Protein 8BRP (pdb70)

Secondary structure (DSSP, 8-state):
-PPPEE---TTHHHHHHHHHHHHTSS-SS-EEEEEESSS------B-SS-HHHHTT-HHHHHHHHTTT--TTSSSHHHHHTTSEEEEEEE-SS--TT--S-EEEEEEEGGG-SSBEEEESS--GGGSS-TT-EEEEEEEE-TT----HHHHHHH-SSEEEEEEGGGTSB-HHHHH-EEEEE-HHHHHHHHH-TT-HHHHHHGGGEEEE----EEEEE--TTGGGS--B---HHHHHHHHHHHHHHHHHTT---SEEEEE--TTTTSS-TTTHHHHHHHHHHHHTTT-----B-THHHHHHHH-/---EE---GGGHHHHHHHHHHHTSS-SS-EEEEEE-SS------B-SS-HHHHTT-HHHHHHHHTTT--TTSSSHHHHHTTSEEEEEEE-SS--SS--S-EEEEEEEGGG-SSBEEEESSPPGGGTT-TT-EEEEEEEE-TT----HHHHHHH-SSEEEEEEGGGTS--HHHHH-EEEEE-HHHHHHHHH-TT-HHHHH--TT-EEE----EEEEEE---SSS-------HHHHHHHHHHHHHHHHHTT---SEEEEE--TTTTSS-TTTHHHHHHHHHHHHTTT----EE-THHHHHHHH-/---EE---GGGHHHHHHHHHHHTSS-SS-EEEEEE-SS------B-SS-HHHHTT-HHHHHHHHTTT--TTSSHHHHHHTTSEEEEEEE-SS--TTS-S-EEEEEEEGGG-SSBEEEESS--GGGTT-TT-EEEEEEEE-SS----HHHHHHHSSSEEEEEEGGGTS--HHHHH--EEEE-HHHHHHHHH-TT-HHHHHHTTS-EEE----EEEES----PPP----HHHHHHHHHHHHHHHHHTT---SEEEEE--TTTTSS-TTTHHHHHHHHHHHHTTT-----B-THHHHHHHH-/-PEEEE---GGGHHHHHHHHHHHTSS-SSSEEEEEESSS------B-SS-TTTGGG-HHHHHHHHHHT--TTSSHHHHHHTTSEEEEEEE-SS--TT--S-EEEEEEEGGG-SSBEEEESS--GGGSS-TT-EEEEEEEE-SSSPPPHHHHHHH-SSEEEEEEGGGTS--HHHHS-EEEEE-HHHHHHHHH-TT-HHHHS--TT-EEE----EEEEEE---GGGS------HHHHHHHHHHHHHHHHHTT---SEEEEE--TTTTSS-TTTHHHHHHHHHHHHTTT--EEEE-HHHHHHHH--

Foldseek 3Di:
DAFAEAEAAQLCVLLVLLLCCVVVLFDQAAAEEAAQAQAPLPDAFQAPDALVVCSVDSLSVVVCSVPRDHSRHNVVSCQLSRSHQEYEYEAADDDPVQADKQWKKWAADVNRRRGIDIDSDQDPVRPVPPSIHIHIYHYDYLPDDADPVRLVVRQGQYEAHHELLRLFWDVQLLVKDKDWDDPVLQVCCVPPCVNPCCVVQPPQWDWDAVPTIMIIGHDPVSVPDDGRGDDLVSSLVRLVSNLCSCVSSVHDHSHYYYYQCVVSPGHPVVCSVVSVVSNVVSVVVSGGHDYDYSVVVVVVSVD/DFAEEEAAQLLVLLVLLVCCVVVLFDQAAAEEAAQDQAPLPDQDFAPAALVVCSPDSLSVVCCSVPRGDRRHNVVSCQQSRRHQEYEYEAADDDPVDADKQKKKWAADVRRRGGIDIDRDQDPVCVVPNRIHIHIYHYDYLPDDADPVRLVSNQDQYEAHHELLRLAWDVQLQQWDKDWDDPVLQCCLPPPPPSCCNVVQDDPWDWDAVPTIMTRSTGDPVVPDDRRGDDLVSSLVRLVSNLCSCVSSVHDHSHYYYYLCVVSPGHPVVCSVSNVVSNCVSCVVSDDYDYDYSVVVVVVSVD/DAAEAEAAQLCVLLVLLLCCVVVLFDQAAAEEAAQDQAPLPDAFQFDAALVVCSPDSLSSVVRSVPRGDSRHNVVSCQLSRRHQEYEYEAQDDDPVDAFKQKKKWAADVLRNRGIDIGRDDDPVCPVPNRIHIHIYHYDYLPDDADPVRLVSNQGQYEAHAELLSLAFDCQLLQKDKDWDDPVLQVCLVPPPPSVCCVVQPDQWHWDDVPTIMITRGHDVDDGRGDDLVSLLVRLVSNLSSCVVSVHDHSHYYYYQCVVSCGHPPVCSVVSVVSNVVSVCVSDPDDYDYSVVVVVVSVD/DAFAEAEAAQLCVLLVLLVCCVVVLFDQAAAEEAAQAQAPLDDAFAFPDALVCQSVDSLSVVCCSVPGDHRRHNVVSCQLSRRHQEYEYEAADDDPVQDFKQKKKWAADVNRRRGIDIDRDQDPVRPVPPSMHIHIYTYDYLQDDADPVRLVSNQDQYEAHHELLRLPWDCQQLQKDKDWDDPVLQCCLPPPPCPPCNVVQDQPWAWDAVPTIMTTSHGPPPPPDDGRGDDLVSLLVRLVSNLCSCVNSVHDHSHYYYYQCVVSPGHPVVCSVVNVVSNVVSCVVVGGHDYDYSVVVSVVSVD

Radius of gyration: 35.79 Å; Cα contacts (8 Å, |Δi|>4): 2429; chains: 4; bounding box: 86×80×98 Å

Nearest PDB structures (foldseek):
  8brp-assembly2_C  TM=1.003E+00  e=1.929E-64  Kamptonema
  8brp-assembly1_B  TM=9.925E-01  e=1.253E-58  Kamptonema
  4lsb-assembly1_B  TM=2.928E-01  e=2.629E-01  Burkholderia cenocepacia J2315
  8brp-assembly1_B  TM=1.003E+00  e=3.377E-64  Kamptonema
  8brp-assembly2_C  TM=9.844E-01  e=8.418E-59  Kamptonema

B-factor: mean 57.14, std 14.93, range [26.13, 117.85]

Structure (mmCIF, N/CA/C/O backbone):
data_8BRP
#
_entry.id   8BRP
#
_cell.length_a   58.290
_cell.length_b   154.420
_cell.length_c   174.920
_cell.angle_alpha   90.00
_cell.angle_beta   90.00
_cell.angle_gamma   90.00
#
_symmetry.space_group_name_H-M   'P 21 21 21'
#
loop_
_entity.id
_entity.type
_entity.pdbx_description
1 polymer 'Peptide arginase'
2 non-polymer 'MANGANESE (II) ION'
3 non-polymer 'ACETATE ION'
4 non-polymer 'MAGNESIUM ION'
5 non-polymer GLYCEROL
6 water water
#
loop_
_atom_site.group_PDB
_atom_site.id
_atom_site.type_symbol
_atom_site.label_atom_id
_atom_site.label_alt_id
_atom_site.label_comp_id
_atom_site.label_asym_id
_atom_site.label_entity_id
_atom_site.label_seq_id
_atom_site.pdbx_PDB_ins_code
_atom_site.Cartn_x
_atom_site.Cartn_y
_atom_site.Cartn_z
_atom_site.occupancy
_atom_site.B_iso_or_equiv
_atom_site.auth_seq_id
_atom_site.auth_comp_id
_atom_site.auth_asym_id
_atom_site.auth_atom_id
_atom_site.pdbx_PDB_model_num
ATOM 1 N N . ALA A 1 3 ? 73.101 -6.573 8.240 1.00 73.77 2 ALA A N 1
ATOM 2 C CA . ALA A 1 3 ? 72.792 -5.857 9.516 1.00 72.58 2 ALA A CA 1
ATOM 3 C C . ALA A 1 3 ? 71.524 -5.013 9.341 1.00 70.95 2 ALA A C 1
ATOM 4 O O . ALA A 1 3 ? 71.550 -4.066 8.528 1.00 74.06 2 ALA A O 1
ATOM 6 N N . LYS A 1 4 ? 70.460 -5.351 10.077 1.00 67.09 3 LYS A N 1
ATOM 7 C CA . LYS A 1 4 ? 69.162 -4.623 10.076 1.00 64.50 3 LYS A CA 1
ATOM 8 C C . LYS A 1 4 ? 69.344 -3.261 10.755 1.00 59.49 3 LYS A C 1
ATOM 9 O O . LYS A 1 4 ? 70.155 -3.177 11.701 1.00 58.60 3 LYS A O 1
ATOM 15 N N . ILE A 1 5 ? 68.619 -2.241 10.285 1.00 52.98 4 ILE A N 1
ATOM 16 C CA . ILE A 1 5 ? 68.552 -0.888 10.915 1.00 49.79 4 ILE A CA 1
ATOM 17 C C . ILE A 1 5 ? 67.499 -0.941 12.019 1.00 47.89 4 ILE A C 1
ATOM 18 O O . ILE A 1 5 ? 66.364 -1.341 11.764 1.00 47.48 4 ILE A O 1
ATOM 23 N N . PRO A 1 6 ? 67.832 -0.558 13.276 1.00 46.00 5 PRO A N 1
ATOM 24 C CA . PRO A 1 6 ? 66.829 -0.461 14.337 1.00 44.82 5 PRO A CA 1
ATOM 25 C C . PRO A 1 6 ? 65.684 0.468 13.904 1.00 44.43 5 PRO A C 1
ATOM 26 O O . PRO A 1 6 ? 65.952 1.611 13.586 1.00 44.79 5 PRO A O 1
ATOM 30 N N . PHE A 1 7 ? 64.458 -0.062 13.877 1.00 44.31 6 PHE A N 1
ATOM 31 C CA . PHE A 1 7 ? 63.229 0.598 13.359 1.00 45.63 6 PHE A CA 1
ATOM 32 C C . PHE A 1 7 ? 62.152 0.552 14.449 1.00 45.43 6 PHE A C 1
ATOM 33 O O . PHE A 1 7 ? 61.758 -0.565 14.839 1.00 47.61 6 PHE A O 1
ATOM 41 N N . TYR A 1 8 ? 61.685 1.715 14.919 1.00 43.45 7 TYR A N 1
ATOM 42 C CA . TYR A 1 8 ? 60.739 1.832 16.061 1.00 43.35 7 TYR A CA 1
ATOM 43 C C . TYR A 1 8 ? 59.572 2.763 15.714 1.00 41.79 7 TYR A C 1
ATOM 44 O O . TYR A 1 8 ? 59.804 3.888 15.239 1.00 40.39 7 TYR A O 1
ATOM 53 N N . ILE A 1 9 ? 58.347 2.286 15.962 1.00 41.87 8 ILE A N 1
ATOM 54 C CA . ILE A 1 9 ? 57.066 3.005 15.693 1.00 41.69 8 ILE A CA 1
ATOM 55 C C . ILE A 1 9 ? 56.469 3.450 17.026 1.00 41.42 8 ILE A C 1
ATOM 56 O O . ILE A 1 9 ? 56.385 2.655 17.958 1.00 41.79 8 ILE A O 1
ATOM 69 N N . GLU A 1 11 ? 53.305 6.227 18.938 1.00 40.46 10 GLU A N 1
ATOM 70 C CA . GLU A 1 11 ? 52.035 6.911 18.743 1.00 40.53 10 GLU A CA 1
ATOM 71 C C . GLU A 1 11 ? 52.252 8.427 18.659 1.00 38.79 10 GLU A C 1
ATOM 72 O O . GLU A 1 11 ? 51.703 9.054 17.729 1.00 39.05 10 GLU A O 1
ATOM 78 N N . GLU A 1 12 ? 53.004 8.993 19.608 1.00 38.07 11 GLU A N 1
ATOM 79 C CA . GLU A 1 12 ? 53.182 10.462 19.765 1.00 37.98 11 GLU A CA 1
ATOM 80 C C . GLU A 1 12 ? 54.672 10.803 19.851 1.00 37.03 11 GLU A C 1
ATOM 81 O O . GLU A 1 12 ? 55.452 9.979 20.369 1.00 36.45 11 GLU A O 1
ATOM 87 N N . HIS A 1 13 ? 55.037 11.998 19.382 1.00 36.25 12 HIS A N 1
ATOM 88 C CA . HIS A 1 13 ? 56.426 12.347 18.989 1.00 36.51 12 HIS A CA 1
ATOM 89 C C . HIS A 1 13 ? 57.337 12.514 20.211 1.00 36.25 12 HIS A C 1
ATOM 90 O O . HIS A 1 13 ? 58.553 12.309 20.047 1.00 36.22 12 HIS A O 1
ATOM 97 N N . ASN A 1 14 ? 56.792 12.864 21.382 1.00 35.87 13 ASN A N 1
ATOM 98 C CA . ASN A 1 14 ? 57.583 12.991 22.637 1.00 36.12 13 ASN A CA 1
ATOM 99 C C . ASN A 1 14 ? 58.362 11.693 22.891 1.00 36.18 13 ASN A C 1
ATOM 100 O O . ASN A 1 14 ? 59.400 11.769 23.567 1.00 36.43 13 ASN A O 1
ATOM 105 N N . GLU A 1 15 ? 57.887 10.558 22.362 1.00 35.41 14 GLU A N 1
ATOM 106 C CA . GLU A 1 15 ? 58.478 9.207 22.578 1.00 36.62 14 GLU A CA 1
ATOM 107 C C . GLU A 1 15 ? 59.812 9.064 21.828 1.00 36.47 14 GLU A C 1
ATOM 108 O O . GLU A 1 15 ? 60.580 8.149 22.185 1.00 37.13 14 GLU A O 1
ATOM 114 N N . ALA A 1 16 ? 60.077 9.914 20.829 1.00 36.27 15 ALA A N 1
ATOM 115 C CA . ALA A 1 16 ? 61.335 9.936 20.042 1.00 36.60 15 ALA A CA 1
ATOM 116 C C . ALA A 1 16 ? 62.534 10.124 20.979 1.00 35.95 15 ALA A C 1
ATOM 117 O O . ALA A 1 16 ? 63.538 9.407 20.801 1.00 36.13 15 ALA A O 1
ATOM 119 N N . PHE A 1 17 ? 62.422 11.054 21.934 1.00 35.42 16 PHE A N 1
ATOM 120 C CA . PHE A 1 17 ? 63.458 11.381 22.950 1.00 35.22 16 PHE A CA 1
ATOM 121 C C . PHE A 1 17 ? 63.873 10.107 23.694 1.00 35.70 16 PHE A C 1
ATOM 122 O O . PHE A 1 17 ? 65.086 9.883 23.861 1.00 37.35 16 PHE A O 1
ATOM 130 N N . PHE A 1 18 ? 62.893 9.305 24.121 1.00 35.52 17 PHE A N 1
ATOM 131 C CA . PHE A 1 18 ? 63.093 8.012 24.831 1.00 36.59 17 PHE A CA 1
ATOM 132 C C . PHE A 1 18 ? 63.844 7.032 23.921 1.00 36.48 17 PHE A C 1
ATOM 133 O O . PHE A 1 18 ? 64.794 6.386 24.400 1.00 36.57 17 PHE A O 1
ATOM 141 N N . ILE A 1 19 ? 63.428 6.933 22.654 1.00 36.65 18 ILE A N 1
ATOM 142 C CA . ILE A 1 19 ? 63.992 5.989 21.642 1.00 37.67 18 ILE A CA 1
ATOM 143 C C . ILE A 1 19 ? 65.455 6.360 21.359 1.00 38.27 18 ILE A C 1
ATOM 144 O O . ILE A 1 19 ? 66.286 5.433 21.284 1.00 39.69 18 ILE A O 1
ATOM 149 N N . TRP A 1 20 ? 65.758 7.656 21.214 1.00 37.70 19 TRP A N 1
ATOM 150 C CA . TRP A 1 20 ? 67.128 8.173 20.939 1.00 37.57 19 TRP A CA 1
ATOM 151 C C . TRP A 1 20 ? 68.077 7.751 22.067 1.00 38.84 19 TRP A C 1
ATOM 152 O O . TRP A 1 20 ? 69.162 7.223 21.756 1.00 39.97 19 TRP A O 1
ATOM 163 N N . HIS A 1 21 ? 67.681 7.980 23.322 1.00 38.75 20 HIS A N 1
ATOM 164 C CA . HIS A 1 21 ? 68.500 7.701 24.533 1.00 40.09 20 HIS A CA 1
ATOM 165 C C . HIS A 1 21 ? 68.659 6.188 24.730 1.00 41.30 20 HIS A C 1
ATOM 166 O O . HIS A 1 21 ? 69.726 5.776 25.223 1.00 41.27 20 HIS A O 1
ATOM 173 N N . TYR A 1 22 ? 67.647 5.396 24.362 1.00 41.81 21 TYR A N 1
ATOM 174 C CA . TYR A 1 22 ? 67.703 3.910 24.371 1.00 43.38 21 TYR A CA 1
ATOM 175 C C . TYR A 1 22 ? 68.740 3.441 23.344 1.00 44.39 21 TYR A C 1
ATOM 176 O O . TYR A 1 22 ? 69.516 2.517 23.652 1.00 45.02 21 TYR A O 1
ATOM 185 N N . ALA A 1 23 ? 68.746 4.068 22.162 1.00 43.97 22 ALA A N 1
ATOM 186 C CA . ALA A 1 23 ? 69.668 3.773 21.039 1.00 45.00 22 ALA A CA 1
ATOM 187 C C . ALA A 1 23 ? 71.114 4.108 21.431 1.00 45.25 22 ALA A C 1
ATOM 188 O O . ALA A 1 23 ? 72.025 3.421 20.936 1.00 46.48 22 ALA A O 1
ATOM 190 N N . VAL A 1 24 ? 71.314 5.123 22.280 1.00 45.84 23 VAL A N 1
ATOM 191 C CA . VAL A 1 24 ? 72.650 5.529 22.816 1.00 46.45 23 VAL A CA 1
ATOM 192 C C . VAL A 1 24 ? 73.131 4.459 23.805 1.00 48.02 23 VAL A C 1
ATOM 193 O O . VAL A 1 24 ? 74.309 4.057 23.705 1.00 48.82 23 VAL A O 1
ATOM 197 N N . ALA A 1 25 ? 72.254 4.027 24.718 1.00 47.53 24 ALA A N 1
ATOM 198 C CA . ALA A 1 25 ? 72.543 3.059 25.805 1.00 47.61 24 ALA A CA 1
ATOM 199 C C . ALA A 1 25 ? 72.922 1.692 25.219 1.00 49.58 24 ALA A C 1
ATOM 200 O O . ALA A 1 25 ? 73.826 1.045 25.782 1.00 49.36 24 ALA A O 1
ATOM 202 N N . GLU A 1 26 ? 72.251 1.270 24.141 1.00 51.04 25 GLU A N 1
ATOM 203 C CA . GLU A 1 26 ? 72.512 -0.015 23.433 1.00 53.42 25 GLU A CA 1
ATOM 204 C C . GLU A 1 26 ? 73.730 0.134 22.513 1.00 51.87 25 GLU A C 1
ATOM 205 O O . GLU A 1 26 ? 74.391 -0.889 22.245 1.00 52.18 25 GLU A O 1
ATOM 211 N N . GLY A 1 27 ? 73.997 1.355 22.037 1.00 51.29 26 GLY A N 1
ATOM 212 C CA . GLY A 1 27 ? 75.156 1.689 21.186 1.00 51.09 26 GLY A CA 1
ATOM 213 C C . GLY A 1 27 ? 74.835 1.585 19.704 1.00 50.76 26 GLY A C 1
ATOM 214 O O . GLY A 1 27 ? 75.787 1.452 18.909 1.00 51.82 26 GLY A O 1
ATOM 215 N N . TRP A 1 28 ? 73.550 1.647 19.338 1.00 49.78 27 TRP A N 1
ATOM 216 C CA . TRP A 1 28 ? 73.080 1.659 17.925 1.00 50.13 27 TRP A CA 1
ATOM 217 C C . TRP A 1 28 ? 73.536 2.961 17.258 1.00 48.60 27 TRP A C 1
ATOM 218 O O . TRP A 1 28 ? 73.809 2.938 16.044 1.00 47.56 27 TRP A O 1
ATOM 229 N N . ILE A 1 29 ? 73.598 4.048 18.035 1.00 49.28 28 ILE A N 1
ATOM 230 C CA . ILE A 1 29 ? 74.131 5.378 17.613 1.00 50.15 28 ILE A CA 1
ATOM 231 C C . ILE A 1 29 ? 75.178 5.832 18.635 1.00 50.57 28 ILE A C 1
ATOM 232 O O . ILE A 1 29 ? 75.230 5.248 19.739 1.00 48.87 28 ILE A O 1
ATOM 237 N N . ASN A 1 30 ? 75.962 6.851 18.281 1.00 50.89 29 ASN A N 1
ATOM 238 C CA . ASN A 1 30 ? 77.020 7.427 19.150 1.00 51.71 29 ASN A CA 1
ATOM 239 C C . ASN A 1 30 ? 76.370 8.328 20.205 1.00 49.88 29 ASN A C 1
ATOM 240 O O . ASN A 1 30 ? 75.192 8.710 20.026 1.00 49.57 29 ASN A O 1
ATOM 245 N N . LYS A 1 31 ? 77.120 8.638 21.266 1.00 50.26 30 LYS A N 1
ATOM 246 C CA . LYS A 1 31 ? 76.685 9.520 22.381 1.00 50.79 30 LYS A CA 1
ATOM 247 C C . LYS A 1 31 ? 76.331 10.905 21.832 1.00 46.83 30 LYS A C 1
ATOM 248 O O . LYS A 1 31 ? 75.338 11.487 22.304 1.00 44.73 30 LYS A O 1
ATOM 254 N N . ASN A 1 32 ? 77.123 11.403 20.878 1.00 46.74 31 ASN A N 1
ATOM 255 C CA . ASN A 1 32 ? 76.988 12.771 20.309 1.00 47.27 31 ASN A CA 1
ATOM 256 C C . ASN A 1 32 ? 77.326 12.758 18.815 1.00 48.31 31 ASN A C 1
ATOM 257 O O . ASN A 1 32 ? 77.661 11.675 18.294 1.00 48.29 31 ASN A O 1
ATOM 262 N N . GLN A 1 33 ? 77.233 13.936 18.183 1.00 49.53 32 GLN A N 1
ATOM 263 C CA . GLN A 1 33 ? 77.601 14.242 16.771 1.00 49.96 32 GLN A CA 1
ATOM 264 C C . GLN A 1 33 ? 76.767 13.385 15.811 1.00 46.81 32 GLN A C 1
ATOM 265 O O . GLN A 1 33 ? 77.314 12.910 14.800 1.00 47.11 32 GLN A O 1
ATOM 271 N N . ASN A 1 34 ? 75.475 13.232 16.099 1.00 44.64 33 ASN A N 1
ATOM 272 C CA . ASN A 1 34 ? 74.521 12.539 15.197 1.00 43.58 33 ASN A CA 1
ATOM 273 C C . ASN A 1 34 ? 73.796 13.604 14.371 1.00 41.71 33 ASN A C 1
ATOM 274 O O . ASN A 1 34 ? 73.791 14.776 14.786 1.00 40.10 33 ASN A O 1
ATOM 279 N N . THR A 1 35 ? 73.230 13.217 13.230 1.00 41.14 34 THR A N 1
ATOM 280 C CA . THR A 1 35 ? 72.367 14.093 12.400 1.00 40.22 34 THR A CA 1
ATOM 281 C C . THR A 1 35 ? 70.916 13.658 12.600 1.00 38.69 34 THR A C 1
ATOM 282 O O . THR A 1 35 ? 70.634 12.458 12.425 1.00 37.98 34 THR A O 1
ATOM 286 N N . LEU A 1 36 ? 70.045 14.597 12.974 1.00 38.37 35 LEU A N 1
ATOM 287 C CA . LEU A 1 36 ? 68.578 14.373 13.044 1.00 38.71 35 LEU A CA 1
ATOM 288 C C . LEU A 1 36 ? 67.961 14.775 11.700 1.00 38.62 35 LEU A C 1
ATOM 289 O O . LEU A 1 36 ? 67.877 15.987 11.426 1.00 39.09 35 LEU A O 1
ATOM 294 N N . LEU A 1 37 ? 67.577 13.791 10.884 1.00 38.80 36 LEU A N 1
ATOM 295 C CA . LEU A 1 37 ? 66.791 14.007 9.642 1.00 39.32 36 LEU A CA 1
ATOM 296 C C . LEU A 1 37 ? 65.307 13.962 10.017 1.00 37.66 36 LEU A C 1
ATOM 297 O O . LEU A 1 37 ? 64.728 12.859 10.036 1.00 37.87 36 LEU A O 1
ATOM 302 N N . HIS A 1 38 ? 64.741 15.128 10.333 1.00 36.38 37 HIS A N 1
ATOM 303 C CA . HIS A 1 38 ? 63.380 15.307 10.907 1.00 36.68 37 HIS A CA 1
ATOM 304 C C . HIS A 1 38 ? 62.386 15.516 9.754 1.00 37.00 37 HIS A C 1
ATOM 305 O O . HIS A 1 38 ? 62.357 16.624 9.188 1.00 35.66 37 HIS A O 1
ATOM 312 N N . VAL A 1 39 ? 61.655 14.458 9.385 1.00 37.46 38 VAL A N 1
ATOM 313 C CA . VAL A 1 39 ? 60.641 14.450 8.287 1.00 38.10 38 VAL A CA 1
ATOM 314 C C . VAL A 1 39 ? 59.269 14.655 8.925 1.00 37.66 38 VAL A C 1
ATOM 315 O O . VAL A 1 39 ? 58.732 13.699 9.515 1.00 37.63 38 VAL A O 1
ATOM 319 N N . ASP A 1 40 ? 58.721 15.860 8.822 1.00 37.19 39 ASP A N 1
ATOM 320 C CA . ASP A 1 40 ? 57.527 16.240 9.610 1.00 37.95 39 ASP A CA 1
ATOM 321 C C . ASP A 1 40 ? 56.934 17.528 9.056 1.00 38.33 39 ASP A C 1
ATOM 322 O O . ASP A 1 40 ? 57.700 18.344 8.553 1.00 37.24 39 ASP A O 1
ATOM 327 N N . GLU A 1 41 ? 55.621 17.690 9.189 1.00 38.92 40 GLU A N 1
ATOM 328 C CA . GLU A 1 41 ? 54.890 18.925 8.817 1.00 39.51 40 GLU A CA 1
ATOM 329 C C . GLU A 1 41 ? 55.248 20.034 9.812 1.00 39.20 40 GLU A C 1
ATOM 330 O O . GLU A 1 41 ? 55.219 21.198 9.413 1.00 39.15 40 GLU A O 1
ATOM 336 N N . HIS A 1 42 ? 55.560 19.694 11.061 1.00 38.84 41 HIS A N 1
ATOM 337 C CA . HIS A 1 42 ? 55.856 20.689 12.126 1.00 39.13 41 HIS A CA 1
ATOM 338 C C . HIS A 1 42 ? 57.323 20.629 12.535 1.00 38.29 41 HIS A C 1
ATOM 339 O O . HIS A 1 42 ? 57.861 19.520 12.620 1.00 38.24 41 HIS A O 1
ATOM 346 N N . SER A 1 43 ? 57.910 21.786 12.845 1.00 37.22 42 SER A N 1
ATOM 347 C CA . SER A 1 43 ? 59.338 21.939 13.221 1.00 35.93 42 SER A CA 1
ATOM 348 C C . SER A 1 43 ? 59.622 21.180 14.522 1.00 35.76 42 SER A C 1
ATOM 349 O O . SER A 1 43 ? 60.716 20.601 14.632 1.00 34.83 42 SER A O 1
ATOM 352 N N . ASP A 1 44 ? 58.675 21.206 15.466 1.00 36.70 43 ASP A N 1
ATOM 353 C CA . ASP A 1 44 ? 58.813 20.634 16.834 1.00 36.49 43 ASP A CA 1
ATOM 354 C C . ASP A 1 44 ? 60.024 21.282 17.518 1.00 35.24 43 ASP A C 1
ATOM 355 O O . ASP A 1 44 ? 60.801 20.561 18.176 1.00 34.27 43 ASP A O 1
ATOM 360 N N . LEU A 1 45 ? 60.147 22.607 17.385 1.00 34.91 44 LEU A N 1
ATOM 361 C CA . LEU A 1 45 ? 61.275 23.416 17.918 1.00 34.76 44 LEU A CA 1
ATOM 362 C C . LEU A 1 45 ? 60.757 24.403 18.972 1.00 34.26 44 LEU A C 1
ATOM 363 O O . LEU A 1 45 ? 61.152 25.581 18.928 1.00 35.18 44 LEU A O 1
ATOM 368 N N . VAL A 1 46 ? 59.908 23.935 19.891 1.00 34.14 45 VAL A N 1
ATOM 369 C CA . VAL A 1 46 ? 59.529 24.680 21.127 1.00 34.98 45 VAL A CA 1
ATOM 370 C C . VAL A 1 46 ? 60.660 24.482 22.143 1.00 35.67 45 VAL A C 1
ATOM 371 O O . VAL A 1 46 ? 61.099 23.330 22.311 1.00 35.03 45 VAL A O 1
ATOM 375 N N . VAL A 1 47 ? 61.124 25.568 22.769 1.00 37.59 46 VAL A N 1
ATOM 376 C CA . VAL A 1 47 ? 62.194 25.558 23.811 1.00 38.75 46 VAL A CA 1
ATOM 377 C C . VAL A 1 47 ? 61.523 25.326 25.163 1.00 41.06 46 VAL A C 1
ATOM 378 O O . VAL A 1 47 ? 60.860 26.221 25.684 1.00 43.13 46 VAL A O 1
ATOM 382 N N . PRO A 1 48 ? 61.660 24.124 25.771 1.00 42.23 47 PRO A N 1
ATOM 383 C CA . PRO A 1 48 ? 60.940 23.798 27.001 1.00 44.05 47 PRO A CA 1
ATOM 384 C C . PRO A 1 48 ? 61.655 24.286 28.269 1.00 46.61 47 PRO A C 1
ATOM 385 O O . PRO A 1 48 ? 62.858 24.128 28.357 1.00 49.29 47 PRO A O 1
ATOM 389 N N . ILE A 1 49 ? 60.901 24.870 29.203 1.00 50.38 48 ILE A N 1
ATOM 390 C CA . ILE A 1 49 ? 61.347 25.122 30.606 1.00 52.65 48 ILE A CA 1
ATOM 391 C C . ILE A 1 49 ? 60.861 23.936 31.446 1.00 53.00 48 ILE A C 1
ATOM 392 O O . ILE A 1 49 ? 59.642 23.663 31.435 1.00 52.84 48 ILE A O 1
ATOM 397 N N . LEU A 1 50 ? 61.789 23.248 32.115 1.00 52.44 49 LEU A N 1
ATOM 398 C CA . LEU A 1 50 ? 61.570 21.916 32.740 1.00 51.51 49 LEU A CA 1
ATOM 399 C C . LEU A 1 50 ? 61.688 22.028 34.265 1.00 52.61 49 LEU A C 1
ATOM 400 O O . LEU A 1 50 ? 62.269 23.022 34.746 1.00 53.01 49 LEU A O 1
ATOM 405 N N . ASN A 1 51 ? 61.148 21.037 34.982 1.00 52.10 50 ASN A N 1
ATOM 406 C CA . ASN A 1 51 ? 61.241 20.898 36.462 1.00 50.67 50 ASN A CA 1
ATOM 407 C C . ASN A 1 51 ? 62.465 20.042 36.809 1.00 50.41 50 ASN A C 1
ATOM 408 O O . ASN A 1 51 ? 63.080 20.296 37.863 1.00 51.73 50 ASN A O 1
ATOM 413 N N . SER A 1 52 ? 62.789 19.062 35.957 1.00 48.17 51 SER A N 1
ATOM 414 C CA . SER A 1 52 ? 63.956 18.150 36.083 1.00 49.17 51 SER A CA 1
ATOM 415 C C . SER A 1 52 ? 65.129 18.686 35.256 1.00 46.85 51 SER A C 1
ATOM 416 O O . SER A 1 52 ? 64.894 19.152 34.124 1.00 48.50 51 SER A O 1
ATOM 419 N N . SER A 1 53 ? 66.344 18.608 35.805 1.00 46.36 52 SER A N 1
ATOM 420 C CA . SER A 1 53 ? 67.613 18.901 35.091 1.00 44.43 52 SER A CA 1
ATOM 421 C C . SER A 1 53 ? 67.852 17.828 34.023 1.00 45.44 52 SER A C 1
ATOM 422 O O . SER A 1 53 ? 67.764 16.632 34.360 1.00 47.32 52 SER A O 1
ATOM 425 N N . LEU A 1 54 ? 68.156 18.241 32.789 1.00 45.12 53 LEU A N 1
ATOM 426 C CA . LEU A 1 54 ? 68.463 17.326 31.654 1.00 46.93 53 LEU A CA 1
ATOM 427 C C . LEU A 1 54 ? 69.791 16.598 31.907 1.00 50.85 53 LEU A C 1
ATOM 428 O O . LEU A 1 54 ? 70.012 15.548 31.271 1.00 52.71 53 LEU A O 1
ATOM 433 N N . LYS A 1 55 ? 70.639 17.133 32.794 1.00 53.92 54 LYS A N 1
ATOM 434 C CA . LYS A 1 55 ? 71.879 16.467 33.278 1.00 56.55 54 LYS A CA 1
ATOM 435 C C . LYS A 1 55 ? 71.501 15.216 34.083 1.00 57.36 54 LYS A C 1
ATOM 436 O O . LYS A 1 55 ? 72.123 14.160 33.855 1.00 59.42 54 LYS A O 1
ATOM 442 N N . SER A 1 56 ? 70.517 15.339 34.981 1.00 57.17 55 SER A N 1
ATOM 443 C CA . SER A 1 56 ? 70.041 14.265 35.896 1.00 59.34 55 SER A CA 1
ATOM 444 C C . SER A 1 56 ? 69.206 13.227 35.133 1.00 58.31 55 SER A C 1
ATOM 445 O O . SER A 1 56 ? 69.295 12.033 35.483 1.00 58.70 55 SER A O 1
ATOM 448 N N . VAL A 1 57 ? 68.414 13.668 34.149 1.00 57.33 56 VAL A N 1
ATOM 449 C CA . VAL A 1 57 ? 67.490 12.807 33.347 1.00 55.47 56 VAL A CA 1
ATOM 450 C C . VAL A 1 57 ? 68.307 11.748 32.591 1.00 56.44 56 VAL A C 1
ATOM 451 O O . VAL A 1 57 ? 67.809 10.615 32.449 1.00 52.61 56 VAL A O 1
ATOM 455 N N . ASN A 1 58 ? 69.519 12.101 32.148 1.00 59.53 57 ASN A N 1
ATOM 456 C CA . ASN A 1 58 ? 70.386 11.265 31.272 1.00 62.50 57 ASN A CA 1
ATOM 457 C C . ASN A 1 58 ? 71.036 10.126 32.075 1.00 62.62 57 ASN A C 1
ATOM 458 O O . ASN A 1 58 ? 71.568 9.194 31.435 1.00 62.41 57 ASN A O 1
ATOM 463 N N . GLU A 1 59 ? 70.993 10.192 33.412 1.00 63.61 58 GLU A N 1
ATOM 464 C CA . GLU A 1 59 ? 71.696 9.268 34.349 1.00 63.88 58 GLU A CA 1
ATOM 465 C C . GLU A 1 59 ? 71.410 7.804 33.981 1.00 60.94 58 GLU A C 1
ATOM 466 O O . GLU A 1 59 ? 72.385 7.040 33.835 1.00 61.18 58 GLU A O 1
ATOM 472 N N . ASN A 1 60 ? 70.132 7.426 33.851 1.00 56.78 59 ASN A N 1
ATOM 473 C CA . ASN A 1 60 ? 69.695 6.044 33.503 1.00 54.68 59 ASN A CA 1
ATOM 474 C C . ASN A 1 60 ? 68.425 6.095 32.642 1.00 51.29 59 ASN A C 1
ATOM 475 O O . ASN A 1 60 ? 67.760 7.147 32.624 1.00 48.73 59 ASN A O 1
ATOM 480 N N . ILE A 1 61 ? 68.105 4.985 31.969 1.00 49.44 60 ILE A N 1
ATOM 481 C CA . ILE A 1 61 ? 67.045 4.889 30.918 1.00 48.18 60 ILE A CA 1
ATOM 482 C C . ILE A 1 61 ? 65.653 4.964 31.562 1.00 46.70 60 ILE A C 1
ATOM 483 O O . ILE A 1 61 ? 64.736 5.487 30.902 1.00 44.51 60 ILE A O 1
ATOM 488 N N . LYS A 1 62 ? 65.497 4.446 32.785 1.00 47.43 61 LYS A N 1
ATOM 489 C CA . LYS A 1 62 ? 64.243 4.532 33.586 1.00 48.77 61 LYS A CA 1
ATOM 490 C C . LYS A 1 62 ? 63.911 6.009 33.833 1.00 47.56 61 LYS A C 1
ATOM 491 O O . LYS A 1 62 ? 62.733 6.389 33.678 1.00 45.77 61 LYS A O 1
ATOM 497 N N . ARG A 1 63 ? 64.926 6.797 34.199 1.00 48.08 62 ARG A N 1
ATOM 498 C CA . ARG A 1 63 ? 64.826 8.257 34.466 1.00 48.92 62 ARG A CA 1
ATOM 499 C C . ARG A 1 63 ? 64.370 8.980 33.191 1.00 46.21 62 ARG A C 1
ATOM 500 O O . ARG A 1 63 ? 63.483 9.850 33.297 1.00 44.30 62 ARG A O 1
ATOM 508 N N . VAL A 1 64 ? 64.959 8.632 32.040 1.00 42.97 63 VAL A N 1
ATOM 509 C CA . VAL A 1 64 ? 64.625 9.191 30.693 1.00 42.26 63 VAL A CA 1
ATOM 510 C C . VAL A 1 64 ? 63.165 8.860 30.369 1.00 41.07 63 VAL A C 1
ATOM 511 O O . VAL A 1 64 ? 62.443 9.759 29.894 1.00 39.76 63 VAL A O 1
ATOM 515 N N . HIS A 1 65 ? 62.774 7.603 30.587 1.00 41.01 64 HIS A N 1
ATOM 516 C CA . HIS A 1 65 ? 61.409 7.073 30.336 1.00 40.97 64 HIS A CA 1
ATOM 517 C C . HIS A 1 65 ? 60.383 7.863 31.155 1.00 40.01 64 HIS A C 1
ATOM 518 O O . HIS A 1 65 ? 59.344 8.236 30.587 1.00 39.14 64 HIS A O 1
ATOM 525 N N . ASP A 1 66 ? 60.664 8.090 32.441 1.00 40.51 65 ASP A N 1
ATOM 526 C CA . ASP A 1 66 ? 59.754 8.812 33.370 1.00 40.88 65 ASP A CA 1
ATOM 527 C C . ASP A 1 66 ? 59.563 10.249 32.880 1.00 39.10 65 ASP A C 1
ATOM 528 O O . ASP A 1 66 ? 58.423 10.735 32.918 1.00 36.02 65 ASP A O 1
ATOM 533 N N . PHE A 1 67 ? 60.646 10.878 32.420 1.00 37.68 66 PHE A N 1
ATOM 534 C CA . PHE A 1 67 ? 60.701 12.282 31.936 1.00 36.83 66 PHE A CA 1
ATOM 535 C C . PHE A 1 67 ? 59.909 12.426 30.628 1.00 36.05 66 PHE A C 1
ATOM 536 O O . PHE A 1 67 ? 59.222 13.454 30.448 1.00 35.25 66 PHE A O 1
ATOM 544 N N . THR A 1 68 ? 60.012 11.435 29.738 1.00 35.86 67 THR A N 1
ATOM 545 C CA . THR A 1 68 ? 59.354 11.425 28.404 1.00 36.01 67 THR A CA 1
ATOM 546 C C . THR A 1 68 ? 57.832 11.488 28.574 1.00 35.64 67 THR A C 1
ATOM 547 O O . THR A 1 68 ? 57.184 12.215 27.805 1.00 34.45 67 THR A O 1
ATOM 551 N N . TYR A 1 69 ? 57.287 10.757 29.546 1.00 36.42 68 TYR A N 1
ATOM 552 C CA . TYR A 1 69 ? 55.822 10.618 29.747 1.00 37.03 68 TYR A CA 1
ATOM 553 C C . TYR A 1 69 ? 55.377 11.523 30.897 1.00 36.52 68 TYR A C 1
ATOM 554 O O . TYR A 1 69 ? 54.350 11.224 31.531 1.00 36.50 68 TYR A O 1
ATOM 563 N N . SER A 1 70 ? 56.113 12.612 31.136 1.00 37.43 69 SER A N 1
ATOM 564 C CA . SER A 1 70 ? 55.827 13.589 32.215 1.00 37.27 69 SER A CA 1
ATOM 565 C C . SER A 1 70 ? 55.895 15.016 31.663 1.00 37.27 69 SER A C 1
ATOM 566 O O . SER A 1 70 ? 54.827 15.637 31.522 1.00 36.84 69 SER A O 1
ATOM 569 N N . GLU A 1 71 ? 57.097 15.504 31.346 1.00 37.20 70 GLU A N 1
ATOM 570 C CA . GLU A 1 71 ? 57.353 16.945 31.087 1.00 36.81 70 GLU A CA 1
ATOM 571 C C . GLU A 1 71 ? 57.412 17.231 29.586 1.00 35.08 70 GLU A C 1
ATOM 572 O O . GLU A 1 71 ? 57.340 18.418 29.222 1.00 34.96 70 GLU A O 1
ATOM 578 N N . LEU A 1 72 ? 57.540 16.205 28.747 1.00 34.51 71 LEU A N 1
ATOM 579 C CA . LEU A 1 72 ? 57.709 16.422 27.289 1.00 34.19 71 LEU A CA 1
ATOM 580 C C . LEU A 1 72 ? 56.342 16.583 26.626 1.00 33.97 71 LEU A C 1
ATOM 581 O O . LEU A 1 72 ? 55.363 15.966 27.084 1.00 33.31 71 LEU A O 1
ATOM 586 N N . THR A 1 73 ? 56.301 17.417 25.589 1.00 33.92 72 THR A N 1
ATOM 587 C CA . THR A 1 73 ? 55.161 17.552 24.652 1.00 34.22 72 THR A CA 1
ATOM 588 C C . THR A 1 73 ? 55.616 17.016 23.294 1.00 34.23 72 THR A C 1
ATOM 589 O O . THR A 1 73 ? 56.797 16.626 23.159 1.00 33.35 72 THR A O 1
ATOM 593 N N . ILE A 1 74 ? 54.707 16.993 22.324 1.00 34.21 73 ILE A N 1
ATOM 594 C CA . ILE A 1 74 ? 54.973 16.414 20.978 1.00 33.37 73 ILE A CA 1
ATOM 595 C C . ILE A 1 74 ? 55.705 17.452 20.114 1.00 33.69 73 ILE A C 1
ATOM 596 O O . ILE A 1 74 ? 55.889 17.166 18.922 1.00 35.23 73 ILE A O 1
ATOM 601 N N . ALA A 1 75 ? 56.129 18.590 20.681 1.00 33.12 74 ALA A N 1
ATOM 602 C CA . ALA A 1 75 ? 56.756 19.708 19.933 1.00 33.73 74 ALA A CA 1
ATOM 603 C C . ALA A 1 75 ? 57.950 20.326 20.679 1.00 33.65 74 ALA A C 1
ATOM 604 O O . ALA A 1 75 ? 58.416 21.388 20.223 1.00 33.10 74 ALA A O 1
ATOM 606 N N . ASN A 1 76 ? 58.452 19.707 21.755 1.00 33.07 75 ASN A N 1
ATOM 607 C CA . ASN A 1 76 ? 59.531 20.299 22.597 1.00 32.89 75 ASN A CA 1
ATOM 608 C C . ASN A 1 76 ? 60.590 19.248 22.958 1.00 33.38 75 ASN A C 1
ATOM 609 O O . ASN A 1 76 ? 61.308 19.470 23.952 1.00 34.76 75 ASN A O 1
ATOM 614 N N . PHE A 1 77 ? 60.714 18.180 22.164 1.00 32.94 76 PHE A N 1
ATOM 615 C CA . PHE A 1 77 ? 61.533 16.978 22.479 1.00 32.30 76 PHE A CA 1
ATOM 616 C C . PHE A 1 77 ? 62.896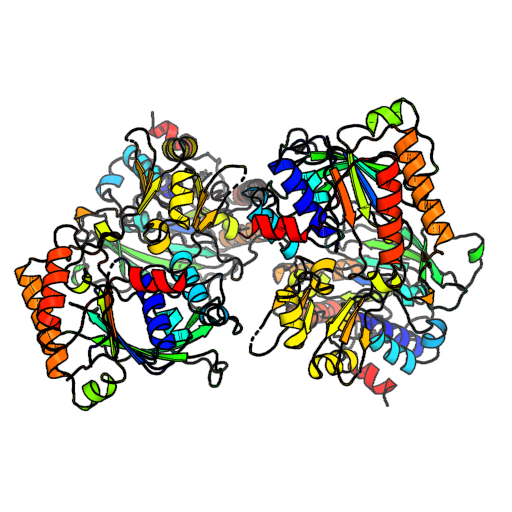 17.038 21.772 1.00 32.48 76 PHE A C 1
ATOM 617 O O . PHE A 1 77 ? 63.757 16.201 22.103 1.00 33.18 76 PHE A O 1
ATOM 625 N N . ILE A 1 78 ? 63.098 17.986 20.848 1.00 32.30 77 ILE A N 1
ATOM 626 C CA . ILE A 1 78 ? 64.321 18.067 19.991 1.00 33.12 77 ILE A CA 1
ATOM 627 C C . ILE A 1 78 ? 65.402 18.896 20.702 1.00 32.81 77 ILE A C 1
ATOM 628 O O . ILE A 1 78 ? 66.548 18.416 20.775 1.00 33.62 77 ILE A O 1
ATOM 633 N N . TYR A 1 79 ? 65.061 20.090 21.197 1.00 32.38 78 TYR A N 1
ATOM 634 C CA . TYR A 1 79 ? 66.021 21.038 21.827 1.00 32.93 78 TYR A CA 1
ATOM 635 C C . TYR A 1 79 ? 66.644 20.427 23.082 1.00 33.53 78 TYR A C 1
ATOM 636 O O . TYR A 1 79 ? 67.821 20.658 23.345 1.00 34.46 78 TYR A O 1
ATOM 645 N N . PRO A 1 80 ? 65.895 19.664 23.915 1.00 32.75 79 PRO A N 1
ATOM 646 C CA . PRO A 1 80 ? 66.501 18.902 25.008 1.00 33.55 79 PRO A CA 1
ATOM 647 C C . PRO A 1 80 ? 67.609 17.941 24.546 1.00 34.00 79 PRO A C 1
ATOM 648 O O . PRO A 1 80 ? 68.605 17.833 25.237 1.00 34.47 79 PRO A O 1
ATOM 652 N N . ALA A 1 81 ? 67.408 17.276 23.403 1.00 33.97 80 ALA A N 1
ATOM 653 C CA . ALA A 1 81 ? 68.368 16.328 22.786 1.00 34.13 80 ALA A CA 1
ATOM 654 C C . ALA A 1 81 ? 69.575 17.093 22.226 1.00 34.27 80 ALA A C 1
ATOM 655 O O . ALA A 1 81 ? 70.691 16.548 22.293 1.00 36.86 80 ALA A O 1
ATOM 657 N N . LEU A 1 82 ? 69.358 18.303 21.698 1.00 33.01 81 LEU A N 1
ATOM 658 C CA . LEU A 1 82 ? 70.433 19.195 21.178 1.00 33.78 81 LEU A CA 1
ATOM 659 C C . LEU A 1 82 ? 71.279 19.726 22.343 1.00 35.04 81 LEU A C 1
ATOM 660 O O . LEU A 1 82 ? 72.517 19.774 22.192 1.00 36.20 81 LEU A O 1
ATOM 665 N N . TYR A 1 83 ? 70.645 20.105 23.457 1.00 34.75 82 TYR A N 1
ATOM 666 C CA . TYR A 1 83 ? 71.329 20.596 24.684 1.00 36.07 82 TYR A CA 1
ATOM 667 C C . TYR A 1 83 ? 72.194 19.479 25.288 1.00 37.73 82 TYR A C 1
ATOM 668 O O . TYR A 1 83 ? 73.264 19.790 25.848 1.00 37.98 82 TYR A O 1
ATOM 677 N N . GLN A 1 84 ? 71.742 18.224 25.184 1.00 37.49 83 GLN A N 1
ATOM 678 C CA . GLN A 1 84 ? 72.452 17.025 25.712 1.00 38.63 83 GLN A CA 1
ATOM 679 C C . GLN A 1 84 ? 73.546 16.580 24.732 1.00 39.01 83 GLN A C 1
ATOM 680 O O . GLN A 1 84 ? 74.333 15.686 25.101 1.00 39.65 83 GLN A O 1
ATOM 686 N N . GLY A 1 85 ? 73.584 17.168 23.531 1.00 39.18 84 GLY A N 1
ATOM 687 C CA . GLY A 1 85 ? 74.658 16.972 22.539 1.00 39.13 84 GLY A CA 1
ATOM 688 C C . GLY A 1 85 ? 74.447 15.726 21.696 1.00 38.79 84 GLY A C 1
ATOM 689 O O . GLY A 1 85 ? 75.392 15.342 20.991 1.00 41.20 84 GLY A O 1
ATOM 690 N N . VAL A 1 86 ? 73.252 15.127 21.742 1.00 37.79 85 VAL A N 1
ATOM 691 C CA . VAL A 1 86 ? 72.906 13.876 21.000 1.00 38.26 85 VAL A CA 1
ATOM 692 C C . VAL A 1 86 ? 73.073 14.131 19.496 1.00 38.35 85 VAL A C 1
ATOM 693 O O . VAL A 1 86 ? 73.622 13.248 18.808 1.00 39.15 85 VAL A O 1
ATOM 697 N N . PHE A 1 87 ? 72.615 15.292 19.015 1.00 38.23 86 PHE A N 1
ATOM 698 C CA . PHE A 1 87 ? 72.733 15.736 17.601 1.00 37.92 86 PHE A CA 1
ATOM 699 C C . PHE A 1 87 ? 73.562 17.024 17.533 1.00 37.70 86 PHE A C 1
ATOM 700 O O . PHE A 1 87 ? 73.460 17.857 18.456 1.00 38.69 86 PHE A O 1
ATOM 708 N N . SER A 1 88 ? 74.362 17.168 16.471 1.00 37.69 87 SER A N 1
ATOM 709 C CA . SER A 1 88 ? 75.164 18.380 16.153 1.00 39.20 87 SER A CA 1
ATOM 710 C C . SER A 1 88 ? 74.496 19.190 15.032 1.00 38.84 87 SER A C 1
ATOM 711 O O . SER A 1 88 ? 74.861 20.368 14.868 1.00 39.25 87 SER A O 1
ATOM 714 N N . GLN A 1 89 ? 73.566 18.587 14.283 1.00 38.34 88 GLN A N 1
ATOM 715 C CA . GLN A 1 89 ? 72.821 19.265 13.189 1.00 38.35 88 GLN A CA 1
ATOM 716 C C . GLN A 1 89 ? 71.451 18.603 12.998 1.00 37.25 88 GLN A C 1
ATOM 717 O O . GLN A 1 89 ? 71.375 17.360 13.070 1.00 36.98 88 GLN A O 1
ATOM 723 N N . VAL A 1 90 ? 70.417 19.419 12.769 1.00 36.54 89 VAL A N 1
ATOM 724 C CA . VAL A 1 90 ? 69.029 18.979 12.439 1.00 36.36 89 VAL A CA 1
ATOM 725 C C . VAL A 1 90 ? 68.710 19.432 11.010 1.00 36.88 89 VAL A C 1
ATOM 726 O O . VAL A 1 90 ? 68.991 20.601 10.685 1.00 35.90 89 VAL A O 1
ATOM 730 N N . TYR A 1 91 ? 68.149 18.535 10.196 1.00 37.46 90 TYR A N 1
ATOM 731 C CA . TYR A 1 91 ? 67.620 18.829 8.840 1.00 38.87 90 TYR A CA 1
ATOM 732 C C . TYR A 1 91 ? 66.112 18.565 8.839 1.00 38.89 90 TYR A C 1
ATOM 733 O O . TYR A 1 91 ? 65.710 17.395 8.985 1.00 39.09 90 TYR A O 1
ATOM 742 N N . TRP A 1 92 ? 65.318 19.632 8.695 1.00 39.46 91 TRP A N 1
ATOM 743 C CA . TRP A 1 92 ? 63.830 19.606 8.715 1.00 39.94 91 TRP A CA 1
ATOM 744 C C . TRP A 1 92 ? 63.301 19.415 7.288 1.00 41.27 91 TRP A C 1
ATOM 745 O O . TRP A 1 92 ? 63.410 20.363 6.482 1.00 40.83 91 TRP A O 1
ATOM 756 N N . LEU A 1 93 ? 62.753 18.230 6.999 1.00 43.44 92 LEU A N 1
ATOM 757 C CA . LEU A 1 93 ? 62.152 17.869 5.688 1.00 44.79 92 LEU A CA 1
ATOM 758 C C . LEU A 1 93 ? 60.640 18.132 5.750 1.00 44.57 92 LEU A C 1
ATOM 759 O O . LEU A 1 93 ? 59.956 17.478 6.567 1.00 43.72 92 LEU A O 1
ATOM 764 N N . ARG A 1 94 ? 60.157 19.075 4.934 1.00 45.25 93 ARG A N 1
ATOM 765 C CA . ARG A 1 94 ? 58.745 19.549 4.901 1.00 45.16 93 ARG A CA 1
ATOM 766 C C . ARG A 1 94 ? 58.272 19.619 3.444 1.00 46.20 93 ARG A C 1
ATOM 767 O O . ARG A 1 94 ? 59.131 19.797 2.556 1.00 45.17 93 ARG A O 1
ATOM 775 N N . GLN A 1 95 ? 56.961 19.486 3.214 1.00 46.68 94 GLN A N 1
ATOM 776 C CA . GLN A 1 95 ? 56.336 19.498 1.862 1.00 48.12 94 GLN A CA 1
ATOM 777 C C . GLN A 1 95 ? 56.530 20.876 1.217 1.00 48.87 94 GLN A C 1
ATOM 778 O O . GLN A 1 95 ? 56.955 20.917 0.048 1.00 50.35 94 GLN A O 1
ATOM 784 N N . LYS A 1 96 ? 56.232 21.952 1.953 1.00 50.44 95 LYS A N 1
ATOM 785 C CA . LYS A 1 96 ? 56.424 23.357 1.499 1.00 52.62 95 LYS A CA 1
ATOM 786 C C . LYS A 1 96 ? 56.837 24.225 2.693 1.00 51.58 95 LYS A C 1
ATOM 787 O O . LYS A 1 96 ? 56.018 24.384 3.618 1.00 50.94 95 LYS A O 1
ATOM 793 N N . HIS A 1 97 ? 58.060 24.764 2.660 1.00 51.33 96 HIS A N 1
ATOM 794 C CA . HIS A 1 97 ? 58.658 25.613 3.726 1.00 51.16 96 HIS A CA 1
ATOM 795 C C . HIS A 1 97 ? 58.228 27.073 3.549 1.00 54.15 96 HIS A C 1
ATOM 796 O O . HIS A 1 97 ? 57.695 27.412 2.475 1.00 54.74 96 HIS A O 1
ATOM 803 N N . ASP A 1 98 ? 58.458 27.892 4.581 1.00 55.58 97 ASP A N 1
ATOM 804 C CA . ASP A 1 98 ? 58.365 29.376 4.534 1.00 58.75 97 ASP A CA 1
ATOM 805 C C . ASP A 1 98 ? 59.448 29.879 3.583 1.00 60.43 97 ASP A C 1
ATOM 806 O O . ASP A 1 98 ? 60.621 29.570 3.781 1.00 59.83 97 ASP A O 1
ATOM 811 N N . PRO A 1 99 ? 59.103 30.635 2.512 1.00 62.12 98 PRO A N 1
ATOM 812 C CA . PRO A 1 99 ? 60.103 31.147 1.571 1.00 63.86 98 PRO A CA 1
ATOM 813 C C . PRO A 1 99 ? 61.269 31.906 2.228 1.00 64.83 98 PRO A C 1
ATOM 814 O O . PRO A 1 99 ? 62.371 31.812 1.721 1.00 67.20 98 PRO A O 1
ATOM 818 N N . LYS A 1 100 ? 60.999 32.633 3.320 1.00 68.42 99 LYS A N 1
ATOM 819 C CA . LYS A 1 100 ? 62.004 33.403 4.107 1.00 71.39 99 LYS A CA 1
ATOM 820 C C . LYS A 1 100 ? 63.080 32.460 4.664 1.00 69.77 99 LYS A C 1
ATOM 821 O O . LYS A 1 100 ? 64.249 32.885 4.746 1.00 68.61 99 LYS A O 1
ATOM 827 N N . LEU A 1 101 ? 62.692 31.237 5.039 1.00 68.28 100 LEU A N 1
ATOM 828 C CA . LEU A 1 101 ? 63.571 30.230 5.697 1.00 66.36 100 LEU A CA 1
ATOM 829 C C . LEU A 1 101 ? 64.490 29.591 4.645 1.00 65.96 100 LEU A C 1
ATOM 830 O O . LEU A 1 101 ? 64.032 28.671 3.936 1.00 68.78 100 LEU A O 1
ATOM 835 N N . ASN A 1 102 ? 65.735 30.073 4.546 1.00 64.34 101 ASN A N 1
ATOM 836 C CA . ASN A 1 102 ? 66.748 29.608 3.557 1.00 65.86 101 ASN A CA 1
ATOM 837 C C . ASN A 1 102 ? 68.103 29.418 4.252 1.00 62.98 101 ASN A C 1
ATOM 838 O O . ASN A 1 102 ? 68.416 30.203 5.168 1.00 67.10 101 ASN A O 1
ATOM 843 N N . GLY A 1 103 ? 68.867 28.406 3.828 1.00 58.54 102 GLY A N 1
ATOM 844 C CA . GLY A 1 103 ? 70.247 28.149 4.285 1.00 54.96 102 GLY A CA 1
ATOM 845 C C . GLY A 1 103 ? 70.294 27.570 5.689 1.00 51.49 102 GLY A C 1
ATOM 846 O O . GLY A 1 103 ? 69.223 27.421 6.311 1.00 48.06 102 GLY A O 1
ATOM 847 N N . GLN A 1 104 ? 71.500 27.254 6.170 1.00 49.61 103 GLN A N 1
ATOM 848 C CA . GLN A 1 104 ? 71.749 26.689 7.522 1.00 49.42 103 GLN A CA 1
ATOM 849 C C . GLN A 1 104 ? 71.668 27.812 8.560 1.00 49.40 103 GLN A C 1
ATOM 850 O O . GLN A 1 104 ? 72.245 28.889 8.314 1.00 49.55 103 GLN A O 1
ATOM 856 N N . LYS A 1 105 ? 70.981 27.555 9.677 1.00 50.48 104 LYS A N 1
ATOM 857 C CA . LYS A 1 105 ? 70.788 28.515 10.795 1.00 50.80 104 LYS A CA 1
ATOM 858 C C . LYS A 1 105 ? 71.773 28.154 11.913 1.00 50.85 104 LYS A C 1
ATOM 859 O O . LYS A 1 105 ? 71.545 27.136 12.595 1.00 51.21 104 LYS A O 1
ATOM 865 N N . GLN A 1 106 ? 72.844 28.939 12.066 1.00 49.48 105 GLN A N 1
ATOM 866 C CA . GLN A 1 106 ? 73.873 28.750 13.124 1.00 49.22 105 GLN A CA 1
ATOM 867 C C . GLN A 1 106 ? 73.254 29.144 14.470 1.00 46.72 105 GLN A C 1
ATOM 868 O O . GLN A 1 106 ? 73.115 30.356 14.723 1.00 48.78 105 GLN A O 1
ATOM 874 N N . LEU A 1 107 ? 72.880 28.150 15.283 1.00 43.28 106 LEU A N 1
ATOM 875 C CA . LEU A 1 107 ? 72.201 28.337 16.594 1.00 43.08 106 LEU A CA 1
ATOM 876 C C . LEU A 1 107 ? 73.056 27.728 17.709 1.00 40.68 106 LEU A C 1
ATOM 877 O O . LEU A 1 107 ? 73.916 26.878 17.405 1.00 39.97 106 LEU A O 1
ATOM 882 N N . ASN A 1 108 ? 72.817 28.155 18.951 1.00 40.30 107 ASN A N 1
ATOM 883 C CA . ASN A 1 108 ? 73.434 27.571 20.170 1.00 40.47 107 ASN A CA 1
ATOM 884 C C . ASN A 1 108 ? 72.396 27.563 21.298 1.00 40.14 107 ASN A C 1
ATOM 885 O O . ASN A 1 108 ? 71.602 28.526 21.389 1.00 40.12 107 ASN A O 1
ATOM 890 N N . ILE A 1 109 ? 72.404 26.503 22.112 1.00 37.41 108 ILE A N 1
ATOM 891 C CA . ILE A 1 109 ? 71.501 26.325 23.286 1.00 36.47 108 ILE A CA 1
ATOM 892 C C . ILE A 1 109 ? 72.364 26.107 24.533 1.00 36.67 108 ILE A C 1
ATOM 893 O O . ILE A 1 109 ? 73.382 25.389 24.439 1.00 36.35 108 ILE A O 1
ATOM 898 N N . TYR A 1 110 ? 71.978 26.736 25.645 1.00 37.13 109 TYR A N 1
ATOM 899 C CA . TYR A 1 110 ? 72.591 26.565 26.988 1.00 38.76 109 TYR A CA 1
ATOM 900 C C . TYR A 1 110 ? 71.486 26.679 28.041 1.00 39.41 109 TYR A C 1
ATOM 901 O O . TYR A 1 110 ? 70.386 27.167 27.706 1.00 40.96 109 TYR A O 1
ATOM 910 N N . SER A 1 111 ? 71.766 26.232 29.268 1.00 38.82 110 SER A N 1
ATOM 911 C CA . SER A 1 111 ? 70.818 26.271 30.411 1.00 39.24 110 SER A CA 1
ATOM 912 C C . SER A 1 111 ? 71.173 27.441 31.332 1.00 39.61 110 SER A C 1
ATOM 913 O O . SER A 1 111 ? 72.370 27.773 31.435 1.00 40.01 110 SER A O 1
ATOM 916 N N . HIS A 1 112 ? 70.162 28.044 31.963 1.00 40.85 111 HIS A N 1
ATOM 917 C CA . HIS A 1 112 ? 70.320 29.134 32.961 1.00 42.92 111 HIS A CA 1
ATOM 918 C C . HIS A 1 112 ? 71.150 28.617 34.142 1.00 43.11 111 HIS A C 1
ATOM 919 O O . HIS A 1 112 ? 70.689 27.670 34.805 1.00 42.75 111 HIS A O 1
ATOM 926 N N . GLN A 1 113 ? 72.342 29.192 34.345 1.00 45.00 112 GLN A N 1
ATOM 927 C CA . GLN A 1 113 ? 73.277 28.926 35.478 1.00 45.42 112 GLN A CA 1
ATOM 928 C C . GLN A 1 113 ? 73.836 27.494 35.410 1.00 44.54 112 GLN A C 1
ATOM 929 O O . GLN A 1 113 ? 74.346 27.016 36.442 1.00 45.50 112 GLN A O 1
ATOM 935 N N . GLY A 1 114 ? 73.783 26.848 34.240 1.00 43.55 113 GLY A N 1
ATOM 936 C CA . GLY A 1 114 ? 74.329 25.495 34.009 1.00 43.73 113 GLY A CA 1
ATOM 937 C C . GLY A 1 114 ? 73.589 24.412 34.781 1.00 43.58 113 GLY A C 1
ATOM 938 O O . GLY A 1 114 ? 74.184 23.335 34.984 1.00 44.05 113 GLY A O 1
ATOM 939 N N . GLU A 1 115 ? 72.334 24.664 35.173 1.00 44.76 114 GLU A N 1
ATOM 940 C CA . GLU A 1 115 ? 71.509 23.742 36.003 1.00 46.03 114 GLU A CA 1
ATOM 941 C C . GLU A 1 115 ? 70.817 22.703 35.111 1.00 43.92 114 GLU A C 1
ATOM 942 O O . GLU A 1 115 ? 70.481 21.623 35.629 1.00 46.02 114 GLU A O 1
ATOM 948 N N . GLY A 1 116 ? 70.599 23.027 33.833 1.00 42.43 115 GLY A N 1
ATOM 949 C CA . GLY A 1 116 ? 70.015 22.117 32.827 1.00 41.44 115 GLY A CA 1
ATOM 950 C C . GLY A 1 116 ? 68.501 22.023 32.935 1.00 41.41 115 GLY A C 1
ATOM 951 O O . GLY A 1 116 ? 67.952 21.000 32.482 1.00 41.07 115 GLY A O 1
ATOM 952 N N . LYS A 1 117 ? 67.851 23.053 33.489 1.00 42.22 116 LYS A N 1
ATOM 953 C CA . LYS A 1 117 ? 66.383 23.097 33.739 1.00 43.49 116 LYS A CA 1
ATOM 954 C C . LYS A 1 117 ? 65.720 24.103 32.790 1.00 43.42 116 LYS A C 1
ATOM 955 O O . LYS A 1 117 ? 64.713 23.732 32.153 1.00 42.89 116 LYS A O 1
ATOM 961 N N . ARG A 1 118 ? 66.257 25.325 32.711 1.00 43.46 117 ARG A N 1
ATOM 962 C CA . ARG A 1 118 ? 65.727 26.432 31.869 1.00 42.80 117 ARG A CA 1
ATOM 963 C C . ARG A 1 118 ? 66.640 26.617 30.651 1.00 41.33 117 ARG A C 1
ATOM 964 O O . ARG A 1 118 ? 67.739 27.178 30.822 1.00 39.07 117 ARG A O 1
ATOM 972 N N . LEU A 1 119 ? 66.198 26.163 29.473 1.00 40.18 118 LEU A N 1
ATOM 973 C CA . LEU A 1 119 ? 66.976 26.230 28.206 1.00 40.16 118 LEU A CA 1
ATOM 974 C C . LEU A 1 119 ? 66.794 27.612 27.566 1.00 40.86 118 LEU A C 1
ATOM 975 O O . LEU A 1 119 ? 65.650 28.113 27.543 1.00 40.53 118 LEU A O 1
ATOM 980 N N . ILE A 1 120 ? 67.896 28.193 27.077 1.00 40.76 119 ILE A N 1
ATOM 981 C CA . ILE A 1 120 ? 67.956 29.534 26.424 1.00 40.36 119 ILE A CA 1
ATOM 982 C C . ILE A 1 120 ? 68.547 29.351 25.021 1.00 41.02 119 ILE A C 1
ATOM 983 O O . ILE A 1 120 ? 69.721 28.939 24.928 1.00 41.24 119 ILE A O 1
ATOM 988 N N . LEU A 1 121 ? 67.754 29.634 23.982 1.00 41.30 120 LEU A N 1
ATOM 989 C CA . LEU A 1 121 ? 68.144 29.510 22.550 1.00 41.32 120 LEU A CA 1
ATOM 990 C C . LEU A 1 121 ? 68.671 30.862 22.055 1.00 41.83 120 LEU A C 1
ATOM 991 O O . LEU A 1 121 ? 68.017 31.886 22.338 1.00 40.67 120 LEU A O 1
ATOM 996 N N . LYS A 1 122 ? 69.803 30.857 21.341 1.00 43.18 121 LYS A N 1
ATOM 997 C CA . LYS A 1 122 ? 70.486 32.078 20.832 1.00 44.48 121 LYS A CA 1
ATOM 998 C C . LYS A 1 122 ? 70.946 31.859 19.386 1.00 45.16 121 LYS A C 1
ATOM 999 O O . LYS A 1 122 ? 71.255 30.704 19.026 1.00 42.66 121 LYS A O 1
ATOM 1005 N N . SER A 1 123 ? 70.993 32.942 18.602 1.00 46.81 122 SER A N 1
ATOM 1006 C CA . SER A 1 123 ? 71.411 32.969 17.175 1.00 48.08 122 SER A CA 1
ATOM 1007 C C . SER A 1 123 ? 72.922 33.204 17.063 1.00 51.18 122 SER A C 1
ATOM 1008 O O . SER A 1 123 ? 73.497 32.820 16.028 1.00 54.27 122 SER A O 1
ATOM 1011 N N . LYS A 1 124 ? 73.528 33.831 18.076 1.00 51.63 123 LYS A N 1
ATOM 1012 C CA . LYS A 1 124 ? 74.996 34.054 18.173 1.00 54.70 123 LYS A CA 1
ATOM 1013 C C . LYS A 1 124 ? 75.476 33.642 19.568 1.00 52.81 123 LYS A C 1
ATOM 1014 O O . LYS A 1 124 ? 74.754 33.913 20.548 1.00 50.23 123 LYS A O 1
ATOM 1020 N N . VAL A 1 125 ? 76.656 33.019 19.638 1.00 52.50 124 VAL A N 1
ATOM 1021 C CA . VAL A 1 125 ? 77.286 32.520 20.897 1.00 52.64 124 VAL A CA 1
ATOM 1022 C C . VAL A 1 125 ? 77.690 33.733 21.744 1.00 53.14 124 VAL A C 1
ATOM 1023 O O . VAL A 1 125 ? 78.578 34.490 21.305 1.00 51.76 124 VAL A O 1
ATOM 1027 N N . ASP A 1 126 ? 77.047 33.904 22.904 1.00 55.80 125 ASP A N 1
ATOM 1028 C CA . ASP A 1 126 ? 77.356 34.967 23.899 1.00 57.99 125 ASP A CA 1
ATOM 1029 C C . ASP A 1 126 ? 78.808 34.797 24.362 1.00 58.23 125 ASP A C 1
ATOM 1030 O O . ASP A 1 126 ? 79.262 33.638 24.462 1.00 58.70 125 ASP A O 1
ATOM 1035 N N . PHE A 1 127 ? 79.499 35.907 24.642 1.00 59.87 126 PHE A N 1
ATOM 1036 C CA . PHE A 1 127 ? 80.938 35.948 25.017 1.00 61.29 126 PHE A CA 1
ATOM 1037 C C . PHE A 1 127 ? 81.209 35.021 26.211 1.00 60.70 126 PHE A C 1
ATOM 1038 O O . PHE A 1 127 ? 82.282 34.386 26.238 1.00 58.83 126 PHE A O 1
ATOM 1046 N N . ASN A 1 128 ? 80.271 34.950 27.163 1.00 61.11 127 ASN A N 1
ATOM 1047 C CA . ASN A 1 128 ? 80.372 34.111 28.389 1.00 60.90 127 ASN A CA 1
ATOM 1048 C C . ASN A 1 128 ? 80.331 32.622 28.020 1.00 58.23 127 ASN A C 1
ATOM 1049 O O . ASN A 1 128 ? 80.953 31.824 28.748 1.00 59.12 127 ASN A O 1
ATOM 1054 N N . ASN A 1 129 ? 79.631 32.267 26.935 1.00 56.38 128 ASN A N 1
ATOM 1055 C CA . ASN A 1 129 ? 79.334 30.863 26.537 1.00 54.57 128 ASN A CA 1
ATOM 1056 C C . ASN A 1 129 ? 80.306 30.381 25.450 1.00 54.49 128 ASN A C 1
ATOM 1057 O O . ASN A 1 129 ? 80.000 29.356 24.811 1.00 55.31 128 ASN A O 1
ATOM 1062 N N . LEU A 1 130 ? 81.439 31.063 25.261 1.00 56.25 129 LEU A N 1
ATOM 1063 C CA . LEU A 1 130 ? 82.376 30.801 24.134 1.00 58.57 129 LEU A CA 1
ATOM 1064 C C . LEU A 1 130 ? 83.081 29.453 24.350 1.00 58.36 129 LEU A C 1
ATOM 1065 O O . LEU A 1 130 ? 83.178 28.681 23.375 1.00 59.12 129 LEU A O 1
ATOM 1070 N N . PHE A 1 131 ? 83.539 29.183 25.577 1.00 56.57 130 PHE A N 1
ATOM 1071 C CA . PHE A 1 131 ? 84.218 27.922 25.983 1.00 55.53 130 PHE A CA 1
ATOM 1072 C C . PHE A 1 131 ? 83.415 27.215 27.086 1.00 50.79 130 PHE A C 1
ATOM 1073 O O . PHE A 1 131 ? 83.967 26.310 27.745 1.00 47.58 130 PHE A O 1
ATOM 1081 N N . ASN A 1 132 ? 82.149 27.601 27.277 1.00 48.26 131 ASN A N 1
ATOM 1082 C CA . ASN A 1 132 ? 81.230 27.007 28.287 1.00 45.99 131 ASN A CA 1
ATOM 1083 C C . ASN A 1 132 ? 80.770 25.640 27.783 1.00 43.93 131 ASN A C 1
ATOM 1084 O O . ASN A 1 132 ? 80.123 25.557 26.743 1.00 42.24 131 ASN A O 1
ATOM 1089 N N . PRO A 1 133 ? 81.081 24.530 28.495 1.00 45.16 132 PRO A N 1
ATOM 1090 C CA . PRO A 1 133 ? 80.662 23.194 28.063 1.00 44.75 132 PRO A CA 1
ATOM 1091 C C . PRO A 1 133 ? 79.153 22.929 28.210 1.00 43.46 132 PRO A C 1
ATOM 1092 O O . PRO A 1 133 ? 78.690 21.926 27.695 1.00 41.69 132 PRO A O 1
ATOM 1096 N N . ASP A 1 134 ? 78.430 23.814 28.905 1.00 42.37 133 ASP A N 1
ATOM 1097 C CA . ASP A 1 134 ? 76.948 23.775 29.032 1.00 42.25 133 ASP A CA 1
ATOM 1098 C C . ASP A 1 134 ? 76.305 24.282 27.734 1.00 42.56 133 ASP A C 1
ATOM 1099 O O . ASP A 1 134 ? 75.134 23.928 27.479 1.00 42.91 133 ASP A O 1
ATOM 1104 N N . CYS A 1 135 ? 77.036 25.084 26.951 1.00 42.47 134 CYS A N 1
ATOM 1105 C CA . CYS A 1 135 ? 76.567 25.679 25.671 1.00 42.50 134 CYS A CA 1
ATOM 1106 C C . CYS A 1 135 ? 76.915 24.746 24.506 1.00 41.69 134 CYS A C 1
ATOM 1107 O O . CYS A 1 135 ? 78.104 24.409 24.359 1.00 41.91 134 CYS A O 1
ATOM 1110 N N . LYS A 1 136 ? 75.909 24.353 23.717 1.00 42.05 135 LYS A N 1
ATOM 1111 C CA . LYS A 1 136 ? 76.054 23.474 22.524 1.00 41.99 135 LYS A CA 1
ATOM 1112 C C . LYS A 1 136 ? 75.761 24.293 21.263 1.00 41.83 135 LYS A C 1
ATOM 1113 O O . LYS A 1 136 ? 74.711 24.959 21.232 1.00 39.55 135 LYS A O 1
ATOM 1119 N N . SER A 1 137 ? 76.659 24.238 20.274 1.00 43.35 136 SER A N 1
ATOM 1120 C CA . SER A 1 137 ? 76.494 24.848 18.928 1.00 42.66 136 SER A CA 1
ATOM 1121 C C . SER A 1 137 ? 76.015 23.774 17.944 1.00 42.26 136 SER A C 1
ATOM 1122 O O . SER A 1 137 ? 76.580 22.661 17.958 1.00 44.39 136 SER A O 1
ATOM 1125 N N . PHE A 1 138 ? 75.009 24.104 17.130 1.00 39.72 137 PHE A N 1
ATOM 1126 C CA . PHE A 1 138 ? 74.369 23.190 16.148 1.00 39.33 137 PHE A CA 1
ATOM 1127 C C . PHE A 1 138 ? 73.804 24.006 14.982 1.00 38.91 137 PHE A C 1
ATOM 1128 O O . PHE A 1 138 ? 73.817 25.249 15.052 1.00 39.10 137 PHE A O 1
ATOM 1136 N N . THR A 1 139 ? 73.319 23.320 13.944 1.00 39.79 138 THR A N 1
ATOM 1137 C CA . THR A 1 139 ? 72.639 23.929 12.769 1.00 40.41 138 THR A CA 1
ATOM 1138 C C . THR A 1 139 ? 71.245 23.312 12.618 1.00 40.23 138 THR A C 1
ATOM 1139 O O . THR A 1 139 ? 71.091 22.116 12.935 1.00 40.25 138 THR A O 1
ATOM 1143 N N . ILE A 1 140 ? 70.273 24.117 12.177 1.00 39.72 139 ILE A N 1
ATOM 1144 C CA . ILE A 1 140 ? 68.907 23.669 11.775 1.00 39.80 139 ILE A CA 1
ATOM 1145 C C . ILE A 1 140 ? 68.664 24.157 10.342 1.00 40.81 139 ILE A C 1
ATOM 1146 O O . ILE A 1 140 ? 68.648 25.386 10.134 1.00 40.37 139 ILE A O 1
ATOM 1151 N N . THR A 1 141 ? 68.494 23.225 9.400 1.00 41.61 140 THR A N 1
ATOM 1152 C CA . THR A 1 141 ? 68.431 23.491 7.938 1.00 43.83 140 THR A CA 1
ATOM 1153 C C . THR A 1 141 ? 67.097 23.005 7.376 1.00 44.84 140 THR A C 1
ATOM 1154 O O . THR A 1 141 ? 66.711 21.862 7.607 1.00 45.74 140 THR A O 1
ATOM 1158 N N . PRO A 1 142 ? 66.351 23.848 6.623 1.00 46.04 141 PRO A N 1
ATOM 1159 C CA . PRO A 1 142 ? 65.185 23.384 5.872 1.00 46.60 141 PRO A CA 1
ATOM 1160 C C . PRO A 1 142 ? 65.602 22.520 4.672 1.00 47.34 141 PRO A C 1
ATOM 1161 O O . PRO A 1 142 ? 66.642 22.790 4.101 1.00 48.26 141 PRO A O 1
ATOM 1165 N N . LEU A 1 143 ? 64.791 21.515 4.326 1.00 47.86 142 LEU A N 1
ATOM 1166 C CA . LEU A 1 143 ? 65.000 20.639 3.141 1.00 49.94 142 LEU A CA 1
ATOM 1167 C C . LEU A 1 143 ? 63.659 20.351 2.458 1.00 51.14 142 LEU A C 1
ATOM 1168 O O . LEU A 1 143 ? 62.618 20.409 3.139 1.00 48.53 142 LEU A O 1
ATOM 1173 N N . ASN A 1 144 ? 63.711 20.045 1.159 1.00 54.29 143 ASN A N 1
ATOM 1174 C CA . ASN A 1 144 ? 62.575 19.531 0.350 1.00 56.34 143 ASN A CA 1
ATOM 1175 C C . ASN A 1 144 ? 62.998 18.187 -0.254 1.00 57.40 143 ASN A C 1
ATOM 1176 O O . ASN A 1 144 ? 64.207 18.008 -0.497 1.00 57.39 143 ASN A O 1
ATOM 1181 N N . ALA A 1 145 ? 62.041 17.284 -0.487 1.00 59.13 144 ALA A N 1
ATOM 1182 C CA . ALA A 1 145 ? 62.265 15.952 -1.100 1.00 61.18 144 ALA A CA 1
ATOM 1183 C C . ALA A 1 145 ? 62.669 16.109 -2.573 1.00 63.52 144 ALA A C 1
ATOM 1184 O O . ALA A 1 145 ? 63.293 15.170 -3.112 1.00 63.14 144 ALA A O 1
ATOM 1186 N N . GLN A 1 146 ? 62.329 17.249 -3.190 1.00 65.33 145 GLN A N 1
ATOM 1187 C CA . GLN A 1 146 ? 62.613 17.576 -4.616 1.00 67.35 145 GLN A CA 1
ATOM 1188 C C . GLN A 1 146 ? 63.952 18.318 -4.749 1.00 67.19 145 GLN A C 1
ATOM 1189 O O . GLN A 1 146 ? 64.340 18.610 -5.896 1.00 67.94 145 GLN A O 1
ATOM 1195 N N . ASP A 1 147 ? 64.632 18.614 -3.634 1.00 68.10 146 ASP A N 1
ATOM 1196 C CA . ASP A 1 147 ? 65.950 19.308 -3.623 1.00 68.88 146 ASP A CA 1
ATOM 1197 C C . ASP A 1 147 ? 67.040 18.341 -4.103 1.00 68.93 146 ASP A C 1
ATOM 1198 O O . ASP A 1 147 ? 67.150 17.239 -3.527 1.00 68.71 146 ASP A O 1
ATOM 1203 N N . ASP A 1 148 ? 67.808 18.752 -5.118 1.00 69.82 147 ASP A N 1
ATOM 1204 C CA . ASP A 1 148 ? 69.025 18.048 -5.605 1.00 71.80 147 ASP A CA 1
ATOM 1205 C C . ASP A 1 148 ? 70.240 18.640 -4.879 1.00 68.24 147 ASP A C 1
ATOM 1206 O O . ASP A 1 148 ? 70.674 19.745 -5.257 1.00 68.00 147 ASP A O 1
ATOM 1211 N N . LEU A 1 149 ? 70.752 17.932 -3.869 1.00 68.59 148 LEU A N 1
ATOM 1212 C CA . LEU A 1 149 ? 71.863 18.399 -2.994 1.00 67.10 148 LEU A CA 1
ATOM 1213 C C . LEU A 1 149 ? 73.197 18.294 -3.742 1.00 66.50 148 LEU A C 1
ATOM 1214 O O . LEU A 1 149 ? 73.382 17.319 -4.497 1.00 65.36 148 LEU A O 1
ATOM 1219 N N . SER A 1 150 ? 74.086 19.269 -3.526 1.00 64.88 149 SER A N 1
ATOM 1220 C CA . SER A 1 150 ? 75.507 19.255 -3.964 1.00 66.19 149 SER A CA 1
ATOM 1221 C C . SER A 1 150 ? 76.236 18.090 -3.287 1.00 66.81 149 SER A C 1
ATOM 1222 O O . SER A 1 150 ? 75.721 17.583 -2.271 1.00 68.93 149 SER A O 1
ATOM 1225 N N . SER A 1 151 ? 77.388 17.684 -3.830 1.00 67.83 150 SER A N 1
ATOM 1226 C CA . SER A 1 151 ? 78.286 16.662 -3.230 1.00 68.82 150 SER A CA 1
ATOM 1227 C C . SER A 1 151 ? 78.825 17.186 -1.893 1.00 68.71 150 SER A C 1
ATOM 1228 O O . SER A 1 151 ? 79.006 16.369 -0.976 1.00 70.24 150 SER A O 1
ATOM 1231 N N . GLU A 1 152 ? 79.064 18.499 -1.799 1.00 69.38 151 GLU A N 1
ATOM 1232 C CA . GLU A 1 152 ? 79.483 19.205 -0.556 1.00 69.08 151 GLU A CA 1
ATOM 1233 C C . GLU A 1 152 ? 78.328 19.175 0.453 1.00 66.59 151 GLU A C 1
ATOM 1234 O O . GLU A 1 152 ? 78.593 18.904 1.641 1.00 64.56 151 GLU A O 1
ATOM 1240 N N . GLU A 1 153 ? 77.104 19.455 -0.009 1.00 63.65 152 GLU A N 1
ATOM 1241 C CA . GLU A 1 153 ? 75.859 19.453 0.810 1.00 61.69 152 GLU A CA 1
ATOM 1242 C C . GLU A 1 153 ? 75.564 18.025 1.287 1.00 59.20 152 GLU A C 1
ATOM 1243 O O . GLU A 1 153 ? 75.424 17.823 2.510 1.00 58.20 152 GLU A O 1
ATOM 1249 N N . SER A 1 154 ? 75.462 17.080 0.351 1.00 59.23 153 SER A N 1
ATOM 1250 C CA . SER A 1 154 ? 75.174 15.649 0.629 1.00 58.58 153 SER A CA 1
ATOM 1251 C C . SER A 1 154 ? 76.220 15.096 1.602 1.00 58.69 153 SER A C 1
ATOM 1252 O O . SER A 1 154 ? 75.833 14.350 2.513 1.00 56.37 153 SER A O 1
ATOM 1255 N N . LYS A 1 155 ? 77.488 15.458 1.415 1.00 61.01 154 LYS A N 1
ATOM 1256 C CA . LYS A 1 155 ? 78.599 15.026 2.300 1.00 63.42 154 LYS A CA 1
ATOM 1257 C C . LYS A 1 155 ? 78.343 15.555 3.716 1.00 61.43 154 LYS A C 1
ATOM 1258 O O . LYS A 1 155 ? 78.499 14.778 4.671 1.00 60.28 154 LYS A O 1
ATOM 1264 N N . LYS A 1 156 ? 77.950 16.826 3.835 1.00 60.80 155 LYS A N 1
ATOM 1265 C CA . LYS A 1 156 ? 77.760 17.513 5.140 1.00 60.79 155 LYS A CA 1
ATOM 1266 C C . LYS A 1 156 ? 76.628 16.834 5.916 1.00 58.91 155 LYS A C 1
ATOM 1267 O O . LYS A 1 156 ? 76.804 16.583 7.122 1.00 57.39 155 LYS A O 1
ATOM 1273 N N . LEU A 1 157 ? 75.519 16.553 5.228 1.00 57.46 156 LEU A N 1
ATOM 1274 C CA . LEU A 1 157 ? 74.259 16.025 5.815 1.00 56.42 156 LEU A CA 1
ATOM 1275 C C . LEU A 1 157 ? 74.431 14.557 6.221 1.00 55.89 156 LEU A C 1
ATOM 1276 O O . LEU A 1 157 ? 73.956 14.193 7.307 1.00 54.47 156 LEU A O 1
ATOM 1281 N N . ASN A 1 158 ? 75.053 13.743 5.366 1.00 56.90 157 ASN A N 1
ATOM 1282 C CA . ASN A 1 158 ? 75.059 12.259 5.482 1.00 56.78 157 ASN A CA 1
ATOM 1283 C C . ASN A 1 158 ? 76.104 11.812 6.517 1.00 56.47 157 ASN A C 1
ATOM 1284 O O . ASN A 1 158 ? 77.090 11.162 6.120 1.00 55.95 157 ASN A O 1
ATOM 1289 N N . LYS A 1 159 ? 75.878 12.118 7.799 1.00 56.96 158 LYS A N 1
ATOM 1290 C CA . LYS A 1 159 ? 76.778 11.744 8.926 1.00 57.72 158 LYS A CA 1
ATOM 1291 C C . LYS A 1 159 ? 75.940 11.238 10.105 1.00 52.57 158 LYS A C 1
ATOM 1292 O O . LYS A 1 159 ? 75.237 12.060 10.718 1.00 50.22 158 LYS A O 1
ATOM 1298 N N . SER A 1 160 ? 76.028 9.944 10.429 1.00 49.75 159 SER A N 1
ATOM 1299 C CA . SER A 1 160 ? 75.372 9.330 11.615 1.00 47.84 159 SER A CA 1
ATOM 1300 C C . SER A 1 160 ? 73.893 9.731 11.661 1.00 45.09 159 SER A C 1
ATOM 1301 O O . SER A 1 160 ? 73.454 10.276 12.689 1.00 43.98 159 SER A O 1
ATOM 1304 N N . VAL A 1 161 ? 73.153 9.464 10.586 1.00 43.33 160 VAL A N 1
ATOM 1305 C CA . VAL A 1 161 ? 71.771 9.988 10.380 1.00 42.71 160 VAL A CA 1
ATOM 1306 C C . VAL A 1 161 ? 70.774 9.185 11.222 1.00 41.91 160 VAL A C 1
ATOM 1307 O O . VAL A 1 161 ? 70.818 7.943 11.188 1.00 42.78 160 VAL A O 1
ATOM 1311 N N . ILE A 1 162 ? 69.903 9.881 11.951 1.00 40.89 161 ILE A N 1
ATOM 1312 C CA . ILE A 1 162 ? 68.678 9.293 12.562 1.00 39.96 161 ILE A CA 1
ATOM 1313 C C . ILE A 1 162 ? 67.517 9.742 11.678 1.00 39.05 161 ILE A C 1
ATOM 1314 O O . ILE A 1 162 ? 67.317 10.962 11.575 1.00 37.16 161 ILE A O 1
ATOM 1319 N N . LEU A 1 163 ? 66.830 8.802 11.026 1.00 39.06 162 LEU A N 1
ATOM 1320 C CA . LEU A 1 163 ? 65.643 9.102 10.183 1.00 40.21 162 LEU A CA 1
ATOM 1321 C C . LEU A 1 163 ? 64.418 9.209 11.097 1.00 39.84 162 LEU A C 1
ATOM 1322 O O . LEU A 1 163 ? 63.966 8.169 11.616 1.00 40.03 162 LEU A O 1
ATOM 1327 N N . ASP A 1 164 ? 63.928 10.437 11.291 1.00 39.00 163 ASP A N 1
ATOM 1328 C CA . ASP A 1 164 ? 62.838 10.801 12.232 1.00 38.85 163 ASP A CA 1
ATOM 1329 C C . ASP A 1 164 ? 61.624 11.236 11.405 1.00 38.73 163 ASP A C 1
ATOM 1330 O O . ASP A 1 164 ? 61.623 12.391 10.938 1.00 39.20 163 ASP A O 1
ATOM 1335 N N . ILE A 1 165 ? 60.647 10.342 11.209 1.00 39.05 164 ILE A N 1
ATOM 1336 C CA . ILE A 1 165 ? 59.465 10.593 10.329 1.00 38.83 164 ILE A CA 1
ATOM 1337 C C . ILE A 1 165 ? 58.189 10.682 11.168 1.00 39.57 164 ILE A C 1
ATOM 1338 O O . ILE A 1 165 ? 57.860 9.722 11.885 1.00 39.44 164 ILE A O 1
ATOM 1343 N N . ASP A 1 166 ? 57.476 11.792 11.019 1.00 39.99 165 ASP A N 1
ATOM 1344 C CA . ASP A 1 166 ? 56.087 11.955 11.495 1.00 40.28 165 ASP A CA 1
ATOM 1345 C C . ASP A 1 166 ? 55.194 11.850 10.267 1.00 40.35 165 ASP A C 1
ATOM 1346 O O . ASP A 1 166 ? 55.407 12.636 9.336 1.00 38.91 165 ASP A O 1
ATOM 1351 N N . ILE A 1 167 ? 54.234 10.931 10.266 1.00 40.59 166 ILE A N 1
ATOM 1352 C CA . ILE A 1 167 ? 53.437 10.628 9.042 1.00 41.16 166 ILE A CA 1
ATOM 1353 C C . ILE A 1 167 ? 52.496 11.800 8.724 1.00 41.46 166 ILE A C 1
ATOM 1354 O O . ILE A 1 167 ? 51.879 11.764 7.656 1.00 41.09 166 ILE A O 1
ATOM 1359 N N . ASP A 1 168 ? 52.453 12.851 9.552 1.00 41.44 167 ASP A N 1
ATOM 1360 C CA . ASP A 1 168 ? 51.632 14.057 9.259 1.00 42.26 167 ASP A CA 1
ATOM 1361 C C . ASP A 1 168 ? 52.317 14.894 8.156 1.00 42.85 167 ASP A C 1
ATOM 1362 O O . ASP A 1 168 ? 51.641 15.768 7.597 1.00 46.15 167 ASP A O 1
ATOM 1367 N N . TYR A 1 169 ? 53.587 14.617 7.832 1.00 42.02 168 TYR A N 1
ATOM 1368 C CA . TYR A 1 169 ? 54.364 15.185 6.697 1.00 42.17 168 TYR A CA 1
ATOM 1369 C C . TYR A 1 169 ? 53.675 14.851 5.370 1.00 43.02 168 TYR A C 1
ATOM 1370 O O . TYR A 1 169 ? 53.694 15.696 4.462 1.00 42.11 168 TYR A O 1
ATOM 1379 N N . PHE A 1 170 ? 53.064 13.667 5.270 1.00 43.34 169 PHE A N 1
ATOM 1380 C CA . PHE A 1 170 ? 52.450 13.148 4.019 1.00 43.87 169 PHE A CA 1
ATOM 1381 C C . PHE A 1 170 ? 51.032 13.713 3.846 1.00 43.61 169 PHE A C 1
ATOM 1382 O O . PHE A 1 170 ? 50.651 13.993 2.693 1.00 43.25 169 PHE A O 1
ATOM 1390 N N . SER A 1 171 ? 50.283 13.873 4.944 1.00 44.89 170 SER A N 1
ATOM 1391 C CA . SER A 1 171 ? 48.891 14.401 4.964 1.00 45.39 170 SER A CA 1
ATOM 1392 C C . SER A 1 171 ? 4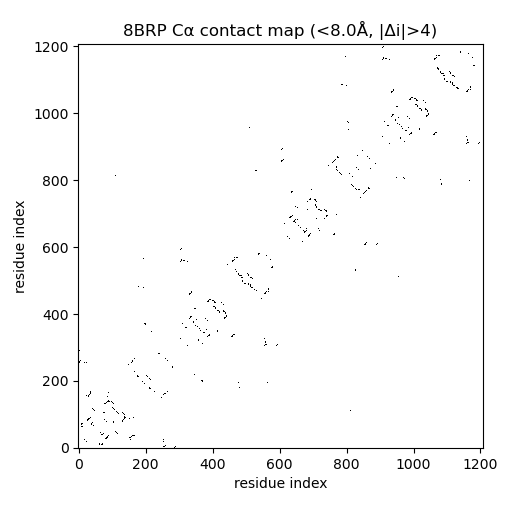8.507 14.796 6.395 1.00 45.81 170 SER A C 1
ATOM 1393 O O . SER A 1 171 ? 48.532 13.911 7.272 1.00 45.51 170 SER A O 1
ATOM 1396 N N . CYS A 1 172 ? 48.147 16.066 6.615 1.00 45.71 171 CYS A N 1
ATOM 1397 C CA . CYS A 1 172 ? 48.001 16.684 7.963 1.00 45.56 171 CYS A CA 1
ATOM 1398 C C . CYS A 1 172 ? 46.617 17.319 8.146 1.00 46.26 171 CYS A C 1
ATOM 1399 O O . CYS A 1 172 ? 46.031 17.777 7.146 1.00 46.96 171 CYS A O 1
ATOM 1402 N N . ASP A 1 173 ? 46.140 17.354 9.396 1.00 45.71 172 ASP A N 1
ATOM 1403 C CA . ASP A 1 173 ? 44.879 18.015 9.830 1.00 46.51 172 ASP A CA 1
ATOM 1404 C C . ASP A 1 173 ? 45.172 18.821 11.103 1.00 44.97 172 ASP A C 1
ATOM 1405 O O . ASP A 1 173 ? 45.039 18.255 12.207 1.00 44.99 172 ASP A O 1
ATOM 1410 N N . ASN A 1 174 ? 45.557 20.092 10.944 1.00 43.86 173 ASN A N 1
ATOM 1411 C CA . ASN A 1 174 ? 45.998 20.994 12.044 1.00 43.06 173 ASN A CA 1
ATOM 1412 C C . ASN A 1 174 ? 44.812 21.361 12.945 1.00 43.85 173 ASN A C 1
ATOM 1413 O O . ASN A 1 174 ? 45.052 21.637 14.136 1.00 44.19 173 ASN A O 1
ATOM 1418 N N . VAL A 1 175 ? 43.593 21.374 12.399 1.00 44.44 174 VAL A N 1
ATOM 1419 C CA . VAL A 1 175 ? 42.342 21.747 13.127 1.00 44.59 174 VAL A CA 1
ATOM 1420 C C . VAL A 1 175 ? 42.015 20.652 14.151 1.00 43.56 174 VAL A C 1
ATOM 1421 O O . VAL A 1 175 ? 41.715 21.001 15.311 1.00 42.86 174 VAL A O 1
ATOM 1425 N N . SER A 1 176 ? 42.056 19.383 13.730 1.00 43.06 175 SER A N 1
ATOM 1426 C CA . SER A 1 176 ? 41.852 18.191 14.597 1.00 42.64 175 SER A CA 1
ATOM 1427 C C . SER A 1 176 ? 42.995 18.080 15.614 1.00 41.09 175 SER A C 1
ATOM 1428 O O . SER A 1 176 ? 42.708 17.793 16.792 1.00 39.75 175 SER A O 1
ATOM 1431 N N . GLY A 1 177 ? 44.236 18.303 15.166 1.00 40.77 176 GLY A N 1
ATOM 1432 C CA . GLY A 1 177 ? 45.460 18.210 15.985 1.00 40.06 176 GLY A CA 1
ATOM 1433 C C . GLY A 1 177 ? 45.477 19.215 17.126 1.00 40.38 176 GLY A C 1
ATOM 1434 O O . GLY A 1 177 ? 45.947 18.849 18.224 1.00 39.06 176 GLY A O 1
ATOM 1435 N N . GLU A 1 178 ? 44.985 20.434 16.883 1.00 40.83 177 GLU A N 1
ATOM 1436 C CA . GLU A 1 178 ? 45.065 21.577 17.833 1.00 41.91 177 GLU A CA 1
ATOM 1437 C C . GLU A 1 178 ? 43.879 21.554 18.806 1.00 41.22 177 GLU A C 1
ATOM 1438 O O . GLU A 1 178 ? 43.953 22.277 19.821 1.00 42.30 177 GLU A O 1
ATOM 1444 N N . TYR A 1 179 ? 42.837 20.764 18.523 1.00 40.54 178 TYR A N 1
ATOM 1445 C CA . TYR A 1 179 ? 41.605 20.699 19.354 1.00 40.21 178 TYR A CA 1
ATOM 1446 C C . TYR A 1 179 ? 41.888 19.969 20.673 1.00 39.04 178 TYR A C 1
ATOM 1447 O O . TYR A 1 179 ? 42.220 18.769 20.643 1.00 37.05 178 TYR A O 1
ATOM 1456 N N . LEU A 1 180 ? 41.703 20.669 21.795 1.00 39.06 179 LEU A N 1
ATOM 1457 C CA . LEU A 1 180 ? 41.890 20.128 23.168 1.00 38.93 179 LEU A CA 1
ATOM 1458 C C . LEU A 1 180 ? 40.594 20.312 23.964 1.00 38.98 179 LEU A C 1
ATOM 1459 O O . LEU A 1 180 ? 39.938 21.363 23.805 1.00 39.14 179 LEU A O 1
ATOM 1464 N N . GLU A 1 181 ? 40.240 19.313 24.776 1.00 38.96 180 GLU A N 1
ATOM 1465 C CA . GLU A 1 181 ? 39.081 19.359 25.705 1.00 40.09 180 GLU A CA 1
ATOM 1466 C C . GLU A 1 181 ? 39.440 18.593 26.983 1.00 38.78 180 GLU A C 1
ATOM 1467 O O . GLU A 1 181 ? 40.137 17.565 26.883 1.00 37.90 180 GLU A O 1
ATOM 1473 N N . VAL A 1 182 ? 38.981 19.095 28.132 1.00 38.24 181 VAL A N 1
ATOM 1474 C CA . VAL A 1 182 ? 39.203 18.497 29.481 1.00 37.63 181 VAL A CA 1
ATOM 1475 C C . VAL A 1 182 ? 37.854 18.447 30.206 1.00 37.90 181 VAL A C 1
ATOM 1476 O O . VAL A 1 182 ? 37.094 19.430 30.105 1.00 37.11 181 VAL A O 1
ATOM 1480 N N . GLU A 1 183 ? 37.570 17.337 30.894 1.00 39.88 182 GLU A N 1
ATOM 1481 C CA . GLU A 1 183 ? 36.332 17.141 31.694 1.00 41.18 182 GLU A CA 1
ATOM 1482 C C . GLU A 1 183 ? 36.414 18.032 32.938 1.00 40.48 182 GLU A C 1
ATOM 1483 O O . GLU A 1 183 ? 37.407 17.912 33.681 1.00 40.73 182 GLU A O 1
ATOM 1489 N N . ILE A 1 184 ? 35.415 18.894 33.150 1.00 39.49 183 ILE A N 1
ATOM 1490 C CA . ILE A 1 184 ? 35.370 19.852 34.296 1.00 38.71 183 ILE A CA 1
ATOM 1491 C C . ILE A 1 184 ? 34.166 19.520 35.181 1.00 39.25 183 ILE A C 1
ATOM 1492 O O . ILE A 1 184 ? 33.343 18.676 34.779 1.00 39.38 183 ILE A O 1
ATOM 1497 N N . THR A 1 185 ? 34.080 20.165 36.345 1.00 38.85 184 THR A N 1
ATOM 1498 C CA . THR A 1 185 ? 32.991 19.978 37.339 1.00 40.62 184 THR A CA 1
ATOM 1499 C C . THR A 1 185 ? 31.800 20.852 36.938 1.00 41.76 184 THR A C 1
ATOM 1500 O O . THR A 1 185 ? 31.995 21.765 36.109 1.00 40.17 184 THR A O 1
ATOM 1504 N N . GLU A 1 186 ? 30.617 20.549 37.485 1.00 44.93 185 GLU A N 1
ATOM 1505 C CA . GLU A 1 186 ? 29.362 21.328 37.304 1.00 47.47 185 GLU A CA 1
ATOM 1506 C C . GLU A 1 186 ? 29.604 22.791 37.681 1.00 46.07 185 GLU A C 1
ATOM 1507 O O . GLU A 1 186 ? 29.189 23.677 36.914 1.00 44.80 185 GLU A O 1
ATOM 1513 N N . GLU A 1 187 ? 30.210 23.011 38.852 1.00 46.36 186 GLU A N 1
ATOM 1514 C CA . GLU A 1 187 ? 30.485 24.354 39.429 1.00 47.17 186 GLU A CA 1
ATOM 1515 C C . GLU A 1 187 ? 31.283 25.174 38.413 1.00 45.54 186 GLU A C 1
ATOM 1516 O O . GLU A 1 187 ? 30.891 26.324 38.142 1.00 46.56 186 GLU A O 1
ATOM 1522 N N . ALA A 1 188 ? 32.358 24.588 37.883 1.00 43.89 187 ALA A N 1
ATOM 1523 C CA . ALA A 1 188 ? 33.278 25.227 36.916 1.00 43.70 187 ALA A CA 1
ATOM 1524 C C . ALA A 1 188 ? 32.498 25.594 35.651 1.00 43.83 187 ALA A C 1
ATOM 1525 O O . ALA A 1 188 ? 32.693 26.708 35.141 1.00 43.61 187 ALA A O 1
ATOM 1527 N N . TYR A 1 189 ? 31.642 24.684 35.182 1.00 43.80 188 TYR A N 1
ATOM 1528 C CA . TYR A 1 189 ? 30.842 24.845 33.943 1.00 44.11 188 TYR A CA 1
ATOM 1529 C C . TYR A 1 189 ? 29.865 26.013 34.117 1.00 43.72 188 TYR A C 1
ATOM 1530 O O . TYR A 1 189 ? 29.823 26.898 33.250 1.00 43.10 188 TYR A O 1
ATOM 1539 N N . TYR A 1 190 ? 29.098 26.019 35.207 1.00 44.47 189 TYR A N 1
ATOM 1540 C CA . TYR A 1 190 ? 28.019 27.015 35.420 1.00 45.00 189 TYR A CA 1
ATOM 1541 C C . TYR A 1 190 ? 28.623 28.386 35.735 1.00 43.88 189 TYR A C 1
ATOM 1542 O O . TYR A 1 190 ? 27.985 29.377 35.364 1.00 45.29 189 TYR A O 1
ATOM 1551 N N . ASP A 1 191 ? 29.814 28.459 36.336 1.00 42.79 190 ASP A N 1
ATOM 1552 C CA . ASP A 1 191 ? 30.480 29.768 36.576 1.00 44.24 190 ASP A CA 1
ATOM 1553 C C . ASP A 1 191 ? 30.867 30.386 35.226 1.00 44.50 190 ASP A C 1
ATOM 1554 O O . ASP A 1 191 ? 30.691 31.601 35.073 1.00 46.12 190 ASP A O 1
ATOM 1559 N N . TYR A 1 192 ? 31.357 29.583 34.278 1.00 43.31 191 TYR A N 1
ATOM 1560 C CA . TYR A 1 192 ? 31.750 30.047 32.920 1.00 44.05 191 TYR A CA 1
ATOM 1561 C C . TYR A 1 192 ? 30.515 30.622 32.213 1.00 45.80 191 TYR A C 1
ATOM 1562 O O . TYR A 1 192 ? 30.616 31.700 31.606 1.00 45.93 191 TYR A O 1
ATOM 1571 N N . ILE A 1 193 ? 29.381 29.924 32.338 1.00 47.17 192 ILE A N 1
ATOM 1572 C CA . ILE A 1 193 ? 28.077 30.210 31.662 1.00 48.36 192 ILE A CA 1
ATOM 1573 C C . ILE A 1 193 ? 27.445 31.500 32.206 1.00 47.33 192 ILE A C 1
ATOM 1574 O O . ILE A 1 193 ? 26.959 32.298 31.382 1.00 47.70 192 ILE A O 1
ATOM 1579 N N . ASN A 1 194 ? 27.417 31.684 33.530 1.00 47.82 193 ASN A N 1
ATOM 1580 C CA . ASN A 1 194 ? 26.596 32.722 34.215 1.00 48.51 193 ASN A CA 1
ATOM 1581 C C . ASN A 1 194 ? 27.440 33.956 34.563 1.00 47.34 193 ASN A C 1
ATOM 1582 O O . ASN A 1 194 ? 26.906 35.075 34.447 1.00 46.83 193 ASN A O 1
ATOM 1587 N N . ASN A 1 195 ? 28.692 33.765 34.993 1.00 45.78 194 ASN A N 1
ATOM 1588 C CA . ASN A 1 195 ? 29.608 34.858 35.420 1.00 46.79 194 ASN A CA 1
ATOM 1589 C C . ASN A 1 195 ? 30.283 35.463 34.181 1.00 48.29 194 ASN A C 1
ATOM 1590 O O . ASN A 1 195 ? 30.983 34.719 33.460 1.00 48.44 194 ASN A O 1
ATOM 1595 N N . LEU A 1 196 ? 30.081 36.766 33.958 1.00 49.66 195 LEU A N 1
ATOM 1596 C CA . LEU A 1 196 ? 30.669 37.542 32.831 1.00 49.33 195 LEU A CA 1
ATOM 1597 C C . LEU A 1 196 ? 32.164 37.770 33.085 1.00 48.51 195 LEU A C 1
ATOM 1598 O O . LEU A 1 196 ? 32.912 37.905 32.096 1.00 46.16 195 LEU A O 1
ATOM 1603 N N . TYR A 1 197 ? 32.573 37.820 34.359 1.00 48.22 196 TYR A N 1
ATOM 1604 C CA . TYR A 1 197 ? 33.954 38.153 34.803 1.00 46.44 196 TYR A CA 1
ATOM 1605 C C . TYR A 1 197 ? 34.718 36.877 35.181 1.00 44.36 196 TYR A C 1
ATOM 1606 O O . TYR A 1 197 ? 35.832 36.999 35.733 1.00 44.78 196 TYR A O 1
ATOM 1615 N N . ASN A 1 198 ? 34.147 35.701 34.888 1.00 42.40 197 ASN A N 1
ATOM 1616 C CA . ASN A 1 198 ? 34.845 34.388 34.956 1.00 41.06 197 ASN A CA 1
ATOM 1617 C C . ASN A 1 198 ? 36.144 34.502 34.150 1.00 39.96 197 ASN A C 1
ATOM 1618 O O . ASN A 1 198 ? 36.070 34.908 32.979 1.00 39.64 197 ASN A O 1
ATOM 1623 N N . LYS A 1 199 ? 37.281 34.156 34.759 1.00 40.21 198 LYS A N 1
ATOM 1624 C CA . LYS A 1 199 ? 38.639 34.483 34.244 1.00 41.59 198 LYS A CA 1
ATOM 1625 C C . LYS A 1 199 ? 38.930 33.727 32.937 1.00 41.67 198 LYS A C 1
ATOM 1626 O O . LYS A 1 199 ? 39.692 34.274 32.118 1.00 43.07 198 LYS A O 1
ATOM 1632 N N . LEU A 1 200 ? 38.360 32.533 32.736 1.00 42.29 199 LEU A N 1
ATOM 1633 C CA . LEU A 1 200 ? 38.512 31.753 31.472 1.00 43.24 199 LEU A CA 1
ATOM 1634 C C . LEU A 1 200 ? 37.913 32.546 30.306 1.00 45.07 199 LEU A C 1
ATOM 1635 O O . LEU A 1 200 ? 38.549 32.596 29.233 1.00 45.56 199 LEU A O 1
ATOM 1640 N N . ARG A 1 201 ? 36.732 33.122 30.537 1.00 45.43 200 ARG A N 1
ATOM 1641 C CA . ARG A 1 201 ? 35.920 33.925 29.587 1.00 45.45 200 ARG A CA 1
ATOM 1642 C C . ARG A 1 201 ? 36.654 35.176 29.102 1.00 45.50 200 ARG A C 1
ATOM 1643 O O . ARG A 1 201 ? 36.718 35.373 27.885 1.00 45.01 200 ARG A O 1
ATOM 1651 N N . ILE A 1 202 ? 37.123 36.008 30.037 1.00 45.39 201 ILE A N 1
ATOM 1652 C CA . ILE A 1 202 ? 37.674 37.376 29.787 1.00 45.21 201 ILE A CA 1
ATOM 1653 C C . ILE A 1 202 ? 39.109 37.284 29.252 1.00 45.66 201 ILE A C 1
ATOM 1654 O O . ILE A 1 202 ? 39.541 38.242 28.588 1.00 45.26 201 ILE A O 1
ATOM 1659 N N . CYS A 1 203 ? 39.829 36.199 29.551 1.00 45.62 202 CYS A N 1
ATOM 1660 C CA . CYS A 1 203 ? 41.242 35.999 29.132 1.00 46.79 202 CYS A CA 1
ATOM 1661 C C . CYS A 1 203 ? 41.305 35.402 27.722 1.00 48.20 202 CYS A C 1
ATOM 1662 O O . CYS A 1 203 ? 42.223 35.787 26.978 1.00 49.00 202 CYS A O 1
ATOM 1665 N N . TRP A 1 204 ? 40.372 34.511 27.366 1.00 49.43 203 TRP A N 1
ATOM 1666 C CA . TRP A 1 204 ? 40.467 33.679 26.135 1.00 51.32 203 TRP A CA 1
ATOM 1667 C C . TRP A 1 204 ? 39.307 33.912 25.156 1.00 48.59 203 TRP A C 1
ATOM 1668 O O . TRP A 1 204 ? 39.499 33.585 23.975 1.00 47.18 203 TRP A O 1
ATOM 1679 N N . GLY A 1 205 ? 38.174 34.467 25.599 1.00 47.33 204 GLY A N 1
ATOM 1680 C CA . GLY A 1 205 ? 37.060 34.878 24.718 1.00 47.43 204 GLY A CA 1
ATOM 1681 C C . GLY A 1 205 ? 36.606 33.752 23.803 1.00 48.44 204 GLY A C 1
ATOM 1682 O O . GLY A 1 205 ? 36.219 32.697 24.330 1.00 49.24 204 GLY A O 1
ATOM 1683 N N . GLY A 1 206 ? 36.675 33.962 22.483 1.00 48.69 205 GLY A N 1
ATOM 1684 C CA . GLY A 1 206 ? 36.169 33.032 21.453 1.00 49.33 205 GLY A CA 1
ATOM 1685 C C . GLY A 1 206 ? 37.147 31.915 21.114 1.00 49.71 205 GLY A C 1
ATOM 1686 O O . GLY A 1 206 ? 36.798 31.085 20.253 1.00 49.94 205 GLY A O 1
ATOM 1687 N N . ASN A 1 207 ? 38.321 31.882 21.758 1.00 50.81 206 ASN A N 1
ATOM 1688 C CA . ASN A 1 207 ? 39.366 30.837 21.567 1.00 52.31 206 ASN A CA 1
ATOM 1689 C C . ASN A 1 207 ? 39.057 29.610 22.436 1.00 52.29 206 ASN A C 1
ATOM 1690 O O . ASN A 1 207 ? 39.734 28.582 22.252 1.00 56.31 206 ASN A O 1
ATOM 1695 N N . ALA A 1 208 ? 38.094 29.714 23.356 1.00 51.09 207 ALA A N 1
ATOM 1696 C CA . ALA A 1 208 ? 37.645 28.604 24.228 1.00 50.46 207 ALA A CA 1
ATOM 1697 C C . ALA A 1 208 ? 36.117 28.582 24.303 1.00 49.31 207 ALA A C 1
ATOM 1698 O O . ALA A 1 208 ? 35.479 29.561 23.877 1.00 49.06 207 ALA A O 1
ATOM 1700 N N . SER A 1 209 ? 35.561 27.500 24.848 1.00 48.44 208 SER A N 1
ATOM 1701 C CA . SER A 1 209 ? 34.105 27.311 25.067 1.00 48.30 208 SER A CA 1
ATOM 1702 C C . SER A 1 209 ? 33.882 26.158 26.049 1.00 46.62 208 SER A C 1
ATOM 1703 O O . SER A 1 209 ? 34.866 25.516 26.441 1.00 45.42 208 SER A O 1
ATOM 1706 N N . VAL A 1 210 ? 32.630 25.901 26.412 1.00 47.54 209 VAL A N 1
ATOM 1707 C CA . VAL A 1 210 ? 32.241 24.764 27.294 1.00 48.35 209 VAL A CA 1
ATOM 1708 C C . VAL A 1 210 ? 31.150 23.971 26.574 1.00 51.04 209 VAL A C 1
ATOM 1709 O O . VAL A 1 210 ? 30.498 24.549 25.683 1.00 50.99 209 VAL A O 1
ATOM 1713 N N . LYS A 1 211 ? 30.980 22.692 26.913 1.00 51.86 210 LYS A N 1
ATOM 1714 C CA . LYS A 1 211 ? 29.953 21.831 26.272 1.00 53.86 210 LYS A CA 1
ATOM 1715 C C . LYS A 1 211 ? 29.473 20.765 27.259 1.00 53.01 210 LYS A C 1
ATOM 1716 O O . LYS A 1 211 ? 30.282 20.277 28.064 1.00 48.91 210 LYS A O 1
ATOM 1722 N N . TYR A 1 212 ? 28.193 20.413 27.156 1.00 55.96 211 TYR A N 1
ATOM 1723 C CA . TYR A 1 212 ? 27.518 19.371 27.965 1.00 57.35 211 TYR A CA 1
ATOM 1724 C C . TYR A 1 212 ? 27.290 18.156 27.072 1.00 59.02 211 TYR A C 1
ATOM 1725 O O . TYR A 1 212 ? 26.612 18.266 26.054 1.00 60.19 211 TYR A O 1
ATOM 1742 N N . ASP A 1 214 ? 26.412 13.906 27.349 1.00 69.48 213 ASP A N 1
ATOM 1743 C CA . ASP A 1 214 ? 26.093 12.674 28.056 1.00 71.04 213 ASP A CA 1
ATOM 1744 C C . ASP A 1 214 ? 26.227 12.884 29.570 1.00 66.38 213 ASP A C 1
ATOM 1745 O O . ASP A 1 214 ? 26.830 12.017 30.239 1.00 64.94 213 ASP A O 1
ATOM 1750 N N . GLY A 1 215 ? 25.673 13.985 30.090 1.00 63.40 214 GLY A N 1
ATOM 1751 C CA . GLY A 1 215 ? 25.660 14.292 31.533 1.00 61.84 214 GLY A CA 1
ATOM 1752 C C . GLY A 1 215 ? 27.019 14.733 32.053 1.00 59.30 214 GLY A C 1
ATOM 1753 O O . GLY A 1 215 ? 27.196 14.719 33.286 1.00 60.01 214 GLY A O 1
ATOM 1754 N N . LYS A 1 216 ? 27.944 15.123 31.171 1.00 56.50 215 LYS A N 1
ATOM 1755 C CA . LYS A 1 216 ? 29.313 15.552 31.566 1.00 54.84 215 LYS A CA 1
ATOM 1756 C C . LYS A 1 216 ? 29.616 16.928 30.966 1.00 51.47 215 LYS A C 1
ATOM 1757 O O . LYS A 1 216 ? 29.003 17.295 29.943 1.00 51.71 215 LYS A O 1
ATOM 1763 N N . TYR A 1 217 ? 30.526 17.661 31.611 1.00 48.65 216 TYR A N 1
ATOM 1764 C CA . TYR A 1 217 ? 30.911 19.054 31.270 1.00 47.18 216 TYR A CA 1
ATOM 1765 C C . TYR A 1 217 ? 32.377 19.063 30.833 1.00 44.68 216 TYR A C 1
ATOM 1766 O O . TYR A 1 217 ? 33.203 18.404 31.493 1.00 43.60 216 TYR A O 1
ATOM 1775 N N . TYR A 1 218 ? 32.685 19.783 29.752 1.00 43.28 217 TYR A N 1
ATOM 1776 C CA . TYR A 1 218 ? 34.045 19.872 29.164 1.00 42.67 217 TYR A CA 1
ATOM 1777 C C . TYR A 1 218 ? 34.395 21.335 28.892 1.00 42.09 217 TYR A C 1
ATOM 1778 O O . TYR A 1 218 ? 33.495 22.129 28.571 1.00 40.87 217 TYR A O 1
ATOM 1787 N N . PHE A 1 219 ? 35.675 21.668 29.048 1.00 41.54 218 PHE A N 1
ATOM 1788 C CA . PHE A 1 219 ? 36.272 22.959 28.633 1.00 42.02 218 PHE A CA 1
ATOM 1789 C C . PHE A 1 219 ? 37.061 22.693 27.352 1.00 42.46 218 PHE A C 1
ATOM 1790 O O . PHE A 1 219 ? 37.920 21.802 27.375 1.00 42.15 218 PHE A O 1
ATOM 1798 N N . CYS A 1 220 ? 36.754 23.403 26.267 1.00 44.30 219 CYS A N 1
ATOM 1799 C CA . CYS A 1 220 ? 37.305 23.108 24.919 1.00 45.73 219 CYS A CA 1
ATOM 1800 C C . CYS A 1 220 ? 38.123 24.298 24.414 1.00 46.65 219 CYS A C 1
ATOM 1801 O O . CYS A 1 220 ? 37.624 25.434 24.486 1.00 45.22 219 CYS A O 1
ATOM 1804 N N . ILE A 1 221 ? 39.339 24.029 23.938 1.00 48.33 220 ILE A N 1
ATOM 1805 C CA . ILE A 1 221 ? 40.222 25.018 23.256 1.00 49.90 220 ILE A CA 1
ATOM 1806 C C . ILE A 1 221 ? 40.000 24.854 21.750 1.00 52.86 220 ILE A C 1
ATOM 1807 O O . ILE A 1 221 ? 40.297 23.767 21.230 1.00 52.43 220 ILE A O 1
ATOM 1812 N N . ILE A 1 222 ? 39.486 25.896 21.094 1.00 55.95 221 ILE A N 1
ATOM 1813 C CA . ILE A 1 222 ? 38.867 25.826 19.736 1.00 60.00 221 ILE A CA 1
ATOM 1814 C C . ILE A 1 222 ? 39.496 26.896 18.838 1.00 63.15 221 ILE A C 1
ATOM 1815 O O . ILE A 1 222 ? 40.047 27.872 19.379 1.00 63.98 221 ILE A O 1
ATOM 1820 N N . GLN A 1 223 ? 39.399 26.708 17.519 1.00 65.93 222 GLN A N 1
ATOM 1821 C CA . GLN A 1 223 ? 39.883 27.655 16.479 1.00 70.13 222 GLN A CA 1
ATOM 1822 C C . GLN A 1 223 ? 38.695 28.470 15.969 1.00 70.52 222 GLN A C 1
ATOM 1823 O O . GLN A 1 223 ? 37.810 27.913 15.324 1.00 69.88 222 GLN A O 1
ATOM 1829 N N . PRO A 1 224 ? 38.626 29.800 16.226 1.00 71.96 223 PRO A N 1
ATOM 1830 C CA . PRO A 1 224 ? 37.573 30.635 15.649 1.00 72.18 223 PRO A CA 1
ATOM 1831 C C . PRO A 1 224 ? 37.759 30.754 14.129 1.00 73.66 223 PRO A C 1
ATOM 1832 O O . PRO A 1 224 ? 38.883 30.639 13.671 1.00 73.59 223 PRO A O 1
ATOM 1836 N N . ASP A 1 225 ? 36.665 30.977 13.394 1.00 75.85 224 ASP A N 1
ATOM 1837 C CA . ASP A 1 225 ? 36.650 30.989 11.906 1.00 76.96 224 ASP A CA 1
ATOM 1838 C C . ASP A 1 225 ? 37.358 29.714 11.425 1.00 75.27 224 ASP A C 1
ATOM 1839 O O . ASP A 1 225 ? 38.296 29.819 10.614 1.00 71.90 224 ASP A O 1
ATOM 1844 N N . LYS A 1 226 ? 36.928 28.565 11.957 1.00 77.01 225 LYS A N 1
ATOM 1845 C CA . LYS A 1 226 ? 37.520 27.216 11.735 1.00 78.62 225 LYS A CA 1
ATOM 1846 C C . LYS A 1 226 ? 37.447 26.842 10.248 1.00 78.53 225 LYS A C 1
ATOM 1847 O O . LYS A 1 226 ? 38.423 26.256 9.737 1.00 76.47 225 LYS A O 1
ATOM 1853 N N . LEU A 1 227 ? 36.325 27.166 9.596 1.00 79.79 226 LEU A N 1
ATOM 1854 C CA . LEU A 1 227 ? 36.023 26.829 8.175 1.00 81.35 226 LEU A CA 1
ATOM 1855 C C . LEU A 1 227 ? 37.102 27.397 7.241 1.00 80.58 226 LEU A C 1
ATOM 1856 O O . LEU A 1 227 ? 37.413 26.726 6.237 1.00 77.49 226 LEU A O 1
ATOM 1861 N N . VAL A 1 228 ? 37.646 28.578 7.554 1.00 80.48 227 VAL A N 1
ATOM 1862 C CA . VAL A 1 228 ? 38.606 29.327 6.684 1.00 79.98 227 VAL A CA 1
ATOM 1863 C C . VAL A 1 228 ? 40.038 28.810 6.908 1.00 79.48 227 VAL A C 1
ATOM 1864 O O . VAL A 1 228 ? 40.897 29.105 6.053 1.00 76.30 227 VAL A O 1
ATOM 1868 N N . ALA A 1 229 ? 40.290 28.055 7.986 1.00 79.90 228 ALA A N 1
ATOM 1869 C CA . ALA A 1 229 ? 41.627 27.511 8.338 1.00 81.15 228 ALA A CA 1
ATOM 1870 C C . ALA A 1 229 ? 42.109 26.553 7.239 1.00 82.33 228 ALA A C 1
ATOM 1871 O O . ALA A 1 229 ? 41.258 25.865 6.638 1.00 85.20 228 ALA A O 1
ATOM 1873 N N . GLU A 1 230 ? 43.427 26.510 7.001 1.00 80.97 229 GLU A N 1
ATOM 1874 C CA . GLU A 1 230 ? 44.079 25.706 5.927 1.00 80.52 229 GLU A CA 1
ATOM 1875 C C . GLU A 1 230 ? 43.764 24.216 6.111 1.00 77.32 229 GLU A C 1
ATOM 1876 O O . GLU A 1 230 ? 43.617 23.776 7.268 1.00 76.50 229 GLU A O 1
ATOM 1882 N N . ASN A 1 231 ? 43.680 23.476 5.000 1.00 75.49 230 ASN A N 1
ATOM 1883 C CA . ASN A 1 231 ? 43.490 22.002 4.976 1.00 71.87 230 ASN A CA 1
ATOM 1884 C C . ASN A 1 231 ? 44.673 21.375 4.231 1.00 67.11 230 ASN A C 1
ATOM 1885 O O . ASN A 1 231 ? 44.813 21.628 3.018 1.00 65.81 230 ASN A O 1
ATOM 1890 N N . LEU A 1 232 ? 45.495 20.597 4.941 1.00 63.19 231 LEU A N 1
ATOM 1891 C CA . LEU A 1 232 ? 46.711 19.938 4.396 1.00 59.45 231 LEU A CA 1
ATOM 1892 C C . LEU A 1 232 ? 46.432 18.449 4.166 1.00 56.88 231 LEU A C 1
ATOM 1893 O O . LEU A 1 232 ? 47.383 17.718 3.823 1.00 54.07 231 LEU A O 1
ATOM 1898 N N . LYS A 1 233 ? 45.182 18.014 4.353 1.00 57.31 232 LYS A N 1
ATOM 1899 C CA . LYS A 1 233 ? 44.751 16.628 4.041 1.00 58.05 232 LYS A CA 1
ATOM 1900 C C . LYS A 1 233 ? 44.770 16.461 2.521 1.00 57.90 232 LYS A C 1
ATOM 1901 O O . LYS A 1 233 ? 44.085 17.243 1.840 1.00 60.47 232 LYS A O 1
ATOM 1907 N N . VAL A 1 234 ? 45.541 15.496 2.017 1.00 57.72 233 VAL A N 1
ATOM 1908 C CA . VAL A 1 234 ? 45.671 15.219 0.555 1.00 58.07 233 VAL A CA 1
ATOM 1909 C C . VAL A 1 234 ? 45.114 13.821 0.271 1.00 59.02 233 VAL A C 1
ATOM 1910 O O . VAL A 1 234 ? 44.743 13.117 1.234 1.00 58.22 233 VAL A O 1
ATOM 1914 N N . SER A 1 235 ? 45.055 13.450 -1.011 1.00 61.38 234 SER A N 1
ATOM 1915 C CA . SER A 1 235 ? 44.537 12.150 -1.510 1.00 62.26 234 SER A CA 1
ATOM 1916 C C . SER A 1 235 ? 45.564 11.043 -1.258 1.00 62.90 234 SER A C 1
ATOM 1917 O O . SER A 1 235 ? 46.731 11.365 -0.965 1.00 61.65 234 SER A O 1
ATOM 1920 N N . GLU A 1 236 ? 45.146 9.787 -1.408 1.00 64.70 235 GLU A N 1
ATOM 1921 C CA . GLU A 1 236 ? 46.035 8.603 -1.280 1.00 65.99 235 GLU A CA 1
ATOM 1922 C C . GLU A 1 236 ? 47.105 8.668 -2.371 1.00 66.00 235 GLU A C 1
ATOM 1923 O O . GLU A 1 236 ? 48.269 8.359 -2.072 1.00 65.97 235 GLU A O 1
ATOM 1929 N N . ASP A 1 237 ? 46.713 9.063 -3.586 1.00 67.09 236 ASP A N 1
ATOM 1930 C CA . ASP A 1 237 ? 47.624 9.180 -4.755 1.00 68.89 236 ASP A CA 1
ATOM 1931 C C . ASP A 1 237 ? 48.704 10.213 -4.426 1.00 66.57 236 ASP A C 1
ATOM 1932 O O . ASP A 1 237 ? 49.889 9.931 -4.688 1.00 67.22 236 ASP A O 1
ATOM 1937 N N . ALA A 1 238 ? 48.303 11.356 -3.865 1.00 62.59 237 ALA A N 1
ATOM 1938 C CA . ALA A 1 238 ? 49.223 12.427 -3.423 1.00 60.38 237 ALA A CA 1
ATOM 1939 C C . ALA A 1 238 ? 50.177 11.851 -2.370 1.00 58.79 237 ALA A C 1
ATOM 1940 O O . ALA A 1 238 ? 51.387 12.102 -2.481 1.00 59.64 237 ALA A O 1
ATOM 1942 N N . ILE A 1 239 ? 49.646 11.081 -1.412 1.00 57.42 238 ILE A N 1
ATOM 1943 C CA . ILE A 1 239 ? 50.432 10.433 -0.318 1.00 56.39 238 ILE A CA 1
ATOM 1944 C C . ILE A 1 239 ? 51.497 9.528 -0.948 1.00 57.10 238 ILE A C 1
ATOM 1945 O O . ILE A 1 239 ? 52.671 9.635 -0.549 1.00 56.95 238 ILE A O 1
ATOM 1950 N N . VAL A 1 240 ? 51.092 8.676 -1.892 1.00 58.55 239 VAL A N 1
ATOM 1951 C CA . VAL A 1 240 ? 51.984 7.693 -2.576 1.00 60.66 239 VAL A CA 1
ATOM 1952 C C . VAL A 1 240 ? 53.096 8.461 -3.297 1.00 61.77 239 VAL A C 1
ATOM 1953 O O . VAL A 1 240 ? 54.270 8.066 -3.165 1.00 60.85 239 VAL A O 1
ATOM 1957 N N . GLU A 1 241 ? 52.725 9.505 -4.041 1.00 63.65 240 GLU A N 1
ATOM 1958 C CA . GLU A 1 241 ? 53.675 10.369 -4.789 1.00 64.92 240 GLU A CA 1
ATOM 1959 C C . GLU A 1 241 ? 54.691 10.960 -3.803 1.00 62.24 240 GLU A C 1
ATOM 1960 O O . GLU A 1 241 ? 55.878 11.028 -4.162 1.00 63.39 240 GLU A O 1
ATOM 1966 N N . ARG A 1 242 ? 54.240 11.333 -2.598 1.00 58.35 241 ARG A N 1
ATOM 1967 C CA . ARG A 1 242 ? 55.068 12.009 -1.560 1.00 56.34 241 ARG A CA 1
ATOM 1968 C C . ARG A 1 242 ? 56.001 10.998 -0.877 1.00 54.72 241 ARG A C 1
ATOM 1969 O O . ARG A 1 242 ? 57.125 11.402 -0.517 1.00 54.66 241 ARG A O 1
ATOM 1977 N N . ILE A 1 243 ? 55.560 9.747 -0.689 1.00 53.92 242 ILE A N 1
ATOM 1978 C CA . ILE A 1 243 ? 56.397 8.649 -0.114 1.00 53.26 242 ILE A CA 1
ATOM 1979 C C . ILE A 1 243 ? 57.497 8.301 -1.126 1.00 55.90 242 ILE A C 1
ATOM 1980 O O . ILE A 1 243 ? 58.658 8.146 -0.698 1.00 56.36 242 ILE A O 1
ATOM 1985 N N . ASP A 1 244 ? 57.141 8.192 -2.412 1.00 57.40 243 ASP A N 1
ATOM 1986 C CA . ASP A 1 244 ? 58.087 7.930 -3.532 1.00 59.09 243 ASP A CA 1
ATOM 1987 C C . ASP A 1 244 ? 59.157 9.028 -3.562 1.00 56.68 243 ASP A C 1
ATOM 1988 O O . ASP A 1 244 ? 60.344 8.686 -3.716 1.00 57.22 243 ASP A O 1
ATOM 1993 N N . ALA A 1 245 ? 58.739 10.291 -3.420 1.00 56.81 244 ALA A N 1
ATOM 1994 C CA . ALA A 1 245 ? 59.606 11.495 -3.434 1.00 56.59 244 ALA A CA 1
ATOM 1995 C C . ALA A 1 245 ? 60.662 11.397 -2.324 1.00 55.76 244 ALA A C 1
ATOM 1996 O O . ALA A 1 245 ? 61.833 11.731 -2.597 1.00 55.74 244 ALA A O 1
ATOM 1998 N N . LEU A 1 246 ? 60.260 10.958 -1.125 1.00 54.58 245 LEU A N 1
ATOM 1999 C CA . LEU A 1 246 ? 61.162 10.761 0.044 1.00 53.90 245 LEU A CA 1
ATOM 2000 C C . LEU A 1 246 ? 62.144 9.622 -0.258 1.00 54.34 245 LEU A C 1
ATOM 2001 O O . LEU A 1 246 ? 63.358 9.828 -0.066 1.00 56.11 245 LEU A O 1
ATOM 2006 N N . ILE A 1 247 ? 61.632 8.475 -0.718 1.00 54.39 246 ILE A N 1
ATOM 2007 C CA . ILE A 1 247 ? 62.433 7.255 -1.048 1.00 55.81 246 ILE A CA 1
ATOM 2008 C C . ILE A 1 247 ? 63.486 7.616 -2.106 1.00 58.35 246 ILE A C 1
ATOM 2009 O O . ILE A 1 247 ? 64.624 7.122 -1.987 1.00 58.98 246 ILE A O 1
ATOM 2014 N N . ASP A 1 248 ? 63.119 8.443 -3.093 1.00 60.87 247 ASP A N 1
ATOM 2015 C CA . ASP A 1 248 ? 64.029 8.935 -4.165 1.00 63.58 247 ASP A CA 1
ATOM 2016 C C . ASP A 1 248 ? 65.135 9.791 -3.535 1.00 62.34 247 ASP A C 1
ATOM 2017 O O . ASP A 1 248 ? 66.316 9.554 -3.856 1.00 63.36 247 ASP A O 1
ATOM 2022 N N . PHE A 1 249 ? 64.761 10.740 -2.670 1.00 59.28 248 PHE A N 1
ATOM 2023 C CA . PHE A 1 249 ? 65.688 11.655 -1.949 1.00 58.57 248 PHE A CA 1
ATOM 2024 C C . PHE A 1 249 ? 66.674 10.840 -1.101 1.00 57.97 248 PHE A C 1
ATOM 2025 O O . PHE A 1 249 ? 67.865 11.204 -1.061 1.00 58.75 248 PHE A O 1
ATOM 2033 N N . LEU A 1 250 ? 66.189 9.782 -0.441 1.00 57.58 249 LEU A N 1
ATOM 2034 C CA . LEU A 1 250 ? 67.001 8.895 0.438 1.00 57.14 249 LEU A CA 1
ATOM 2035 C C . LEU A 1 250 ? 67.989 8.082 -0.409 1.00 57.74 249 LEU A C 1
ATOM 2036 O O . LEU A 1 250 ? 69.143 7.930 0.033 1.00 56.55 249 LEU A O 1
ATOM 2041 N N . LYS A 1 251 ? 67.556 7.585 -1.574 1.00 59.70 250 LYS A N 1
ATOM 2042 C CA . LYS A 1 251 ? 68.402 6.813 -2.529 1.00 61.54 250 LYS A CA 1
ATOM 2043 C C . LYS A 1 251 ? 69.473 7.729 -3.135 1.00 60.91 250 LYS A C 1
ATOM 2044 O O . LYS A 1 251 ? 70.661 7.358 -3.079 1.00 59.79 250 LYS A O 1
ATOM 2050 N N . VAL A 1 252 ? 69.057 8.874 -3.690 1.00 62.02 251 VAL A N 1
ATOM 2051 C CA . VAL A 1 252 ? 69.924 9.845 -4.427 1.00 63.98 251 VAL A CA 1
ATOM 2052 C C . VAL A 1 252 ? 71.114 10.250 -3.545 1.00 62.36 251 VAL A C 1
ATOM 2053 O O . VAL A 1 252 ? 72.254 10.225 -4.051 1.00 61.10 251 VAL A O 1
ATOM 2057 N N . ASN A 1 253 ? 70.854 10.607 -2.282 1.00 62.45 252 ASN A N 1
ATOM 2058 C CA . ASN A 1 253 ? 71.867 11.134 -1.325 1.00 61.62 252 ASN A CA 1
ATOM 2059 C C . ASN A 1 253 ? 72.555 9.979 -0.583 1.00 60.75 252 ASN A C 1
ATOM 2060 O O . ASN A 1 253 ? 73.427 10.267 0.262 1.00 60.07 252 ASN A O 1
ATOM 2065 N N . GLU A 1 254 ? 72.181 8.731 -0.890 1.00 63.16 253 GLU A N 1
ATOM 2066 C CA . GLU A 1 254 ? 72.785 7.489 -0.334 1.00 62.59 253 GLU A CA 1
ATOM 2067 C C . GLU A 1 254 ? 72.736 7.545 1.198 1.00 59.57 253 GLU A C 1
ATOM 2068 O O . GLU A 1 254 ? 73.773 7.280 1.836 1.00 58.32 253 GLU A O 1
ATOM 2074 N N . ILE A 1 255 ? 71.565 7.873 1.753 1.00 57.25 254 ILE A N 1
ATOM 2075 C CA . ILE A 1 255 ? 71.311 7.948 3.223 1.00 57.00 254 ILE A CA 1
ATOM 2076 C C . ILE A 1 255 ? 71.226 6.516 3.759 1.00 56.03 254 ILE A C 1
ATOM 2077 O O . ILE A 1 255 ? 70.379 5.753 3.257 1.00 55.65 254 ILE A O 1
ATOM 2082 N N . GLN A 1 256 ? 72.083 6.172 4.726 1.00 56.40 255 GLN A N 1
ATOM 2083 C CA . GLN A 1 256 ? 72.077 4.874 5.452 1.00 55.97 255 GLN A CA 1
ATOM 2084 C C . GLN A 1 256 ? 71.877 5.157 6.938 1.00 53.81 255 GLN A C 1
ATOM 2085 O O . GLN A 1 256 ? 72.848 5.270 7.684 1.00 51.75 255 GLN A O 1
ATOM 2091 N N . PRO A 1 257 ? 70.616 5.299 7.410 1.00 52.24 256 PRO A N 1
ATOM 2092 C CA . PRO A 1 257 ? 70.349 5.660 8.802 1.00 50.39 256 PRO A CA 1
ATOM 2093 C C . PRO A 1 257 ? 70.870 4.619 9.805 1.00 49.80 256 PRO A C 1
ATOM 2094 O O . PRO A 1 257 ? 70.765 3.439 9.535 1.00 50.05 256 PRO A O 1
ATOM 2098 N N . LYS A 1 258 ? 71.423 5.094 10.924 1.00 50.63 257 LYS A N 1
ATOM 2099 C CA . LYS A 1 258 ? 71.860 4.264 12.079 1.00 50.82 257 LYS A CA 1
ATOM 2100 C C . LYS A 1 258 ? 70.635 3.893 12.926 1.00 48.01 257 LYS A C 1
ATOM 2101 O O . LYS A 1 258 ? 70.720 2.910 13.687 1.00 47.98 257 LYS A O 1
ATOM 2107 N N . LEU A 1 259 ? 69.549 4.662 12.799 1.00 45.35 258 LEU A N 1
ATOM 2108 C CA . LEU A 1 259 ? 68.266 4.462 13.528 1.00 44.96 258 LEU A CA 1
ATOM 2109 C C . LEU A 1 259 ? 67.130 5.104 12.723 1.00 44.22 258 LEU A C 1
ATOM 2110 O O . LEU A 1 259 ? 67.284 6.274 12.319 1.00 45.45 258 LEU A O 1
ATOM 2115 N N . ILE A 1 260 ? 66.046 4.358 12.490 1.00 42.58 259 ILE A N 1
ATOM 2116 C CA . ILE A 1 260 ? 64.769 4.878 11.914 1.00 43.09 259 ILE A CA 1
ATOM 2117 C C . ILE A 1 260 ? 63.710 4.863 13.023 1.00 42.53 259 ILE A C 1
ATOM 2118 O O . ILE A 1 260 ? 63.617 3.845 13.739 1.00 41.46 259 ILE A O 1
ATOM 2123 N N . ASP A 1 261 ? 62.954 5.955 13.163 1.00 40.64 260 ASP A N 1
ATOM 2124 C CA . ASP A 1 261 ? 61.788 6.045 14.082 1.00 40.71 260 ASP A CA 1
ATOM 2125 C C . ASP A 1 261 ? 60.614 6.671 13.318 1.00 40.43 260 ASP A C 1
ATOM 2126 O O . ASP A 1 261 ? 60.847 7.641 12.568 1.00 41.87 260 ASP A O 1
ATOM 2131 N N . VAL A 1 262 ? 59.412 6.108 13.485 1.00 39.95 261 VAL A N 1
ATOM 2132 C CA . VAL A 1 262 ? 58.153 6.553 12.814 1.00 40.69 261 VAL A CA 1
ATOM 2133 C C . VAL A 1 262 ? 57.140 6.954 13.893 1.00 41.24 261 VAL A C 1
ATOM 2134 O O . VAL A 1 262 ? 56.974 6.185 14.861 1.00 41.84 261 VAL A O 1
ATOM 2138 N N . CYS A 1 263 ? 56.484 8.107 13.718 1.00 41.11 262 CYS A N 1
ATOM 2139 C CA . CYS A 1 263 ? 55.445 8.654 14.633 1.00 41.75 262 CYS A CA 1
ATOM 2140 C C . CYS A 1 263 ? 54.101 8.728 13.898 1.00 41.74 262 CYS A C 1
ATOM 2141 O O . CYS A 1 263 ? 54.070 9.287 12.781 1.00 42.73 262 CYS A O 1
ATOM 2144 N N . ARG A 1 264 ? 53.040 8.194 14.514 1.00 41.34 263 ARG A N 1
ATOM 2145 C CA . ARG A 1 264 ? 51.688 8.053 13.904 1.00 41.05 263 ARG A CA 1
ATOM 2146 C C . ARG A 1 264 ? 50.936 9.387 13.983 1.00 40.45 263 ARG A C 1
ATOM 2147 O O . ARG A 1 264 ? 50.346 9.784 12.961 1.00 40.65 263 ARG A O 1
ATOM 2155 N N . SER A 1 265 ? 50.944 10.034 15.153 1.00 39.90 264 SER A N 1
ATOM 2156 C CA . SER A 1 265 ? 50.262 11.328 15.430 1.00 40.54 264 SER A CA 1
ATOM 2157 C C . SER A 1 265 ? 48.768 11.233 15.090 1.00 40.64 264 SER A C 1
ATOM 2158 O O . SER A 1 265 ? 48.201 12.242 14.620 1.00 41.98 264 SER A O 1
ATOM 2161 N N . ARG A 1 266 ? 48.156 10.068 15.330 1.00 40.77 265 ARG A N 1
ATOM 2162 C CA . ARG A 1 266 ? 46.724 9.792 15.022 1.00 41.08 265 ARG A CA 1
ATOM 2163 C C . ARG A 1 266 ? 45.873 9.968 16.286 1.00 41.01 265 ARG A C 1
ATOM 2164 O O . ARG A 1 266 ? 44.695 10.345 16.140 1.00 40.66 265 ARG A O 1
ATOM 2172 N N . LEU A 1 267 ? 46.440 9.723 17.474 1.00 41.08 266 LEU A N 1
ATOM 2173 C CA . LEU A 1 267 ? 45.754 9.936 18.780 1.00 41.13 266 LEU A CA 1
ATOM 2174 C C . LEU A 1 267 ? 45.653 11.440 19.065 1.00 41.21 266 LEU A C 1
ATOM 2175 O O . LEU A 1 267 ? 44.606 11.866 19.592 1.00 42.02 266 LEU A O 1
ATOM 2180 N N . SER A 1 268 ? 46.694 12.210 18.730 1.00 41.49 267 SER A N 1
ATOM 2181 C CA . SER A 1 268 ? 46.696 13.698 18.773 1.00 41.73 267 SER A CA 1
ATOM 2182 C C . SER A 1 268 ? 45.802 14.247 17.653 1.00 41.90 267 SER A C 1
ATOM 2183 O O . SER A 1 268 ? 45.259 15.354 17.823 1.00 41.84 267 SER A O 1
ATOM 2186 N N . GLY A 1 269 ? 45.664 13.501 16.551 1.00 41.34 268 GLY A N 1
ATOM 2187 C CA . GLY A 1 269 ? 44.706 13.783 15.463 1.00 41.50 268 GLY A CA 1
ATOM 2188 C C . GLY A 1 269 ? 45.289 14.689 14.391 1.00 40.92 268 GLY A C 1
ATOM 2189 O O . GLY A 1 269 ? 44.499 15.245 13.602 1.00 42.19 268 GLY A O 1
ATOM 2190 N N . TYR A 1 270 ? 46.617 14.837 14.357 1.00 40.18 269 TYR A N 1
ATOM 2191 C CA . TYR A 1 270 ? 47.353 15.626 13.335 1.00 39.58 269 TYR A CA 1
ATOM 2192 C C . TYR A 1 270 ? 47.372 14.838 12.022 1.00 39.80 269 TYR A C 1
ATOM 2193 O O . TYR A 1 270 ? 47.218 15.451 10.950 1.00 38.65 269 TYR A O 1
ATOM 2202 N N . THR A 1 271 ? 47.550 13.518 12.115 1.00 40.61 270 THR A N 1
ATOM 2203 C CA . THR A 1 271 ? 47.354 12.560 10.996 1.00 41.99 270 THR A CA 1
ATOM 2204 C C . THR A 1 271 ? 45.873 12.194 10.940 1.00 43.62 270 THR A C 1
ATOM 2205 O O . THR A 1 271 ? 45.319 11.743 11.941 1.00 42.03 270 THR A O 1
ATOM 2209 N N . PRO A 1 272 ? 45.178 12.400 9.795 1.00 46.10 271 PRO A N 1
ATOM 2210 C CA . PRO A 1 272 ? 43.776 11.995 9.662 1.00 47.25 271 PRO A CA 1
ATOM 2211 C C . PRO A 1 272 ? 43.567 10.515 10.017 1.00 48.85 271 PRO A C 1
ATOM 2212 O O . PRO A 1 272 ? 44.380 9.699 9.624 1.00 49.23 271 PRO A O 1
ATOM 2216 N N . ASN A 1 273 ? 42.485 10.216 10.743 1.00 50.88 272 ASN A N 1
ATOM 2217 C CA . ASN A 1 273 ? 42.228 8.893 11.373 1.00 52.75 272 ASN A CA 1
ATOM 2218 C C . ASN A 1 273 ? 41.909 7.842 10.300 1.00 54.57 272 ASN A C 1
ATOM 2219 O O . ASN A 1 273 ? 42.147 6.648 10.567 1.00 56.08 272 ASN A O 1
ATOM 2224 N N . ASP A 1 274 ? 41.389 8.260 9.142 1.00 54.24 273 ASP A N 1
ATOM 2225 C CA . ASP A 1 274 ? 40.984 7.348 8.036 1.00 56.46 273 ASP A CA 1
ATOM 2226 C C . ASP A 1 274 ? 42.174 7.064 7.107 1.00 54.86 273 ASP A C 1
ATOM 2227 O O . ASP A 1 274 ? 42.015 6.207 6.216 1.00 55.99 273 ASP A O 1
ATOM 2232 N N . GLN A 1 275 ? 43.316 7.736 7.304 1.00 53.17 274 GLN A N 1
ATOM 2233 C CA . GLN A 1 275 ? 44.496 7.669 6.395 1.00 53.45 274 GLN A CA 1
ATOM 2234 C C . GLN A 1 275 ? 45.723 7.055 7.089 1.00 52.43 274 GLN A C 1
ATOM 2235 O O . GLN A 1 275 ? 46.589 6.533 6.359 1.00 54.16 274 GLN A O 1
ATOM 2241 N N . TRP A 1 276 ? 45.810 7.114 8.424 1.00 51.47 275 TRP A N 1
ATOM 2242 C CA . TRP A 1 276 ? 47.064 6.851 9.186 1.00 51.80 275 TRP A CA 1
ATOM 2243 C C . TRP A 1 276 ? 47.559 5.418 8.943 1.00 52.16 275 TRP A C 1
ATOM 2244 O O . TRP A 1 276 ? 48.789 5.235 8.859 1.00 52.96 275 TRP A O 1
ATOM 2255 N N . GLU A 1 277 ? 46.650 4.446 8.827 1.00 53.25 276 GLU A N 1
ATOM 2256 C CA . GLU A 1 277 ? 46.995 3.018 8.591 1.00 54.87 276 GLU A CA 1
ATOM 2257 C C . GLU A 1 277 ? 47.578 2.880 7.181 1.00 54.37 276 GLU A C 1
ATOM 2258 O O . GLU A 1 277 ? 48.600 2.185 7.025 1.00 53.78 276 GLU A O 1
ATOM 2264 N N . PHE A 1 278 ? 46.961 3.541 6.200 1.00 53.92 277 PHE A N 1
ATOM 2265 C CA . PHE A 1 278 ? 47.379 3.507 4.776 1.00 54.83 277 PHE A CA 1
ATOM 2266 C C . PHE A 1 278 ? 48.753 4.169 4.616 1.00 54.02 277 PHE A C 1
ATOM 2267 O O . PHE A 1 278 ? 49.584 3.630 3.859 1.00 54.83 277 PHE A O 1
ATOM 2275 N N . ILE A 1 279 ? 48.983 5.302 5.289 1.00 51.45 278 ILE A N 1
ATOM 2276 C CA . ILE A 1 279 ? 50.262 6.069 5.190 1.00 50.84 278 ILE A CA 1
ATOM 2277 C C . ILE A 1 279 ? 51.389 5.211 5.782 1.00 51.29 278 ILE A C 1
ATOM 2278 O O . ILE A 1 279 ? 52.422 5.059 5.104 1.00 50.89 278 ILE A O 1
ATOM 2283 N N . GLU A 1 280 ? 51.180 4.656 6.982 1.00 50.12 279 GLU A N 1
ATOM 2284 C CA . GLU A 1 280 ? 52.190 3.858 7.733 1.00 51.06 279 GLU A CA 1
ATOM 2285 C C . GLU A 1 280 ? 52.592 2.621 6.919 1.00 51.79 279 GLU A C 1
ATOM 2286 O O . GLU A 1 280 ? 53.806 2.414 6.730 1.00 51.15 279 GLU A O 1
ATOM 2292 N N . ASN A 1 281 ? 51.609 1.837 6.463 1.00 52.55 280 ASN A N 1
ATOM 2293 C CA . ASN A 1 281 ? 51.815 0.549 5.744 1.00 52.74 280 ASN A CA 1
ATOM 2294 C C . ASN A 1 281 ? 52.587 0.796 4.441 1.00 54.04 280 ASN A C 1
ATOM 2295 O O . ASN A 1 281 ? 53.538 0.035 4.174 1.00 55.25 280 ASN A O 1
ATOM 2300 N N . THR A 1 282 ? 52.190 1.815 3.670 1.00 54.30 281 THR A N 1
ATOM 2301 C CA . THR A 1 282 ? 52.820 2.209 2.379 1.00 53.70 281 THR A CA 1
ATOM 2302 C C . THR A 1 282 ? 54.260 2.680 2.633 1.00 53.50 281 THR A C 1
ATOM 2303 O O . THR A 1 282 ? 55.151 2.260 1.874 1.00 53.49 281 THR A O 1
ATOM 2307 N N . LEU A 1 283 ? 54.472 3.508 3.663 1.00 52.56 282 LEU A N 1
ATOM 2308 C CA . LEU A 1 283 ? 55.804 4.056 4.048 1.00 52.65 282 LEU A CA 1
ATOM 2309 C C . LEU A 1 283 ? 56.760 2.906 4.393 1.00 53.61 282 LEU A C 1
ATOM 2310 O O . LEU A 1 283 ? 57.885 2.899 3.857 1.00 53.74 282 LEU A O 1
ATOM 2315 N N . VAL A 1 284 ? 56.329 1.986 5.265 1.00 55.01 283 VAL A N 1
ATOM 2316 C CA . VAL A 1 284 ? 57.128 0.813 5.738 1.00 56.24 283 VAL A CA 1
ATOM 2317 C C . VAL A 1 284 ? 57.441 -0.094 4.540 1.00 58.15 283 VAL A C 1
ATOM 2318 O O . VAL A 1 284 ? 58.575 -0.609 4.474 1.00 57.83 283 VAL A O 1
ATOM 2322 N N . GLU A 1 285 ? 56.471 -0.280 3.639 1.00 59.50 284 GLU A N 1
ATOM 2323 C CA . GLU A 1 285 ? 56.592 -1.139 2.429 1.00 62.29 284 GLU A CA 1
ATOM 2324 C C . GLU A 1 285 ? 57.663 -0.564 1.492 1.00 61.27 284 GLU A C 1
ATOM 2325 O O . GLU A 1 285 ? 58.463 -1.357 0.961 1.00 63.79 284 GLU A O 1
ATOM 2331 N N . LYS A 1 286 ? 57.677 0.759 1.298 1.00 59.25 285 LYS A N 1
ATOM 2332 C CA . LYS A 1 286 ? 58.562 1.450 0.319 1.00 60.60 285 LYS A CA 1
ATOM 2333 C C . LYS A 1 286 ? 59.927 1.757 0.951 1.00 59.40 285 LYS A C 1
ATOM 2334 O O . LYS A 1 286 ? 60.887 1.960 0.180 1.00 60.54 285 LYS A O 1
ATOM 2340 N N . LEU A 1 287 ? 60.017 1.788 2.286 1.00 55.92 286 LEU A N 1
ATOM 2341 C CA . LEU A 1 287 ? 61.305 1.926 3.023 1.00 55.46 286 LEU A CA 1
ATOM 2342 C C . LEU A 1 287 ? 62.076 0.601 2.958 1.00 57.28 286 LEU A C 1
ATOM 2343 O O . LEU A 1 287 ? 63.323 0.649 2.946 1.00 57.18 286 LEU A O 1
ATOM 2348 N N . SER A 1 288 ? 61.366 -0.533 2.916 1.00 59.36 287 SER A N 1
ATOM 2349 C CA . SER A 1 288 ? 61.949 -1.901 2.868 1.00 60.37 287 SER A CA 1
ATOM 2350 C C . SER A 1 288 ? 62.549 -2.189 1.484 1.00 61.02 287 SER A C 1
ATOM 2351 O O . SER A 1 288 ? 63.324 -3.160 1.373 1.00 61.40 287 SER A O 1
ATOM 2354 N N . SER A 1 289 ? 62.206 -1.386 0.470 1.00 61.33 288 SER A N 1
ATOM 2355 C CA . SER A 1 289 ? 62.735 -1.499 -0.916 1.00 62.24 288 SER A CA 1
ATOM 2356 C C . SER A 1 289 ? 64.162 -0.938 -0.998 1.00 61.52 288 SER A C 1
ATOM 2357 O O . SER A 1 289 ? 64.853 -1.257 -1.985 1.00 62.34 288 SER A O 1
ATOM 2360 N N . ILE A 1 290 ? 64.583 -0.131 -0.013 1.00 60.75 289 ILE A N 1
ATOM 2361 C CA . ILE A 1 290 ? 65.927 0.526 0.025 1.00 59.49 289 ILE A CA 1
ATOM 2362 C C . ILE A 1 290 ? 66.688 0.163 1.311 1.00 58.34 289 ILE A C 1
ATOM 2363 O O . ILE A 1 290 ? 67.922 0.341 1.313 1.00 57.38 289 ILE A O 1
ATOM 2368 N N . TYR A 1 291 ? 66.002 -0.311 2.360 1.00 58.68 290 TYR A N 1
ATOM 2369 C CA . TYR A 1 291 ? 66.608 -0.684 3.669 1.00 58.68 290 TYR A CA 1
ATOM 2370 C C . TYR A 1 291 ? 66.163 -2.089 4.088 1.00 60.24 290 TYR A C 1
ATOM 2371 O O . TYR A 1 291 ? 65.139 -2.582 3.579 1.00 62.99 290 TYR A O 1
ATOM 2380 N N . GLU A 1 292 ? 66.927 -2.704 4.997 1.00 60.47 291 GLU A N 1
ATOM 2381 C CA . GLU A 1 292 ? 66.577 -3.961 5.711 1.00 62.15 291 GLU A CA 1
ATOM 2382 C C . GLU A 1 292 ? 66.312 -3.622 7.181 1.00 58.59 291 GLU A C 1
ATOM 2383 O O . GLU A 1 292 ? 67.178 -2.972 7.799 1.00 58.11 291 GLU A O 1
ATOM 2389 N N . PHE A 1 293 ? 65.158 -4.036 7.711 1.00 56.31 292 PHE A N 1
ATOM 2390 C CA . PHE A 1 293 ? 64.722 -3.751 9.103 1.00 55.04 292 PHE A CA 1
ATOM 2391 C C . PHE A 1 293 ? 63.520 -4.625 9.475 1.00 54.79 292 PHE A C 1
ATOM 2392 O O . PHE A 1 293 ? 62.889 -5.212 8.575 1.00 54.28 292 PHE A O 1
ATOM 2400 N N . GLU A 1 294 ? 63.225 -4.693 10.776 1.00 54.52 293 GLU A N 1
ATOM 2401 C CA . GLU A 1 294 ? 62.009 -5.326 11.353 1.00 55.68 293 GLU A CA 1
ATOM 2402 C C . GLU A 1 294 ? 61.370 -4.326 12.315 1.00 53.29 293 GLU A C 1
ATOM 2403 O O . GLU A 1 294 ? 61.858 -4.145 13.429 1.00 51.88 293 GLU A O 1
ATOM 2409 N N . PRO A 1 295 ? 60.288 -3.616 11.912 1.00 52.00 294 PRO A N 1
ATOM 2410 C CA . PRO A 1 295 ? 59.677 -2.597 12.767 1.00 50.51 294 PRO A CA 1
ATOM 2411 C C . PRO A 1 295 ? 59.193 -3.169 14.108 1.00 50.39 294 PRO A C 1
ATOM 2412 O O . PRO A 1 295 ? 58.529 -4.193 14.099 1.00 52.67 294 PRO A O 1
ATOM 2416 N N . ILE A 1 296 ? 59.554 -2.506 15.212 1.00 48.46 295 ILE A N 1
ATOM 2417 C CA . ILE A 1 296 ? 59.138 -2.859 16.604 1.00 48.46 295 ILE A CA 1
ATOM 2418 C C . ILE A 1 296 ? 58.434 -1.642 17.216 1.00 47.60 295 ILE A C 1
ATOM 2419 O O . ILE A 1 296 ? 58.971 -0.527 17.097 1.00 46.10 295 ILE A O 1
ATOM 2424 N N . PHE A 1 297 ? 57.280 -1.855 17.852 1.00 47.95 296 PHE A N 1
ATOM 2425 C CA . PHE A 1 297 ? 56.480 -0.799 18.527 1.00 47.87 296 PHE A CA 1
ATOM 2426 C C . PHE A 1 297 ? 57.196 -0.386 19.820 1.00 45.86 296 PHE A C 1
ATOM 2427 O O . PHE A 1 297 ? 57.806 -1.256 20.473 1.00 44.54 296 PHE A O 1
ATOM 2435 N N . VAL A 1 298 ? 57.115 0.904 20.172 1.00 45.79 297 VAL A N 1
ATOM 2436 C CA . VAL A 1 298 ? 57.859 1.547 21.301 1.00 46.50 297 VAL A CA 1
ATOM 2437 C C . VAL A 1 298 ? 57.552 0.822 22.620 1.00 47.64 297 VAL A C 1
ATOM 2438 O O . VAL A 1 298 ? 58.415 0.862 23.520 1.00 47.01 297 VAL A O 1
ATOM 2442 N N . SER A 1 299 ? 56.374 0.197 22.733 1.00 48.33 298 SER A N 1
ATOM 2443 C CA . SER A 1 299 ? 55.921 -0.578 23.921 1.00 50.26 298 SER A CA 1
ATOM 2444 C C . SER A 1 299 ? 56.984 -1.604 24.344 1.00 50.54 298 SER A C 1
ATOM 2445 O O . SER A 1 299 ? 57.174 -1.777 25.563 1.00 49.44 298 SER A O 1
ATOM 2448 N N . GLU A 1 300 ? 57.644 -2.255 23.378 1.00 50.97 299 GLU A N 1
ATOM 2449 C CA . GLU A 1 300 ? 58.653 -3.325 23.618 1.00 52.26 299 GLU A CA 1
ATOM 2450 C C . GLU A 1 300 ? 59.896 -2.750 24.311 1.00 52.24 299 GLU A C 1
ATOM 2451 O O . GLU A 1 300 ? 60.542 -3.508 25.062 1.00 54.02 299 GLU A O 1
ATOM 2457 N N . LEU A 1 301 ? 60.231 -1.478 24.060 1.00 51.39 300 LEU A N 1
ATOM 2458 C CA . LEU A 1 301 ? 61.360 -0.770 24.726 1.00 51.35 300 LEU A CA 1
ATOM 2459 C C . LEU A 1 301 ? 60.956 -0.415 26.161 1.00 51.27 300 LEU A C 1
ATOM 2460 O O . LEU A 1 301 ? 61.767 -0.661 27.079 1.00 49.96 300 LEU A O 1
ATOM 2465 N N . SER A 1 302 ? 59.751 0.141 26.339 1.00 51.24 301 SER A N 1
ATOM 2466 C CA . SER A 1 302 ? 59.152 0.491 27.656 1.00 51.40 301 SER A CA 1
ATOM 2467 C C . SER A 1 302 ? 59.112 -0.753 28.551 1.00 52.55 301 SER A C 1
ATOM 2468 O O . SER A 1 302 ? 59.388 -0.628 29.761 1.00 52.09 301 SER A O 1
ATOM 2471 N N . LYS A 1 303 ? 58.776 -1.901 27.956 1.00 54.02 302 LYS A N 1
ATOM 2472 C CA . LYS A 1 303 ? 58.698 -3.233 28.613 1.00 55.88 302 LYS A CA 1
ATOM 2473 C C . LYS A 1 303 ? 60.006 -3.526 29.359 1.00 57.50 302 LYS A C 1
ATOM 2474 O O . LYS A 1 303 ? 59.939 -3.871 30.555 1.00 56.25 302 LYS A O 1
ATOM 2480 N N . LYS A 1 304 ? 61.144 -3.396 28.671 1.00 59.07 303 LYS A N 1
ATOM 2481 C CA . LYS A 1 304 ? 62.486 -3.746 29.209 1.00 61.70 303 LYS A CA 1
ATOM 2482 C C . LYS A 1 304 ? 62.846 -2.794 30.355 1.00 61.13 303 LYS A C 1
ATOM 2483 O O . LYS A 1 304 ? 63.370 -3.277 31.373 1.00 63.43 303 LYS A O 1
ATOM 2489 N N . VAL A 1 305 ? 62.563 -1.499 30.196 1.00 61.14 304 VAL A N 1
ATOM 2490 C CA . VAL A 1 305 ? 62.948 -0.433 31.168 1.00 61.05 304 VAL A CA 1
ATOM 2491 C C . VAL A 1 305 ? 62.211 -0.661 32.494 1.00 63.27 304 VAL A C 1
ATOM 2492 O O . VAL A 1 305 ? 62.870 -0.576 33.548 1.00 62.94 304 VAL A O 1
ATOM 2496 N N . LEU A 1 306 ? 60.906 -0.947 32.442 1.00 65.43 305 LEU A N 1
ATOM 2497 C CA . LEU A 1 306 ? 60.033 -1.062 33.643 1.00 67.63 305 LEU A CA 1
ATOM 2498 C C . LEU A 1 306 ? 60.330 -2.364 34.400 1.00 70.96 305 LEU A C 1
ATOM 2499 O O . LEU A 1 306 ? 59.989 -2.427 35.597 1.00 71.79 305 LEU A O 1
ATOM 2504 N N . VAL A 1 307 ? 60.942 -3.351 33.737 1.00 75.54 306 VAL A N 1
ATOM 2505 C CA . VAL A 1 307 ? 61.442 -4.612 34.367 1.00 78.87 306 VAL A CA 1
ATOM 2506 C C . VAL A 1 307 ? 62.583 -4.254 35.327 1.00 81.12 306 VAL A C 1
ATOM 2507 O O . VAL A 1 307 ? 62.492 -4.497 36.528 1.00 83.14 306 VAL A O 1
ATOM 2511 N N . LYS B 1 4 ? 29.943 68.520 31.792 1.00 75.94 3 LYS B N 1
ATOM 2512 C CA . LYS B 1 4 ? 30.307 67.188 32.365 1.00 75.29 3 LYS B CA 1
ATOM 2513 C C . LYS B 1 4 ? 30.899 66.298 31.265 1.00 72.06 3 LYS B C 1
ATOM 2514 O O . LYS B 1 4 ? 30.298 66.233 30.176 1.00 70.35 3 LYS B O 1
ATOM 2520 N N . ILE B 1 5 ? 32.030 65.644 31.547 1.00 70.05 4 ILE B N 1
ATOM 2521 C CA . ILE B 1 5 ? 32.652 64.611 30.664 1.00 66.94 4 ILE B CA 1
ATOM 2522 C C . ILE B 1 5 ? 32.007 63.267 30.994 1.00 64.33 4 ILE B C 1
ATOM 2523 O O . ILE B 1 5 ? 31.833 62.942 32.167 1.00 62.56 4 ILE B O 1
ATOM 2528 N N . PRO B 1 6 ? 31.620 62.452 29.984 1.00 62.15 5 PRO B N 1
ATOM 2529 C CA . PRO B 1 6 ? 31.128 61.097 30.236 1.00 60.38 5 PRO B CA 1
ATOM 2530 C C . PRO B 1 6 ? 32.217 60.247 30.909 1.00 58.66 5 PRO B C 1
ATOM 2531 O O . PRO B 1 6 ? 33.290 60.130 30.345 1.00 59.14 5 PRO B O 1
ATOM 2535 N N . PHE B 1 7 ? 31.919 59.704 32.094 1.00 58.40 6 PHE B N 1
ATOM 2536 C CA . PHE B 1 7 ? 32.856 58.934 32.955 1.00 57.45 6 PHE B CA 1
ATOM 2537 C C . PHE B 1 7 ? 32.224 57.581 33.299 1.00 56.43 6 PHE B C 1
ATOM 2538 O O . PHE B 1 7 ? 31.085 57.571 33.808 1.00 57.30 6 PHE B O 1
ATOM 2546 N N . TYR B 1 8 ? 32.940 56.481 33.040 1.00 53.42 7 TYR B N 1
ATOM 2547 C CA . TYR B 1 8 ? 32.430 55.093 33.198 1.00 52.48 7 TYR B CA 1
ATOM 2548 C C . TYR B 1 8 ? 33.504 54.188 33.815 1.00 50.16 7 TYR B C 1
ATOM 2549 O O . TYR B 1 8 ? 34.692 54.333 33.478 1.00 47.35 7 TYR B O 1
ATOM 2558 N N . ILE B 1 9 ? 33.079 53.282 34.702 1.00 50.61 8 ILE B N 1
ATOM 2559 C CA . ILE B 1 9 ? 33.960 52.338 35.453 1.00 51.20 8 ILE B CA 1
ATOM 2560 C C . ILE B 1 9 ? 33.516 50.911 35.140 1.00 50.52 8 ILE B C 1
ATOM 2561 O O . ILE B 1 9 ? 32.331 50.606 35.233 1.00 52.26 8 ILE B O 1
ATOM 2574 N N . GLU B 1 11 ? 34.728 46.465 35.355 1.00 43.24 10 GLU B N 1
ATOM 2575 C CA . GLU B 1 11 ? 35.500 45.461 36.070 1.00 42.95 10 GLU B CA 1
ATOM 2576 C C . GLU B 1 11 ? 36.683 44.983 35.219 1.00 41.61 10 GLU B C 1
ATOM 2577 O O . GLU B 1 11 ? 37.806 44.895 35.759 1.00 41.70 10 GLU B O 1
ATOM 2583 N N . GLU B 1 12 ? 36.430 44.658 33.948 1.00 41.17 11 GLU B N 1
ATOM 2584 C CA . GLU B 1 12 ? 37.435 44.062 33.029 1.00 41.22 11 GLU B CA 1
ATOM 2585 C C . GLU B 1 12 ? 37.446 44.824 31.702 1.00 40.59 11 GLU B C 1
ATOM 2586 O O . GLU B 1 12 ? 36.395 45.362 31.301 1.00 39.87 11 GLU B O 1
ATOM 2592 N N . HIS B 1 13 ? 38.607 44.835 31.044 1.00 40.92 12 HIS B N 1
ATOM 2593 C CA . HIS B 1 13 ? 38.981 45.833 30.010 1.00 40.95 12 HIS B CA 1
ATOM 2594 C C . HIS B 1 13 ? 38.210 45.610 28.703 1.00 40.79 12 HIS B C 1
ATOM 2595 O O . HIS B 1 13 ? 38.002 46.605 27.987 1.00 41.61 12 HIS B O 1
ATOM 2602 N N . ASN B 1 14 ? 37.795 44.375 28.394 1.00 40.84 13 ASN B N 1
ATOM 2603 C CA . ASN B 1 14 ? 37.011 44.074 27.162 1.00 40.30 13 ASN B CA 1
ATOM 2604 C C . ASN B 1 14 ? 35.769 44.976 27.118 1.00 40.58 13 ASN B C 1
ATOM 2605 O O . ASN B 1 14 ? 35.296 45.259 26.003 1.00 40.85 13 ASN B O 1
ATOM 2610 N N . GLU B 1 15 ? 35.286 45.432 28.281 1.00 40.46 14 GLU B N 1
ATOM 2611 C CA . GLU B 1 15 ? 34.049 46.250 28.425 1.00 40.73 14 GLU B CA 1
ATOM 2612 C C . GLU B 1 15 ? 34.249 47.646 27.819 1.00 41.15 14 GLU B C 1
ATOM 2613 O O . GLU B 1 15 ? 33.231 48.291 27.503 1.00 41.28 14 GLU B O 1
ATOM 2619 N N . ALA B 1 16 ? 35.500 48.101 27.672 1.00 40.61 15 ALA B N 1
ATOM 2620 C CA . ALA B 1 16 ? 35.865 49.414 27.085 1.00 41.78 15 ALA B CA 1
ATOM 2621 C C . ALA B 1 16 ? 35.317 49.520 25.656 1.00 42.38 15 ALA B C 1
ATOM 2622 O O . ALA B 1 16 ? 34.870 50.619 25.278 1.00 43.79 15 ALA B O 1
ATOM 2624 N N . PHE B 1 17 ? 35.357 48.418 24.900 1.00 41.98 16 PHE B N 1
ATOM 2625 C CA . PHE B 1 17 ? 34.859 48.304 23.503 1.00 42.34 16 PHE B CA 1
ATOM 2626 C C . PHE B 1 17 ? 33.375 48.685 23.445 1.00 43.80 16 PHE B C 1
ATOM 2627 O O . PHE B 1 17 ? 32.984 49.433 22.529 1.00 44.62 16 PHE B O 1
ATOM 2635 N N . PHE B 1 18 ? 32.583 48.176 24.394 1.00 44.36 17 PHE B N 1
ATOM 2636 C CA . PHE B 1 18 ? 31.121 48.425 24.525 1.00 46.31 17 PHE B CA 1
ATOM 2637 C C . PHE B 1 18 ? 30.873 49.910 24.826 1.00 46.59 17 PHE B C 1
ATOM 2638 O O . PHE B 1 18 ? 29.959 50.500 24.216 1.00 48.44 17 PHE B O 1
ATOM 2646 N N . ILE B 1 19 ? 31.670 50.491 25.728 1.00 45.94 18 ILE B N 1
ATOM 2647 C CA . ILE B 1 19 ? 31.545 51.907 26.191 1.00 45.93 18 ILE B CA 1
ATOM 2648 C C . ILE B 1 19 ? 31.846 52.851 25.019 1.00 45.62 18 ILE B C 1
ATOM 2649 O O . ILE B 1 19 ? 31.102 53.839 24.860 1.00 46.50 18 ILE B O 1
ATOM 2654 N N . TRP B 1 20 ? 32.890 52.559 24.235 1.00 44.01 19 TRP B N 1
ATOM 2655 C CA . TRP B 1 20 ? 33.313 53.377 23.065 1.00 45.39 19 TRP B CA 1
ATOM 2656 C C . TRP B 1 20 ? 32.161 53.460 22.056 1.00 48.25 19 TRP B C 1
ATOM 2657 O O . TRP B 1 20 ? 31.800 54.586 21.667 1.00 50.60 19 TRP B O 1
ATOM 2668 N N . HIS B 1 21 ? 31.607 52.310 21.662 1.00 48.26 20 HIS B N 1
ATOM 2669 C CA . HIS B 1 21 ? 30.514 52.187 20.659 1.00 49.25 20 HIS B CA 1
ATOM 2670 C C . HIS B 1 21 ? 29.237 52.860 21.177 1.00 51.35 20 HIS B C 1
ATOM 2671 O O . HIS B 1 21 ? 28.521 53.460 20.353 1.00 52.61 20 HIS B O 1
ATOM 2678 N N . TYR B 1 22 ? 28.963 52.765 22.483 1.00 52.54 21 TYR B N 1
ATOM 2679 C CA . TYR B 1 22 ? 27.810 53.429 23.150 1.00 53.88 21 TYR B CA 1
ATOM 2680 C C . TYR B 1 22 ? 27.965 54.949 23.030 1.00 52.51 21 TYR B C 1
ATOM 2681 O O . TYR B 1 22 ? 26.967 55.634 22.735 1.00 52.76 21 TYR B O 1
ATOM 2690 N N . ALA B 1 23 ? 29.183 55.452 23.260 1.00 51.65 22 ALA B N 1
ATOM 2691 C CA . ALA B 1 23 ? 29.544 56.888 23.193 1.00 52.97 22 ALA B CA 1
ATOM 2692 C C . ALA B 1 23 ? 29.290 57.425 21.778 1.00 54.06 22 ALA B C 1
ATOM 2693 O O . ALA B 1 23 ? 28.759 58.548 21.665 1.00 54.63 22 ALA B O 1
ATOM 2695 N N . VAL B 1 24 ? 29.649 56.648 20.749 1.00 53.61 23 VAL B N 1
ATOM 2696 C CA . VAL B 1 24 ? 29.432 56.989 19.309 1.00 54.49 23 VAL B CA 1
ATOM 2697 C C . VAL B 1 24 ? 27.922 57.053 19.042 1.00 56.11 23 VAL B C 1
ATOM 2698 O O . VAL B 1 24 ? 27.488 57.997 18.352 1.00 57.92 23 VAL B O 1
ATOM 2702 N N . ALA B 1 25 ? 27.161 56.090 19.573 1.00 56.68 24 ALA B N 1
ATOM 2703 C CA . ALA B 1 25 ? 25.693 55.964 19.403 1.00 58.99 24 ALA B CA 1
ATOM 2704 C C . ALA B 1 25 ? 24.987 57.190 19.996 1.00 61.96 24 ALA B C 1
ATOM 2705 O O . ALA B 1 25 ? 24.090 57.733 19.322 1.00 63.65 24 ALA B O 1
ATOM 2707 N N . GLU B 1 26 ? 25.375 57.604 21.206 1.00 63.46 25 GLU B N 1
ATOM 2708 C CA . GLU B 1 26 ? 24.816 58.794 21.908 1.00 65.25 25 GLU B CA 1
ATOM 2709 C C . GLU B 1 26 ? 25.382 60.077 21.285 1.00 65.60 25 GLU B C 1
ATOM 2710 O O . GLU B 1 26 ? 24.700 61.118 21.362 1.00 67.62 25 GLU B O 1
ATOM 2716 N N . GLY B 1 27 ? 26.583 60.002 20.703 1.00 63.33 26 GLY B N 1
ATOM 2717 C CA . GLY B 1 27 ? 27.260 61.131 20.036 1.00 63.23 26 GLY B CA 1
ATOM 2718 C C . GLY B 1 27 ? 28.114 61.937 21.000 1.00 62.91 26 GLY B C 1
ATOM 2719 O O . GLY B 1 27 ? 28.303 63.143 20.744 1.00 62.97 26 GLY B O 1
ATOM 2720 N N . TRP B 1 28 ? 28.617 61.300 22.065 1.00 62.18 27 TRP B N 1
ATOM 2721 C CA . TRP B 1 28 ? 29.565 61.905 23.042 1.00 62.30 27 TRP B CA 1
ATOM 2722 C C . TRP B 1 28 ? 30.932 62.078 22.372 1.00 61.05 27 TRP B C 1
ATOM 2723 O O . TRP B 1 28 ? 31.610 63.084 22.655 1.00 61.09 27 TRP B O 1
ATOM 2734 N N . ILE B 1 29 ? 31.311 61.123 21.519 1.00 59.09 28 ILE B N 1
ATOM 2735 C CA . ILE B 1 29 ? 32.555 61.152 20.696 1.00 58.94 28 ILE B CA 1
ATOM 2736 C C . ILE B 1 29 ? 32.163 60.944 19.230 1.00 59.29 28 ILE B C 1
ATOM 2737 O O . ILE B 1 29 ? 31.043 60.461 18.984 1.00 61.02 28 ILE B O 1
ATOM 2742 N N . ASN B 1 30 ? 33.062 61.264 18.298 1.00 59.25 29 ASN B N 1
ATOM 2743 C CA . ASN B 1 30 ? 32.801 61.143 16.840 1.00 61.54 29 ASN B CA 1
ATOM 2744 C C . ASN B 1 30 ? 32.828 59.669 16.426 1.00 59.62 29 ASN B C 1
ATOM 2745 O O . ASN B 1 30 ? 33.393 58.838 17.171 1.00 59.44 29 ASN B O 1
ATOM 2750 N N . LYS B 1 31 ? 32.226 59.382 15.271 1.00 61.46 30 LYS B N 1
ATOM 2751 C CA . LYS B 1 31 ? 32.173 58.046 14.620 1.00 62.63 30 LYS B CA 1
ATOM 2752 C C . LYS B 1 31 ? 33.597 57.508 14.438 1.00 61.39 30 LYS B C 1
ATOM 2753 O O . LYS B 1 31 ? 33.820 56.313 14.710 1.00 59.67 30 LYS B O 1
ATOM 2759 N N . ASN B 1 32 ? 34.522 58.365 14.003 1.00 61.34 31 ASN B N 1
ATOM 2760 C CA . ASN B 1 32 ? 35.921 57.975 13.692 1.00 61.69 31 ASN B CA 1
ATOM 2761 C C . ASN B 1 32 ? 36.863 59.148 13.988 1.00 63.04 31 ASN B C 1
ATOM 2762 O O . ASN B 1 32 ? 36.367 60.216 14.402 1.00 63.54 31 ASN B O 1
ATOM 2767 N N . GLN B 1 33 ? 38.168 58.926 13.783 1.00 63.14 32 GLN B N 1
ATOM 2768 C CA . GLN B 1 33 ? 39.274 59.915 13.934 1.00 65.47 32 GLN B CA 1
ATOM 2769 C C . GLN B 1 33 ? 39.421 60.336 15.402 1.00 63.27 32 GLN B C 1
ATOM 2770 O O . GLN B 1 33 ? 39.838 61.487 15.649 1.00 65.88 32 GLN B O 1
ATOM 2776 N N . ASN B 1 34 ? 39.120 59.434 16.340 1.00 60.02 33 ASN B N 1
ATOM 2777 C CA . ASN B 1 34 ? 39.313 59.665 17.795 1.00 56.75 33 ASN B CA 1
ATOM 2778 C C . ASN B 1 34 ? 40.750 59.294 18.166 1.00 53.83 33 ASN B C 1
ATOM 2779 O O . ASN B 1 34 ? 41.413 58.611 17.366 1.00 51.72 33 ASN B O 1
ATOM 2784 N N . THR B 1 35 ? 41.206 59.750 19.332 1.00 51.63 34 THR B N 1
ATOM 2785 C CA . THR B 1 35 ? 42.531 59.414 19.911 1.00 49.42 34 THR B CA 1
ATOM 2786 C C . THR B 1 35 ? 42.315 58.568 21.167 1.00 47.33 34 THR B C 1
ATOM 2787 O O . THR B 1 35 ? 41.587 59.034 22.067 1.00 46.11 34 THR B O 1
ATOM 2791 N N . LEU B 1 36 ? 42.919 57.377 21.210 1.00 45.18 35 LEU B N 1
ATOM 2792 C CA . LEU B 1 36 ? 42.946 56.501 22.410 1.00 43.57 35 LEU B CA 1
ATOM 2793 C C . LEU B 1 36 ? 44.202 56.824 23.228 1.00 42.63 35 LEU B C 1
ATOM 2794 O O . LEU B 1 36 ? 45.316 56.538 22.746 1.00 42.44 35 LEU B O 1
ATOM 2799 N N . LEU B 1 37 ? 44.016 57.426 24.406 1.00 41.89 36 LEU B N 1
ATOM 2800 C CA . LEU B 1 37 ? 45.077 57.628 25.428 1.00 41.93 36 LEU B CA 1
ATOM 2801 C C . LEU B 1 37 ? 44.998 56.455 26.409 1.00 40.34 36 LEU B C 1
ATOM 2802 O O . LEU B 1 37 ? 44.313 56.588 27.438 1.00 39.64 36 LEU B O 1
ATOM 2807 N N . HIS B 1 38 ? 45.655 55.343 26.063 1.00 40.26 37 HIS B N 1
ATOM 2808 C CA . HIS B 1 38 ? 45.558 54.020 26.737 1.00 39.99 37 HIS B CA 1
ATOM 2809 C C . HIS B 1 38 ? 46.567 53.966 27.892 1.00 39.91 37 HIS B C 1
ATOM 2810 O O . HIS B 1 38 ? 47.756 53.740 27.622 1.00 39.99 37 HIS B O 1
ATOM 2817 N N . VAL B 1 39 ? 46.101 54.194 29.124 1.00 40.12 38 VAL B N 1
ATOM 2818 C CA . VAL B 1 39 ? 46.935 54.240 30.363 1.00 40.75 38 VAL B CA 1
ATOM 2819 C C . VAL B 1 39 ? 46.839 52.873 31.046 1.00 40.45 38 VAL B C 1
ATOM 2820 O O . VAL B 1 39 ? 45.847 52.627 31.755 1.00 40.83 38 VAL B O 1
ATOM 2824 N N . ASP B 1 40 ? 47.828 52.009 30.822 1.00 39.98 39 ASP B N 1
ATOM 2825 C CA . ASP B 1 40 ? 47.785 50.591 31.259 1.00 40.15 39 ASP B CA 1
ATOM 2826 C C . ASP B 1 40 ? 49.204 50.038 31.346 1.00 39.97 39 ASP B C 1
ATOM 2827 O O . ASP B 1 40 ? 50.061 50.513 30.598 1.00 39.64 39 ASP B O 1
ATOM 2832 N N . GLU B 1 41 ? 49.409 49.052 32.215 1.00 39.49 40 GLU B N 1
ATOM 2833 C CA . GLU B 1 41 ? 50.689 48.316 32.359 1.00 39.31 40 GLU B CA 1
ATOM 2834 C C . GLU B 1 41 ? 50.909 47.487 31.093 1.00 39.27 40 GLU B C 1
ATOM 2835 O O . GLU B 1 41 ? 52.060 47.284 30.721 1.00 38.85 40 GLU B O 1
ATOM 2841 N N . HIS B 1 42 ? 49.833 47.029 30.458 1.00 39.37 41 HIS B N 1
ATOM 2842 C CA . HIS B 1 42 ? 49.903 46.123 29.285 1.00 39.35 41 HIS B CA 1
ATOM 2843 C C . HIS B 1 42 ? 49.345 46.838 28.058 1.00 39.65 41 HIS B C 1
ATOM 2844 O O . HIS B 1 42 ? 48.441 47.661 28.223 1.00 41.14 41 HIS B O 1
ATOM 2851 N N . SER B 1 43 ? 49.864 46.520 26.873 1.00 39.81 42 SER B N 1
ATOM 2852 C CA . SER B 1 43 ? 49.523 47.216 25.606 1.00 40.06 42 SER B CA 1
ATOM 2853 C C . SER B 1 43 ? 48.113 46.823 25.143 1.00 39.70 42 SER B C 1
ATOM 2854 O O . SER B 1 43 ? 47.459 47.663 24.497 1.00 39.76 42 SER B O 1
ATOM 2857 N N . ASP B 1 44 ? 47.675 45.597 25.448 1.00 38.94 43 ASP B N 1
ATOM 2858 C CA . ASP B 1 44 ? 46.379 45.022 24.991 1.00 38.24 43 ASP B CA 1
ATOM 2859 C C . ASP B 1 44 ? 46.319 45.090 23.460 1.00 38.04 43 ASP B C 1
ATOM 2860 O O . ASP B 1 44 ? 45.281 45.507 22.917 1.00 36.70 43 ASP B O 1
ATOM 2865 N N . LEU B 1 45 ? 47.402 44.669 22.800 1.00 38.28 44 LEU B N 1
ATOM 2866 C CA . LEU B 1 45 ? 47.543 44.659 21.320 1.00 39.57 44 LEU B CA 1
ATOM 2867 C C . LEU B 1 45 ? 47.723 43.217 20.832 1.00 40.18 44 LEU B C 1
ATOM 2868 O O . LEU B 1 45 ? 48.635 42.973 20.020 1.00 40.84 44 LEU B O 1
ATOM 2873 N N . VAL B 1 46 ? 46.879 42.300 21.315 1.00 40.12 45 VAL B N 1
ATOM 2874 C CA . VAL B 1 46 ? 46.716 40.936 20.734 1.00 41.82 45 VAL B CA 1
ATOM 2875 C C . VAL B 1 46 ? 45.814 41.086 19.505 1.00 43.77 45 VAL B C 1
ATOM 2876 O O . VAL B 1 46 ? 44.735 41.692 19.642 1.00 44.39 45 VAL B O 1
ATOM 2880 N N . VAL B 1 47 ? 46.266 40.594 18.350 1.00 45.99 46 VAL B N 1
ATOM 2881 C CA . VAL B 1 47 ? 45.512 40.642 17.063 1.00 47.13 46 VAL B CA 1
ATOM 2882 C C . VAL B 1 47 ? 44.499 39.499 17.081 1.00 48.65 46 VAL B C 1
ATOM 2883 O O . VAL B 1 47 ? 44.883 38.336 16.970 1.00 50.50 46 VAL B O 1
ATOM 2887 N N . PRO B 1 48 ? 43.187 39.787 17.264 1.00 48.46 47 PRO B N 1
ATOM 2888 C CA . PRO B 1 48 ? 42.172 38.736 17.375 1.00 49.18 47 PRO B CA 1
ATOM 2889 C C . PRO B 1 48 ? 41.773 38.045 16.061 1.00 50.93 47 PRO B C 1
ATOM 2890 O O . PRO B 1 48 ? 41.813 38.671 15.019 1.00 52.46 47 PRO B O 1
ATOM 2894 N N . ILE B 1 49 ? 41.408 36.764 16.158 1.00 52.95 48 ILE B N 1
ATOM 2895 C CA . ILE B 1 49 ? 40.591 36.023 15.153 1.00 54.03 48 ILE B CA 1
ATOM 2896 C C . ILE B 1 49 ? 39.187 35.920 15.755 1.00 53.42 48 ILE B C 1
ATOM 2897 O O . ILE B 1 49 ? 39.089 35.500 16.919 1.00 51.03 48 ILE B O 1
ATOM 2902 N N . LEU B 1 50 ? 38.150 36.326 15.024 1.00 54.16 49 LEU B N 1
ATOM 2903 C CA . LEU B 1 50 ? 36.773 36.419 15.577 1.00 55.44 49 LEU B CA 1
ATOM 2904 C C . LEU B 1 50 ? 35.831 35.532 14.758 1.00 55.94 49 LEU B C 1
ATOM 2905 O O . LEU B 1 50 ? 36.093 35.334 13.557 1.00 56.69 49 LEU B O 1
ATOM 2910 N N . ASN B 1 51 ? 34.797 34.988 15.404 1.00 57.44 50 ASN B N 1
ATOM 2911 C CA . ASN B 1 51 ? 33.715 34.211 14.743 1.00 59.44 50 ASN B CA 1
ATOM 2912 C C . ASN B 1 51 ? 32.804 35.188 13.992 1.00 59.80 50 ASN B C 1
ATOM 2913 O O . ASN B 1 51 ? 32.449 34.889 12.838 1.00 62.56 50 ASN B O 1
ATOM 2918 N N . SER B 1 52 ? 32.462 36.315 14.624 1.00 56.90 51 SER B N 1
ATOM 2919 C CA . SER B 1 52 ? 31.591 37.381 14.061 1.00 57.26 51 SER B CA 1
ATOM 2920 C C . SER B 1 52 ? 32.433 38.369 13.246 1.00 55.74 51 SER B C 1
ATOM 2921 O O . SER B 1 52 ? 33.567 38.671 13.666 1.00 54.92 51 SER B O 1
ATOM 2924 N N . SER B 1 53 ? 31.887 38.853 12.128 1.00 55.73 52 SER B N 1
ATOM 2925 C CA . SER B 1 53 ? 32.470 39.939 11.298 1.00 53.57 52 SER B CA 1
ATOM 2926 C C . SER B 1 53 ? 32.300 41.274 12.030 1.00 53.86 52 SER B C 1
ATOM 2927 O O . SER B 1 53 ? 31.165 41.569 12.445 1.00 53.52 52 SER B O 1
ATOM 2930 N N . LEU B 1 54 ? 33.381 42.051 12.161 1.00 53.61 53 LEU B N 1
ATOM 2931 C CA . LEU B 1 54 ? 33.386 43.383 12.832 1.00 54.84 53 LEU B CA 1
ATOM 2932 C C . LEU B 1 54 ? 32.582 44.400 12.010 1.00 57.64 53 LEU B C 1
ATOM 2933 O O . LEU B 1 54 ? 32.246 45.461 12.571 1.00 58.20 53 LEU B O 1
ATOM 2938 N N . LYS B 1 55 ? 32.304 44.102 10.735 1.00 60.05 54 LYS B N 1
ATOM 2939 C CA . LYS B 1 55 ? 31.380 44.885 9.868 1.00 63.33 54 LYS B CA 1
ATOM 2940 C C . LYS B 1 55 ? 29.954 44.787 10.425 1.00 64.99 54 LYS B C 1
ATOM 2941 O O . LYS B 1 55 ? 29.282 45.834 10.518 1.00 66.03 54 LYS B O 1
ATOM 2947 N N . SER B 1 56 ? 29.524 43.573 10.786 1.00 65.15 55 SER B N 1
ATOM 2948 C CA . SER B 1 56 ? 28.144 43.241 11.235 1.00 66.65 55 SER B CA 1
ATOM 2949 C C . SER B 1 56 ? 27.919 43.682 12.688 1.00 67.29 55 SER B C 1
ATOM 2950 O O . SER B 1 56 ? 26.788 44.100 13.003 1.00 67.87 55 SER B O 1
ATOM 2953 N N . VAL B 1 57 ? 28.952 43.588 13.533 1.00 66.58 56 VAL B N 1
ATOM 2954 C CA . VAL B 1 57 ? 28.898 43.889 14.998 1.00 66.25 56 VAL B CA 1
ATOM 2955 C C . VAL B 1 57 ? 28.491 45.355 15.210 1.00 67.94 56 VAL B C 1
ATOM 2956 O O . VAL B 1 57 ? 27.775 45.626 16.192 1.00 65.11 56 VAL B O 1
ATOM 2960 N N . ASN B 1 58 ? 28.915 46.249 14.312 1.00 71.92 57 ASN B N 1
ATOM 2961 C CA . ASN B 1 58 ? 28.809 47.729 14.448 1.00 75.54 57 ASN B CA 1
ATOM 2962 C C . ASN B 1 58 ? 27.347 48.189 14.327 1.00 77.71 57 ASN B C 1
ATOM 2963 O O . ASN B 1 58 ? 27.039 49.281 14.847 1.00 75.97 57 ASN B O 1
ATOM 2968 N N . GLU B 1 59 ? 26.486 47.393 13.679 1.00 80.68 58 GLU B N 1
ATOM 2969 C CA . GLU B 1 59 ? 25.132 47.802 13.204 1.00 83.47 58 GLU B CA 1
ATOM 2970 C C . GLU B 1 59 ? 24.269 48.330 14.361 1.00 81.66 58 GLU B C 1
ATOM 2971 O O . GLU B 1 59 ? 23.656 49.402 14.177 1.00 86.27 58 GLU B O 1
ATOM 2977 N N . ASN B 1 60 ? 24.204 47.617 15.492 1.00 76.96 59 ASN B N 1
ATOM 2978 C CA . ASN B 1 60 ? 23.390 48.021 16.675 1.00 73.04 59 ASN B CA 1
ATOM 2979 C C . ASN B 1 60 ? 24.137 47.692 17.975 1.00 67.96 59 ASN B C 1
ATOM 2980 O O . ASN B 1 60 ? 25.009 46.800 17.958 1.00 64.10 59 ASN B O 1
ATOM 2985 N N . ILE B 1 61 ? 23.781 48.390 19.058 1.00 62.92 60 ILE B N 1
ATOM 2986 C CA . ILE B 1 61 ? 24.504 48.385 20.368 1.00 61.69 60 ILE B CA 1
ATOM 2987 C C . ILE B 1 61 ? 24.286 47.044 21.086 1.00 60.97 60 ILE B C 1
ATOM 2988 O O . ILE B 1 61 ? 25.208 46.618 21.811 1.00 57.27 60 ILE B O 1
ATOM 2993 N N . LYS B 1 62 ? 23.117 46.416 20.909 1.00 62.32 61 LYS B N 1
ATOM 2994 C CA . LYS B 1 62 ? 22.785 45.087 21.496 1.00 64.74 61 LYS B CA 1
ATOM 2995 C C . LYS B 1 62 ? 23.754 44.035 20.940 1.00 61.86 61 LYS B C 1
ATOM 2996 O O . LYS B 1 62 ? 24.177 43.153 21.713 1.00 61.88 61 LYS B O 1
ATOM 3002 N N . ARG B 1 63 ? 24.089 44.139 19.651 1.00 60.46 62 ARG B N 1
ATOM 3003 C CA . ARG B 1 63 ? 25.029 43.231 18.939 1.00 59.98 62 ARG B CA 1
ATOM 3004 C C . ARG B 1 63 ? 26.454 43.475 19.450 1.00 56.50 62 ARG B C 1
ATOM 3005 O O . ARG B 1 63 ? 27.197 42.488 19.615 1.00 55.40 62 ARG B O 1
ATOM 3013 N N . VAL B 1 64 ? 26.811 44.744 19.685 1.00 54.69 63 VAL B N 1
ATOM 3014 C CA . VAL B 1 64 ? 28.127 45.177 20.245 1.00 52.80 63 VAL B CA 1
ATOM 3015 C C . VAL B 1 64 ? 28.279 44.603 21.658 1.00 50.10 63 VAL B C 1
ATOM 3016 O O . VAL B 1 64 ? 29.366 44.076 21.963 1.00 47.90 63 VAL B O 1
ATOM 3020 N N . HIS B 1 65 ? 27.233 44.722 22.484 1.00 50.23 64 HIS B N 1
ATOM 3021 C CA . HIS B 1 65 ? 27.196 44.248 23.895 1.00 50.43 64 HIS B CA 1
ATOM 3022 C C . HIS B 1 65 ? 27.472 42.740 23.950 1.00 49.33 64 HIS B C 1
ATOM 3023 O O . HIS B 1 65 ? 28.340 42.331 24.742 1.00 46.64 64 HIS B O 1
ATOM 3030 N N . ASP B 1 66 ? 26.750 41.953 23.147 1.00 49.90 65 ASP B N 1
ATOM 3031 C CA . ASP B 1 66 ? 26.853 40.468 23.109 1.00 50.81 65 ASP B CA 1
ATOM 3032 C C . ASP B 1 66 ? 28.275 40.069 22.694 1.00 48.65 65 ASP B C 1
ATOM 3033 O O . ASP B 1 66 ? 28.856 39.189 23.358 1.00 49.55 65 ASP B O 1
ATOM 3038 N N . PHE B 1 67 ? 28.808 40.706 21.646 1.00 45.90 66 PHE B N 1
ATOM 3039 C CA . PHE B 1 67 ? 30.179 40.495 21.106 1.00 44.05 66 PHE B CA 1
ATOM 3040 C C . PHE B 1 67 ? 31.221 40.761 22.201 1.00 43.39 66 PHE B C 1
ATOM 3041 O O . PHE B 1 67 ? 32.177 39.968 22.320 1.00 42.66 66 PHE B O 1
ATOM 3049 N N . THR B 1 68 ? 31.029 41.836 22.975 1.00 42.84 67 THR B N 1
ATOM 3050 C CA . THR B 1 68 ? 31.970 42.334 24.018 1.00 41.97 67 THR B CA 1
ATOM 3051 C C . THR B 1 68 ? 32.215 41.255 25.081 1.00 41.40 67 THR B C 1
ATOM 3052 O O . THR B 1 68 ? 33.384 41.094 25.492 1.00 40.84 67 THR B O 1
ATOM 3056 N N . TYR B 1 69 ? 31.157 40.566 25.519 1.00 41.42 68 TYR B N 1
ATOM 3057 C CA . TYR B 1 69 ? 31.188 39.572 26.626 1.00 41.86 68 TYR B CA 1
ATOM 3058 C C . TYR B 1 69 ? 31.215 38.144 26.066 1.00 43.65 68 TYR B C 1
ATOM 3059 O O . TYR B 1 69 ? 31.015 37.204 26.850 1.00 44.07 68 TYR B O 1
ATOM 3068 N N . SER B 1 70 ? 31.474 37.984 24.764 1.00 47.80 69 SER B N 1
ATOM 3069 C CA . SER B 1 70 ? 31.497 36.674 24.060 1.00 50.85 69 SER B CA 1
ATOM 3070 C C . SER B 1 70 ? 32.896 36.403 23.490 1.00 51.68 69 SER B C 1
ATOM 3071 O O . SER B 1 70 ? 33.556 35.462 23.977 1.00 54.74 69 SER B O 1
ATOM 3074 N N . GLU B 1 71 ? 33.327 37.204 22.509 1.00 50.79 70 GLU B N 1
ATOM 3075 C CA . GLU B 1 71 ? 34.524 36.939 21.662 1.00 49.56 70 GLU B CA 1
ATOM 3076 C C . GLU B 1 71 ? 35.711 37.808 22.098 1.00 46.10 70 GLU B C 1
ATOM 3077 O O . GLU B 1 71 ? 36.858 37.422 21.787 1.00 45.51 70 GLU B O 1
ATOM 3083 N N . LEU B 1 72 ? 35.457 38.931 22.780 1.00 43.36 71 LEU B N 1
ATOM 3084 C CA . LEU B 1 72 ? 36.507 39.904 23.189 1.00 42.91 71 LEU B CA 1
ATOM 3085 C C . LEU B 1 72 ? 37.142 39.466 24.511 1.00 42.26 71 LEU B C 1
ATOM 3086 O O . LEU B 1 72 ? 36.398 39.192 25.476 1.00 43.21 71 LEU B O 1
ATOM 3091 N N . THR B 1 73 ? 38.476 39.432 24.540 1.00 40.61 72 THR B N 1
ATOM 3092 C CA . THR B 1 73 ? 39.299 39.162 25.746 1.00 40.30 72 THR B CA 1
ATOM 3093 C C . THR B 1 73 ? 39.753 40.511 26.314 1.00 39.88 72 THR B C 1
ATOM 3094 O O . THR B 1 73 ? 39.404 41.551 25.718 1.00 40.75 72 THR B O 1
ATOM 3098 N N . ILE B 1 74 ? 40.495 40.494 27.422 1.00 38.69 73 ILE B N 1
ATOM 3099 C CA . ILE B 1 74 ? 40.960 41.721 28.136 1.00 38.76 73 ILE B CA 1
ATOM 3100 C C . ILE B 1 74 ? 42.260 42.239 27.503 1.00 39.61 73 ILE B C 1
ATOM 3101 O O . ILE B 1 74 ? 42.810 43.209 28.050 1.00 41.20 73 ILE B O 1
ATOM 3106 N N . ALA B 1 75 ? 42.734 41.640 26.403 1.00 39.44 74 ALA B N 1
ATOM 3107 C CA . ALA B 1 75 ? 44.005 42.017 25.736 1.00 38.85 74 ALA B CA 1
ATOM 3108 C C . ALA B 1 75 ? 43.860 42.099 24.208 1.00 38.13 74 ALA B C 1
ATOM 3109 O O . ALA B 1 75 ? 44.905 42.239 23.550 1.00 39.01 74 ALA B O 1
ATOM 3111 N N . ASN B 1 76 ? 42.645 42.046 23.648 1.00 37.47 75 ASN B N 1
ATOM 3112 C CA . ASN B 1 76 ? 42.450 41.987 22.171 1.00 37.45 75 ASN B CA 1
ATOM 3113 C C . ASN B 1 76 ? 41.315 42.919 21.721 1.00 37.60 75 ASN B C 1
ATOM 3114 O O . ASN B 1 76 ? 40.775 42.684 20.622 1.00 37.28 75 ASN B O 1
ATOM 3119 N N . PHE B 1 77 ? 40.992 43.951 22.504 1.00 36.49 76 PHE B N 1
ATOM 3120 C CA . PHE B 1 77 ? 39.774 44.787 22.324 1.00 36.36 76 PHE B CA 1
ATOM 3121 C C . PHE B 1 77 ? 40.099 46.104 21.604 1.00 36.39 76 PHE B C 1
ATOM 3122 O O . PHE B 1 77 ? 39.148 46.859 21.335 1.00 36.88 76 PHE B O 1
ATOM 3130 N N . ILE B 1 78 ? 41.372 46.382 21.298 1.00 36.31 77 ILE B N 1
ATOM 3131 C CA . ILE B 1 78 ? 41.798 47.691 20.711 1.00 38.21 77 ILE B CA 1
ATOM 3132 C C . ILE B 1 78 ? 41.854 47.579 19.183 1.00 39.72 77 ILE B C 1
ATOM 3133 O O . ILE B 1 78 ? 41.273 48.456 18.519 1.00 42.41 77 ILE B O 1
ATOM 3138 N N . TYR B 1 79 ? 42.528 46.557 18.647 1.00 39.52 78 TYR B N 1
ATOM 3139 C CA . TYR B 1 79 ? 42.710 46.357 17.182 1.00 41.18 78 TYR B CA 1
ATOM 3140 C C . TYR B 1 79 ? 41.351 46.252 16.488 1.00 42.06 78 TYR B C 1
ATOM 3141 O O . TYR B 1 79 ? 41.195 46.763 15.381 1.00 43.53 78 TYR B O 1
ATOM 3150 N N . PRO B 1 80 ? 40.330 45.586 17.082 1.00 42.43 79 PRO B N 1
ATOM 3151 C CA . PRO B 1 80 ? 38.963 45.652 16.558 1.00 42.52 79 PRO B CA 1
ATOM 3152 C C . PRO B 1 80 ? 38.438 47.084 16.375 1.00 42.45 79 PRO B C 1
ATOM 3153 O O . PRO B 1 80 ? 37.875 47.365 15.332 1.00 43.56 79 PRO B O 1
ATOM 3157 N N . ALA B 1 81 ? 38.636 47.942 17.381 1.00 42.39 80 ALA B N 1
ATOM 3158 C CA . ALA B 1 81 ? 38.211 49.363 17.385 1.00 43.03 80 ALA B CA 1
ATOM 3159 C C . ALA B 1 81 ? 39.000 50.148 16.329 1.00 43.43 80 ALA B C 1
ATOM 3160 O O . ALA B 1 81 ? 38.439 51.114 15.776 1.00 45.29 80 ALA B O 1
ATOM 3162 N N . LEU B 1 82 ? 40.251 49.754 16.069 1.00 42.34 81 LEU B N 1
ATOM 3163 C CA . LEU B 1 82 ? 41.133 50.382 15.047 1.00 42.77 81 LEU B CA 1
ATOM 3164 C C . LEU B 1 82 ? 40.681 49.954 13.646 1.00 44.00 81 LEU B C 1
ATOM 3165 O O . LEU B 1 82 ? 40.675 50.818 12.747 1.00 44.80 81 LEU B O 1
ATOM 3170 N N . TYR B 1 83 ? 40.308 48.680 13.475 1.00 44.37 82 TYR B N 1
ATOM 3171 C CA . TYR B 1 83 ? 39.813 48.102 12.196 1.00 45.44 82 TYR B CA 1
ATOM 3172 C C . TYR B 1 83 ? 38.479 48.750 11.800 1.00 46.31 82 TYR B C 1
ATOM 3173 O O . TYR B 1 83 ? 38.227 48.893 10.587 1.00 47.15 82 TYR B O 1
ATOM 3182 N N . GLN B 1 84 ? 37.648 49.108 12.786 1.00 46.28 83 GLN B N 1
ATOM 3183 C CA . GLN B 1 84 ? 36.329 49.770 12.580 1.00 46.34 83 GLN B CA 1
ATOM 3184 C C . GLN B 1 84 ? 36.529 51.273 12.341 1.00 46.95 83 GLN B C 1
ATOM 3185 O O . GLN B 1 84 ? 35.552 51.935 11.941 1.00 47.63 83 GLN B O 1
ATOM 3191 N N . GLY B 1 85 ? 37.739 51.785 12.593 1.00 46.78 84 GLY B N 1
ATOM 3192 C CA . GLY B 1 85 ? 38.142 53.174 12.301 1.00 47.69 84 GLY B CA 1
ATOM 3193 C C . GLY B 1 85 ? 37.759 54.136 13.414 1.00 48.00 84 GLY B C 1
ATOM 3194 O O . GLY B 1 85 ? 37.834 55.352 13.175 1.00 48.98 84 GLY B O 1
ATOM 3195 N N . VAL B 1 86 ? 37.394 53.616 14.593 1.00 47.22 85 VAL B N 1
ATOM 3196 C CA . VAL B 1 86 ? 36.944 54.416 15.774 1.00 46.87 85 VAL B CA 1
ATOM 3197 C C . VAL B 1 86 ? 38.093 55.338 16.203 1.00 47.09 85 VAL B C 1
ATOM 3198 O O . VAL B 1 86 ? 37.824 56.520 16.478 1.00 46.95 85 VAL B O 1
ATOM 3202 N N . PHE B 1 87 ? 39.319 54.805 16.260 1.00 48.05 86 PHE B N 1
ATOM 3203 C CA . PHE B 1 87 ? 40.565 55.551 16.580 1.00 47.40 86 PHE B CA 1
ATOM 3204 C C . PHE B 1 87 ? 41.493 55.544 15.360 1.00 47.48 86 PHE B C 1
ATOM 3205 O O . PHE B 1 87 ? 41.589 54.498 14.684 1.00 47.82 86 PHE B O 1
ATOM 3213 N N . SER B 1 88 ? 42.150 56.678 15.095 1.00 48.35 87 SER B N 1
ATOM 3214 C CA . SER B 1 88 ? 43.150 56.867 14.009 1.00 48.99 87 SER B CA 1
ATOM 3215 C C . SER B 1 88 ? 44.572 56.870 14.586 1.00 49.74 87 SER B C 1
ATOM 3216 O O . SER B 1 88 ? 45.526 56.711 13.797 1.00 50.50 87 SER B O 1
ATOM 3219 N N . GLN B 1 89 ? 44.711 57.056 15.903 1.00 48.66 88 GLN B N 1
ATOM 3220 C CA . GLN B 1 89 ? 46.020 57.057 16.612 1.00 48.57 88 GLN B CA 1
ATOM 3221 C C . GLN B 1 89 ? 45.821 56.571 18.053 1.00 47.70 88 GLN B C 1
ATOM 3222 O O . GLN B 1 89 ? 44.772 56.890 18.649 1.00 47.09 88 GLN B O 1
ATOM 3228 N N . VAL B 1 90 ? 46.795 55.817 18.573 1.00 47.24 89 VAL B N 1
ATOM 3229 C CA . VAL B 1 90 ? 46.818 55.271 19.963 1.00 47.04 89 VAL B CA 1
ATOM 3230 C C . VAL B 1 90 ? 48.091 55.773 20.656 1.00 46.89 89 VAL B C 1
ATOM 3231 O O . VAL B 1 90 ? 49.173 55.706 20.041 1.00 45.91 89 VAL B O 1
ATOM 3235 N N . TYR B 1 91 ? 47.957 56.268 21.887 1.00 46.63 90 TYR B N 1
ATOM 3236 C CA . TYR B 1 91 ? 49.086 56.665 22.765 1.00 48.38 90 TYR B CA 1
ATOM 3237 C C . TYR B 1 91 ? 49.053 55.765 24.002 1.00 47.19 90 TYR B C 1
ATOM 3238 O O . TYR B 1 91 ? 48.055 55.815 24.745 1.00 48.13 90 TYR B O 1
ATOM 3247 N N . TRP B 1 92 ? 50.082 54.931 24.179 1.00 46.51 91 TRP B N 1
ATOM 3248 C CA . TRP B 1 92 ? 50.183 53.959 25.300 1.00 45.31 91 TRP B CA 1
ATOM 3249 C C . TRP B 1 92 ? 51.090 54.541 26.390 1.00 46.69 91 TRP B C 1
ATOM 3250 O O . TRP B 1 92 ? 52.291 54.726 26.125 1.00 47.14 91 TRP B O 1
ATOM 3261 N N . LEU B 1 93 ? 50.516 54.835 27.559 1.00 48.32 92 LEU B N 1
ATOM 3262 C CA . LEU B 1 93 ? 51.228 55.422 28.724 1.00 49.40 92 LEU B CA 1
ATOM 3263 C C . LEU B 1 93 ? 51.555 54.297 29.710 1.00 47.38 92 LEU B C 1
ATOM 3264 O O . LEU B 1 93 ? 50.631 53.553 30.081 1.00 44.64 92 LEU B O 1
ATOM 3269 N N . ARG B 1 94 ? 52.825 54.176 30.098 1.00 47.50 93 ARG B N 1
ATOM 3270 C CA . ARG B 1 94 ? 53.340 53.089 30.972 1.00 47.40 93 ARG B CA 1
ATOM 3271 C C . ARG B 1 94 ? 54.356 53.691 31.949 1.00 48.99 93 ARG B C 1
ATOM 3272 O O . ARG B 1 94 ? 54.926 54.749 31.618 1.00 51.39 93 ARG B O 1
ATOM 3280 N N . GLN B 1 95 ? 54.556 53.055 33.108 1.00 49.68 94 GLN B N 1
ATOM 3281 C CA . GLN B 1 95 ? 55.531 53.493 34.145 1.00 51.26 94 GLN B CA 1
ATOM 3282 C C . GLN B 1 95 ? 56.940 53.479 33.544 1.00 52.82 94 GLN B C 1
ATOM 3283 O O . GLN B 1 95 ? 57.640 54.505 33.655 1.00 53.46 94 GLN B O 1
ATOM 3289 N N . LYS B 1 96 ? 57.327 52.357 32.931 1.00 55.05 95 LYS B N 1
ATOM 3290 C CA . LYS B 1 96 ? 58.640 52.167 32.259 1.00 57.01 95 LYS B CA 1
ATOM 3291 C C . LYS B 1 96 ? 58.448 51.259 31.039 1.00 57.00 95 LYS B C 1
ATOM 3292 O O . LYS B 1 96 ? 58.030 50.099 31.225 1.00 58.06 95 LYS B O 1
ATOM 3298 N N . HIS B 1 97 ? 58.749 51.775 29.845 1.00 56.78 96 HIS B N 1
ATOM 3299 C CA . HIS B 1 97 ? 58.639 51.047 28.553 1.00 57.86 96 HIS B CA 1
ATOM 3300 C C . HIS B 1 97 ? 59.904 50.236 28.288 1.00 61.48 96 HIS B C 1
ATOM 3301 O O . HIS B 1 97 ? 60.957 50.573 28.861 1.00 61.60 96 HIS B O 1
ATOM 3308 N N . ASP B 1 98 ? 59.796 49.225 27.423 1.00 66.11 97 ASP B N 1
ATOM 3309 C CA . ASP B 1 98 ? 60.965 48.497 26.873 1.00 70.35 97 ASP B CA 1
ATOM 3310 C C . ASP B 1 98 ? 61.820 49.509 26.121 1.00 72.03 97 ASP B C 1
ATOM 3311 O O . ASP B 1 98 ? 61.290 50.325 25.375 1.00 72.37 97 ASP B O 1
ATOM 3316 N N . PRO B 1 99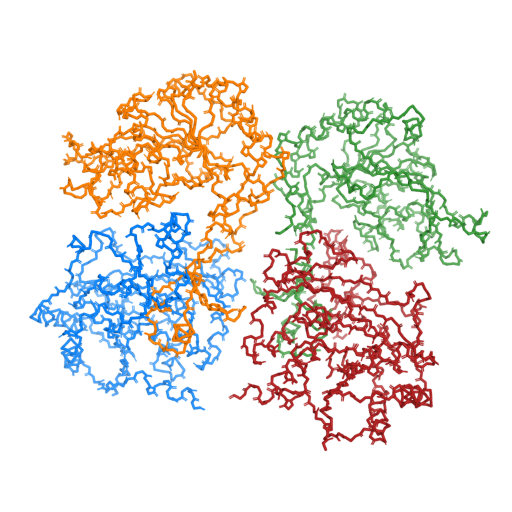 ? 63.154 49.485 26.308 1.00 76.89 98 PRO B N 1
ATOM 3317 C CA . PRO B 1 99 ? 64.052 50.428 25.643 1.00 78.97 98 PRO B CA 1
ATOM 3318 C C . PRO B 1 99 ? 64.027 50.327 24.112 1.00 79.13 98 PRO B C 1
ATOM 3319 O O . PRO B 1 99 ? 64.082 51.356 23.468 1.00 75.86 98 PRO B O 1
ATOM 3323 N N . LYS B 1 100 ? 63.970 49.101 23.584 1.00 81.90 99 LYS B N 1
ATOM 3324 C CA . LYS B 1 100 ? 63.955 48.816 22.122 1.00 84.03 99 LYS B CA 1
ATOM 3325 C C . LYS B 1 100 ? 62.791 49.550 21.458 1.00 85.72 99 LYS B C 1
ATOM 3326 O O . LYS B 1 100 ? 62.995 50.136 20.380 1.00 85.88 99 LYS B O 1
ATOM 3332 N N . LEU B 1 101 ? 61.614 49.504 22.077 1.00 86.07 100 LEU B N 1
ATOM 3333 C CA . LEU B 1 101 ? 60.383 50.100 21.505 1.00 86.77 100 LEU B CA 1
ATOM 3334 C C . LEU B 1 101 ? 60.362 51.591 21.848 1.00 87.07 100 LEU B C 1
ATOM 3335 O O . LEU B 1 101 ? 60.137 51.941 23.015 1.00 87.56 100 LEU B O 1
ATOM 3340 N N . ASN B 1 102 ? 60.618 52.461 20.879 1.00 85.11 101 ASN B N 1
ATOM 3341 C CA . ASN B 1 102 ? 60.517 53.918 21.141 1.00 81.59 101 ASN B CA 1
ATOM 3342 C C . ASN B 1 102 ? 60.166 54.645 19.846 1.00 77.92 101 ASN B C 1
ATOM 3343 O O . ASN B 1 102 ? 60.577 54.178 18.763 1.00 78.11 101 ASN B O 1
ATOM 3348 N N . GLY B 1 103 ? 59.409 55.737 19.977 1.00 72.80 102 GLY B N 1
ATOM 3349 C CA . GLY B 1 103 ? 58.956 56.581 18.858 1.00 70.90 102 GLY B CA 1
ATOM 3350 C C . GLY B 1 103 ? 57.695 56.035 18.214 1.00 67.32 102 GLY B C 1
ATOM 3351 O O . GLY B 1 103 ? 57.231 54.948 18.616 1.00 64.27 102 GLY B O 1
ATOM 3352 N N . GLN B 1 104 ? 57.161 56.764 17.235 1.00 67.28 103 GLN B N 1
ATOM 3353 C CA . GLN B 1 104 ? 55.918 56.397 16.515 1.00 66.24 103 GLN B CA 1
ATOM 3354 C C . GLN B 1 104 ? 56.106 55.087 15.760 1.00 65.04 103 GLN B C 1
ATOM 3355 O O . GLN B 1 104 ? 57.240 54.771 15.371 1.00 64.42 103 GLN B O 1
ATOM 3361 N N . LYS B 1 105 ? 55.000 54.389 15.532 1.00 63.85 104 LYS B N 1
ATOM 3362 C CA . LYS B 1 105 ? 54.946 53.130 14.757 1.00 63.59 104 LYS B CA 1
ATOM 3363 C C . LYS B 1 105 ? 53.818 53.285 13.735 1.00 62.20 104 LYS B C 1
ATOM 3364 O O . LYS B 1 105 ? 52.654 53.353 14.163 1.00 57.62 104 LYS B O 1
ATOM 3370 N N . GLN B 1 106 ? 54.159 53.416 12.449 1.00 62.93 105 GLN B N 1
ATOM 3371 C CA . GLN B 1 106 ? 53.173 53.498 11.337 1.00 63.53 105 GLN B CA 1
ATOM 3372 C C . GLN B 1 106 ? 52.715 52.077 10.999 1.00 60.80 105 GLN B C 1
ATOM 3373 O O . GLN B 1 106 ? 53.542 51.300 10.485 1.00 59.88 105 GLN B O 1
ATOM 3379 N N . LEU B 1 107 ? 51.452 51.759 11.300 1.00 58.32 106 LEU B N 1
ATOM 3380 C CA . LEU B 1 107 ? 50.845 50.414 11.110 1.00 56.71 106 LEU B CA 1
ATOM 3381 C C . LEU B 1 107 ? 49.575 50.542 10.264 1.00 54.09 106 LEU B C 1
ATOM 3382 O O . LEU B 1 107 ? 49.043 51.664 10.150 1.00 53.45 106 LEU B O 1
ATOM 3387 N N . ASN B 1 108 ? 49.120 49.426 9.692 1.00 53.42 107 ASN B N 1
ATOM 3388 C CA . ASN B 1 108 ? 47.808 49.308 9.003 1.00 54.53 107 ASN B CA 1
ATOM 3389 C C . ASN B 1 108 ? 47.194 47.950 9.357 1.00 54.20 107 ASN B C 1
ATOM 3390 O O . ASN B 1 108 ? 47.962 46.979 9.534 1.00 53.36 107 ASN B O 1
ATOM 3395 N N . ILE B 1 109 ? 45.863 47.894 9.461 1.00 52.65 108 ILE B N 1
ATOM 3396 C CA . ILE B 1 109 ? 45.102 46.655 9.800 1.00 52.58 108 ILE B CA 1
ATOM 3397 C C . ILE B 1 109 ? 43.977 46.455 8.778 1.00 52.76 108 ILE B C 1
ATOM 3398 O O . ILE B 1 109 ? 43.251 47.425 8.484 1.00 54.19 108 ILE B O 1
ATOM 3403 N N . TYR B 1 110 ? 43.860 45.231 8.257 1.00 52.84 109 TYR B N 1
ATOM 3404 C CA . TYR B 1 110 ? 42.803 44.785 7.312 1.00 54.05 109 TYR B CA 1
ATOM 3405 C C . TYR B 1 110 ? 42.367 43.373 7.717 1.00 53.29 109 TYR B C 1
ATOM 3406 O O . TYR B 1 110 ? 43.020 42.772 8.583 1.00 50.98 109 TYR B O 1
ATOM 3415 N N . SER B 1 111 ? 41.291 42.850 7.137 1.00 53.75 110 SER B N 1
ATOM 3416 C CA . SER B 1 111 ? 40.839 41.467 7.424 1.00 54.02 110 SER B CA 1
ATOM 3417 C C . SER B 1 111 ? 41.076 40.595 6.192 1.00 55.71 110 SER B C 1
ATOM 3418 O O . SER B 1 111 ? 41.167 41.148 5.085 1.00 56.39 110 SER B O 1
ATOM 3421 N N . HIS B 1 112 ? 41.198 39.284 6.392 1.00 58.27 111 HIS B N 1
ATOM 3422 C CA . HIS B 1 112 ? 41.419 38.292 5.309 1.00 61.05 111 HIS B CA 1
ATOM 3423 C C . HIS B 1 112 ? 40.163 38.259 4.432 1.00 61.70 111 HIS B C 1
ATOM 3424 O O . HIS B 1 112 ? 39.094 37.926 4.971 1.00 62.77 111 HIS B O 1
ATOM 3431 N N . GLN B 1 113 ? 40.292 38.687 3.169 1.00 62.26 112 GLN B N 1
ATOM 3432 C CA . GLN B 1 113 ? 39.247 38.645 2.104 1.00 62.08 112 GLN B CA 1
ATOM 3433 C C . GLN B 1 113 ? 38.070 39.583 2.428 1.00 60.51 112 GLN B C 1
ATOM 3434 O O . GLN B 1 113 ? 36.982 39.380 1.843 1.00 58.54 112 GLN B O 1
ATOM 3440 N N . GLY B 1 114 ? 38.278 40.591 3.286 1.00 58.05 113 GLY B N 1
ATOM 3441 C CA . GLY B 1 114 ? 37.286 41.642 3.596 1.00 58.00 113 GLY B CA 1
ATOM 3442 C C . GLY B 1 114 ? 36.116 41.136 4.427 1.00 59.13 113 GLY B C 1
ATOM 3443 O O . GLY B 1 114 ? 35.089 41.843 4.479 1.00 57.46 113 GLY B O 1
ATOM 3444 N N . GLU B 1 115 ? 36.261 39.985 5.091 1.00 60.15 114 GLU B N 1
ATOM 3445 C CA . GLU B 1 115 ? 35.179 39.361 5.900 1.00 61.45 114 GLU B CA 1
ATOM 3446 C C . GLU B 1 115 ? 35.133 39.980 7.303 1.00 59.08 114 GLU B C 1
ATOM 3447 O O . GLU B 1 115 ? 34.120 39.773 7.988 1.00 61.30 114 GLU B O 1
ATOM 3453 N N . GLY B 1 116 ? 36.176 40.713 7.708 1.00 57.89 115 GLY B N 1
ATOM 3454 C CA . GLY B 1 116 ? 36.255 41.380 9.023 1.00 56.24 115 GLY B CA 1
ATOM 3455 C C . GLY B 1 116 ? 36.314 40.388 10.172 1.00 55.94 115 GLY B C 1
ATOM 3456 O O . GLY B 1 116 ? 35.800 40.714 11.252 1.00 55.36 115 GLY B O 1
ATOM 3457 N N . LYS B 1 117 ? 36.928 39.221 9.965 1.00 57.01 116 LYS B N 1
ATOM 3458 C CA . LYS B 1 117 ? 37.016 38.153 10.996 1.00 56.99 116 LYS B CA 1
ATOM 3459 C C . LYS B 1 117 ? 38.473 37.977 11.429 1.00 56.41 116 LYS B C 1
ATOM 3460 O O . LYS B 1 117 ? 38.758 38.157 12.623 1.00 55.61 116 LYS B O 1
ATOM 3466 N N . ARG B 1 118 ? 39.360 37.630 10.501 1.00 56.00 117 ARG B N 1
ATOM 3467 C CA . ARG B 1 118 ? 40.796 37.423 10.815 1.00 56.03 117 ARG B CA 1
ATOM 3468 C C . ARG B 1 118 ? 41.546 38.722 10.522 1.00 54.38 117 ARG B C 1
ATOM 3469 O O . ARG B 1 118 ? 41.840 38.982 9.346 1.00 55.14 117 ARG B O 1
ATOM 3477 N N . LEU B 1 119 ? 41.847 39.501 11.557 1.00 52.35 118 LEU B N 1
ATOM 3478 C CA . LEU B 1 119 ? 42.588 40.776 11.404 1.00 52.22 118 LEU B CA 1
ATOM 3479 C C . LEU B 1 119 ? 44.049 40.461 11.080 1.00 53.26 118 LEU B C 1
ATOM 3480 O O . LEU B 1 119 ? 44.570 39.455 11.591 1.00 52.54 118 LEU B O 1
ATOM 3485 N N . ILE B 1 120 ? 44.656 41.269 10.213 1.00 52.62 119 ILE B N 1
ATOM 3486 C CA . ILE B 1 120 ? 46.083 41.139 9.804 1.00 54.09 119 ILE B CA 1
ATOM 3487 C C . ILE B 1 120 ? 46.753 42.495 10.031 1.00 54.78 119 ILE B C 1
ATOM 3488 O O . ILE B 1 120 ? 46.231 43.504 9.517 1.00 54.15 119 ILE B O 1
ATOM 3493 N N . LEU B 1 121 ? 47.848 42.510 10.793 1.00 56.38 120 LEU B N 1
ATOM 3494 C CA . LEU B 1 121 ? 48.630 43.733 11.113 1.00 58.49 120 LEU B CA 1
ATOM 3495 C C . LEU B 1 121 ? 49.856 43.788 10.196 1.00 60.62 120 LEU B C 1
ATOM 3496 O O . LEU B 1 121 ? 50.496 42.733 10.003 1.00 61.30 120 LEU B O 1
ATOM 3501 N N . LYS B 1 122 ? 50.149 44.969 9.642 1.00 61.91 121 LYS B N 1
ATOM 3502 C CA . LYS B 1 122 ? 51.315 45.223 8.752 1.00 62.87 121 LYS B CA 1
ATOM 3503 C C . LYS B 1 122 ? 51.919 46.592 9.085 1.00 63.49 121 LYS B C 1
ATOM 3504 O O . LYS B 1 122 ? 51.168 47.475 9.550 1.00 60.56 121 LYS B O 1
ATOM 3510 N N . SER B 1 123 ? 53.229 46.743 8.861 1.00 64.92 122 SER B N 1
ATOM 3511 C CA . SER B 1 123 ? 54.000 48.001 9.054 1.00 65.33 122 SER B CA 1
ATOM 3512 C C . SER B 1 123 ? 53.884 48.871 7.798 1.00 69.09 122 SER B C 1
ATOM 3513 O O . SER B 1 123 ? 53.595 50.076 7.936 1.00 70.39 122 SER B O 1
ATOM 3516 N N . LYS B 1 124 ? 54.105 48.273 6.623 1.00 73.28 123 LYS B N 1
ATOM 3517 C CA . LYS B 1 124 ? 53.995 48.934 5.295 1.00 75.64 123 LYS B CA 1
ATOM 3518 C C . LYS B 1 124 ? 52.659 48.534 4.656 1.00 76.07 123 LYS B C 1
ATOM 3519 O O . LYS B 1 124 ? 52.344 47.327 4.657 1.00 72.50 123 LYS B O 1
ATOM 3525 N N . VAL B 1 125 ? 51.907 49.512 4.138 1.00 77.50 124 VAL B N 1
ATOM 3526 C CA . VAL B 1 125 ? 50.595 49.298 3.455 1.00 79.79 124 VAL B CA 1
ATOM 3527 C C . VAL B 1 125 ? 50.858 48.544 2.146 1.00 81.10 124 VAL B C 1
ATOM 3528 O O . VAL B 1 125 ? 51.638 49.058 1.318 1.00 81.89 124 VAL B O 1
ATOM 3532 N N . ASP B 1 126 ? 50.233 47.374 1.976 1.00 84.35 125 ASP B N 1
ATOM 3533 C CA . ASP B 1 126 ? 50.356 46.521 0.762 1.00 85.17 125 ASP B CA 1
ATOM 3534 C C . ASP B 1 126 ? 49.774 47.280 -0.436 1.00 87.26 125 ASP B C 1
ATOM 3535 O O . ASP B 1 126 ? 48.839 48.081 -0.231 1.00 89.50 125 ASP B O 1
ATOM 3540 N N . PHE B 1 127 ? 50.314 47.034 -1.634 1.00 89.05 126 PHE B N 1
ATOM 3541 C CA . PHE B 1 127 ? 49.912 47.688 -2.909 1.00 89.81 126 PHE B CA 1
ATOM 3542 C C . PHE B 1 127 ? 48.439 47.382 -3.216 1.00 86.31 126 PHE B C 1
ATOM 3543 O O . PHE B 1 127 ? 47.747 48.265 -3.758 1.00 84.08 126 PHE B O 1
ATOM 3551 N N . ASN B 1 128 ? 47.984 46.169 -2.882 1.00 87.45 127 ASN B N 1
ATOM 3552 C CA . ASN B 1 128 ? 46.586 45.699 -3.089 1.00 87.21 127 ASN B CA 1
ATOM 3553 C C . ASN B 1 128 ? 45.638 46.439 -2.135 1.00 84.09 127 ASN B C 1
ATOM 3554 O O . ASN B 1 128 ? 44.457 46.610 -2.502 1.00 81.07 127 ASN B O 1
ATOM 3559 N N . ASN B 1 129 ? 46.138 46.855 -0.965 1.00 81.24 128 ASN B N 1
ATOM 3560 C CA . ASN B 1 129 ? 45.351 47.523 0.109 1.00 75.28 128 ASN B CA 1
ATOM 3561 C C . ASN B 1 129 ? 45.371 49.047 -0.081 1.00 71.31 128 ASN B C 1
ATOM 3562 O O . ASN B 1 129 ? 44.815 49.751 0.786 1.00 70.14 128 ASN B O 1
ATOM 3567 N N . LEU B 1 130 ? 45.975 49.539 -1.168 1.00 66.84 129 LEU B N 1
ATOM 3568 C CA . LEU B 1 130 ? 45.979 50.983 -1.526 1.00 64.37 129 LEU B CA 1
ATOM 3569 C C . LEU B 1 130 ? 44.576 51.356 -2.026 1.00 61.18 129 LEU B C 1
ATOM 3570 O O . LEU B 1 130 ? 44.149 50.799 -3.060 1.00 60.37 129 LEU B O 1
ATOM 3575 N N . PHE B 1 131 ? 43.886 52.235 -1.289 1.00 57.38 130 PHE B N 1
ATOM 3576 C CA . PHE B 1 131 ? 42.478 52.668 -1.511 1.00 56.50 130 PHE B CA 1
ATOM 3577 C C . PHE B 1 131 ? 41.518 51.497 -1.259 1.00 57.05 130 PHE B C 1
ATOM 3578 O O . PHE B 1 131 ? 40.452 51.441 -1.904 1.00 58.63 130 PHE B O 1
ATOM 3586 N N . ASN B 1 132 ? 41.876 50.603 -0.333 1.00 57.12 131 ASN B N 1
ATOM 3587 C CA . ASN B 1 132 ? 41.016 49.487 0.143 1.00 59.20 131 ASN B CA 1
ATOM 3588 C C . ASN B 1 132 ? 40.230 49.979 1.357 1.00 58.52 131 ASN B C 1
ATOM 3589 O O . ASN B 1 132 ? 40.831 50.386 2.349 1.00 55.87 131 ASN B O 1
ATOM 3594 N N . PRO B 1 133 ? 38.875 49.986 1.319 1.00 58.99 132 PRO B N 1
ATOM 3595 C CA . PRO B 1 133 ? 38.074 50.428 2.463 1.00 60.20 132 PRO B CA 1
ATOM 3596 C C . PRO B 1 133 ? 38.282 49.556 3.712 1.00 60.03 132 PRO B C 1
ATOM 3597 O O . PRO B 1 133 ? 38.143 50.067 4.808 1.00 62.89 132 PRO B O 1
ATOM 3601 N N . ASP B 1 134 ? 38.597 48.272 3.507 1.00 59.47 133 ASP B N 1
ATOM 3602 C CA . ASP B 1 134 ? 38.836 47.264 4.575 1.00 57.33 133 ASP B CA 1
ATOM 3603 C C . ASP B 1 134 ? 40.090 47.641 5.374 1.00 56.24 133 ASP B C 1
ATOM 3604 O O . ASP B 1 134 ? 40.099 47.404 6.601 1.00 57.56 133 ASP B O 1
ATOM 3609 N N . CYS B 1 135 ? 41.104 48.197 4.703 1.00 54.30 134 CYS B N 1
ATOM 3610 C CA . CYS B 1 135 ? 42.426 48.551 5.290 1.00 54.20 134 CYS B CA 1
ATOM 3611 C C . CYS B 1 135 ? 42.364 49.938 5.944 1.00 53.78 134 CYS B C 1
ATOM 3612 O O . CYS B 1 135 ? 41.942 50.896 5.264 1.00 53.78 134 CYS B O 1
ATOM 3615 N N . LYS B 1 136 ? 42.777 50.027 7.215 1.00 53.22 135 LYS B N 1
ATOM 3616 C CA . LYS B 1 136 ? 42.842 51.279 8.017 1.00 51.79 135 LYS B CA 1
ATOM 3617 C C . LYS B 1 136 ? 44.300 51.553 8.399 1.00 50.45 135 LYS B C 1
ATOM 3618 O O . LYS B 1 136 ? 44.973 50.610 8.853 1.00 48.32 135 LYS B O 1
ATOM 3624 N N . SER B 1 137 ? 44.759 52.797 8.226 1.00 50.33 136 SER B N 1
ATOM 3625 C CA . SER B 1 137 ? 46.104 53.283 8.637 1.00 50.11 136 SER B CA 1
ATOM 3626 C C . SER B 1 137 ? 45.994 54.002 9.986 1.00 48.51 136 SER B C 1
ATOM 3627 O O . SER B 1 137 ? 45.008 54.741 10.180 1.00 46.12 136 SER B O 1
ATOM 3630 N N . PHE B 1 138 ? 46.968 53.789 10.876 1.00 46.77 137 PHE B N 1
ATOM 3631 C CA . PHE B 1 138 ? 47.018 54.385 12.238 1.00 47.13 137 PHE B CA 1
ATOM 3632 C C . PHE B 1 138 ? 48.455 54.360 12.772 1.00 47.64 137 PHE B C 1
ATOM 3633 O O . PHE B 1 138 ? 49.335 53.759 12.122 1.00 46.61 137 PHE B O 1
ATOM 3641 N N . THR B 1 139 ? 48.673 54.993 13.930 1.00 49.41 138 THR B N 1
ATOM 3642 C CA . THR B 1 139 ? 49.985 55.081 14.629 1.00 51.32 138 THR B CA 1
ATOM 3643 C C . THR B 1 139 ? 49.811 54.756 16.118 1.00 50.90 138 THR B C 1
ATOM 3644 O O . THR B 1 139 ? 48.899 55.333 16.740 1.00 50.16 138 THR B O 1
ATOM 3648 N N . ILE B 1 140 ? 50.659 53.868 16.654 1.00 51.24 139 ILE B N 1
ATOM 3649 C CA . ILE B 1 140 ? 50.767 53.546 18.110 1.00 50.08 139 ILE B CA 1
ATOM 3650 C C . ILE B 1 140 ? 52.083 54.136 18.634 1.00 52.05 139 ILE B C 1
ATOM 3651 O O . ILE B 1 140 ? 53.145 53.763 18.098 1.00 51.07 139 ILE B O 1
ATOM 3656 N N . THR B 1 141 ? 52.012 55.011 19.646 1.00 52.78 140 THR B N 1
ATOM 3657 C CA . THR B 1 141 ? 53.174 55.737 20.237 1.00 54.29 140 THR B CA 1
ATOM 3658 C C . THR B 1 141 ? 53.351 55.336 21.706 1.00 53.41 140 THR B C 1
ATOM 3659 O O . THR B 1 141 ? 52.373 55.346 22.455 1.00 51.92 140 THR B O 1
ATOM 3663 N N . PRO B 1 142 ? 54.581 54.941 22.145 1.00 56.26 141 PRO B N 1
ATOM 3664 C CA . PRO B 1 142 ? 54.910 54.725 23.559 1.00 56.77 141 PRO B CA 1
ATOM 3665 C C . PRO B 1 142 ? 55.257 56.028 24.302 1.00 56.93 141 PRO B C 1
ATOM 3666 O O . PRO B 1 142 ? 56.209 56.683 23.914 1.00 58.28 141 PRO B O 1
ATOM 3670 N N . LEU B 1 143 ? 54.481 56.395 25.326 1.00 55.99 142 LEU B N 1
ATOM 3671 C CA . LEU B 1 143 ? 54.686 57.651 26.100 1.00 59.27 142 LEU B CA 1
ATOM 3672 C C . LEU B 1 143 ? 54.958 57.324 27.570 1.00 60.80 142 LEU B C 1
ATOM 3673 O O . LEU B 1 143 ? 54.710 56.178 27.982 1.00 61.02 142 LEU B O 1
ATOM 3678 N N . ASN B 1 144 ? 55.450 58.318 28.315 1.00 65.27 143 ASN B N 1
ATOM 3679 C CA . ASN B 1 144 ? 55.665 58.283 29.787 1.00 67.67 143 ASN B CA 1
ATOM 3680 C C . ASN B 1 144 ? 55.009 59.536 30.381 1.00 66.76 143 ASN B C 1
ATOM 3681 O O . ASN B 1 144 ? 54.949 60.559 29.671 1.00 67.28 143 ASN B O 1
ATOM 3686 N N . ALA B 1 145 ? 54.538 59.455 31.629 1.00 65.74 144 ALA B N 1
ATOM 3687 C CA . ALA B 1 145 ? 53.841 60.547 32.353 1.00 66.76 144 ALA B CA 1
ATOM 3688 C C . ALA B 1 145 ? 54.808 61.701 32.660 1.00 68.89 144 ALA B C 1
ATOM 3689 O O . ALA B 1 145 ? 54.319 62.788 33.030 1.00 68.66 144 ALA B O 1
ATOM 3691 N N . GLN B 1 146 ? 56.120 61.471 32.518 1.00 71.30 145 GLN B N 1
ATOM 3692 C CA . GLN B 1 146 ? 57.198 62.452 32.818 1.00 73.50 145 GLN B CA 1
ATOM 3693 C C . GLN B 1 146 ? 57.857 62.938 31.518 1.00 75.40 145 GLN B C 1
ATOM 3694 O O . GLN B 1 146 ? 58.917 63.586 31.610 1.00 75.69 145 GLN B O 1
ATOM 3700 N N . ASP B 1 147 ? 57.253 62.650 30.358 1.00 79.87 146 ASP B N 1
ATOM 3701 C CA . ASP B 1 147 ? 57.772 63.052 29.021 1.00 84.78 146 ASP B CA 1
ATOM 3702 C C . ASP B 1 147 ? 57.381 64.506 28.736 1.00 88.46 146 ASP B C 1
ATOM 3703 O O . ASP B 1 147 ? 56.170 64.809 28.772 1.00 86.97 146 ASP B O 1
ATOM 3708 N N . ASP B 1 148 ? 58.372 65.361 28.459 1.00 92.81 147 ASP B N 1
ATOM 3709 C CA . ASP B 1 148 ? 58.173 66.736 27.926 1.00 95.38 147 ASP B CA 1
ATOM 3710 C C . ASP B 1 148 ? 57.743 66.613 26.460 1.00 94.99 147 ASP B C 1
ATOM 3711 O O . ASP B 1 148 ? 58.588 66.220 25.631 1.00 101.35 147 ASP B O 1
ATOM 3716 N N . LEU B 1 149 ? 56.478 66.929 26.165 1.00 91.99 148 LEU B N 1
ATOM 3717 C CA . LEU B 1 149 ? 55.849 66.747 24.829 1.00 90.80 148 LEU B CA 1
ATOM 3718 C C . LEU B 1 149 ? 55.974 68.053 24.034 1.00 90.99 148 LEU B C 1
ATOM 3719 O O . LEU B 1 149 ? 55.582 69.109 24.570 1.00 91.12 148 LEU B O 1
ATOM 3724 N N . SER B 1 150 ? 56.502 67.976 22.806 1.00 90.06 149 SER B N 1
ATOM 3725 C CA . SER B 1 150 ? 56.738 69.134 21.902 1.00 91.04 149 SER B CA 1
ATOM 3726 C C . SER B 1 150 ? 55.397 69.753 21.494 1.00 93.43 149 SER B C 1
ATOM 3727 O O . SER B 1 150 ? 54.375 69.039 21.543 1.00 94.05 149 SER B O 1
ATOM 3730 N N . SER B 1 151 ? 55.413 71.030 21.097 1.00 94.57 150 SER B N 1
ATOM 3731 C CA . SER B 1 151 ? 54.216 71.823 20.706 1.00 97.17 150 SER B CA 1
ATOM 3732 C C . SER B 1 151 ? 53.521 71.168 19.505 1.00 96.83 150 SER B C 1
ATOM 3733 O O . SER B 1 151 ? 52.278 71.236 19.439 1.00 99.69 150 SER B O 1
ATOM 3736 N N . GLU B 1 152 ? 54.292 70.556 18.599 1.00 95.80 151 GLU B N 1
ATOM 3737 C CA . GLU B 1 152 ? 53.775 69.840 17.400 1.00 94.48 151 GLU B CA 1
ATOM 3738 C C . GLU B 1 152 ? 53.165 68.502 17.836 1.00 90.01 151 GLU B C 1
ATOM 3739 O O . GLU B 1 152 ? 52.033 68.202 17.401 1.00 87.20 151 GLU B O 1
ATOM 3745 N N . GLU B 1 153 ? 53.890 67.737 18.662 1.00 86.59 152 GLU B N 1
ATOM 3746 C CA . GLU B 1 153 ? 53.474 66.400 19.170 1.00 83.28 152 GLU B CA 1
ATOM 3747 C C . GLU B 1 153 ? 52.237 66.544 20.066 1.00 77.17 152 GLU B C 1
ATOM 3748 O O . GLU B 1 153 ? 51.358 65.664 19.994 1.00 71.82 152 GLU B O 1
ATOM 3754 N N . SER B 1 154 ? 52.187 67.601 20.885 1.00 75.83 153 SER B N 1
ATOM 3755 C CA . SER B 1 154 ? 51.066 67.910 21.813 1.00 75.34 153 SER B CA 1
ATOM 3756 C C . SER B 1 154 ? 49.781 68.161 21.013 1.00 72.81 153 SER B C 1
ATOM 3757 O O . SER B 1 154 ? 48.729 67.613 21.402 1.00 71.17 153 SER B O 1
ATOM 3760 N N . LYS B 1 155 ? 49.877 68.955 19.939 1.00 73.59 154 LYS B N 1
ATOM 3761 C CA . LYS B 1 155 ? 48.768 69.257 18.992 1.00 72.56 154 LYS B CA 1
ATOM 3762 C C . LYS B 1 155 ? 48.220 67.961 18.388 1.00 70.22 154 LYS B C 1
ATOM 3763 O O . LYS B 1 155 ? 46.988 67.835 18.283 1.00 68.78 154 LYS B O 1
ATOM 3769 N N . LYS B 1 156 ? 49.113 67.067 17.960 1.00 68.58 155 LYS B N 1
ATOM 3770 C CA . LYS B 1 156 ? 48.759 65.803 17.265 1.00 66.73 155 LYS B CA 1
ATOM 3771 C C . LYS B 1 156 ? 47.985 64.895 18.231 1.00 63.90 155 LYS B C 1
ATOM 3772 O O . LYS B 1 156 ? 46.965 64.322 17.802 1.00 60.96 155 LYS B O 1
ATOM 3778 N N . LEU B 1 157 ? 48.424 64.799 19.489 1.00 62.73 156 LEU B N 1
ATOM 3779 C CA . LEU B 1 157 ? 47.767 63.942 20.510 1.00 61.86 156 LEU B CA 1
ATOM 3780 C C . LEU B 1 157 ? 46.379 64.500 20.846 1.00 62.44 156 LEU B C 1
ATOM 3781 O O . LEU B 1 157 ? 45.453 63.695 20.983 1.00 61.96 156 LEU B O 1
ATOM 3786 N N . ASN B 1 158 ? 46.232 65.819 20.977 1.00 63.85 157 ASN B N 1
ATOM 3787 C CA . ASN B 1 158 ? 45.017 66.436 21.578 1.00 64.89 157 ASN B CA 1
ATOM 3788 C C . ASN B 1 158 ? 43.897 66.554 20.532 1.00 65.19 157 ASN B C 1
ATOM 3789 O O . ASN B 1 158 ? 43.447 67.686 20.267 1.00 64.02 157 ASN B O 1
ATOM 3794 N N . LYS B 1 159 ? 43.425 65.431 19.984 1.00 65.32 158 LYS B N 1
ATOM 3795 C CA . LYS B 1 159 ? 42.307 65.414 19.004 1.00 65.34 158 LYS B CA 1
ATOM 3796 C C . LYS B 1 159 ? 41.295 64.342 19.414 1.00 63.40 158 LYS B C 1
ATOM 3797 O O . LYS B 1 159 ? 41.610 63.150 19.260 1.00 62.78 158 LYS B O 1
ATOM 3803 N N . SER B 1 160 ? 40.120 64.757 19.895 1.00 61.62 159 SER B N 1
ATOM 3804 C CA . SER B 1 160 ? 39.014 63.858 20.316 1.00 59.43 159 SER B CA 1
ATOM 3805 C C . SER B 1 160 ? 39.584 62.750 21.211 1.00 56.99 159 SER B C 1
ATOM 3806 O O . SER B 1 160 ? 39.529 61.567 20.820 1.00 55.56 159 SER B O 1
ATOM 3809 N N . VAL B 1 161 ? 40.130 63.129 22.366 1.00 55.82 160 VAL B N 1
ATOM 3810 C CA . VAL B 1 161 ? 40.881 62.212 23.273 1.00 54.35 160 VAL B CA 1
ATOM 3811 C C . VAL B 1 161 ? 39.896 61.365 24.086 1.00 52.37 160 VAL B C 1
ATOM 3812 O O . VAL B 1 161 ? 38.993 61.940 24.718 1.00 53.86 160 VAL B O 1
ATOM 3816 N N . ILE B 1 162 ? 40.105 60.047 24.099 1.00 51.45 161 ILE B N 1
ATOM 3817 C CA . ILE B 1 162 ? 39.446 59.102 25.047 1.00 49.99 161 ILE B CA 1
ATOM 3818 C C . ILE B 1 162 ? 40.500 58.682 26.075 1.00 47.88 161 ILE B C 1
ATOM 3819 O O . ILE B 1 162 ? 41.495 58.051 25.668 1.00 47.27 161 ILE B O 1
ATOM 3824 N N . LEU B 1 163 ? 40.299 59.041 27.347 1.00 46.76 162 LEU B N 1
ATOM 3825 C CA . LEU B 1 163 ? 41.208 58.678 28.468 1.00 45.51 162 LEU B CA 1
ATOM 3826 C C . LEU B 1 163 ? 40.821 57.288 28.988 1.00 45.18 162 LEU B C 1
ATOM 3827 O O . LEU B 1 163 ? 39.883 57.190 29.805 1.00 46.16 162 LEU B O 1
ATOM 3832 N N . ASP B 1 164 ? 41.528 56.261 28.508 1.00 44.58 163 ASP B N 1
ATOM 3833 C CA . ASP B 1 164 ? 41.304 54.823 28.816 1.00 43.85 163 ASP B CA 1
ATOM 3834 C C . ASP B 1 164 ? 42.327 54.391 29.873 1.00 44.44 163 ASP B C 1
ATOM 3835 O O . ASP B 1 164 ? 43.505 54.231 29.509 1.00 44.63 163 ASP B O 1
ATOM 3840 N N . ILE B 1 165 ? 41.900 54.221 31.129 1.00 43.94 164 ILE B N 1
ATOM 3841 C CA . ILE B 1 165 ? 42.817 53.975 32.284 1.00 44.80 164 ILE B CA 1
ATOM 3842 C C . ILE B 1 165 ? 42.540 52.599 32.893 1.00 44.56 164 ILE B C 1
ATOM 3843 O O . ILE B 1 165 ? 41.413 52.351 33.355 1.00 44.29 164 ILE B O 1
ATOM 3848 N N . ASP B 1 166 ? 43.562 51.754 32.929 1.00 43.46 165 ASP B N 1
ATOM 3849 C CA . ASP B 1 166 ? 43.545 50.503 33.717 1.00 42.39 165 ASP B CA 1
ATOM 3850 C C . ASP B 1 166 ? 44.291 50.790 35.012 1.00 42.23 165 ASP B C 1
ATOM 3851 O O . ASP B 1 166 ? 45.434 51.219 34.911 1.00 41.33 165 ASP B O 1
ATOM 3856 N N . ILE B 1 167 ? 43.673 50.516 36.160 1.00 43.11 166 ILE B N 1
ATOM 3857 C CA . ILE B 1 167 ? 44.225 50.756 37.529 1.00 45.27 166 ILE B CA 1
ATOM 3858 C C . ILE B 1 167 ? 45.568 50.023 37.731 1.00 44.01 166 ILE B C 1
ATOM 3859 O O . ILE B 1 167 ? 46.366 50.505 38.559 1.00 43.88 166 ILE B O 1
ATOM 3864 N N . ASP B 1 168 ? 45.840 48.924 37.016 1.00 42.75 167 ASP B N 1
ATOM 3865 C CA . ASP B 1 168 ? 47.105 48.149 37.175 1.00 42.39 167 ASP B CA 1
ATOM 3866 C C . ASP B 1 168 ? 48.306 48.986 36.698 1.00 41.74 167 ASP B C 1
ATOM 3867 O O . ASP B 1 168 ? 49.442 48.585 36.979 1.00 41.00 167 ASP B O 1
ATOM 3872 N N . TYR B 1 169 ? 48.068 50.095 35.991 1.00 42.25 168 TYR B N 1
ATOM 3873 C CA . TYR B 1 169 ? 49.101 51.081 35.570 1.00 42.75 168 TYR B CA 1
ATOM 3874 C C . TYR B 1 169 ? 49.862 51.610 36.794 1.00 42.80 168 TYR B C 1
ATOM 3875 O O . TYR B 1 169 ? 51.091 51.785 36.700 1.00 42.88 168 TYR B O 1
ATOM 3884 N N . PHE B 1 170 ? 49.151 51.853 37.901 1.00 43.59 169 PHE B N 1
ATOM 3885 C CA . PHE B 1 170 ? 49.686 52.478 39.141 1.00 43.62 169 PHE B CA 1
ATOM 3886 C C . PHE B 1 170 ? 50.362 51.414 40.014 1.00 43.48 169 PHE B C 1
ATOM 3887 O O . PHE B 1 170 ? 51.470 51.679 40.519 1.00 41.97 169 PHE B O 1
ATOM 3895 N N . SER B 1 171 ? 49.712 50.260 40.192 1.00 42.29 170 SER B N 1
ATOM 3896 C CA . SER B 1 171 ? 50.230 49.095 40.961 1.00 41.12 170 SER B CA 1
ATOM 3897 C C . SER B 1 171 ? 49.721 47.800 40.322 1.00 39.92 170 SER B C 1
ATOM 3898 O O . SER B 1 171 ? 48.493 47.681 40.152 1.00 39.73 170 SER B O 1
ATOM 3901 N N . CYS B 1 172 ? 50.626 46.871 39.990 1.00 38.57 171 CYS B N 1
ATOM 3902 C CA . CYS B 1 172 ? 50.327 45.657 39.181 1.00 38.93 171 CYS B CA 1
ATOM 3903 C C . CYS B 1 172 ? 50.800 44.382 39.890 1.00 39.96 171 CYS B C 1
ATOM 3904 O O . CYS B 1 172 ? 51.765 44.456 40.673 1.00 41.68 171 CYS B O 1
ATOM 3907 N N . ASP B 1 173 ? 50.134 43.260 39.593 1.00 40.94 172 ASP B N 1
ATOM 3908 C CA . ASP B 1 173 ? 50.486 41.887 40.047 1.00 41.82 172 ASP B CA 1
ATOM 3909 C C . ASP B 1 173 ? 50.303 40.929 38.861 1.00 41.00 172 ASP B C 1
ATOM 3910 O O . ASP B 1 173 ? 49.214 40.330 38.740 1.00 40.56 172 ASP B O 1
ATOM 3915 N N . ASN B 1 174 ? 51.336 40.798 38.022 1.00 39.88 173 ASN B N 1
ATOM 3916 C CA . ASN B 1 174 ? 51.326 39.967 36.786 1.00 39.11 173 ASN B CA 1
ATOM 3917 C C . ASN B 1 174 ? 51.214 38.480 37.142 1.00 40.89 173 ASN B C 1
ATOM 3918 O O . ASN B 1 174 ? 50.645 37.730 36.325 1.00 41.64 173 ASN B O 1
ATOM 3923 N N . VAL B 1 175 ? 51.741 38.074 38.302 1.00 40.76 174 VAL B N 1
ATOM 3924 C CA . VAL B 1 175 ? 51.739 36.656 38.777 1.00 41.76 174 VAL B CA 1
ATOM 3925 C C . VAL B 1 175 ? 50.287 36.223 39.015 1.00 41.06 174 VAL B C 1
ATOM 3926 O O . VAL B 1 175 ? 49.890 35.173 38.480 1.00 43.65 174 VAL B O 1
ATOM 3930 N N . SER B 1 176 ? 49.525 37.009 39.781 1.00 40.66 175 SER B N 1
ATOM 3931 C CA . SER B 1 176 ? 48.084 36.777 40.067 1.00 40.96 175 SER B CA 1
ATOM 3932 C C . SER B 1 176 ? 47.259 36.925 38.782 1.00 40.29 175 SER B C 1
ATOM 3933 O O . SER B 1 176 ? 46.257 36.195 38.639 1.00 39.48 175 SER B O 1
ATOM 3936 N N . GLY B 1 177 ? 47.666 37.835 37.891 1.00 39.30 176 GLY B N 1
ATOM 3937 C CA . GLY B 1 177 ? 46.950 38.164 36.643 1.00 39.06 176 GLY B CA 1
ATOM 3938 C C . GLY B 1 177 ? 47.104 37.084 35.585 1.00 38.91 176 GLY B C 1
ATOM 3939 O O . GLY B 1 177 ? 46.079 36.686 35.000 1.00 39.47 176 GLY B O 1
ATOM 3940 N N . GLU B 1 178 ? 48.335 36.631 35.336 1.00 39.77 177 GLU B N 1
ATOM 3941 C CA . GLU B 1 178 ? 48.651 35.669 34.245 1.00 40.37 177 GLU B CA 1
ATOM 3942 C C . GLU B 1 178 ? 48.079 34.289 34.590 1.00 39.51 177 GLU B C 1
ATOM 3943 O O . GLU B 1 178 ? 47.637 33.598 33.653 1.00 39.40 177 GLU B O 1
ATOM 3949 N N . TYR B 1 179 ? 48.079 33.909 35.875 1.00 38.91 178 TYR B N 1
ATOM 3950 C CA . TYR B 1 179 ? 47.686 32.556 36.354 1.00 38.11 178 TYR B CA 1
ATOM 3951 C C . TYR B 1 179 ? 46.238 32.256 35.951 1.00 37.54 178 TYR B C 1
ATOM 3952 O O . TYR B 1 179 ? 45.335 33.033 36.305 1.00 36.57 178 TYR B O 1
ATOM 3961 N N . LEU B 1 180 ? 46.036 31.138 35.249 1.00 37.83 179 LEU B N 1
ATOM 3962 C CA . LEU B 1 180 ? 44.713 30.658 34.769 1.00 38.73 179 LEU B CA 1
ATOM 3963 C C . LEU B 1 180 ? 44.527 29.206 35.210 1.00 39.26 179 LEU B C 1
ATOM 3964 O O . LEU B 1 180 ? 45.426 28.397 34.938 1.00 40.05 179 LEU B O 1
ATOM 3969 N N . GLU B 1 181 ? 43.410 28.886 35.861 1.00 38.75 180 GLU B N 1
ATOM 3970 C CA . GLU B 1 181 ? 43.088 27.493 36.266 1.00 39.41 180 GLU B CA 1
ATOM 3971 C C . GLU B 1 181 ? 41.604 27.223 36.010 1.00 37.82 180 GLU B C 1
ATOM 3972 O O . GLU B 1 181 ? 40.827 28.192 35.912 1.00 36.75 180 GLU B O 1
ATOM 3978 N N . VAL B 1 182 ? 41.247 25.943 35.901 1.00 37.74 181 VAL B N 1
ATOM 3979 C CA . VAL B 1 182 ? 39.840 25.457 35.823 1.00 36.24 181 VAL B CA 1
ATOM 3980 C C . VAL B 1 182 ? 39.738 24.186 36.675 1.00 35.93 181 VAL B C 1
ATOM 3981 O O . VAL B 1 182 ? 40.676 23.358 36.627 1.00 34.61 181 VAL B O 1
ATOM 3985 N N . GLU B 1 183 ? 38.667 24.069 37.464 1.00 36.15 182 GLU B N 1
ATOM 3986 C CA . GLU B 1 183 ? 38.384 22.883 38.315 1.00 36.90 182 GLU B CA 1
ATOM 3987 C C . GLU B 1 183 ? 37.998 21.719 37.399 1.00 36.15 182 GLU B C 1
ATOM 3988 O O . GLU B 1 183 ? 37.122 21.917 36.538 1.00 35.40 182 GLU B O 1
ATOM 3994 N N . ILE B 1 184 ? 38.630 20.558 37.577 1.00 35.19 183 ILE B N 1
ATOM 3995 C CA . ILE B 1 184 ? 38.412 19.355 36.720 1.00 35.21 183 ILE B CA 1
ATOM 3996 C C . ILE B 1 184 ? 37.950 18.190 37.601 1.00 37.00 183 ILE B C 1
ATOM 3997 O O . ILE B 1 184 ? 38.010 18.312 38.842 1.00 37.30 183 ILE B O 1
ATOM 4002 N N . THR B 1 185 ? 37.495 17.107 36.970 1.00 37.39 184 THR B N 1
ATOM 4003 C CA . THR B 1 185 ? 37.073 15.855 37.648 1.00 38.44 184 THR B CA 1
ATOM 4004 C C . THR B 1 185 ? 38.325 15.046 37.999 1.00 38.59 184 THR B C 1
ATOM 4005 O O . THR B 1 185 ? 39.379 15.289 37.378 1.00 36.68 184 THR B O 1
ATOM 4009 N N . GLU B 1 186 ? 38.204 14.127 38.959 1.00 39.24 185 GLU B N 1
ATOM 4010 C CA . GLU B 1 186 ? 39.295 13.213 39.390 1.00 40.88 185 GLU B CA 1
ATOM 4011 C C . GLU B 1 186 ? 39.726 12.354 38.197 1.00 40.81 185 GLU B C 1
ATOM 4012 O O . GLU B 1 186 ? 40.940 12.130 38.038 1.00 40.42 185 GLU B O 1
ATOM 4018 N N . GLU B 1 187 ? 38.760 11.904 37.392 1.00 41.96 186 GLU B N 1
ATOM 4019 C CA . GLU B 1 187 ? 38.986 11.046 36.198 1.00 43.14 186 GLU B CA 1
ATOM 4020 C C . GLU B 1 187 ? 39.897 11.793 35.214 1.00 40.40 186 GLU B C 1
ATOM 4021 O O . GLU B 1 187 ? 40.859 11.177 34.726 1.00 40.55 186 GLU B O 1
ATOM 4027 N N . ALA B 1 188 ? 39.613 13.074 34.956 1.00 37.84 187 ALA B N 1
ATOM 4028 C CA . ALA B 1 188 ? 40.394 13.953 34.052 1.00 36.56 187 ALA B CA 1
ATOM 4029 C C . ALA B 1 188 ? 41.809 14.139 34.610 1.00 36.29 187 ALA B C 1
ATOM 4030 O O . ALA B 1 188 ? 42.772 14.040 33.829 1.00 37.21 187 ALA B O 1
ATOM 4032 N N . TYR B 1 189 ? 41.913 14.408 35.915 1.00 36.06 188 TYR B N 1
ATOM 4033 C CA . TYR B 1 189 ? 43.184 14.629 36.653 1.00 36.21 188 TYR B CA 1
ATOM 4034 C C . TYR B 1 189 ? 44.075 13.386 36.540 1.00 37.10 188 TYR B C 1
ATOM 4035 O O . TYR B 1 189 ? 45.273 13.530 36.225 1.00 38.26 188 TYR B O 1
ATOM 4044 N N . TYR B 1 190 ? 43.498 12.211 36.805 1.00 37.16 189 TYR B N 1
ATOM 4045 C CA . TYR B 1 190 ? 44.186 10.894 36.804 1.00 38.22 189 TYR B CA 1
ATOM 4046 C C . TYR B 1 190 ? 44.721 10.583 35.401 1.00 37.36 189 TYR B C 1
ATOM 4047 O O . TYR B 1 190 ? 45.878 10.134 35.291 1.00 38.44 189 TYR B O 1
ATOM 4056 N N . ASP B 1 191 ? 43.899 10.801 34.369 1.00 36.55 190 ASP B N 1
ATOM 4057 C CA . ASP B 1 191 ? 44.229 10.479 32.954 1.00 37.05 190 ASP B CA 1
ATOM 4058 C C . ASP B 1 191 ? 45.435 11.315 32.509 1.00 36.08 190 ASP B C 1
ATOM 4059 O O . ASP B 1 191 ? 46.319 10.758 31.838 1.00 35.44 190 ASP B O 1
ATOM 4064 N N . TYR B 1 192 ? 45.468 12.596 32.887 1.00 35.26 191 TYR B N 1
ATOM 4065 C CA . TYR B 1 192 ? 46.555 13.562 32.571 1.00 35.20 191 TYR B CA 1
ATOM 4066 C C . TYR B 1 192 ? 47.912 12.980 32.988 1.00 35.71 191 TYR B C 1
ATOM 4067 O O . TYR B 1 192 ? 48.847 12.989 32.164 1.00 35.50 191 TYR B O 1
ATOM 4076 N N . ILE B 1 193 ? 48.010 12.481 34.224 1.00 35.90 192 ILE B N 1
ATOM 4077 C CA . ILE B 1 193 ? 49.283 11.987 34.830 1.00 37.21 192 ILE B CA 1
ATOM 4078 C C . ILE B 1 193 ? 49.615 10.599 34.264 1.00 37.67 192 ILE B C 1
ATOM 4079 O O . ILE B 1 193 ? 50.771 10.402 33.848 1.00 39.88 192 ILE B O 1
ATOM 4084 N N . ASN B 1 194 ? 48.642 9.682 34.248 1.00 37.88 193 ASN B N 1
ATOM 4085 C CA . ASN B 1 194 ? 48.874 8.214 34.140 1.00 37.87 193 ASN B CA 1
ATOM 4086 C C . ASN B 1 194 ? 48.735 7.730 32.692 1.00 38.14 193 ASN B C 1
ATOM 4087 O O . ASN B 1 194 ? 49.467 6.789 32.329 1.00 38.78 193 ASN B O 1
ATOM 4092 N N . ASN B 1 195 ? 47.827 8.315 31.903 1.00 37.47 194 ASN B N 1
ATOM 4093 C CA . ASN B 1 195 ? 47.642 7.964 30.468 1.00 38.23 194 ASN B CA 1
ATOM 4094 C C . ASN B 1 195 ? 48.839 8.509 29.682 1.00 38.29 194 ASN B C 1
ATOM 4095 O O . ASN B 1 195 ? 49.067 9.733 29.726 1.00 37.32 194 ASN B O 1
ATOM 4100 N N . LEU B 1 196 ? 49.564 7.623 28.990 1.00 39.85 195 LEU B N 1
ATOM 4101 C CA . LEU B 1 196 ? 50.772 7.958 28.188 1.00 40.10 195 LEU B CA 1
ATOM 4102 C C . LEU B 1 196 ? 50.403 8.989 27.116 1.00 38.86 195 LEU B C 1
ATOM 4103 O O . LEU B 1 196 ? 51.206 9.915 26.900 1.00 38.89 195 LEU B O 1
ATOM 4108 N N . TYR B 1 197 ? 49.233 8.833 26.487 1.00 38.59 196 TYR B N 1
ATOM 4109 C CA . TYR B 1 197 ? 48.798 9.601 25.289 1.00 39.57 196 TYR B CA 1
ATOM 4110 C C . TYR B 1 197 ? 47.626 10.527 25.638 1.00 39.48 196 TYR B C 1
ATOM 4111 O O . TYR B 1 197 ? 46.789 10.785 24.752 1.00 40.38 196 TYR B O 1
ATOM 4120 N N . ASN B 1 198 ? 47.581 11.031 26.876 1.00 38.44 197 ASN B N 1
ATOM 4121 C CA . ASN B 1 198 ? 46.648 12.113 27.287 1.00 37.13 197 ASN B CA 1
ATOM 4122 C C . ASN B 1 198 ? 47.000 13.363 26.475 1.00 37.14 197 ASN B C 1
ATOM 4123 O O . ASN B 1 198 ? 48.083 13.932 26.710 1.00 36.23 197 ASN B O 1
ATOM 4128 N N . LYS B 1 199 ? 46.119 13.761 25.553 1.00 37.67 198 LYS B N 1
ATOM 4129 C CA . LYS B 1 199 ? 46.385 14.836 24.561 1.00 37.75 198 LYS B CA 1
ATOM 4130 C C . LYS B 1 199 ? 46.752 16.134 25.291 1.00 37.97 198 LYS B C 1
ATOM 4131 O O . LYS B 1 199 ? 47.676 16.825 24.826 1.00 38.24 198 LYS B O 1
ATOM 4137 N N . LEU B 1 200 ? 46.072 16.431 26.402 1.00 38.13 199 LEU B N 1
ATOM 4138 C CA . LEU B 1 200 ? 46.205 17.715 27.143 1.00 37.61 199 LEU B CA 1
ATOM 4139 C C . LEU B 1 200 ? 47.639 17.891 27.660 1.00 36.62 199 LEU B C 1
ATOM 4140 O O . LEU B 1 200 ? 48.153 19.019 27.569 1.00 35.89 199 LEU B O 1
ATOM 4145 N N . ARG B 1 201 ? 48.244 16.832 28.206 1.00 35.59 200 ARG B N 1
ATOM 4146 C CA . ARG B 1 201 ? 49.616 16.884 28.778 1.00 35.05 200 ARG B CA 1
ATOM 4147 C C . ARG B 1 201 ? 50.635 17.075 27.646 1.00 35.44 200 ARG B C 1
ATOM 4148 O O . ARG B 1 201 ? 51.530 17.926 27.805 1.00 33.68 200 ARG B O 1
ATOM 4156 N N . ILE B 1 202 ? 50.500 16.328 26.547 1.00 35.69 201 ILE B N 1
ATOM 4157 C CA . ILE B 1 202 ? 51.543 16.251 25.480 1.00 36.46 201 ILE B CA 1
ATOM 4158 C C . ILE B 1 202 ? 51.264 17.277 24.376 1.00 37.45 201 ILE B C 1
ATOM 4159 O O . ILE B 1 202 ? 52.106 17.372 23.468 1.00 38.38 201 ILE B O 1
ATOM 4164 N N . CYS B 1 203 ? 50.137 17.991 24.409 1.00 38.11 202 CYS B N 1
ATOM 4165 C CA . CYS B 1 203 ? 49.798 18.987 23.353 1.00 39.25 202 CYS B CA 1
ATOM 4166 C C . CYS B 1 203 ? 49.760 20.407 23.917 1.00 39.39 202 CYS B C 1
ATOM 4167 O O . CYS B 1 203 ? 49.746 21.348 23.106 1.00 41.32 202 CYS B O 1
ATOM 4170 N N . TRP B 1 204 ? 49.736 20.573 25.238 1.00 38.95 203 TRP B N 1
ATOM 4171 C CA . TRP B 1 204 ? 49.693 21.918 25.865 1.00 38.41 203 TRP B CA 1
ATOM 4172 C C . TRP B 1 204 ? 50.933 22.100 26.742 1.00 38.24 203 TRP B C 1
ATOM 4173 O O . TRP B 1 204 ? 51.054 21.379 27.747 1.00 35.79 203 TRP B O 1
ATOM 4184 N N . GLY B 1 205 ? 51.822 23.017 26.341 1.00 39.04 204 GLY B N 1
ATOM 4185 C CA . GLY B 1 205 ? 53.161 23.213 26.930 1.00 39.71 204 GLY B CA 1
ATOM 4186 C C . GLY B 1 205 ? 53.196 24.382 27.897 1.00 40.26 204 GLY B C 1
ATOM 4187 O O . GLY B 1 205 ? 52.201 24.584 28.618 1.00 41.53 204 GLY B O 1
ATOM 4188 N N . GLY B 1 206 ? 54.302 25.133 27.905 1.00 40.26 205 GLY B N 1
ATOM 4189 C CA . GLY B 1 206 ? 54.577 26.192 28.893 1.00 40.50 205 GLY B CA 1
ATOM 4190 C C . GLY B 1 206 ? 54.655 25.613 30.295 1.00 41.72 205 GLY B C 1
ATOM 4191 O O . GLY B 1 206 ? 55.195 24.501 30.439 1.00 39.67 205 GLY B O 1
ATOM 4192 N N . ASN B 1 207 ? 54.097 26.320 31.281 1.00 43.66 206 ASN B N 1
ATOM 4193 C CA . ASN B 1 207 ? 54.132 25.945 32.722 1.00 45.80 206 ASN B CA 1
ATOM 4194 C C . ASN B 1 207 ? 52.896 25.113 33.085 1.00 43.90 206 ASN B C 1
ATOM 4195 O O . ASN B 1 207 ? 52.723 24.813 34.284 1.00 45.90 206 ASN B O 1
ATOM 4200 N N . ALA B 1 208 ? 52.073 24.753 32.094 1.00 41.04 207 ALA B N 1
ATOM 4201 C CA . ALA B 1 208 ? 50.778 24.057 32.276 1.00 40.15 207 ALA B CA 1
ATOM 4202 C C . ALA B 1 208 ? 50.965 22.800 33.127 1.00 38.70 207 ALA B C 1
ATOM 4203 O O . ALA B 1 208 ? 51.953 22.074 32.915 1.00 37.06 207 ALA B O 1
ATOM 4205 N N . SER B 1 209 ? 50.027 22.544 34.038 1.00 38.26 208 SER B N 1
ATOM 4206 C CA . SER B 1 209 ? 50.089 21.414 34.997 1.00 37.71 208 SER B CA 1
ATOM 4207 C C . SER B 1 209 ? 48.687 21.089 35.516 1.00 36.86 208 SER B C 1
ATOM 4208 O O . SER B 1 209 ? 47.773 21.886 35.265 1.00 36.36 208 SER B O 1
ATOM 4211 N N . VAL B 1 210 ? 48.530 19.955 36.201 1.00 36.77 209 VAL B N 1
ATOM 4212 C CA . VAL B 1 210 ? 47.326 19.646 37.029 1.00 37.78 209 VAL B CA 1
ATOM 4213 C C . VAL B 1 210 ? 47.781 19.589 38.490 1.00 39.15 209 VAL B C 1
ATOM 4214 O O . VAL B 1 210 ? 48.934 19.182 38.731 1.00 40.01 209 VAL B O 1
ATOM 4218 N N . LYS B 1 211 ? 46.925 20.006 39.423 1.00 39.69 210 LYS B N 1
ATOM 4219 C CA . LYS B 1 211 ? 47.263 20.048 40.870 1.00 41.79 210 LYS B CA 1
ATOM 4220 C C . LYS B 1 211 ? 46.065 19.560 41.687 1.00 40.63 210 LYS B C 1
ATOM 4221 O O . LYS B 1 211 ? 44.940 19.592 41.174 1.00 38.79 210 LYS B O 1
ATOM 4227 N N . TYR B 1 212 ? 46.315 19.127 42.921 1.00 42.17 211 TYR B N 1
ATOM 4228 C CA . TYR B 1 212 ? 45.278 18.693 43.888 1.00 42.91 211 TYR B CA 1
ATOM 4229 C C . TYR B 1 212 ? 45.284 19.646 45.079 1.00 43.85 211 TYR B C 1
ATOM 4230 O O . TYR B 1 212 ? 46.336 19.891 45.657 1.00 44.01 211 TYR B O 1
ATOM 4247 N N . ASP B 1 214 ? 42.483 20.715 48.527 1.00 52.51 213 ASP B N 1
ATOM 4248 C CA . ASP B 1 214 ? 41.221 20.702 49.255 1.00 55.44 213 ASP B CA 1
ATOM 4249 C C . ASP B 1 214 ? 40.269 19.638 48.687 1.00 53.27 213 ASP B C 1
ATOM 4250 O O . ASP B 1 214 ? 39.058 19.921 48.600 1.00 53.62 213 ASP B O 1
ATOM 4255 N N . GLY B 1 215 ? 40.781 18.457 48.325 1.00 51.75 214 GLY B N 1
ATOM 4256 C CA . GLY B 1 215 ? 39.965 17.355 47.777 1.00 51.65 214 GLY B CA 1
ATOM 4257 C C . GLY B 1 215 ? 39.402 17.680 46.401 1.00 50.22 214 GLY B C 1
ATOM 4258 O O . GLY B 1 215 ? 38.454 16.991 45.978 1.00 50.38 214 GLY B O 1
ATOM 4259 N N . LYS B 1 216 ? 39.965 18.681 45.719 1.00 48.86 215 LYS B N 1
ATOM 4260 C CA . LYS B 1 216 ? 39.514 19.142 44.381 1.00 47.35 215 LYS B CA 1
ATOM 4261 C C . LYS B 1 216 ? 40.697 19.077 43.413 1.00 44.59 215 LYS B C 1
ATOM 4262 O O . LYS B 1 216 ? 41.848 19.118 43.878 1.00 45.27 215 LYS B O 1
ATOM 4268 N N . TYR B 1 217 ? 40.414 18.974 42.116 1.00 40.84 216 TYR B N 1
ATOM 4269 C CA . TYR B 1 217 ? 41.428 18.843 41.041 1.00 38.60 216 TYR B CA 1
ATOM 4270 C C . TYR B 1 217 ? 41.312 20.060 40.120 1.00 37.24 216 TYR B C 1
ATOM 4271 O O . TYR B 1 217 ? 40.183 20.516 39.861 1.00 35.69 216 TYR B O 1
ATOM 4280 N N . TYR B 1 218 ? 42.450 20.590 39.671 1.00 36.54 217 TYR B N 1
ATOM 4281 C CA . TYR B 1 218 ? 42.527 21.791 38.802 1.00 36.82 217 TYR B CA 1
ATOM 4282 C C . TYR B 1 218 ? 43.536 21.553 37.685 1.00 36.09 217 TYR B C 1
ATOM 4283 O O . TYR B 1 218 ? 44.606 20.995 37.951 1.00 35.67 217 TYR B O 1
ATOM 4292 N N . PHE B 1 219 ? 43.195 21.983 36.473 1.00 35.98 218 PHE B N 1
ATOM 4293 C CA . PHE B 1 219 ? 44.152 22.100 35.349 1.00 36.05 218 PHE B CA 1
ATOM 4294 C C . PHE B 1 219 ? 44.686 23.534 35.360 1.00 36.24 218 PHE B C 1
ATOM 4295 O O . PHE B 1 219 ? 43.901 24.460 35.101 1.00 35.58 218 PHE B O 1
ATOM 4303 N N . CYS B 1 220 ? 45.957 23.709 35.723 1.00 37.47 219 CYS B N 1
ATOM 4304 C CA . CYS B 1 220 ? 46.667 25.013 35.668 1.00 39.78 219 CYS B CA 1
ATOM 4305 C C . CYS B 1 220 ? 47.063 25.263 34.208 1.00 40.78 219 CYS B C 1
ATOM 4306 O O . CYS B 1 220 ? 48.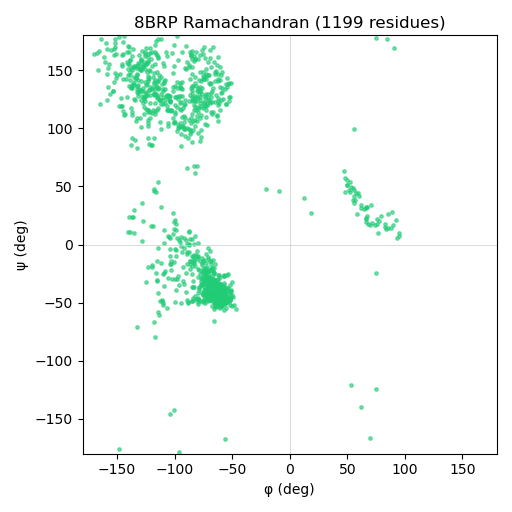144 24.801 33.790 1.00 40.73 219 CYS B O 1
ATOM 4309 N N . ILE B 1 221 ? 46.156 25.903 33.463 1.00 41.71 220 ILE B N 1
ATOM 4310 C CA . ILE B 1 221 ? 46.268 26.250 32.014 1.00 42.91 220 ILE B CA 1
ATOM 4311 C C . ILE B 1 221 ? 47.501 27.128 31.793 1.00 42.34 220 ILE B C 1
ATOM 4312 O O . ILE B 1 221 ? 48.251 26.870 30.844 1.00 40.76 220 ILE B O 1
ATOM 4317 N N . ILE B 1 222 ? 47.657 28.175 32.601 1.00 43.92 221 ILE B N 1
ATOM 4318 C CA . ILE B 1 222 ? 48.818 29.105 32.516 1.00 45.13 221 ILE B CA 1
ATOM 4319 C C . ILE B 1 222 ? 49.338 29.359 33.931 1.00 46.21 221 ILE B C 1
ATOM 4320 O O . ILE B 1 222 ? 48.539 29.761 34.794 1.00 45.30 221 ILE B O 1
ATOM 4325 N N . GLN B 1 223 ? 50.627 29.104 34.149 1.00 47.87 222 GLN B N 1
ATOM 4326 C CA . GLN B 1 223 ? 51.352 29.506 35.377 1.00 50.18 222 GLN B CA 1
ATOM 4327 C C . GLN B 1 223 ? 52.412 30.517 34.965 1.00 51.52 222 GLN B C 1
ATOM 4328 O O . GLN B 1 223 ? 53.193 30.251 34.054 1.00 54.09 222 GLN B O 1
ATOM 4334 N N . PRO B 1 224 ? 52.448 31.716 35.587 1.00 52.14 223 PRO B N 1
ATOM 4335 C CA . PRO B 1 224 ? 53.494 32.694 35.292 1.00 54.09 223 PRO B CA 1
ATOM 4336 C C . PRO B 1 224 ? 54.875 32.180 35.722 1.00 55.97 223 PRO B C 1
ATOM 4337 O O . PRO B 1 224 ? 54.954 31.459 36.702 1.00 53.30 223 PRO B O 1
ATOM 4341 N N . ASP B 1 225 ? 55.916 32.548 34.972 1.00 60.15 224 ASP B N 1
ATOM 4342 C CA . ASP B 1 225 ? 57.330 32.241 35.307 1.00 64.72 224 ASP B CA 1
ATOM 4343 C C . ASP B 1 225 ? 57.738 33.162 36.463 1.00 67.02 224 ASP B C 1
ATOM 4344 O O . ASP B 1 225 ? 57.951 34.360 36.208 1.00 70.88 224 ASP B O 1
ATOM 4349 N N . LYS B 1 226 ? 57.809 32.622 37.684 1.00 66.95 225 LYS B N 1
ATOM 4350 C CA . LYS B 1 226 ? 57.984 33.405 38.939 1.00 68.21 225 LYS B CA 1
ATOM 4351 C C . LYS B 1 226 ? 59.433 33.895 39.069 1.00 68.29 225 LYS B C 1
ATOM 4352 O O . LYS B 1 226 ? 59.651 34.869 39.817 1.00 67.09 225 LYS B O 1
ATOM 4358 N N . LEU B 1 227 ? 60.378 33.256 38.369 1.00 69.21 226 LEU B N 1
ATOM 4359 C CA . LEU B 1 227 ? 61.825 33.607 38.395 1.00 69.30 226 LEU B CA 1
ATOM 4360 C C . LEU B 1 227 ? 62.058 34.936 37.663 1.00 69.12 226 LEU B C 1
ATOM 4361 O O . LEU B 1 227 ? 62.868 35.743 38.164 1.00 67.48 226 LEU B O 1
ATOM 4366 N N . VAL B 1 228 ? 61.384 35.148 36.527 1.00 68.33 227 VAL B N 1
ATOM 4367 C CA . VAL B 1 228 ? 61.524 36.367 35.669 1.00 69.32 227 VAL B CA 1
ATOM 4368 C C . VAL B 1 228 ? 60.431 37.386 36.027 1.00 68.89 227 VAL B C 1
ATOM 4369 O O . VAL B 1 228 ? 60.383 38.443 35.367 1.00 70.03 227 VAL B O 1
ATOM 4373 N N . ALA B 1 229 ? 59.587 37.085 37.022 1.00 68.07 228 ALA B N 1
ATOM 4374 C CA . ALA B 1 229 ? 58.482 37.957 37.486 1.00 67.91 228 ALA B CA 1
ATOM 4375 C C . ALA B 1 229 ? 59.060 39.167 38.227 1.00 68.51 228 ALA B C 1
ATOM 4376 O O . ALA B 1 229 ? 59.854 38.963 39.168 1.00 67.97 228 ALA B O 1
ATOM 4378 N N . GLU B 1 230 ? 58.673 40.376 37.808 1.00 69.92 229 GLU B N 1
ATOM 4379 C CA . GLU B 1 230 ? 59.057 41.662 38.452 1.00 69.84 229 GLU B CA 1
ATOM 4380 C C . GLU B 1 230 ? 58.082 41.942 39.601 1.00 63.79 229 GLU B C 1
ATOM 4381 O O . GLU B 1 230 ? 56.935 41.459 39.530 1.00 64.37 229 GLU B O 1
ATOM 4387 N N . ASN B 1 231 ? 58.526 42.684 40.620 1.00 61.80 230 ASN B N 1
ATOM 4388 C CA . ASN B 1 231 ? 57.666 43.181 41.727 1.00 60.36 230 ASN B CA 1
ATOM 4389 C C . ASN B 1 231 ? 57.132 44.562 41.329 1.00 57.18 230 ASN B C 1
ATOM 4390 O O . ASN B 1 231 ? 57.842 45.562 41.561 1.00 58.02 230 ASN B O 1
ATOM 4395 N N . LEU B 1 232 ? 55.935 44.602 40.734 1.00 53.43 231 LEU B N 1
ATOM 4396 C CA . LEU B 1 232 ? 55.292 45.838 40.209 1.00 51.42 231 LEU B CA 1
ATOM 4397 C C . LEU B 1 232 ? 54.269 46.377 41.218 1.00 50.50 231 LEU B C 1
ATOM 4398 O O . LEU B 1 232 ? 53.712 47.461 40.955 1.00 50.23 231 LEU B O 1
ATOM 4403 N N . LYS B 1 233 ? 54.032 45.659 42.323 1.00 50.02 232 LYS B N 1
ATOM 4404 C CA . LYS B 1 233 ? 53.187 46.137 43.450 1.00 50.57 232 LYS B CA 1
ATOM 4405 C C . LYS B 1 233 ? 53.979 47.184 44.240 1.00 51.52 232 LYS B C 1
ATOM 4406 O O . LYS B 1 233 ? 55.084 46.850 44.717 1.00 54.43 232 LYS B O 1
ATOM 4412 N N . VAL B 1 234 ? 53.428 48.395 44.370 1.00 50.11 233 VAL B N 1
ATOM 4413 C CA . VAL B 1 234 ? 54.081 49.562 45.036 1.00 49.22 233 VAL B CA 1
ATOM 4414 C C . VAL B 1 234 ? 53.175 50.054 46.172 1.00 50.71 233 VAL B C 1
ATOM 4415 O O . VAL B 1 234 ? 51.985 49.677 46.193 1.00 49.56 233 VAL B O 1
ATOM 4419 N N . SER B 1 235 ? 53.730 50.865 47.078 1.00 52.40 234 SER B N 1
ATOM 4420 C CA . SER B 1 235 ? 53.052 51.400 48.290 1.00 53.77 234 SER B CA 1
ATOM 4421 C C . SER B 1 235 ? 51.968 52.411 47.895 1.00 54.72 234 SER B C 1
ATOM 4422 O O . SER B 1 235 ? 51.949 52.842 46.725 1.00 54.42 234 SER B O 1
ATOM 4425 N N . GLU B 1 236 ? 51.109 52.776 48.852 1.00 56.94 235 GLU B N 1
ATOM 4426 C CA . GLU B 1 236 ? 49.997 53.749 48.674 1.00 59.16 235 GLU B CA 1
ATOM 4427 C C . GLU B 1 236 ? 50.571 55.133 48.338 1.00 59.85 235 GLU B C 1
ATOM 4428 O O . GLU B 1 236 ? 49.935 55.852 47.542 1.00 59.51 235 GLU B O 1
ATOM 4434 N N . ASP B 1 237 ? 51.731 55.481 48.909 1.00 60.81 236 ASP B N 1
ATOM 4435 C CA . ASP B 1 237 ? 52.453 56.758 48.650 1.00 61.32 236 ASP B CA 1
ATOM 4436 C C . ASP B 1 237 ? 52.936 56.789 47.193 1.00 59.72 236 ASP B C 1
ATOM 4437 O O . ASP B 1 237 ? 52.759 57.834 46.537 1.00 61.07 236 ASP B O 1
ATOM 4442 N N . ALA B 1 238 ? 53.527 55.687 46.717 1.00 57.05 237 ALA B N 1
ATOM 4443 C CA . ALA B 1 238 ? 54.035 55.519 45.334 1.00 56.18 237 ALA B CA 1
ATOM 4444 C C . ALA B 1 238 ? 52.873 55.619 44.336 1.00 56.18 237 ALA B C 1
ATOM 4445 O O . ALA B 1 238 ? 53.066 56.232 43.269 1.00 58.54 237 ALA B O 1
ATOM 4447 N N . ILE B 1 239 ? 51.718 55.037 44.676 1.00 55.19 238 ILE B N 1
ATOM 4448 C CA . ILE B 1 239 ? 50.459 55.112 43.873 1.00 54.55 238 ILE B CA 1
ATOM 4449 C C . ILE B 1 239 ? 50.043 56.584 43.749 1.00 57.14 238 ILE B C 1
ATOM 4450 O O . ILE B 1 239 ? 49.837 57.043 42.608 1.00 55.81 238 ILE B O 1
ATOM 4455 N N . VAL B 1 240 ? 49.940 57.289 44.883 1.00 58.08 239 VAL B N 1
ATOM 4456 C CA . VAL B 1 240 ? 49.531 58.726 44.967 1.00 58.81 239 VAL B CA 1
ATOM 4457 C C . VAL B 1 240 ? 50.476 59.562 44.094 1.00 57.61 239 VAL B C 1
ATOM 4458 O O . VAL B 1 240 ? 49.970 60.369 43.286 1.00 57.84 239 VAL B O 1
ATOM 4462 N N . GLU B 1 241 ? 51.791 59.373 44.255 1.00 57.10 240 GLU B N 1
ATOM 4463 C CA . GLU B 1 241 ? 52.847 60.021 43.427 1.00 57.28 240 GLU B CA 1
ATOM 4464 C C . GLU B 1 241 ? 52.540 59.787 41.943 1.00 54.37 240 GLU B C 1
ATOM 4465 O O . GLU B 1 241 ? 52.601 60.759 41.167 1.00 51.73 240 GLU B O 1
ATOM 4471 N N . ARG B 1 242 ? 52.228 58.540 41.580 1.00 53.20 241 ARG B N 1
ATOM 4472 C CA . ARG B 1 242 ? 52.008 58.094 40.177 1.00 51.85 241 ARG B CA 1
ATOM 4473 C C . ARG B 1 242 ? 50.699 58.679 39.632 1.00 52.35 241 ARG B C 1
ATOM 4474 O O . ARG B 1 242 ? 50.664 58.995 38.426 1.00 53.00 241 ARG B O 1
ATOM 4482 N N . ILE B 1 243 ? 49.665 58.809 40.471 1.00 52.26 242 ILE B N 1
ATOM 4483 C CA . ILE B 1 243 ? 48.359 59.422 40.080 1.00 53.70 242 ILE B CA 1
ATOM 4484 C C . ILE B 1 243 ? 48.585 60.921 39.835 1.00 56.52 242 ILE B C 1
ATOM 4485 O O . ILE B 1 243 ? 48.103 61.420 38.803 1.00 57.95 242 ILE B O 1
ATOM 4490 N N . ASP B 1 244 ? 49.305 61.598 40.737 1.00 58.57 243 ASP B N 1
ATOM 4491 C CA . ASP B 1 244 ? 49.654 63.043 40.630 1.00 60.67 243 ASP B CA 1
ATOM 4492 C C . ASP B 1 244 ? 50.426 63.293 39.328 1.00 58.54 243 ASP B C 1
ATOM 4493 O O . ASP B 1 244 ? 50.176 64.333 38.691 1.00 59.18 243 ASP B O 1
ATOM 4498 N N . ALA B 1 245 ? 51.329 62.378 38.956 1.00 58.06 244 ALA B N 1
ATOM 4499 C CA . ALA B 1 245 ? 52.162 62.448 37.731 1.00 58.19 244 ALA B CA 1
ATOM 4500 C C . ALA B 1 245 ? 51.271 62.394 36.482 1.00 57.76 244 ALA B C 1
ATOM 4501 O O . ALA B 1 245 ? 51.608 63.075 35.492 1.00 59.54 244 ALA B O 1
ATOM 4503 N N . LEU B 1 246 ? 50.185 61.614 36.526 1.00 57.05 245 LEU B N 1
ATOM 4504 C CA . LEU B 1 246 ? 49.198 61.494 35.417 1.00 57.08 245 LEU B CA 1
ATOM 4505 C C . LEU B 1 246 ? 48.425 62.813 35.282 1.00 58.39 245 LEU B C 1
ATOM 4506 O O . LEU B 1 246 ? 48.233 63.263 34.138 1.00 59.64 245 LEU B O 1
ATOM 4511 N N . ILE B 1 247 ? 48.010 63.403 36.409 1.00 59.00 246 ILE B N 1
ATOM 4512 C CA . ILE B 1 247 ? 47.283 64.709 36.468 1.00 59.86 246 ILE B CA 1
ATOM 4513 C C . ILE B 1 247 ? 48.171 65.795 35.845 1.00 61.91 246 ILE B C 1
ATOM 4514 O O . ILE B 1 247 ? 47.630 66.639 35.104 1.00 62.56 246 ILE B O 1
ATOM 4519 N N . ASP B 1 248 ? 49.477 65.768 36.139 1.00 63.36 247 ASP B N 1
ATOM 4520 C CA . ASP B 1 248 ? 50.481 66.749 35.642 1.00 65.66 247 ASP B CA 1
ATOM 4521 C C . ASP B 1 248 ? 50.651 66.588 34.126 1.00 64.34 247 ASP B C 1
ATOM 4522 O O . ASP B 1 248 ? 50.730 67.622 33.436 1.00 64.52 247 ASP B O 1
ATOM 4527 N N . PHE B 1 249 ? 50.712 65.346 33.634 1.00 62.65 248 PHE B N 1
ATOM 4528 C CA . PHE B 1 249 ? 50.803 65.007 32.187 1.00 62.46 248 PHE B CA 1
ATOM 4529 C C . PHE B 1 249 ? 49.578 65.565 31.452 1.00 62.81 248 PHE B C 1
ATOM 4530 O O . PHE B 1 249 ? 49.740 66.110 30.343 1.00 65.07 248 PHE B O 1
ATOM 4538 N N . LEU B 1 250 ? 48.393 65.431 32.057 1.00 62.24 249 LEU B N 1
ATOM 4539 C CA . LEU B 1 250 ? 47.100 65.911 31.495 1.00 63.02 249 LEU B CA 1
ATOM 4540 C C . LEU B 1 250 ? 47.050 67.444 31.553 1.00 64.56 249 LEU B C 1
ATOM 4541 O O . LEU B 1 250 ? 46.623 68.052 30.553 1.00 64.53 249 LEU B O 1
ATOM 4546 N N . LYS B 1 251 ? 47.469 68.039 32.676 1.00 66.46 250 LYS B N 1
ATOM 4547 C CA . LYS B 1 251 ? 47.516 69.514 32.884 1.00 68.09 250 LYS B CA 1
ATOM 4548 C C . LYS B 1 251 ? 48.486 70.149 31.878 1.00 69.28 250 LYS B C 1
ATOM 4549 O O . LYS B 1 251 ? 48.063 71.079 31.165 1.00 67.18 250 LYS B O 1
ATOM 4555 N N . VAL B 1 252 ? 49.730 69.657 31.826 1.00 70.74 251 VAL B N 1
ATOM 4556 C CA . VAL B 1 252 ? 50.837 70.205 30.982 1.00 71.16 251 VAL B CA 1
ATOM 4557 C C . VAL B 1 252 ? 50.428 70.155 29.503 1.00 71.44 251 VAL B C 1
ATOM 4558 O O . VAL B 1 252 ? 50.677 71.149 28.793 1.00 72.02 251 VAL B O 1
ATOM 4562 N N . ASN B 1 253 ? 49.828 69.045 29.062 1.00 70.00 252 ASN B N 1
ATOM 4563 C CA . ASN B 1 253 ? 49.422 68.812 27.649 1.00 69.68 252 ASN B CA 1
ATOM 4564 C C . ASN B 1 253 ? 47.999 69.341 27.412 1.00 70.63 252 ASN B C 1
ATOM 4565 O O . ASN B 1 253 ? 47.520 69.225 26.267 1.00 69.83 252 ASN B O 1
ATOM 4570 N N . GLU B 1 254 ? 47.361 69.908 28.446 1.00 72.94 253 GLU B N 1
ATOM 4571 C CA . GLU B 1 254 ? 46.012 70.541 28.395 1.00 72.69 253 GLU B CA 1
ATOM 4572 C C . GLU B 1 254 ? 45.030 69.584 27.704 1.00 69.81 253 GLU B C 1
ATOM 4573 O O . GLU B 1 254 ? 44.342 70.016 26.756 1.00 68.49 253 GLU B O 1
ATOM 4579 N N . ILE B 1 255 ? 44.980 68.331 28.168 1.00 66.55 254 ILE B N 1
ATOM 4580 C CA . ILE B 1 255 ? 44.121 67.243 27.609 1.00 64.18 254 ILE B CA 1
ATOM 4581 C C . ILE B 1 255 ? 42.693 67.462 28.121 1.00 62.48 254 ILE B C 1
ATOM 4582 O O . ILE B 1 255 ? 42.522 67.542 29.352 1.00 60.18 254 ILE B O 1
ATOM 4587 N N . GLN B 1 256 ? 41.718 67.565 27.213 1.00 62.23 255 GLN B N 1
ATOM 4588 C CA . GLN B 1 256 ? 40.267 67.648 27.538 1.00 62.12 255 GLN B CA 1
ATOM 4589 C C . GLN B 1 256 ? 39.560 66.443 26.922 1.00 58.36 255 GLN B C 1
ATOM 4590 O O . GLN B 1 256 ? 39.155 66.486 25.763 1.00 56.97 255 GLN B O 1
ATOM 4596 N N . PRO B 1 257 ? 39.411 65.324 27.670 1.00 57.40 256 PRO B N 1
ATOM 4597 C CA . PRO B 1 257 ? 38.784 64.117 27.134 1.00 56.49 256 PRO B CA 1
ATOM 4598 C C . PRO B 1 257 ? 37.300 64.319 26.792 1.00 57.46 256 PRO B C 1
ATOM 4599 O O . PRO B 1 257 ? 36.617 65.001 27.534 1.00 59.06 256 PRO B O 1
ATOM 4603 N N . LYS B 1 258 ? 36.855 63.726 25.681 1.00 56.72 257 LYS B N 1
ATOM 4604 C CA . LYS B 1 258 ? 35.427 63.655 25.268 1.00 58.68 257 LYS B CA 1
ATOM 4605 C C . LYS B 1 258 ? 34.775 62.433 25.929 1.00 56.45 257 LYS B C 1
ATOM 4606 O O . LYS B 1 258 ? 33.531 62.352 25.926 1.00 56.27 257 LYS B O 1
ATOM 4612 N N . LEU B 1 259 ? 35.593 61.523 26.468 1.00 53.82 258 LEU B N 1
ATOM 4613 C CA . LEU B 1 259 ? 35.156 60.311 27.211 1.00 51.63 258 LEU B CA 1
ATOM 4614 C C . LEU B 1 259 ? 36.302 59.841 28.116 1.00 50.17 258 LEU B C 1
ATOM 4615 O O . LEU B 1 259 ? 37.458 59.827 27.646 1.00 49.46 258 LEU B O 1
ATOM 4620 N N . ILE B 1 260 ? 35.985 59.491 29.365 1.00 48.36 259 ILE B N 1
ATOM 4621 C CA . ILE B 1 260 ? 36.917 58.844 30.336 1.00 47.97 259 ILE B CA 1
ATOM 4622 C C . ILE B 1 260 ? 36.317 57.491 30.732 1.00 47.36 259 ILE B C 1
ATOM 4623 O O . ILE B 1 260 ? 35.103 57.443 31.006 1.00 47.86 259 ILE B O 1
ATOM 4628 N N . ASP B 1 261 ? 37.134 56.435 30.750 1.00 46.03 260 ASP B N 1
ATOM 4629 C CA . ASP B 1 261 ? 36.723 55.081 31.206 1.00 46.42 260 ASP B CA 1
ATOM 4630 C C . ASP B 1 261 ? 37.840 54.500 32.082 1.00 45.90 260 ASP B C 1
ATOM 4631 O O . ASP B 1 261 ? 39.018 54.629 31.696 1.00 46.79 260 ASP B O 1
ATOM 4636 N N . VAL B 1 262 ? 37.470 53.911 33.225 1.00 45.60 261 VAL B N 1
ATOM 4637 C CA . VAL B 1 262 ? 38.403 53.334 34.239 1.00 45.12 261 VAL B CA 1
ATOM 4638 C C . VAL B 1 262 ? 38.122 51.831 34.362 1.00 44.09 261 VAL B C 1
ATOM 4639 O O . VAL B 1 262 ? 36.945 51.462 34.543 1.00 43.29 261 VAL B O 1
ATOM 4643 N N . CYS B 1 263 ? 39.171 51.007 34.269 1.00 43.43 262 CYS B N 1
ATOM 4644 C CA . CYS B 1 263 ? 39.119 49.523 34.372 1.00 43.68 262 CYS B CA 1
ATOM 4645 C C . CYS B 1 263 ? 39.815 49.072 35.662 1.00 42.80 262 CYS B C 1
ATOM 4646 O O . CYS B 1 263 ? 41.015 49.371 35.815 1.00 40.55 262 CYS B O 1
ATOM 4649 N N . ARG B 1 264 ? 39.084 48.375 36.540 1.00 44.33 263 ARG B N 1
ATOM 4650 C CA . ARG B 1 264 ? 39.553 47.933 37.884 1.00 44.31 263 ARG B CA 1
ATOM 4651 C C . ARG B 1 264 ? 40.599 46.821 37.734 1.00 43.65 263 ARG B C 1
ATOM 4652 O O . ARG B 1 264 ? 41.654 46.920 38.390 1.00 46.21 263 ARG B O 1
ATOM 4660 N N . SER B 1 265 ? 40.309 45.804 36.915 1.00 42.14 264 SER B N 1
ATOM 4661 C CA . SER B 1 265 ? 41.183 44.626 36.661 1.00 42.22 264 SER B CA 1
ATOM 4662 C C . SER B 1 265 ? 41.542 43.937 37.986 1.00 42.07 264 SER B C 1
ATOM 4663 O O . SER B 1 265 ? 42.693 43.472 38.121 1.00 42.57 264 SER B O 1
ATOM 4666 N N . ARG B 1 266 ? 40.587 43.869 38.921 1.00 41.55 265 ARG B N 1
ATOM 4667 C CA . ARG B 1 266 ? 40.776 43.273 40.274 1.00 41.79 265 ARG B CA 1
ATOM 4668 C C . ARG B 1 266 ? 40.201 41.849 40.299 1.00 40.87 265 ARG B C 1
ATOM 4669 O O . ARG B 1 266 ? 40.745 41.020 41.052 1.00 41.77 265 ARG B O 1
ATOM 4677 N N . LEU B 1 267 ? 39.167 41.566 39.499 1.00 41.27 266 LEU B N 1
ATOM 4678 C CA . LEU B 1 267 ? 38.591 40.200 39.340 1.00 42.10 266 LEU B CA 1
ATOM 4679 C C . LEU B 1 267 ? 39.547 39.326 38.517 1.00 41.89 266 LEU B C 1
ATOM 4680 O O . LEU B 1 267 ? 39.565 38.102 38.753 1.00 43.25 266 LEU B O 1
ATOM 4685 N N . SER B 1 268 ? 40.302 39.923 37.587 1.00 40.96 267 SER B N 1
ATOM 4686 C CA . SER B 1 268 ? 41.365 39.245 36.797 1.00 41.32 267 SER B CA 1
ATOM 4687 C C . SER B 1 268 ? 42.624 39.078 37.659 1.00 40.97 267 SER B C 1
ATOM 4688 O O . SER B 1 268 ? 43.383 38.125 37.410 1.00 40.60 267 SER B O 1
ATOM 4691 N N . GLY B 1 269 ? 42.833 39.977 38.627 1.00 41.45 268 GLY B N 1
ATOM 4692 C CA . GLY B 1 269 ? 43.884 39.871 39.659 1.00 40.69 268 GLY B CA 1
ATOM 4693 C C . GLY B 1 269 ? 45.154 40.622 39.290 1.00 39.38 268 GLY B C 1
ATOM 4694 O O . GLY B 1 269 ? 46.148 40.480 40.029 1.00 39.94 268 GLY B O 1
ATOM 4695 N N . TYR B 1 270 ? 45.133 41.396 38.200 1.00 38.52 269 TYR B N 1
ATOM 4696 C CA . TYR B 1 270 ? 46.289 42.195 37.711 1.00 38.35 269 TYR B CA 1
ATOM 4697 C C . TYR B 1 270 ? 46.519 43.380 38.656 1.00 39.59 269 TYR B C 1
ATOM 4698 O O . TYR B 1 270 ? 47.689 43.696 38.941 1.00 40.70 269 TYR B O 1
ATOM 4707 N N . THR B 1 271 ? 45.437 44.005 39.127 1.00 40.59 270 THR B N 1
ATOM 4708 C CA . THR B 1 271 ? 45.455 45.017 40.217 1.00 41.60 270 THR B CA 1
ATOM 4709 C C . THR B 1 271 ? 45.343 44.292 41.556 1.00 42.13 270 THR B C 1
ATOM 4710 O O . THR B 1 271 ? 44.394 43.539 41.763 1.00 40.70 270 THR B O 1
ATOM 4714 N N . PRO B 1 272 ? 46.296 44.483 42.500 1.00 43.31 271 PRO B N 1
ATOM 4715 C CA . PRO B 1 272 ? 46.211 43.849 43.817 1.00 44.41 271 PRO B CA 1
ATOM 4716 C C . PRO B 1 272 ? 44.850 44.073 44.497 1.00 45.65 271 PRO B C 1
ATOM 4717 O O . PRO B 1 272 ? 44.326 45.171 44.421 1.00 45.28 271 PRO B O 1
ATOM 4721 N N . ASN B 1 273 ? 44.324 43.027 45.144 1.00 47.85 272 ASN B N 1
ATOM 4722 C CA . ASN B 1 273 ? 42.954 42.986 45.723 1.00 50.06 272 ASN B CA 1
ATOM 4723 C C . ASN B 1 273 ? 42.874 43.887 46.964 1.00 52.38 272 ASN B C 1
ATOM 4724 O O . ASN B 1 273 ? 41.748 44.291 47.318 1.00 54.29 272 ASN B O 1
ATOM 4729 N N . ASP B 1 274 ? 44.016 44.189 47.596 1.00 52.76 273 ASP B N 1
ATOM 4730 C CA . ASP B 1 274 ? 44.101 45.002 48.841 1.00 55.31 273 ASP B CA 1
ATOM 4731 C C . ASP B 1 274 ? 44.451 46.462 48.511 1.00 55.62 273 ASP B C 1
ATOM 4732 O O . ASP B 1 274 ? 44.661 47.235 49.468 1.00 59.26 273 ASP B O 1
ATOM 4737 N N . GLN B 1 275 ? 44.507 46.829 47.224 1.00 53.31 274 GLN B N 1
ATOM 4738 C CA . GLN B 1 275 ? 44.879 48.196 46.761 1.00 52.03 274 GLN B CA 1
ATOM 4739 C C . GLN B 1 275 ? 43.796 48.798 45.851 1.00 49.74 274 GLN B C 1
ATOM 4740 O O . GLN B 1 275 ? 43.635 50.033 45.890 1.00 48.48 274 GLN B O 1
ATOM 4746 N N . TRP B 1 276 ? 43.083 47.978 45.068 1.00 50.05 275 TRP B N 1
ATOM 4747 C CA . TRP B 1 276 ? 42.240 48.437 43.927 1.00 51.36 275 TRP B CA 1
ATOM 4748 C C . TRP B 1 276 ? 41.248 49.519 44.380 1.00 52.60 275 TRP B C 1
ATOM 4749 O O . TRP B 1 276 ? 41.014 50.458 43.592 1.00 53.87 275 TRP B O 1
ATOM 4760 N N . GLU B 1 277 ? 40.693 49.399 45.592 1.00 54.73 276 GLU B N 1
ATOM 4761 C CA . GLU B 1 277 ? 39.731 50.379 46.172 1.00 55.34 276 GLU B CA 1
ATOM 4762 C C . GLU B 1 277 ? 40.439 51.718 46.413 1.00 53.33 276 GLU B C 1
ATOM 4763 O O . GLU B 1 277 ? 39.846 52.761 46.079 1.00 55.07 276 GLU B O 1
ATOM 4769 N N . PHE B 1 278 ? 41.653 51.685 46.974 1.00 51.46 277 PHE B N 1
ATOM 4770 C CA . PHE B 1 278 ? 42.478 52.886 47.274 1.00 51.35 277 PHE B CA 1
ATOM 4771 C C . PHE B 1 278 ? 42.837 53.616 45.973 1.00 51.16 277 PHE B C 1
ATOM 4772 O O . PHE B 1 278 ? 42.772 54.859 45.958 1.00 49.67 277 PHE B O 1
ATOM 4780 N N . ILE B 1 279 ? 43.206 52.874 44.923 1.00 50.89 278 ILE B N 1
ATOM 4781 C CA . ILE B 1 279 ? 43.718 53.455 43.645 1.00 51.59 278 ILE B CA 1
ATOM 4782 C C . ILE B 1 279 ? 42.552 54.118 42.900 1.00 52.70 278 ILE B C 1
ATOM 4783 O O . ILE B 1 279 ? 42.738 55.255 42.425 1.00 52.83 278 ILE B O 1
ATOM 4788 N N . GLU B 1 280 ? 41.403 53.440 42.804 1.00 52.81 279 GLU B N 1
ATOM 4789 C CA . GLU B 1 280 ? 40.189 53.960 42.115 1.00 54.16 279 GLU B CA 1
ATOM 4790 C C . GLU B 1 280 ? 39.697 55.223 42.832 1.00 54.86 279 GLU B C 1
ATOM 4791 O O . GLU B 1 280 ? 39.485 56.240 42.144 1.00 55.21 279 GLU B O 1
ATOM 4797 N N . ASN B 1 281 ? 39.515 55.149 44.154 1.00 55.43 280 ASN B N 1
ATOM 4798 C CA . ASN B 1 281 ? 38.995 56.260 44.998 1.00 57.36 280 ASN B CA 1
ATOM 4799 C C . ASN B 1 281 ? 39.916 57.479 44.867 1.00 56.85 280 ASN B C 1
ATOM 4800 O O . ASN B 1 281 ? 39.389 58.593 44.673 1.00 56.77 280 ASN B O 1
ATOM 4805 N N . THR B 1 282 ? 41.234 57.272 44.960 1.00 56.26 281 THR B N 1
ATOM 4806 C CA . THR B 1 282 ? 42.268 58.341 44.891 1.00 56.23 281 THR B CA 1
ATOM 4807 C C . THR B 1 282 ? 42.291 58.942 43.479 1.00 57.18 281 THR B C 1
ATOM 4808 O O . THR B 1 282 ? 42.349 60.181 43.377 1.00 60.05 281 THR B O 1
ATOM 4812 N N . LEU B 1 283 ? 42.244 58.100 42.440 1.00 55.44 282 LEU B N 1
ATOM 4813 C CA . LEU B 1 283 ? 42.280 58.527 41.013 1.00 55.58 282 LEU B CA 1
ATOM 4814 C C . LEU B 1 283 ? 41.089 59.448 40.719 1.00 56.66 282 LEU B C 1
ATOM 4815 O O . LEU B 1 283 ? 41.324 60.558 40.202 1.00 58.17 282 LEU B O 1
ATOM 4820 N N . VAL B 1 284 ? 39.869 59.001 41.038 1.00 57.13 283 VAL B N 1
ATOM 4821 C CA . VAL B 1 284 ? 38.592 59.738 40.780 1.00 58.60 283 VAL B CA 1
ATOM 4822 C C . VAL B 1 284 ? 38.661 61.108 41.468 1.00 60.65 283 VAL B C 1
ATOM 4823 O O . VAL B 1 284 ? 38.307 62.111 40.818 1.00 60.28 283 VAL B O 1
ATOM 4827 N N . GLU B 1 285 ? 39.096 61.137 42.733 1.00 62.98 284 GLU B N 1
ATOM 4828 C CA . GLU B 1 285 ? 39.315 62.375 43.533 1.00 66.94 284 GLU B CA 1
ATOM 4829 C C . GLU B 1 285 ? 40.261 63.310 42.769 1.00 65.03 284 GLU B C 1
ATOM 4830 O O . GLU B 1 285 ? 39.932 64.505 42.641 1.00 64.74 284 GLU B O 1
ATOM 4836 N N . LYS B 1 286 ? 41.387 62.779 42.281 1.00 64.21 285 LYS B N 1
ATOM 4837 C CA . LYS B 1 286 ? 42.457 63.554 41.594 1.00 64.69 285 LYS B CA 1
ATOM 4838 C C . LYS B 1 286 ? 41.981 63.996 40.204 1.00 63.29 285 LYS B C 1
ATOM 4839 O O . LYS B 1 286 ? 42.366 65.104 39.784 1.00 64.58 285 LYS B O 1
ATOM 4845 N N . LEU B 1 287 ? 41.189 63.167 39.515 1.00 60.94 286 LEU B N 1
ATOM 4846 C CA . LEU B 1 287 ? 40.629 63.485 38.170 1.00 60.54 286 LEU B CA 1
ATOM 4847 C C . LEU B 1 287 ? 39.554 64.573 38.300 1.00 62.08 286 LEU B C 1
ATOM 4848 O O . LEU B 1 287 ? 39.456 65.407 37.379 1.00 62.00 286 LEU B O 1
ATOM 4853 N N . SER B 1 288 ? 38.786 64.562 39.397 1.00 62.95 287 SER B N 1
ATOM 4854 C CA . SER B 1 288 ? 37.689 65.527 39.683 1.00 63.88 287 SER B CA 1
ATOM 4855 C C . SER B 1 288 ? 38.251 66.938 39.917 1.00 64.35 287 SER B C 1
ATOM 4856 O O . SER B 1 288 ? 37.474 67.904 39.792 1.00 63.79 287 SER B O 1
ATOM 4859 N N . SER B 1 289 ? 39.541 67.053 40.252 1.00 64.21 288 SER B N 1
ATOM 4860 C CA . SER B 1 289 ? 40.229 68.340 40.537 1.00 63.93 288 SER B CA 1
ATOM 4861 C C . SER B 1 289 ? 40.473 69.131 39.242 1.00 64.51 288 SER B C 1
ATOM 4862 O O . SER B 1 289 ? 40.598 70.369 39.337 1.00 65.16 288 SER B O 1
ATOM 4865 N N . ILE B 1 290 ? 40.547 68.456 38.086 1.00 62.44 289 ILE B N 1
ATOM 4866 C CA . ILE B 1 290 ? 40.864 69.090 36.767 1.00 63.91 289 ILE B CA 1
ATOM 4867 C C . ILE B 1 290 ? 39.719 68.890 35.760 1.00 64.71 289 ILE B C 1
ATOM 4868 O O . ILE B 1 290 ? 39.709 69.628 34.753 1.00 66.20 289 ILE B O 1
ATOM 4873 N N . TYR B 1 291 ? 38.804 67.942 35.999 1.00 65.06 290 TYR B N 1
ATOM 4874 C CA . TYR B 1 291 ? 37.659 67.627 35.101 1.00 65.29 290 TYR B CA 1
ATOM 4875 C C . TYR B 1 291 ? 36.349 67.601 35.897 1.00 68.13 290 TYR B C 1
ATOM 4876 O O . TYR B 1 291 ? 36.382 67.312 37.109 1.00 68.12 290 TYR B O 1
ATOM 4885 N N . GLU B 1 292 ? 35.234 67.889 35.217 1.00 69.30 291 GLU B N 1
ATOM 4886 C CA . GLU B 1 292 ? 33.849 67.776 35.751 1.00 71.77 291 GLU B CA 1
ATOM 4887 C C . GLU B 1 292 ? 33.192 66.536 35.135 1.00 68.33 291 GLU B C 1
ATOM 4888 O O . GLU B 1 292 ? 33.234 66.405 33.894 1.00 66.15 291 GLU B O 1
ATOM 4894 N N . PHE B 1 293 ? 32.621 65.661 35.971 1.00 67.24 292 PHE B N 1
ATOM 4895 C CA . PHE B 1 293 ? 32.000 64.374 35.555 1.00 65.75 292 PHE B CA 1
ATOM 4896 C C . PHE B 1 293 ? 31.226 63.746 36.719 1.00 65.22 292 PHE B C 1
ATOM 4897 O O . PHE B 1 293 ? 31.447 64.140 37.881 1.00 66.51 292 PHE B O 1
ATOM 4905 N N . GLU B 1 294 ? 30.354 62.785 36.396 1.00 65.19 293 GLU B N 1
ATOM 4906 C CA . GLU B 1 294 ? 29.649 61.901 37.364 1.00 68.48 293 GLU B CA 1
ATOM 4907 C C . GLU B 1 294 ? 29.996 60.452 37.027 1.00 66.72 293 GLU B C 1
ATOM 4908 O O . GLU B 1 294 ? 29.568 59.944 35.992 1.00 64.03 293 GLU B O 1
ATOM 4914 N N . PRO B 1 295 ? 30.808 59.752 37.857 1.00 66.00 294 PRO B N 1
ATOM 4915 C CA . PRO B 1 295 ? 31.159 58.355 37.593 1.00 63.70 294 PRO B CA 1
ATOM 4916 C C . PRO B 1 295 ? 29.934 57.427 37.597 1.00 61.69 294 PRO B C 1
ATOM 4917 O O . PRO B 1 295 ? 29.196 57.433 38.567 1.00 58.53 294 PRO B O 1
ATOM 4921 N N . ILE B 1 296 ? 29.757 56.665 36.513 1.00 62.12 295 ILE B N 1
ATOM 4922 C CA . ILE B 1 296 ? 28.641 55.691 36.312 1.00 63.81 295 ILE B CA 1
ATOM 4923 C C . ILE B 1 296 ? 29.249 54.315 36.011 1.00 60.95 295 ILE B C 1
ATOM 4924 O O . ILE B 1 296 ? 30.108 54.234 35.115 1.00 58.40 295 ILE B O 1
ATOM 4929 N N . PHE B 1 297 ? 28.820 53.277 36.736 1.00 61.80 296 PHE B N 1
ATOM 4930 C CA . PHE B 1 297 ? 29.279 51.872 36.565 1.00 60.80 296 PHE B CA 1
ATOM 4931 C C . PHE B 1 297 ? 28.685 51.310 35.266 1.00 57.98 296 PHE B C 1
ATOM 4932 O O . PHE B 1 297 ? 27.549 51.687 34.917 1.00 57.90 296 PHE B O 1
ATOM 4940 N N . VAL B 1 298 ? 29.431 50.432 34.586 1.00 56.61 297 VAL B N 1
ATOM 4941 C CA . VAL B 1 298 ? 29.141 49.938 33.202 1.00 57.59 297 VAL B CA 1
ATOM 4942 C C . VAL B 1 298 ? 27.799 49.190 33.174 1.00 58.93 297 VAL B C 1
ATOM 4943 O O . VAL B 1 298 ? 27.185 49.143 32.093 1.00 58.30 297 VAL B O 1
ATOM 4947 N N . SER B 1 299 ? 27.366 48.624 34.307 1.00 63.08 298 SER B N 1
ATOM 4948 C CA . SER B 1 299 ? 26.050 47.949 34.478 1.00 65.96 298 SER B CA 1
ATOM 4949 C C . SER B 1 299 ? 24.916 48.845 33.963 1.00 66.53 298 SER B C 1
ATOM 4950 O O . SER B 1 299 ? 24.016 48.318 33.279 1.00 66.95 298 SER B O 1
ATOM 4953 N N . GLU B 1 300 ? 24.970 50.145 34.279 1.00 67.09 299 GLU B N 1
ATOM 4954 C CA . GLU B 1 300 ? 23.929 51.154 33.933 1.00 69.69 299 GLU B CA 1
ATOM 4955 C C . GLU B 1 300 ? 23.714 51.180 32.414 1.00 69.30 299 GLU B C 1
ATOM 4956 O O . GLU B 1 300 ? 22.547 51.290 31.991 1.00 69.83 299 GLU B O 1
ATOM 4962 N N . LEU B 1 301 ? 24.795 51.078 31.632 1.00 67.88 300 LEU B N 1
ATOM 4963 C CA . LEU B 1 301 ? 24.757 51.047 30.143 1.00 68.60 300 LEU B CA 1
ATOM 4964 C C . LEU B 1 301 ? 24.129 49.731 29.668 1.00 68.80 300 LEU B C 1
ATOM 4965 O O . LEU B 1 301 ? 23.300 49.783 28.738 1.00 69.01 300 LEU B O 1
ATOM 4970 N N . SER B 1 302 ? 24.515 48.603 30.277 1.00 68.29 301 SER B N 1
ATOM 4971 C CA . SER B 1 302 ? 23.997 47.244 29.963 1.00 70.01 301 SER B CA 1
ATOM 4972 C C . SER B 1 302 ? 22.474 47.211 30.143 1.00 72.50 301 SER B C 1
ATOM 4973 O O . SER B 1 302 ? 21.786 46.725 29.225 1.00 76.40 301 SER B O 1
ATOM 4976 N N . LYS B 1 303 ? 21.976 47.723 31.275 1.00 74.17 302 LYS B N 1
ATOM 4977 C CA . LYS B 1 303 ? 20.532 47.735 31.641 1.00 76.54 302 LYS B CA 1
ATOM 4978 C C . LYS B 1 303 ? 19.723 48.463 30.559 1.00 77.52 302 LYS B C 1
ATOM 4979 O O . LYS B 1 303 ? 18.656 47.944 30.183 1.00 80.21 302 LYS B O 1
ATOM 4985 N N . LYS B 1 304 ? 20.213 49.614 30.084 1.00 76.99 303 LYS B N 1
ATOM 4986 C CA . LYS B 1 304 ? 19.557 50.438 29.029 1.00 79.07 303 LYS B CA 1
ATOM 4987 C C . LYS B 1 304 ? 19.510 49.655 27.710 1.00 78.62 303 LYS B C 1
ATOM 4988 O O . LYS B 1 304 ? 18.519 49.817 26.970 1.00 78.77 303 LYS B O 1
ATOM 4994 N N . VAL B 1 305 ? 20.536 48.843 27.431 1.00 77.42 304 VAL B N 1
ATOM 4995 C CA . VAL B 1 305 ? 20.668 48.035 26.180 1.00 75.94 304 VAL B CA 1
ATOM 4996 C C . VAL B 1 305 ? 19.788 46.782 26.288 1.00 78.28 304 VAL B C 1
ATOM 4997 O O . VAL B 1 305 ? 19.056 46.500 25.317 1.00 76.39 304 VAL B O 1
ATOM 5001 N N . LEU B 1 306 ? 19.865 46.059 27.413 1.00 80.81 305 LEU B N 1
ATOM 5002 C CA . LEU B 1 306 ? 19.151 44.769 27.634 1.00 86.04 305 LEU B CA 1
ATOM 5003 C C . LEU B 1 306 ? 17.633 44.996 27.618 1.00 88.71 305 LEU B C 1
ATOM 5004 O O . LEU B 1 306 ? 16.917 44.112 27.105 1.00 90.42 305 LEU B O 1
ATOM 5009 N N . VAL B 1 307 ? 17.165 46.126 28.162 1.00 92.31 306 VAL B N 1
ATOM 5010 C CA . VAL B 1 307 ? 15.729 46.546 28.147 1.00 93.33 306 VAL B CA 1
ATOM 5011 C C . VAL B 1 307 ? 15.478 47.363 26.874 1.00 92.40 306 VAL B C 1
ATOM 5012 O O . VAL B 1 307 ? 15.417 46.820 25.771 1.00 88.22 306 VAL B O 1
ATOM 5016 N N . LYS C 1 4 ? 85.565 73.392 59.022 1.00 86.88 3 LYS C N 1
ATOM 5017 C CA . LYS C 1 4 ? 85.018 72.205 58.290 1.00 87.51 3 LYS C CA 1
ATOM 5018 C C . LYS C 1 4 ? 84.473 71.183 59.295 1.00 83.87 3 LYS C C 1
ATOM 5019 O O . LYS C 1 4 ? 84.894 71.223 60.469 1.00 83.18 3 LYS C O 1
ATOM 5025 N N . ILE C 1 5 ? 83.572 70.306 58.837 1.00 80.37 4 ILE C N 1
ATOM 5026 C CA . ILE C 1 5 ? 82.992 69.177 59.625 1.00 76.78 4 ILE C CA 1
ATOM 5027 C C . ILE C 1 5 ? 83.591 67.872 59.101 1.00 73.36 4 ILE C C 1
ATOM 5028 O O . ILE C 1 5 ? 83.578 67.631 57.896 1.00 70.36 4 ILE C O 1
ATOM 5033 N N . PRO C 1 6 ? 84.150 67.006 59.979 1.00 71.04 5 PRO C N 1
ATOM 5034 C CA . PRO C 1 6 ? 84.598 65.672 59.574 1.00 69.81 5 PRO C CA 1
ATOM 5035 C C . PRO C 1 6 ? 83.492 64.881 58.857 1.00 70.03 5 PRO C C 1
ATOM 5036 O O . PRO C 1 6 ? 82.410 64.767 59.408 1.00 67.46 5 PRO C O 1
ATOM 5040 N N . PHE C 1 7 ? 83.795 64.369 57.658 1.00 70.47 6 PHE C N 1
ATOM 5041 C CA . PHE C 1 7 ? 82.856 63.659 56.747 1.00 70.22 6 PHE C CA 1
ATOM 5042 C C . PHE C 1 7 ? 83.571 62.445 56.143 1.00 72.00 6 PHE C C 1
ATOM 5043 O O . PHE C 1 7 ? 84.573 62.648 55.428 1.00 74.72 6 PHE C O 1
ATOM 5051 N N . TYR C 1 8 ? 83.080 61.229 56.417 1.00 69.21 7 TYR C N 1
ATOM 5052 C CA . TYR C 1 8 ? 83.741 59.952 56.032 1.00 68.71 7 TYR C CA 1
ATOM 5053 C C . TYR C 1 8 ? 82.718 58.964 55.456 1.00 66.78 7 TYR C C 1
ATOM 5054 O O . TYR C 1 8 ? 81.709 58.671 56.125 1.00 65.72 7 TYR C O 1
ATOM 5063 N N . ILE C 1 9 ? 82.994 58.465 54.244 1.00 66.08 8 ILE C N 1
ATOM 5064 C CA . ILE C 1 9 ? 82.141 57.500 53.484 1.00 65.16 8 ILE C CA 1
ATOM 5065 C C . ILE C 1 9 ? 82.755 56.106 53.611 1.00 64.69 8 ILE C C 1
ATOM 5066 O O . ILE C 1 9 ? 83.968 55.948 53.498 1.00 65.70 8 ILE C O 1
ATOM 5079 N N . GLU C 1 11 ? 81.921 51.562 53.007 1.00 59.55 10 GLU C N 1
ATOM 5080 C CA . GLU C 1 11 ? 81.178 50.581 52.233 1.00 58.50 10 GLU C CA 1
ATOM 5081 C C . GLU C 1 11 ? 80.103 49.928 53.104 1.00 56.90 10 GLU C C 1
ATOM 5082 O O . GLU C 1 11 ? 78.939 49.881 52.674 1.00 54.89 10 GLU C O 1
ATOM 5088 N N . GLU C 1 12 ? 80.476 49.413 54.274 1.00 54.78 11 GLU C N 1
ATOM 5089 C CA . GLU C 1 12 ? 79.539 48.630 55.116 1.00 53.33 11 GLU C CA 1
ATOM 5090 C C . GLU C 1 12 ? 79.476 49.252 56.509 1.00 51.69 11 GLU C C 1
ATOM 5091 O O . GLU C 1 12 ? 80.428 49.951 56.899 1.00 50.38 11 GLU C O 1
ATOM 5097 N N . HIS C 1 13 ? 78.369 49.022 57.212 1.00 51.47 12 HIS C N 1
ATOM 5098 C CA . HIS C 1 13 ? 77.980 49.813 58.404 1.00 49.55 12 HIS C CA 1
ATOM 5099 C C . HIS C 1 13 ? 78.873 49.487 59.608 1.00 49.98 12 HIS C C 1
ATOM 5100 O O . HIS C 1 13 ? 78.980 50.356 60.490 1.00 50.56 12 HIS C O 1
ATOM 5107 N N . ASN C 1 14 ? 79.517 48.315 59.636 1.00 51.25 13 ASN C N 1
ATOM 5108 C CA . ASN C 1 14 ? 80.416 47.900 60.751 1.00 51.79 13 ASN C CA 1
ATOM 5109 C C . ASN C 1 14 ? 81.580 48.897 60.883 1.00 51.32 13 ASN C C 1
ATOM 5110 O O . ASN C 1 14 ? 82.074 49.065 62.010 1.00 49.61 13 ASN C O 1
ATOM 5115 N N . GLU C 1 15 ? 81.970 49.556 59.785 1.00 51.70 14 GLU C N 1
ATOM 5116 C CA . GLU C 1 15 ? 83.123 50.498 59.703 1.00 53.20 14 GLU C CA 1
ATOM 5117 C C . GLU C 1 15 ? 82.864 51.760 60.544 1.00 53.18 14 GLU C C 1
ATOM 5118 O O . GLU C 1 15 ? 83.856 52.410 60.935 1.00 52.78 14 GLU C O 1
ATOM 5124 N N . ALA C 1 16 ? 81.599 52.112 60.804 1.00 52.19 15 ALA C N 1
ATOM 5125 C CA . ALA C 1 16 ? 81.218 53.301 61.604 1.00 52.42 15 ALA C CA 1
ATOM 5126 C C . ALA C 1 16 ? 81.901 53.232 62.973 1.00 53.44 15 ALA C C 1
ATOM 5127 O O . ALA C 1 16 ? 82.473 54.250 63.391 1.00 55.60 15 ALA C O 1
ATOM 5129 N N . PHE C 1 17 ? 81.863 52.067 63.627 1.00 54.40 16 PHE C N 1
ATOM 5130 C CA . PHE C 1 17 ? 82.507 51.811 64.942 1.00 55.43 16 PHE C CA 1
ATOM 5131 C C . PHE C 1 17 ? 83.960 52.295 64.907 1.00 57.03 16 PHE C C 1
ATOM 5132 O O . PHE C 1 17 ? 84.401 52.947 65.867 1.00 57.05 16 PHE C O 1
ATOM 5140 N N . PHE C 1 18 ? 84.678 51.970 63.829 1.00 59.03 17 PHE C N 1
ATOM 5141 C CA . PHE C 1 18 ? 86.102 52.343 63.622 1.00 61.76 17 PHE C CA 1
ATOM 5142 C C . PHE C 1 18 ? 86.214 53.864 63.473 1.00 61.90 17 PHE C C 1
ATOM 5143 O O . PHE C 1 18 ? 87.114 54.453 64.100 1.00 63.40 17 PHE C O 1
ATOM 5151 N N . ILE C 1 19 ? 85.324 54.469 62.678 1.00 59.81 18 ILE C N 1
ATOM 5152 C CA . ILE C 1 19 ? 85.325 55.930 62.355 1.00 61.40 18 ILE C CA 1
ATOM 5153 C C . ILE C 1 19 ? 85.034 56.735 63.631 1.00 61.33 18 ILE C C 1
ATOM 5154 O O . ILE C 1 19 ? 85.643 57.812 63.793 1.00 64.33 18 ILE C O 1
ATOM 5159 N N . TRP C 1 20 ? 84.143 56.237 64.497 1.00 59.03 19 TRP C N 1
ATOM 5160 C CA . TRP C 1 20 ? 83.760 56.892 65.778 1.00 58.05 19 TRP C CA 1
ATOM 5161 C C . TRP C 1 20 ? 84.978 56.962 66.707 1.00 59.57 19 TRP C C 1
ATOM 5162 O O . TRP C 1 20 ? 85.276 58.063 67.200 1.00 61.19 19 TRP C O 1
ATOM 5173 N N . HIS C 1 21 ? 85.651 55.826 66.923 1.00 61.22 20 HIS C N 1
ATOM 5174 C CA . HIS C 1 21 ? 86.833 55.680 67.819 1.00 61.98 20 HIS C CA 1
ATOM 5175 C C . HIS C 1 21 ? 88.013 56.504 67.287 1.00 65.01 20 HIS C C 1
ATOM 5176 O O . HIS C 1 21 ? 88.803 56.995 68.117 1.00 66.02 20 HIS C O 1
ATOM 5183 N N . TYR C 1 22 ? 88.133 56.638 65.962 1.00 66.21 21 TYR C N 1
ATOM 5184 C CA . TYR C 1 22 ? 89.161 57.480 65.294 1.00 69.65 21 TYR C CA 1
ATOM 5185 C C . TYR C 1 22 ? 88.898 58.954 65.629 1.00 70.08 21 TYR C C 1
ATOM 5186 O O . TYR C 1 22 ? 89.870 59.693 65.882 1.00 71.84 21 TYR C O 1
ATOM 5195 N N . ALA C 1 23 ? 87.623 59.360 65.631 1.00 69.13 22 ALA C N 1
ATOM 5196 C CA . ALA C 1 23 ? 87.166 60.734 65.951 1.00 70.44 22 ALA C CA 1
ATOM 5197 C C . ALA C 1 23 ? 87.451 61.050 67.425 1.00 73.34 22 ALA C C 1
ATOM 5198 O O . ALA C 1 23 ? 87.842 62.200 67.713 1.00 75.75 22 ALA C O 1
ATOM 5200 N N . VAL C 1 24 ? 87.262 60.067 68.315 1.00 72.21 23 VAL C N 1
ATOM 5201 C CA . VAL C 1 24 ? 87.569 60.168 69.776 1.00 72.33 23 VAL C CA 1
ATOM 5202 C C . VAL C 1 24 ? 89.080 60.374 69.946 1.00 74.15 23 VAL C C 1
ATOM 5203 O O . VAL C 1 24 ? 89.469 61.197 70.797 1.00 75.14 23 VAL C O 1
ATOM 5207 N N . ALA C 1 25 ? 89.890 59.651 69.163 1.00 75.58 24 ALA C N 1
ATOM 5208 C CA . ALA C 1 25 ? 91.372 59.687 69.197 1.00 76.46 24 ALA C CA 1
ATOM 5209 C C . ALA C 1 25 ? 91.881 61.043 68.687 1.00 77.94 24 ALA C C 1
ATOM 5210 O O . ALA C 1 25 ? 92.845 61.566 69.279 1.00 76.58 24 ALA C O 1
ATOM 5212 N N . GLU C 1 26 ? 91.259 61.581 67.631 1.00 78.84 25 GLU C N 1
ATOM 5213 C CA . GLU C 1 26 ? 91.630 62.880 67.001 1.00 82.16 25 GLU C CA 1
ATOM 5214 C C . GLU C 1 26 ? 90.995 64.046 67.771 1.00 83.48 25 GLU C C 1
ATOM 5215 O O . GLU C 1 26 ? 91.438 65.193 67.561 1.00 86.18 25 GLU C O 1
ATOM 5221 N N . GLY C 1 27 ? 89.996 63.769 68.616 1.00 84.70 26 GLY C N 1
ATOM 5222 C CA . GLY C 1 27 ? 89.310 64.778 69.446 1.00 82.23 26 GLY C CA 1
ATOM 5223 C C . GLY C 1 27 ? 88.319 65.605 68.644 1.00 81.50 26 GLY C C 1
ATOM 5224 O O . GLY C 1 27 ? 87.971 66.710 69.105 1.00 81.64 26 GLY C O 1
ATOM 5225 N N . TRP C 1 28 ? 87.880 65.096 67.487 1.00 79.74 27 TRP C N 1
ATOM 5226 C CA . TRP C 1 28 ? 86.796 65.695 66.660 1.00 78.04 27 TRP C CA 1
ATOM 5227 C C . TRP C 1 28 ? 85.496 65.693 67.463 1.00 74.01 27 TRP C C 1
ATOM 5228 O O . TRP C 1 28 ? 84.674 66.607 67.266 1.00 73.98 27 TRP C O 1
ATOM 5239 N N . ILE C 1 29 ? 85.316 64.662 68.292 1.00 72.11 28 ILE C N 1
ATOM 5240 C CA . ILE C 1 29 ? 84.121 64.443 69.158 1.00 71.18 28 ILE C CA 1
ATOM 5241 C C . ILE C 1 29 ? 84.611 64.125 70.572 1.00 70.90 28 ILE C C 1
ATOM 5242 O O . ILE C 1 29 ? 85.780 63.719 70.711 1.00 69.42 28 ILE C O 1
ATOM 5247 N N . ASN C 1 30 ? 83.723 64.243 71.561 1.00 70.32 29 ASN C N 1
ATOM 5248 C CA . ASN C 1 30 ? 84.023 63.965 72.990 1.00 71.73 29 ASN C CA 1
ATOM 5249 C C . ASN C 1 30 ? 84.200 62.457 73.195 1.00 68.29 29 ASN C C 1
ATOM 5250 O O . ASN C 1 30 ? 83.674 61.676 72.378 1.00 66.43 29 ASN C O 1
ATOM 5255 N N . LYS C 1 31 ? 84.911 62.084 74.261 1.00 71.82 30 LYS C N 1
ATOM 5256 C CA . LYS C 1 31 ? 85.119 60.683 74.714 1.00 71.62 30 LYS C CA 1
ATOM 5257 C C . LYS C 1 31 ? 83.762 60.026 74.996 1.00 67.72 30 LYS C C 1
ATOM 5258 O O . LYS C 1 31 ? 83.604 58.828 74.687 1.00 62.73 30 LYS C O 1
ATOM 5264 N N . ASN C 1 32 ? 82.822 60.781 75.568 1.00 67.11 31 ASN C N 1
ATOM 5265 C CA . ASN C 1 32 ? 81.517 60.250 76.038 1.00 66.02 31 ASN C CA 1
ATOM 5266 C C . ASN C 1 32 ? 80.416 61.291 75.816 1.00 62.79 31 ASN C C 1
ATOM 5267 O O . ASN C 1 32 ? 80.741 62.417 75.392 1.00 63.25 31 ASN C O 1
ATOM 5272 N N . GLN C 1 33 ? 79.167 60.891 76.081 1.00 59.71 32 GLN C N 1
ATOM 5273 C CA . GLN C 1 33 ? 77.945 61.743 76.100 1.00 59.02 32 GLN C CA 1
ATOM 5274 C C . GLN C 1 33 ? 77.679 62.362 74.720 1.00 57.31 32 GLN C C 1
ATOM 5275 O O . GLN C 1 33 ? 77.141 63.487 74.676 1.00 55.13 32 GLN C O 1
ATOM 5281 N N . ASN C 1 34 ? 78.002 61.648 73.639 1.00 55.04 33 ASN C N 1
ATOM 5282 C CA . ASN C 1 34 ? 77.681 62.075 72.251 1.00 54.14 33 ASN C CA 1
ATOM 5283 C C . ASN C 1 34 ? 76.264 61.613 71.911 1.00 50.93 33 ASN C C 1
ATOM 5284 O O . ASN C 1 34 ? 75.746 60.730 72.606 1.00 48.81 33 ASN C O 1
ATOM 5289 N N . THR C 1 35 ? 75.662 62.188 70.876 1.00 49.85 34 THR C N 1
ATOM 5290 C CA . THR C 1 35 ? 74.322 61.784 70.387 1.00 46.86 34 THR C CA 1
ATOM 5291 C C . THR C 1 35 ? 74.485 61.098 69.034 1.00 45.45 34 THR C C 1
ATOM 5292 O O . THR C 1 35 ? 75.011 61.750 68.121 1.00 45.12 34 THR C O 1
ATOM 5296 N N . LEU C 1 36 ? 74.048 59.842 68.921 1.00 44.39 35 LEU C N 1
ATOM 5297 C CA . LEU C 1 36 ? 74.037 59.089 67.638 1.00 43.66 35 LEU C CA 1
ATOM 5298 C C . LEU C 1 36 ? 72.707 59.348 66.920 1.00 42.56 35 LEU C C 1
ATOM 5299 O O . LEU C 1 36 ? 71.696 58.732 67.311 1.00 41.85 35 LEU C O 1
ATOM 5304 N N . LEU C 1 37 ? 72.709 60.239 65.924 1.00 42.50 36 LEU C N 1
ATOM 5305 C CA . LEU C 1 37 ? 71.559 60.436 65.002 1.00 42.27 36 LEU C CA 1
ATOM 5306 C C . LEU C 1 37 ? 71.682 59.398 63.882 1.00 41.40 36 LEU C C 1
ATOM 5307 O O . LEU C 1 37 ? 72.321 59.698 62.854 1.00 41.72 36 LEU C O 1
ATOM 5312 N N . HIS C 1 38 ? 71.114 58.211 64.115 1.00 40.06 37 HIS C N 1
ATOM 5313 C CA . HIS C 1 38 ? 71.215 57.000 63.258 1.00 39.79 37 HIS C CA 1
ATOM 5314 C C . HIS C 1 38 ? 70.132 57.041 62.171 1.00 40.56 37 HIS C C 1
ATOM 5315 O O . HIS C 1 38 ? 68.982 56.672 62.465 1.00 39.73 37 HIS C O 1
ATOM 5322 N N . VAL C 1 39 ? 70.488 57.468 60.958 1.00 40.86 38 VAL C N 1
ATOM 5323 C CA . VAL C 1 39 ? 69.540 57.599 59.813 1.00 42.25 38 VAL C CA 1
ATOM 5324 C C . VAL C 1 39 ? 69.684 56.335 58.963 1.00 42.72 38 VAL C C 1
ATOM 5325 O O . VAL C 1 39 ? 70.668 56.237 58.211 1.00 42.13 38 VAL C O 1
ATOM 5329 N N . ASP C 1 40 ? 68.768 55.382 59.122 1.00 42.61 39 ASP C N 1
ATOM 5330 C CA . ASP C 1 40 ? 68.864 54.048 58.477 1.00 42.85 39 ASP C CA 1
ATOM 5331 C C . ASP C 1 40 ? 67.471 53.440 58.369 1.00 43.07 39 ASP C C 1
ATOM 5332 O O . ASP C 1 40 ? 66.617 53.804 59.180 1.00 42.37 39 ASP C O 1
ATOM 5337 N N . GLU C 1 41 ? 67.278 52.537 57.409 1.00 43.51 40 GLU C N 1
ATOM 5338 C CA . GLU C 1 41 ? 66.034 51.737 57.276 1.00 42.57 40 GLU C CA 1
ATOM 5339 C C . GLU C 1 41 ? 66.019 50.695 58.399 1.00 42.05 40 GLU C C 1
ATOM 5340 O O . GLU C 1 41 ? 64.926 50.325 58.832 1.00 40.86 40 GLU C O 1
ATOM 5346 N N . HIS C 1 42 ? 67.196 50.252 58.841 1.00 42.31 41 HIS C N 1
ATOM 5347 C CA . HIS C 1 42 ? 67.379 49.211 59.887 1.00 42.21 41 HIS C CA 1
ATOM 5348 C C . HIS C 1 42 ? 67.921 49.830 61.174 1.00 42.17 41 HIS C C 1
ATOM 5349 O O . HIS C 1 42 ? 68.819 50.667 61.087 1.00 42.37 41 HIS C O 1
ATOM 5356 N N . SER C 1 43 ? 67.411 49.402 62.329 1.00 41.91 42 SER C N 1
ATOM 5357 C CA . SER C 1 43 ? 67.815 49.924 63.660 1.00 41.66 42 SER C CA 1
ATOM 5358 C C . SER C 1 43 ? 69.273 49.554 63.958 1.00 41.32 42 SER C C 1
ATOM 5359 O O . SER C 1 43 ? 69.931 50.320 64.685 1.00 42.88 42 SER C O 1
ATOM 5362 N N . ASP C 1 44 ? 69.741 48.412 63.445 1.00 41.22 43 ASP C N 1
ATOM 5363 C CA . ASP C 1 44 ? 71.104 47.876 63.700 1.00 41.38 43 ASP C CA 1
ATOM 5364 C C . ASP C 1 44 ? 71.338 47.819 65.215 1.00 40.88 43 ASP C C 1
ATOM 5365 O O . ASP C 1 44 ? 72.432 48.203 65.668 1.00 38.97 43 ASP C O 1
ATOM 5370 N N . LEU C 1 45 ? 70.342 47.325 65.954 1.00 40.94 44 LEU C N 1
ATOM 5371 C CA . LEU C 1 45 ? 70.384 47.155 67.428 1.00 42.06 44 LEU C CA 1
ATOM 5372 C C . LEU C 1 45 ? 70.335 45.660 67.757 1.00 42.62 44 LEU C C 1
ATOM 5373 O O . LEU C 1 45 ? 69.458 45.240 68.539 1.00 43.42 44 LEU C O 1
ATOM 5378 N N . VAL C 1 46 ? 71.248 44.893 67.157 1.00 43.41 45 VAL C N 1
ATOM 5379 C CA . VAL C 1 46 ? 71.548 43.482 67.533 1.00 45.36 45 VAL C CA 1
ATOM 5380 C C . VAL C 1 46 ? 72.551 43.533 68.689 1.00 47.30 45 VAL C C 1
ATOM 5381 O O . VAL C 1 46 ? 73.517 44.310 68.588 1.00 45.74 45 VAL C O 1
ATOM 5385 N N . VAL C 1 47 ? 72.322 42.756 69.750 1.00 50.23 46 VAL C N 1
ATOM 5386 C CA . VAL C 1 47 ? 73.267 42.654 70.900 1.00 51.71 46 VAL C CA 1
ATOM 5387 C C . VAL C 1 47 ? 74.422 41.760 70.454 1.00 53.87 46 VAL C C 1
ATOM 5388 O O . VAL C 1 47 ? 74.223 40.571 70.219 1.00 53.04 46 VAL C O 1
ATOM 5392 N N . PRO C 1 48 ? 75.645 42.314 70.279 1.00 56.59 47 PRO C N 1
ATOM 5393 C CA . PRO C 1 48 ? 76.783 41.545 69.767 1.00 58.75 47 PRO C CA 1
ATOM 5394 C C . PRO C 1 48 ? 77.225 40.360 70.639 1.00 63.61 47 PRO C C 1
ATOM 5395 O O . PRO C 1 48 ? 77.201 40.468 71.853 1.00 65.11 47 PRO C O 1
ATOM 5399 N N . ILE C 1 49 ? 77.629 39.267 69.988 1.00 68.54 48 ILE C N 1
ATOM 5400 C CA . ILE C 1 49 ? 78.316 38.101 70.614 1.00 73.20 48 ILE C CA 1
ATOM 5401 C C . ILE C 1 49 ? 79.807 38.284 70.323 1.00 74.99 48 ILE C C 1
ATOM 5402 O O . ILE C 1 49 ? 80.153 38.378 69.137 1.00 76.15 48 ILE C O 1
ATOM 5407 N N . LEU C 1 50 ? 80.652 38.381 71.350 1.00 76.15 49 LEU C N 1
ATOM 5408 C CA . LEU C 1 50 ? 82.058 38.832 71.172 1.00 77.85 49 LEU C CA 1
ATOM 5409 C C . LEU C 1 50 ? 83.056 37.800 71.703 1.00 79.19 49 LEU C C 1
ATOM 5410 O O . LEU C 1 50 ? 82.691 36.970 72.560 1.00 81.65 49 LEU C O 1
ATOM 5415 N N . ASN C 1 51 ? 84.278 37.864 71.177 1.00 80.38 50 ASN C N 1
ATOM 5416 C CA . ASN C 1 51 ? 85.444 37.057 71.615 1.00 82.90 50 ASN C CA 1
ATOM 5417 C C . ASN C 1 51 ? 86.432 37.980 72.334 1.00 83.99 50 ASN C C 1
ATOM 5418 O O . ASN C 1 51 ? 87.055 37.531 73.310 1.00 84.26 50 ASN C O 1
ATOM 5423 N N . SER C 1 52 ? 86.556 39.228 71.880 1.00 82.61 51 SER C N 1
ATOM 5424 C CA . SER C 1 52 ? 87.459 40.246 72.475 1.00 83.74 51 SER C CA 1
ATOM 5425 C C . SER C 1 52 ? 86.720 41.030 73.562 1.00 84.30 51 SER C C 1
ATOM 5426 O O . SER C 1 52 ? 85.483 41.161 73.474 1.00 86.48 51 SER C O 1
ATOM 5429 N N . SER C 1 53 ? 87.456 41.529 74.555 1.00 86.72 52 SER C N 1
ATOM 5430 C CA . SER C 1 53 ? 86.922 42.452 75.587 1.00 86.26 52 SER C CA 1
ATOM 5431 C C . SER C 1 53 ? 86.894 43.869 75.011 1.00 87.60 52 SER C C 1
ATOM 5432 O O . SER C 1 53 ? 87.945 44.322 74.522 1.00 91.40 52 SER C O 1
ATOM 5435 N N . LEU C 1 54 ? 85.738 44.535 75.075 1.00 87.75 53 LEU C N 1
ATOM 5436 C CA . LEU C 1 54 ? 85.540 45.913 74.548 1.00 87.70 53 LEU C CA 1
ATOM 5437 C C . LEU C 1 54 ? 86.374 46.917 75.357 1.00 89.47 53 LEU C C 1
ATOM 5438 O O . LEU C 1 54 ? 86.674 47.996 74.813 1.00 89.43 53 LEU C O 1
ATOM 5443 N N . LYS C 1 55 ? 86.732 46.580 76.601 1.00 90.05 54 LYS C N 1
ATOM 5444 C CA . LYS C 1 55 ? 87.652 47.387 77.448 1.00 91.93 54 LYS C CA 1
ATOM 5445 C C . LYS C 1 55 ? 89.056 47.368 76.828 1.00 93.19 54 LYS C C 1
ATOM 5446 O O . LYS C 1 55 ? 89.690 48.440 76.778 1.00 95.31 54 LYS C O 1
ATOM 5452 N N . SER C 1 56 ? 89.507 46.200 76.358 1.00 93.56 55 SER C N 1
ATOM 5453 C CA . SER C 1 56 ? 90.841 45.981 75.734 1.00 93.96 55 SER C CA 1
ATOM 5454 C C . SER C 1 56 ? 90.888 46.611 74.336 1.00 92.63 55 SER C C 1
ATOM 5455 O O . SER C 1 56 ? 91.947 47.162 73.976 1.00 88.07 55 SER C O 1
ATOM 5458 N N . VAL C 1 57 ? 89.785 46.524 73.584 1.00 90.94 56 VAL C N 1
ATOM 5459 C CA . VAL C 1 57 ? 89.652 47.023 72.180 1.00 89.79 56 VAL C CA 1
ATOM 5460 C C . VAL C 1 57 ? 89.914 48.536 72.140 1.00 91.83 56 VAL C C 1
ATOM 5461 O O . VAL C 1 57 ? 90.502 49.002 71.143 1.00 91.74 56 VAL C O 1
ATOM 5465 N N . ASN C 1 58 ? 89.504 49.263 73.185 1.00 94.67 57 ASN C N 1
ATOM 5466 C CA . ASN C 1 58 ? 89.460 50.750 73.223 1.00 97.48 57 ASN C CA 1
ATOM 5467 C C . ASN C 1 58 ? 90.863 51.335 73.449 1.00 97.94 57 ASN C C 1
ATOM 5468 O O . ASN C 1 58 ? 91.026 52.550 73.222 1.00 99.55 57 ASN C O 1
ATOM 5473 N N . GLU C 1 59 ? 91.834 50.514 73.869 1.00 98.19 58 GLU C N 1
ATOM 5474 C CA . GLU C 1 59 ? 93.185 50.958 74.318 1.00 98.22 58 GLU C CA 1
ATOM 5475 C C . GLU C 1 59 ? 93.896 51.730 73.197 1.00 97.09 58 GLU C C 1
ATOM 5476 O O . GLU C 1 59 ? 94.409 52.830 73.488 1.00 100.54 58 GLU C O 1
ATOM 5482 N N . ASN C 1 60 ? 93.944 51.176 71.978 1.00 95.73 59 ASN C N 1
ATOM 5483 C CA . ASN C 1 60 ? 94.592 51.813 70.796 1.00 92.35 59 ASN C CA 1
ATOM 5484 C C . ASN C 1 60 ? 93.760 51.554 69.532 1.00 86.78 59 ASN C C 1
ATOM 5485 O O . ASN C 1 60 ? 92.886 50.664 69.560 1.00 82.63 59 ASN C O 1
ATOM 5490 N N . ILE C 1 61 ? 94.048 52.308 68.465 1.00 83.09 60 ILE C N 1
ATOM 5491 C CA . ILE C 1 61 ? 93.219 52.417 67.224 1.00 82.87 60 ILE C CA 1
ATOM 5492 C C . ILE C 1 61 ? 93.418 51.176 66.340 1.00 83.08 60 ILE C C 1
ATOM 5493 O O . ILE C 1 61 ? 92.463 50.816 65.623 1.00 82.45 60 ILE C O 1
ATOM 5498 N N . LYS C 1 62 ? 94.608 50.564 66.371 1.00 84.79 61 LYS C N 1
ATOM 5499 C CA . LYS C 1 62 ? 94.952 49.339 65.592 1.00 84.27 61 LYS C CA 1
ATOM 5500 C C . LYS C 1 62 ? 94.034 48.185 66.023 1.00 80.23 61 LYS C C 1
ATOM 5501 O O . LYS C 1 62 ? 93.584 47.431 65.135 1.00 79.79 61 LYS C O 1
ATOM 5507 N N . ARG C 1 63 ? 93.768 48.058 67.328 1.00 79.92 62 ARG C N 1
ATOM 5508 C CA . ARG C 1 63 ? 92.887 47.007 67.909 1.00 79.09 62 ARG C CA 1
ATOM 5509 C C . ARG C 1 63 ? 91.443 47.229 67.444 1.00 76.38 62 ARG C C 1
ATOM 5510 O O . ARG C 1 63 ? 90.773 46.229 67.118 1.00 78.16 62 ARG C O 1
ATOM 5518 N N . VAL C 1 64 ? 90.988 48.488 67.427 1.00 73.49 63 VAL C N 1
ATOM 5519 C CA . VAL C 1 64 ? 89.630 48.895 66.954 1.00 73.30 63 VAL C CA 1
ATOM 5520 C C . VAL C 1 64 ? 89.477 48.453 65.493 1.00 73.10 63 VAL C C 1
ATOM 5521 O O . VAL C 1 64 ? 88.443 47.832 65.172 1.00 71.22 63 VAL C O 1
ATOM 5525 N N . HIS C 1 65 ? 90.477 48.758 64.657 1.00 75.37 64 HIS C N 1
ATOM 5526 C CA . HIS C 1 65 ? 90.534 48.414 63.209 1.00 74.82 64 HIS C CA 1
ATOM 5527 C C . HIS C 1 65 ? 90.459 46.892 63.032 1.00 74.04 64 HIS C C 1
ATOM 5528 O O . HIS C 1 65 ? 89.689 46.442 62.163 1.00 71.26 64 HIS C O 1
ATOM 5535 N N . ASP C 1 66 ? 91.224 46.132 63.822 1.00 75.05 65 ASP C N 1
ATOM 5536 C CA . ASP C 1 66 ? 91.213 44.644 63.796 1.00 74.62 65 ASP C CA 1
ATOM 5537 C C . ASP C 1 66 ? 89.797 44.157 64.122 1.00 73.14 65 ASP C C 1
ATOM 5538 O O . ASP C 1 66 ? 89.264 43.327 63.358 1.00 68.37 65 ASP C O 1
ATOM 5543 N N . PHE C 1 67 ? 89.215 44.696 65.198 1.00 71.62 66 PHE C N 1
ATOM 5544 C CA . PHE C 1 67 ? 87.897 44.315 65.773 1.00 69.62 66 PHE C CA 1
ATOM 5545 C C . PHE C 1 67 ? 86.765 44.654 64.793 1.00 68.31 66 PHE C C 1
ATOM 5546 O O . PHE C 1 67 ? 85.822 43.845 64.653 1.00 67.32 66 PHE C O 1
ATOM 5554 N N . THR C 1 68 ? 86.846 45.819 64.146 1.00 68.30 67 THR C N 1
ATOM 5555 C CA . THR C 1 68 ? 85.833 46.309 63.174 1.00 66.23 67 THR C CA 1
ATOM 5556 C C . THR C 1 68 ? 85.674 45.296 62.040 1.00 66.12 67 THR C C 1
ATOM 5557 O O . THR C 1 68 ? 84.530 45.032 61.646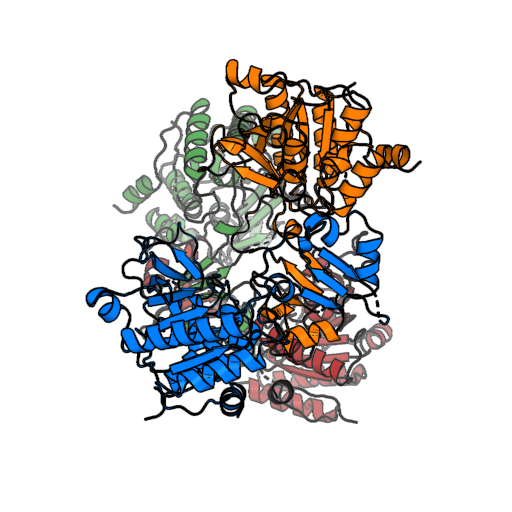 1.00 64.47 67 THR C O 1
ATOM 5561 N N . TYR C 1 69 ? 86.786 44.759 61.539 1.00 66.82 68 TYR C N 1
ATOM 5562 C CA . TYR C 1 69 ? 86.807 43.829 60.383 1.00 66.51 68 TYR C CA 1
ATOM 5563 C C . TYR C 1 69 ? 86.939 42.384 60.876 1.00 67.07 68 TYR C C 1
ATOM 5564 O O . TYR C 1 69 ? 87.310 41.514 60.071 1.00 66.62 68 TYR C O 1
ATOM 5573 N N . SER C 1 70 ? 86.623 42.117 62.145 1.00 67.90 69 SER C N 1
ATOM 5574 C CA . SER C 1 70 ? 86.661 40.743 62.705 1.00 69.06 69 SER C CA 1
ATOM 5575 C C . SER C 1 70 ? 85.261 40.309 63.146 1.00 69.47 69 SER C C 1
ATOM 5576 O O . SER C 1 70 ? 84.617 39.572 62.385 1.00 72.01 69 SER C O 1
ATOM 5579 N N . GLU C 1 71 ? 84.806 40.753 64.318 1.00 69.06 70 GLU C N 1
ATOM 5580 C CA . GLU C 1 71 ? 83.605 40.185 64.989 1.00 66.54 70 GLU C CA 1
ATOM 5581 C C . GLU C 1 71 ? 82.426 41.157 64.864 1.00 60.40 70 GLU C C 1
ATOM 5582 O O . GLU C 1 71 ? 81.367 40.876 65.460 1.00 58.89 70 GLU C O 1
ATOM 5588 N N . LEU C 1 72 ? 82.565 42.232 64.089 1.00 56.54 71 LEU C N 1
ATOM 5589 C CA . LEU C 1 72 ? 81.461 43.213 63.932 1.00 53.97 71 LEU C CA 1
ATOM 5590 C C . LEU C 1 72 ? 80.671 42.919 62.658 1.00 53.06 71 LEU C C 1
ATOM 5591 O O . LEU C 1 72 ? 81.285 42.801 61.580 1.00 53.91 71 LEU C O 1
ATOM 5596 N N . THR C 1 73 ? 79.352 42.807 62.812 1.00 52.20 72 THR C N 1
ATOM 5597 C CA . THR C 1 73 ? 78.354 42.685 61.719 1.00 50.53 72 THR C CA 1
ATOM 5598 C C . THR C 1 73 ? 77.918 44.102 61.327 1.00 47.20 72 THR C C 1
ATOM 5599 O O . THR C 1 73 ? 78.300 45.062 62.029 1.00 44.19 72 THR C O 1
ATOM 5603 N N . ILE C 1 74 ? 77.167 44.234 60.236 1.00 45.67 73 ILE C N 1
ATOM 5604 C CA . ILE C 1 74 ? 76.614 45.540 59.772 1.00 45.47 73 ILE C CA 1
ATOM 5605 C C . ILE C 1 74 ? 75.371 45.895 60.599 1.00 44.46 73 ILE C C 1
ATOM 5606 O O . ILE C 1 74 ? 74.777 46.950 60.315 1.00 45.69 73 ILE C O 1
ATOM 5611 N N . ALA C 1 75 ? 74.989 45.060 61.574 1.00 42.60 74 ALA C N 1
ATOM 5612 C CA . ALA C 1 75 ? 73.759 45.229 62.383 1.00 41.75 74 ALA C CA 1
ATOM 5613 C C . ALA C 1 75 ? 74.031 45.169 63.896 1.00 41.90 74 ALA C C 1
ATOM 5614 O O . ALA C 1 75 ? 73.040 45.253 64.641 1.00 41.46 74 ALA C O 1
ATOM 5616 N N . ASN C 1 76 ? 75.281 45.050 64.366 1.00 41.79 75 ASN C N 1
ATOM 5617 C CA . ASN C 1 76 ? 75.539 44.864 65.824 1.00 41.93 75 ASN C CA 1
ATOM 5618 C C . ASN C 1 76 ? 76.687 45.759 66.313 1.00 42.91 75 ASN C C 1
ATOM 5619 O O . ASN C 1 76 ? 77.321 45.396 67.313 1.00 43.02 75 ASN C O 1
ATOM 5624 N N . PHE C 1 77 ? 76.900 46.924 65.708 1.00 43.82 76 PHE C N 1
ATOM 5625 C CA . PHE C 1 77 ? 78.087 47.775 65.984 1.00 45.48 76 PHE C CA 1
ATOM 5626 C C . PHE C 1 77 ? 77.702 48.973 66.861 1.00 46.59 76 PHE C C 1
ATOM 5627 O O . PHE C 1 77 ? 78.622 49.675 67.318 1.00 48.08 76 PHE C O 1
ATOM 5635 N N . ILE C 1 78 ? 76.405 49.211 67.084 1.00 46.26 77 ILE C N 1
ATOM 5636 C CA . ILE C 1 78 ? 75.905 50.391 67.855 1.00 45.66 77 ILE C CA 1
ATOM 5637 C C . ILE C 1 78 ? 76.051 50.113 69.357 1.00 45.91 77 ILE C C 1
ATOM 5638 O O . ILE C 1 78 ? 76.621 50.972 70.056 1.00 46.53 77 ILE C O 1
ATOM 5643 N N . TYR C 1 79 ? 75.559 48.962 69.829 1.00 45.26 78 TYR C N 1
ATOM 5644 C CA . TYR C 1 79 ? 75.508 48.587 71.270 1.00 46.81 78 TYR C CA 1
ATOM 5645 C C . TYR C 1 79 ? 76.913 48.538 71.873 1.00 47.99 78 TYR C C 1
ATOM 5646 O O . TYR C 1 79 ? 77.092 48.943 73.019 1.00 48.34 78 TYR C O 1
ATOM 5655 N N . PRO C 1 80 ? 77.947 48.028 71.160 1.00 49.55 79 PRO C N 1
ATOM 5656 C CA . PRO C 1 80 ? 79.329 48.113 71.641 1.00 50.75 79 PRO C CA 1
ATOM 5657 C C . PRO C 1 80 ? 79.773 49.530 72.037 1.00 50.71 79 PRO C C 1
ATOM 5658 O O . PRO C 1 80 ? 80.424 49.669 73.058 1.00 51.57 79 PRO C O 1
ATOM 5662 N N . ALA C 1 81 ? 79.422 50.530 71.220 1.00 51.24 80 ALA C N 1
ATOM 5663 C CA . ALA C 1 81 ? 79.762 51.960 71.420 1.00 51.43 80 ALA C CA 1
ATOM 5664 C C . ALA C 1 81 ? 78.996 52.518 72.627 1.00 52.13 80 ALA C C 1
ATOM 5665 O O . ALA C 1 81 ? 79.552 53.392 73.322 1.00 55.07 80 ALA C O 1
ATOM 5667 N N . LEU C 1 82 ? 77.768 52.039 72.857 1.00 50.52 81 LEU C N 1
ATOM 5668 C CA . LEU C 1 82 ? 76.922 52.425 74.021 1.00 51.13 81 LEU C CA 1
ATOM 5669 C C . LEU C 1 82 ? 77.545 51.876 75.311 1.00 52.93 81 LEU C C 1
ATOM 5670 O O . LEU C 1 82 ? 77.572 52.621 76.312 1.00 52.78 81 LEU C O 1
ATOM 5675 N N . TYR C 1 83 ? 78.035 50.632 75.279 1.00 53.37 82 TYR C N 1
ATOM 5676 C CA . TYR C 1 83 ? 78.689 49.943 76.425 1.00 55.29 82 TYR C CA 1
ATOM 5677 C C . TYR C 1 83 ? 79.992 50.662 76.800 1.00 57.46 82 TYR C C 1
ATOM 5678 O O . TYR C 1 83 ? 80.319 50.717 78.002 1.00 59.05 82 TYR C O 1
ATOM 5687 N N . GLN C 1 84 ? 80.719 51.177 75.802 1.00 57.43 83 GLN C N 1
ATOM 5688 C CA . GLN C 1 84 ? 81.989 51.930 75.989 1.00 58.50 83 GLN C CA 1
ATOM 5689 C C . GLN C 1 84 ? 81.677 53.376 76.402 1.00 57.75 83 GLN C C 1
ATOM 5690 O O . GLN C 1 84 ? 82.620 54.094 76.784 1.00 56.79 83 GLN C O 1
ATOM 5696 N N . GLY C 1 85 ? 80.405 53.781 76.314 1.00 57.94 84 GLY C N 1
ATOM 5697 C CA . GLY C 1 85 ? 79.899 55.077 76.804 1.00 57.76 84 GLY C CA 1
ATOM 5698 C C . GLY C 1 85 ? 80.140 56.203 75.814 1.00 56.90 84 GLY C C 1
ATOM 5699 O O . GLY C 1 85 ? 80.060 57.370 76.237 1.00 58.54 84 GLY C O 1
ATOM 5700 N N . VAL C 1 86 ? 80.413 55.876 74.546 1.00 52.99 85 VAL C N 1
ATOM 5701 C CA . VAL C 1 86 ? 80.657 56.869 73.456 1.00 52.27 85 VAL C CA 1
ATOM 5702 C C . VAL C 1 86 ? 79.393 57.723 73.301 1.00 51.41 85 VAL C C 1
ATOM 5703 O O . VAL C 1 86 ? 79.514 58.964 73.297 1.00 51.21 85 VAL C O 1
ATOM 5707 N N . PHE C 1 87 ? 78.233 57.068 73.192 1.00 50.59 86 PHE C N 1
ATOM 5708 C CA . PHE C 1 87 ? 76.895 57.704 73.072 1.00 48.69 86 PHE C CA 1
ATOM 5709 C C . PHE C 1 87 ? 76.113 57.507 74.376 1.00 48.36 86 PHE C C 1
ATOM 5710 O O . PHE C 1 87 ? 76.218 56.423 74.983 1.00 49.69 86 PHE C O 1
ATOM 5718 N N . SER C 1 88 ? 75.364 58.536 74.787 1.00 47.77 87 SER C N 1
ATOM 5719 C CA . SER C 1 88 ? 74.450 58.531 75.961 1.00 47.99 87 SER C CA 1
ATOM 5720 C C . SER C 1 88 ? 72.993 58.399 75.498 1.00 47.95 87 SER C C 1
ATOM 5721 O O . SER C 1 88 ? 72.133 58.121 76.354 1.00 50.12 87 SER C O 1
ATOM 5724 N N . GLN C 1 89 ? 72.728 58.599 74.203 1.00 47.95 88 GLN C N 1
ATOM 5725 C CA . GLN C 1 89 ? 71.370 58.503 73.599 1.00 47.88 88 GLN C CA 1
ATOM 5726 C C . GLN C 1 89 ? 71.491 58.254 72.090 1.00 46.00 88 GLN C C 1
ATOM 5727 O O . GLN C 1 89 ? 72.448 58.771 71.478 1.00 45.21 88 GLN C O 1
ATOM 5733 N N . VAL C 1 90 ? 70.547 57.493 71.527 1.00 43.85 89 VAL C N 1
ATOM 5734 C CA . VAL C 1 90 ? 70.474 57.143 70.076 1.00 43.38 89 VAL C CA 1
ATOM 5735 C C . VAL C 1 90 ? 69.100 57.566 69.543 1.00 42.54 89 VAL C C 1
ATOM 5736 O O . VAL C 1 90 ? 68.088 57.221 70.181 1.00 41.99 89 VAL C O 1
ATOM 5740 N N . TYR C 1 91 ? 69.075 58.286 68.418 1.00 43.37 90 TYR C N 1
ATOM 5741 C CA . TYR C 1 91 ? 67.845 58.678 67.681 1.00 42.93 90 TYR C CA 1
ATOM 5742 C C . TYR C 1 91 ? 67.822 57.954 66.331 1.00 41.15 90 TYR C C 1
ATOM 5743 O O . TYR C 1 91 ? 68.600 58.335 65.437 1.00 41.56 90 TYR C O 1
ATOM 5752 N N . TRP C 1 92 ? 66.965 56.934 66.209 1.00 40.59 91 TRP C N 1
ATOM 5753 C CA . TRP C 1 92 ? 66.769 56.115 64.981 1.00 40.69 91 TRP C CA 1
ATOM 5754 C C . TRP C 1 92 ? 65.757 56.813 64.064 1.00 40.99 91 TRP C C 1
ATOM 5755 O O . TRP C 1 92 ? 64.561 56.837 64.414 1.00 40.11 91 TRP C O 1
ATOM 5766 N N . LEU C 1 93 ? 66.231 57.359 62.938 1.00 42.76 92 LEU C N 1
ATOM 5767 C CA . LEU C 1 93 ? 65.404 58.071 61.927 1.00 43.51 92 LEU C CA 1
ATOM 5768 C C . LEU C 1 93 ? 65.073 57.102 60.784 1.00 43.75 92 LEU C C 1
ATOM 5769 O O . LEU C 1 93 ? 66.017 56.625 60.123 1.00 43.41 92 LEU C O 1
ATOM 5774 N N . ARG C 1 94 ? 63.779 56.829 60.579 1.00 44.04 93 ARG C N 1
ATOM 5775 C CA . ARG C 1 94 ? 63.246 55.854 59.588 1.00 43.91 93 ARG C CA 1
ATOM 5776 C C . ARG C 1 94 ? 62.092 56.509 58.818 1.00 43.96 93 ARG C C 1
ATOM 5777 O O . ARG C 1 94 ? 61.435 57.398 59.397 1.00 45.32 93 ARG C O 1
ATOM 5785 N N . GLN C 1 95 ? 61.864 56.093 57.567 1.00 43.33 94 GLN C N 1
ATOM 5786 C CA . GLN C 1 95 ? 60.797 56.648 56.687 1.00 44.19 94 GLN C CA 1
ATOM 5787 C C . GLN C 1 95 ? 59.432 56.433 57.350 1.00 45.38 94 GLN C C 1
ATOM 5788 O O . GLN C 1 95 ? 58.642 57.395 57.394 1.00 44.10 94 GLN C O 1
ATOM 5794 N N . LYS C 1 96 ? 59.177 55.218 57.845 1.00 46.85 95 LYS C N 1
ATOM 5795 C CA . LYS C 1 96 ? 57.925 54.843 58.556 1.00 50.06 95 LYS C CA 1
ATOM 5796 C C . LYS C 1 96 ? 58.255 53.813 59.643 1.00 49.49 95 LYS C C 1
ATOM 5797 O O . LYS C 1 96 ? 58.749 52.726 59.293 1.00 50.03 95 LYS C O 1
ATOM 5803 N N . HIS C 1 97 ? 57.991 54.154 60.908 1.00 49.32 96 HIS C N 1
ATOM 5804 C CA . HIS C 1 97 ? 58.178 53.267 62.089 1.00 51.00 96 HIS C CA 1
ATOM 5805 C C . HIS C 1 97 ? 56.918 52.422 62.307 1.00 55.01 96 HIS C C 1
ATOM 5806 O O . HIS C 1 97 ? 55.823 52.878 61.918 1.00 55.41 96 HIS C O 1
ATOM 5813 N N . ASP C 1 98 ? 57.081 51.238 62.905 1.00 59.00 97 ASP C N 1
ATOM 5814 C CA . ASP C 1 98 ? 55.971 50.362 63.368 1.00 64.76 97 ASP C CA 1
ATOM 5815 C C . ASP C 1 98 ? 55.191 51.115 64.444 1.00 69.24 97 ASP C C 1
ATOM 5816 O O . ASP C 1 98 ? 55.764 51.487 65.466 1.00 69.50 97 ASP C O 1
ATOM 5821 N N . PRO C 1 99 ? 53.876 51.381 64.249 1.00 73.35 98 PRO C N 1
ATOM 5822 C CA . PRO C 1 99 ? 53.066 52.061 65.265 1.00 75.58 98 PRO C CA 1
ATOM 5823 C C . PRO C 1 99 ? 53.193 51.449 66.671 1.00 77.63 98 PRO C C 1
ATOM 5824 O O . PRO C 1 99 ? 53.091 52.190 67.633 1.00 78.35 98 PRO C O 1
ATOM 5828 N N . LYS C 1 100 ? 53.407 50.130 66.748 1.00 81.52 99 LYS C N 1
ATOM 5829 C CA . LYS C 1 100 ? 53.626 49.366 68.009 1.00 85.03 99 LYS C CA 1
ATOM 5830 C C . LYS C 1 100 ? 54.811 49.975 68.770 1.00 87.41 99 LYS C C 1
ATOM 5831 O O . LYS C 1 100 ? 54.657 50.248 69.9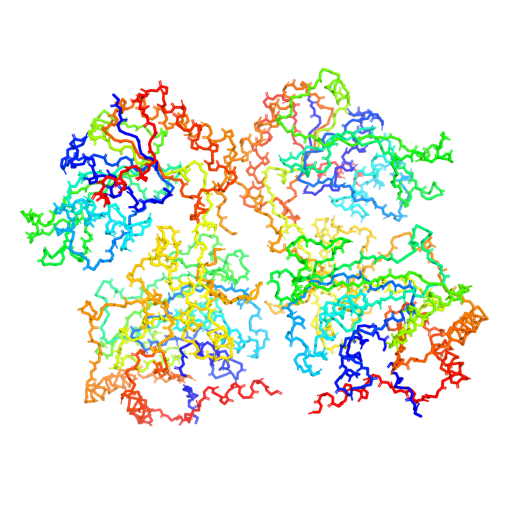78 1.00 86.03 99 LYS C O 1
ATOM 5837 N N . LEU C 1 101 ? 55.943 50.181 68.087 1.00 90.13 100 LEU C N 1
ATOM 5838 C CA . LEU C 1 101 ? 57.169 50.806 68.656 1.00 91.52 100 LEU C CA 1
ATOM 5839 C C . LEU C 1 101 ? 56.982 52.329 68.677 1.00 93.02 100 LEU C C 1
ATOM 5840 O O . LEU C 1 101 ? 57.232 52.974 67.638 1.00 95.37 100 LEU C O 1
ATOM 5845 N N . ASN C 1 102 ? 56.550 52.870 69.821 1.00 92.76 101 ASN C N 1
ATOM 5846 C CA . ASN C 1 102 ? 56.220 54.308 70.013 1.00 91.83 101 ASN C CA 1
ATOM 5847 C C . ASN C 1 102 ? 56.912 54.832 71.278 1.00 85.04 101 ASN C C 1
ATOM 5848 O O . ASN C 1 102 ? 56.847 54.143 72.316 1.00 83.82 101 ASN C O 1
ATOM 5853 N N . GLY C 1 103 ? 57.544 56.007 71.182 1.00 78.86 102 GLY C N 1
ATOM 5854 C CA . GLY C 1 103 ? 58.063 56.774 72.331 1.00 76.02 102 GLY C CA 1
ATOM 5855 C C . GLY C 1 103 ? 59.502 56.425 72.672 1.00 72.51 102 GLY C C 1
ATOM 5856 O O . GLY C 1 103 ? 60.021 55.425 72.135 1.00 68.72 102 GLY C O 1
ATOM 5857 N N . GLN C 1 104 ? 60.113 57.230 73.546 1.00 70.82 103 GLN C N 1
ATOM 5858 C CA . GLN C 1 104 ? 61.501 57.070 74.060 1.00 68.79 103 GLN C CA 1
ATOM 5859 C C . GLN C 1 104 ? 61.560 55.841 74.976 1.00 67.16 103 GLN C C 1
ATOM 5860 O O . GLN C 1 104 ? 60.619 55.654 75.772 1.00 67.04 103 GLN C O 1
ATOM 5866 N N . LYS C 1 105 ? 62.628 55.043 74.862 1.00 65.27 104 LYS C N 1
ATOM 5867 C CA . LYS C 1 105 ? 62.874 53.826 75.683 1.00 64.92 104 LYS C CA 1
ATOM 5868 C C . LYS C 1 105 ? 64.170 54.013 76.481 1.00 63.35 104 LYS C C 1
ATOM 5869 O O . LYS C 1 105 ? 65.238 54.119 75.850 1.00 63.14 104 LYS C O 1
ATOM 5875 N N . GLN C 1 106 ? 64.068 54.057 77.814 1.00 62.95 105 GLN C N 1
ATOM 5876 C CA . GLN C 1 106 ? 65.223 54.118 78.751 1.00 61.09 105 GLN C CA 1
ATOM 5877 C C . GLN C 1 106 ? 65.741 52.693 78.974 1.00 58.11 105 GLN C C 1
ATOM 5878 O O . GLN C 1 106 ? 64.980 51.875 79.523 1.00 58.46 105 GLN C O 1
ATOM 5884 N N . LEU C 1 107 ? 66.978 52.412 78.553 1.00 55.88 106 LEU C N 1
ATOM 5885 C CA . LEU C 1 107 ? 67.621 51.072 78.646 1.00 55.82 106 LEU C CA 1
ATOM 5886 C C . LEU C 1 107 ? 68.965 51.197 79.371 1.00 53.89 106 LEU C C 1
ATOM 5887 O O . LEU C 1 107 ? 69.453 52.333 79.530 1.00 50.55 106 LEU C O 1
ATOM 5892 N N . ASN C 1 108 ? 69.531 50.062 79.792 1.00 55.45 107 ASN C N 1
ATOM 5893 C CA . ASN C 1 108 ? 70.892 49.967 80.385 1.00 57.80 107 ASN C CA 1
ATOM 5894 C C . ASN C 1 108 ? 71.593 48.724 79.823 1.00 57.23 107 ASN C C 1
ATOM 5895 O O . ASN C 1 108 ? 70.900 47.715 79.568 1.00 55.19 107 ASN C O 1
ATOM 5900 N N . ILE C 1 109 ? 72.914 48.807 79.630 1.00 57.83 108 ILE C N 1
ATOM 5901 C CA . ILE C 1 109 ? 73.761 47.708 79.077 1.00 58.27 108 ILE C CA 1
ATOM 5902 C C . ILE C 1 109 ? 74.979 47.512 79.990 1.00 61.01 108 ILE C C 1
ATOM 5903 O O . ILE C 1 109 ? 75.618 48.520 80.354 1.00 59.35 108 ILE C O 1
ATOM 5908 N N . TYR C 1 110 ? 75.268 46.258 80.352 1.00 63.44 109 TYR C N 1
ATOM 5909 C CA . TYR C 1 110 ? 76.430 45.848 81.183 1.00 67.06 109 TYR C CA 1
ATOM 5910 C C . TYR C 1 110 ? 76.934 44.480 80.709 1.00 71.67 109 TYR C C 1
ATOM 5911 O O . TYR C 1 110 ? 76.144 43.711 80.117 1.00 71.90 109 TYR C O 1
ATOM 5920 N N . SER C 1 111 ? 78.213 44.194 80.973 1.00 74.83 110 SER C N 1
ATOM 5921 C CA . SER C 1 111 ? 78.909 42.942 80.579 1.00 76.49 110 SER C CA 1
ATOM 5922 C C . SER C 1 111 ? 78.833 41.915 81.714 1.00 79.39 110 SER C C 1
ATOM 5923 O O . SER C 1 111 ? 78.490 42.306 82.847 1.00 83.33 110 SER C O 1
ATOM 5926 N N . HIS C 1 112 ? 79.144 40.652 81.409 1.00 81.23 111 HIS C N 1
ATOM 5927 C CA . HIS C 1 112 ? 79.150 39.519 82.374 1.00 83.26 111 HIS C CA 1
ATOM 5928 C C . HIS C 1 112 ? 80.425 39.589 83.221 1.00 82.13 111 HIS C C 1
ATOM 5929 O O . HIS C 1 112 ? 81.520 39.341 82.677 1.00 82.63 111 HIS C O 1
ATOM 5936 N N . GLN C 1 113 ? 80.279 39.940 84.503 1.00 81.26 112 GLN C N 1
ATOM 5937 C CA . GLN C 1 113 ? 81.376 39.970 85.509 1.00 81.58 112 GLN C CA 1
ATOM 5938 C C . GLN C 1 113 ? 82.340 41.120 85.192 1.00 77.61 112 GLN C C 1
ATOM 5939 O O . GLN C 1 113 ? 83.466 41.101 85.721 1.00 77.50 112 GLN C O 1
ATOM 5945 N N . GLY C 1 114 ? 81.916 42.081 84.363 1.00 77.24 113 GLY C N 1
ATOM 5946 C CA . GLY C 1 114 ? 82.721 43.257 83.980 1.00 79.15 113 GLY C CA 1
ATOM 5947 C C . GLY C 1 114 ? 83.785 42.929 82.944 1.00 81.57 113 GLY C C 1
ATOM 5948 O O . GLY C 1 114 ? 84.622 43.811 82.668 1.00 81.60 113 GLY C O 1
ATOM 5949 N N . GLU C 1 115 ? 83.748 41.726 82.363 1.00 84.67 114 GLU C N 1
ATOM 5950 C CA . GLU C 1 115 ? 84.788 41.235 81.420 1.00 87.13 114 GLU C CA 1
ATOM 5951 C C . GLU C 1 115 ? 84.707 42.004 80.092 1.00 85.23 114 GLU C C 1
ATOM 5952 O O . GLU C 1 115 ? 85.739 42.079 79.411 1.00 86.11 114 GLU C O 1
ATOM 5958 N N . GLY C 1 116 ? 83.553 42.590 79.758 1.00 84.67 115 GLY C N 1
ATOM 5959 C CA . GLY C 1 116 ? 83.351 43.338 78.500 1.00 83.41 115 GLY C CA 1
ATOM 5960 C C . GLY C 1 116 ? 83.321 42.402 77.306 1.00 83.10 115 GLY C C 1
ATOM 5961 O O . GLY C 1 116 ? 83.801 42.802 76.226 1.00 79.74 115 GLY C O 1
ATOM 5962 N N . LYS C 1 117 ? 82.791 41.192 77.506 1.00 86.07 116 LYS C N 1
ATOM 5963 C CA . LYS C 1 117 ? 82.661 40.139 76.465 1.00 84.61 116 LYS C CA 1
ATOM 5964 C C . LYS C 1 117 ? 81.178 39.884 76.184 1.00 83.37 116 LYS C C 1
ATOM 5965 O O . LYS C 1 117 ? 80.766 40.022 75.029 1.00 83.24 116 LYS C O 1
ATOM 5971 N N . ARG C 1 118 ? 80.406 39.508 77.203 1.00 81.59 117 ARG C N 1
ATOM 5972 C CA . ARG C 1 118 ? 78.956 39.216 77.055 1.00 80.14 117 ARG C CA 1
ATOM 5973 C C . ARG C 1 118 ? 78.154 40.464 77.420 1.00 77.57 117 ARG C C 1
ATOM 5974 O O . ARG C 1 118 ? 78.276 40.913 78.566 1.00 80.11 117 ARG C O 1
ATOM 5982 N N . LEU C 1 119 ? 77.338 40.972 76.498 1.00 70.96 118 LEU C N 1
ATOM 5983 C CA . LEU C 1 119 ? 76.499 42.173 76.739 1.00 67.51 118 LEU C CA 1
ATOM 5984 C C . LEU C 1 119 ? 75.100 41.737 77.172 1.00 66.74 118 LEU C C 1
ATOM 5985 O O . LEU C 1 119 ? 74.545 40.809 76.555 1.00 61.20 118 LEU C O 1
ATOM 5990 N N . ILE C 1 120 ? 74.572 42.381 78.214 1.00 67.72 119 ILE C N 1
ATOM 5991 C CA . ILE C 1 120 ? 73.216 42.110 78.771 1.00 68.95 119 ILE C CA 1
ATOM 5992 C C . ILE C 1 120 ? 72.415 43.414 78.705 1.00 68.21 119 ILE C C 1
ATOM 5993 O O . ILE C 1 120 ? 72.883 44.424 79.266 1.00 66.14 119 ILE C O 1
ATOM 5998 N N . LEU C 1 121 ? 71.271 43.393 78.015 1.00 66.86 120 LEU C N 1
ATOM 5999 C CA . LEU C 1 121 ? 70.409 44.581 77.776 1.00 65.17 120 LEU C CA 1
ATOM 6000 C C . LEU C 1 121 ? 69.159 44.479 78.656 1.00 65.69 120 LEU C C 1
ATOM 6001 O O . LEU C 1 121 ? 68.465 43.447 78.574 1.00 66.72 120 LEU C O 1
ATOM 6006 N N . LYS C 1 122 ? 68.891 45.516 79.457 1.00 66.81 121 LYS C N 1
ATOM 6007 C CA . LYS C 1 122 ? 67.755 45.577 80.416 1.00 68.77 121 LYS C CA 1
ATOM 6008 C C . LYS C 1 122 ? 67.009 46.907 80.249 1.00 67.65 121 LYS C C 1
ATOM 6009 O O . LYS C 1 122 ? 67.625 47.879 79.764 1.00 62.52 121 LYS C O 1
ATOM 6015 N N . SER C 1 123 ? 65.731 46.930 80.645 1.00 69.88 122 SER C N 1
ATOM 6016 C CA . SER C 1 123 ? 64.805 48.088 80.532 1.00 70.86 122 SER C CA 1
ATOM 6017 C C . SER C 1 123 ? 64.835 48.927 81.815 1.00 73.66 122 SER C C 1
ATOM 6018 O O . SER C 1 123 ? 64.623 50.149 81.720 1.00 75.42 122 SER C O 1
ATOM 6021 N N . LYS C 1 124 ? 65.063 48.293 82.969 1.00 76.46 123 LYS C N 1
ATOM 6022 C CA . LYS C 1 124 ? 65.236 48.982 84.276 1.00 80.42 123 LYS C CA 1
ATOM 6023 C C . LYS C 1 124 ? 66.514 48.466 84.943 1.00 81.36 123 LYS C C 1
ATOM 6024 O O . LYS C 1 124 ? 66.785 47.253 84.859 1.00 78.42 123 LYS C O 1
ATOM 6030 N N . VAL C 1 125 ? 67.260 49.368 85.583 1.00 82.64 124 VAL C N 1
ATOM 6031 C CA . VAL C 1 125 ? 68.607 49.092 86.164 1.00 85.25 124 VAL C CA 1
ATOM 6032 C C . VAL C 1 125 ? 68.424 48.262 87.439 1.00 87.83 124 VAL C C 1
ATOM 6033 O O . VAL C 1 125 ? 67.434 48.500 88.163 1.00 88.17 124 VAL C O 1
ATOM 6037 N N . ASP C 1 126 ? 69.346 47.328 87.693 1.00 92.23 125 ASP C N 1
ATOM 6038 C CA . ASP C 1 126 ? 69.394 46.494 88.926 1.00 93.58 125 ASP C CA 1
ATOM 6039 C C . ASP C 1 126 ? 70.191 47.248 89.992 1.00 92.55 125 ASP C C 1
ATOM 6040 O O . ASP C 1 126 ? 71.054 48.056 89.606 1.00 91.85 125 ASP C O 1
ATOM 6045 N N . PHE C 1 127 ? 69.931 46.963 91.273 1.00 93.92 126 PHE C N 1
ATOM 6046 C CA . PHE C 1 127 ? 70.643 47.544 92.446 1.00 95.24 126 PHE C CA 1
ATOM 6047 C C . PHE C 1 127 ? 72.135 47.184 92.383 1.00 95.56 126 PHE C C 1
ATOM 6048 O O . PHE C 1 127 ? 72.968 47.995 92.846 1.00 96.61 126 PHE C O 1
ATOM 6056 N N . ASN C 1 128 ? 72.453 45.989 91.871 1.00 94.59 127 ASN C N 1
ATOM 6057 C CA . ASN C 1 128 ? 73.842 45.483 91.690 1.00 94.69 127 ASN C CA 1
ATOM 6058 C C . ASN C 1 128 ? 74.632 46.472 90.829 1.00 92.09 127 ASN C C 1
ATOM 6059 O O . ASN C 1 128 ? 75.788 46.774 91.182 1.00 91.70 127 ASN C O 1
ATOM 6064 N N . ASN C 1 129 ? 74.012 46.947 89.746 1.00 88.76 128 ASN C N 1
ATOM 6065 C CA . ASN C 1 129 ? 74.621 47.867 88.752 1.00 85.97 128 ASN C CA 1
ATOM 6066 C C . ASN C 1 129 ? 74.293 49.325 89.081 1.00 84.16 128 ASN C C 1
ATOM 6067 O O . ASN C 1 129 ? 74.637 50.193 88.253 1.00 82.56 128 ASN C O 1
ATOM 6072 N N . LEU C 1 130 ? 73.655 49.602 90.223 1.00 85.05 129 LEU C N 1
ATOM 6073 C CA . LEU C 1 130 ? 73.057 50.940 90.483 1.00 84.69 129 LEU C CA 1
ATOM 6074 C C . LEU C 1 130 ? 74.137 52.026 90.391 1.00 81.28 129 LEU C C 1
ATOM 6075 O O . LEU C 1 130 ? 73.851 53.067 89.807 1.00 87.07 129 LEU C O 1
ATOM 6080 N N . PHE C 1 131 ? 75.340 51.806 90.915 1.00 77.20 130 PHE C N 1
ATOM 6081 C CA . PHE C 1 131 ? 76.445 52.791 90.787 1.00 76.09 130 PHE C CA 1
ATOM 6082 C C . PHE C 1 131 ? 77.631 52.145 90.069 1.00 76.14 130 PHE C C 1
ATOM 6083 O O . PHE C 1 131 ? 78.738 52.716 90.090 1.00 75.67 130 PHE C O 1
ATOM 6091 N N . ASN C 1 132 ? 77.386 51.011 89.410 1.00 75.48 131 ASN C N 1
ATOM 6092 C CA . ASN C 1 132 ? 78.421 50.196 88.724 1.00 76.58 131 ASN C CA 1
ATOM 6093 C C . ASN C 1 132 ? 78.854 50.901 87.441 1.00 75.91 131 ASN C C 1
ATOM 6094 O O . ASN C 1 132 ? 78.010 51.243 86.615 1.00 70.84 131 ASN C O 1
ATOM 6099 N N . PRO C 1 133 ? 80.174 51.108 87.219 1.00 79.06 132 PRO C N 1
ATOM 6100 C CA . PRO C 1 133 ? 80.665 51.781 86.015 1.00 79.59 132 PRO C CA 1
ATOM 6101 C C . PRO C 1 133 ? 80.605 50.883 84.772 1.00 75.67 132 PRO C C 1
ATOM 6102 O O . PRO C 1 133 ? 80.609 51.408 83.672 1.00 74.47 132 PRO C O 1
ATOM 6106 N N . ASP C 1 134 ? 80.585 49.562 84.982 1.00 74.77 133 ASP C N 1
ATOM 6107 C CA . ASP C 1 134 ? 80.384 48.537 83.923 1.00 71.85 133 ASP C CA 1
ATOM 6108 C C . ASP C 1 134 ? 79.026 48.761 83.247 1.00 68.72 133 ASP C C 1
ATOM 6109 O O . ASP C 1 134 ? 78.934 48.537 82.024 1.00 66.60 133 ASP C O 1
ATOM 6114 N N . CYS C 1 135 ? 78.016 49.178 84.018 1.00 68.01 134 CYS C N 1
ATOM 6115 C CA . CYS C 1 135 ? 76.630 49.439 83.543 1.00 63.18 134 CYS C CA 1
ATOM 6116 C C . CYS C 1 135 ? 76.515 50.877 83.023 1.00 61.42 134 CYS C C 1
ATOM 6117 O O . CYS C 1 135 ? 76.915 51.807 83.754 1.00 59.83 134 CYS C O 1
ATOM 6120 N N . LYS C 1 136 ? 75.987 51.036 81.804 1.00 58.26 135 LYS C N 1
ATOM 6121 C CA . LYS C 1 136 ? 75.779 52.339 81.115 1.00 56.51 135 LYS C CA 1
ATOM 6122 C C . LYS C 1 136 ? 74.280 52.536 80.864 1.00 53.77 135 LYS C C 1
ATOM 6123 O O . LYS C 1 136 ? 73.655 51.614 80.304 1.00 52.00 135 LYS C O 1
ATOM 6129 N N . SER C 1 137 ? 73.739 53.692 81.262 1.00 52.11 136 SER C N 1
ATOM 6130 C CA . SER C 1 137 ? 72.330 54.112 81.032 1.00 51.27 136 SER C CA 1
ATOM 6131 C C . SER C 1 137 ? 72.253 54.974 79.766 1.00 48.83 136 SER C C 1
ATOM 6132 O O . SER C 1 137 ? 73.125 55.848 79.591 1.00 48.10 136 SER C O 1
ATOM 6135 N N . PHE C 1 138 ? 71.249 54.730 78.918 1.00 46.77 137 PHE C N 1
ATOM 6136 C CA . PHE C 1 138 ? 71.015 55.461 77.645 1.00 46.10 137 PHE C CA 1
ATOM 6137 C C . PHE C 1 138 ? 69.533 55.383 77.261 1.00 45.75 137 PHE C C 1
ATOM 6138 O O . PHE C 1 138 ? 68.793 54.576 77.855 1.00 44.50 137 PHE C O 1
ATOM 6146 N N . THR C 1 139 ? 69.125 56.201 76.287 1.00 46.13 138 THR C N 1
ATOM 6147 C CA . THR C 1 139 ? 67.755 56.229 75.707 1.00 48.01 138 THR C CA 1
ATOM 6148 C C . THR C 1 139 ? 67.839 56.039 74.189 1.00 48.72 138 THR C C 1
ATOM 6149 O O . THR C 1 139 ? 68.727 56.657 73.567 1.00 51.18 138 THR C O 1
ATOM 6153 N N . ILE C 1 140 ? 66.950 55.214 73.628 1.00 47.91 139 ILE C N 1
ATOM 6154 C CA . ILE C 1 140 ? 66.785 55.010 72.158 1.00 47.25 139 ILE C CA 1
ATOM 6155 C C . ILE C 1 140 ? 65.392 55.514 71.764 1.00 46.49 139 ILE C C 1
ATOM 6156 O O . ILE C 1 140 ? 64.399 54.934 72.246 1.00 46.70 139 ILE C O 1
ATOM 6161 N N . THR C 1 141 ? 65.333 56.559 70.932 1.00 46.23 140 THR C N 1
ATOM 6162 C CA . THR C 1 141 ? 64.080 57.232 70.493 1.00 45.74 140 THR C CA 1
ATOM 6163 C C . THR C 1 141 ? 63.887 57.030 68.993 1.00 44.97 140 THR C C 1
ATOM 6164 O O . THR C 1 141 ? 64.710 57.482 68.199 1.00 45.39 140 THR C O 1
ATOM 6168 N N . PRO C 1 142 ? 62.801 56.354 68.551 1.00 45.51 141 PRO C N 1
ATOM 6169 C CA . PRO C 1 142 ? 62.473 56.278 67.128 1.00 45.97 141 PRO C CA 1
ATOM 6170 C C . PRO C 1 142 ? 61.860 57.605 66.657 1.00 47.04 141 PRO C C 1
ATOM 6171 O O . PRO C 1 142 ? 60.948 58.082 67.308 1.00 48.61 141 PRO C O 1
ATOM 6175 N N . LEU C 1 143 ? 62.379 58.171 65.563 1.00 48.14 142 LEU C N 1
ATOM 6176 C CA . LEU C 1 143 ? 61.960 59.499 65.037 1.00 50.43 142 LEU C CA 1
ATOM 6177 C C . LEU C 1 143 ? 61.622 59.409 63.546 1.00 51.55 142 LEU C C 1
ATOM 6178 O O . LEU C 1 143 ? 62.111 58.486 62.866 1.00 50.39 142 LEU C O 1
ATOM 6183 N N . ASN C 1 144 ? 60.820 60.365 63.076 1.00 53.35 143 ASN C N 1
ATOM 6184 C CA . ASN C 1 144 ? 60.454 60.569 61.651 1.00 54.98 143 ASN C CA 1
ATOM 6185 C C . ASN C 1 144 ? 60.938 61.966 61.241 1.00 53.00 143 ASN C C 1
ATOM 6186 O O . ASN C 1 144 ? 61.067 62.824 62.135 1.00 50.49 143 ASN C O 1
ATOM 6191 N N . ALA C 1 145 ? 61.214 62.179 59.951 1.00 53.13 144 ALA C N 1
ATOM 6192 C CA . ALA C 1 145 ? 61.682 63.471 59.394 1.00 53.13 144 ALA C CA 1
ATOM 6193 C C . ALA C 1 145 ? 60.571 64.524 59.505 1.00 53.37 144 ALA C C 1
ATOM 6194 O O . ALA C 1 145 ? 60.905 65.715 59.649 1.00 54.11 144 ALA C O 1
ATOM 6196 N N . GLN C 1 146 ? 59.305 64.099 59.454 1.00 54.68 145 GLN C N 1
ATOM 6197 C CA . GLN C 1 146 ? 58.113 64.990 59.514 1.00 57.10 145 GLN C CA 1
ATOM 6198 C C . GLN C 1 146 ? 57.675 65.202 60.971 1.00 56.60 145 GLN C C 1
ATOM 6199 O O . GLN C 1 146 ? 56.902 66.151 61.206 1.00 59.65 145 GLN C O 1
ATOM 6205 N N . ASP C 1 147 ? 58.137 64.359 61.904 1.00 57.13 146 ASP C N 1
ATOM 6206 C CA . ASP C 1 147 ? 57.698 64.369 63.328 1.00 59.14 146 ASP C CA 1
ATOM 6207 C C . ASP C 1 147 ? 57.938 65.759 63.931 1.00 59.89 146 ASP C C 1
ATOM 6208 O O . ASP C 1 147 ? 59.033 66.317 63.722 1.00 58.13 146 ASP C O 1
ATOM 6213 N N . ASP C 1 148 ? 56.933 66.284 64.643 1.00 61.71 147 ASP C N 1
ATOM 6214 C CA . ASP C 1 148 ? 56.973 67.589 65.356 1.00 62.68 147 ASP C CA 1
ATOM 6215 C C . ASP C 1 148 ? 57.596 67.380 66.740 1.00 59.90 147 ASP C C 1
ATOM 6216 O O . ASP C 1 148 ? 56.959 66.709 67.578 1.00 58.22 147 ASP C O 1
ATOM 6221 N N . LEU C 1 149 ? 58.791 67.936 66.960 1.00 57.61 148 LEU C N 1
ATOM 6222 C CA . LEU C 1 149 ? 59.533 67.863 68.250 1.00 56.06 148 LEU C CA 1
ATOM 6223 C C . LEU C 1 149 ? 59.165 69.070 69.120 1.00 55.67 148 LEU C C 1
ATOM 6224 O O . LEU C 1 149 ? 58.797 70.121 68.557 1.00 57.09 148 LEU C O 1
ATOM 6229 N N . SER C 1 150 ? 59.250 68.905 70.444 1.00 54.03 149 SER C N 1
ATOM 6230 C CA . SER C 1 150 ? 59.174 69.992 71.456 1.00 54.19 149 SER C CA 1
ATOM 6231 C C . SER C 1 150 ? 60.539 70.679 71.574 1.00 52.56 149 SER C C 1
ATOM 6232 O O . SER C 1 150 ? 61.532 70.104 71.082 1.00 50.78 149 SER C O 1
ATOM 6235 N N . SER C 1 151 ? 60.577 71.858 72.205 1.00 51.23 150 SER C N 1
ATOM 6236 C CA . SER C 1 151 ? 61.818 72.600 72.556 1.00 52.21 150 SER C CA 1
ATOM 6237 C C . SER C 1 151 ? 62.725 71.698 73.401 1.00 53.23 150 SER C C 1
ATOM 6238 O O . SER C 1 151 ? 63.924 71.590 73.070 1.00 54.81 150 SER C O 1
ATOM 6241 N N . GLU C 1 152 ? 62.157 71.074 74.440 1.00 54.12 151 GLU C N 1
ATOM 6242 C CA . GLU C 1 152 ? 62.856 70.143 75.369 1.00 55.50 151 GLU C CA 1
ATOM 6243 C C . GLU C 1 152 ? 63.384 68.938 74.580 1.00 56.04 151 GLU C C 1
ATOM 6244 O O . GLU C 1 152 ? 64.547 68.553 74.807 1.00 56.10 151 GLU C O 1
ATOM 6250 N N . GLU C 1 153 ? 62.558 68.373 73.692 1.00 55.39 152 GLU C N 1
ATOM 6251 C CA . GLU C 1 153 ? 62.897 67.186 72.858 1.00 56.14 152 GLU C CA 1
ATOM 6252 C C . GLU C 1 153 ? 63.972 67.564 71.831 1.00 55.49 152 GLU C C 1
ATOM 6253 O O . GLU C 1 153 ? 64.871 66.734 71.596 1.00 57.52 152 GLU C O 1
ATOM 6259 N N . SER C 1 154 ? 63.876 68.763 71.245 1.00 54.09 153 SER C N 1
ATOM 6260 C CA . SER C 1 154 ? 64.834 69.306 70.244 1.00 52.68 153 SER C CA 1
ATOM 6261 C C . SER C 1 154 ? 66.176 69.624 70.917 1.00 53.06 153 SER C C 1
ATOM 6262 O O . SER C 1 154 ? 67.222 69.235 70.358 1.00 51.69 153 SER C O 1
ATOM 6265 N N . LYS C 1 155 ? 66.142 70.313 72.063 1.00 55.01 154 LYS C N 1
ATOM 6266 C CA . LYS C 1 155 ? 67.345 70.689 72.858 1.00 57.09 154 LYS C CA 1
ATOM 6267 C C . LYS C 1 155 ? 68.085 69.418 73.294 1.00 56.51 154 LYS C C 1
ATOM 6268 O O . LYS C 1 155 ? 69.326 69.397 73.194 1.00 58.13 154 LYS C O 1
ATOM 6274 N N . LYS C 1 156 ? 67.345 68.401 73.750 1.00 55.58 155 LYS C N 1
ATOM 6275 C CA . LYS C 1 156 ? 67.892 67.097 74.216 1.00 56.40 155 LYS C CA 1
ATOM 6276 C C . LYS C 1 156 ? 68.602 66.390 73.054 1.00 55.48 155 LYS C C 1
ATOM 6277 O O . LYS C 1 156 ? 69.720 65.887 73.267 1.00 56.56 155 LYS C O 1
ATOM 6283 N N . LEU C 1 157 ? 67.964 66.345 71.882 1.00 54.16 156 LEU C N 1
ATOM 6284 C CA . LEU C 1 157 ? 68.496 65.675 70.664 1.00 52.80 156 LEU C CA 1
ATOM 6285 C C . LEU C 1 157 ? 69.735 66.419 70.152 1.00 53.67 156 LEU C C 1
ATOM 6286 O O . LEU C 1 157 ? 70.656 65.745 69.681 1.00 53.97 156 LEU C O 1
ATOM 6291 N N . ASN C 1 158 ? 69.757 67.752 70.215 1.00 54.94 157 ASN C N 1
ATOM 6292 C CA . ASN C 1 158 ? 70.799 68.568 69.533 1.00 56.35 157 ASN C CA 1
ATOM 6293 C C . ASN C 1 158 ? 72.016 68.775 70.444 1.00 57.71 157 ASN C C 1
ATOM 6294 O O . ASN C 1 158 ? 72.322 69.938 70.772 1.00 55.48 157 ASN C O 1
ATOM 6299 N N . LYS C 1 159 ? 72.739 67.704 70.775 1.00 59.77 158 LYS C N 1
ATOM 6300 C CA . LYS C 1 159 ? 73.888 67.776 71.714 1.00 62.17 158 LYS C CA 1
ATOM 6301 C C . LYS C 1 159 ? 74.975 66.801 71.249 1.00 60.53 158 LYS C C 1
ATOM 6302 O O . LYS C 1 159 ? 74.744 65.588 71.337 1.00 57.13 158 LYS C O 1
ATOM 6308 N N . SER C 1 160 ? 76.118 67.310 70.774 1.00 60.38 159 SER C N 1
ATOM 6309 C CA . SER C 1 160 ? 77.275 66.490 70.325 1.00 59.77 159 SER C CA 1
ATOM 6310 C C . SER C 1 160 ? 76.799 65.449 69.310 1.00 58.11 159 SER C C 1
ATOM 6311 O O . SER C 1 160 ? 77.062 64.252 69.519 1.00 59.12 159 SER C O 1
ATOM 6314 N N . VAL C 1 161 ? 76.113 65.889 68.257 1.00 55.55 160 VAL C N 1
ATOM 6315 C CA . VAL C 1 161 ? 75.383 64.980 67.326 1.00 54.32 160 VAL C CA 1
ATOM 6316 C C . VAL C 1 161 ? 76.363 64.397 66.303 1.00 52.31 160 VAL C C 1
ATOM 6317 O O . VAL C 1 161 ? 77.071 65.174 65.637 1.00 51.86 160 VAL C O 1
ATOM 6321 N N . ILE C 1 162 ? 76.376 63.069 66.174 1.00 50.41 161 ILE C N 1
ATOM 6322 C CA . ILE C 1 162 ? 77.052 62.344 65.060 1.00 49.47 161 ILE C CA 1
ATOM 6323 C C . ILE C 1 162 ? 75.965 61.930 64.063 1.00 47.99 161 ILE C C 1
ATOM 6324 O O . ILE C 1 162 ? 75.146 61.051 64.411 1.00 45.27 161 ILE C O 1
ATOM 6329 N N . LEU C 1 163 ? 75.941 62.573 62.890 1.00 48.81 162 LEU C N 1
ATOM 6330 C CA . LEU C 1 163 ? 74.966 62.289 61.802 1.00 48.79 162 LEU C CA 1
ATOM 6331 C C . LEU C 1 163 ? 75.400 61.007 61.086 1.00 48.11 162 LEU C C 1
ATOM 6332 O O . LEU C 1 163 ? 76.213 61.086 60.142 1.00 46.32 162 LEU C O 1
ATOM 6337 N N . ASP C 1 164 ? 74.870 59.874 61.548 1.00 48.10 163 ASP C N 1
ATOM 6338 C CA . ASP C 1 164 ? 75.205 58.508 61.076 1.00 47.77 163 ASP C CA 1
ATOM 6339 C C . ASP C 1 164 ? 74.160 58.089 60.035 1.00 47.45 163 ASP C C 1
ATOM 6340 O O . ASP C 1 164 ? 73.055 57.689 60.445 1.00 47.42 163 ASP C O 1
ATOM 6345 N N . ILE C 1 165 ? 74.500 58.162 58.745 1.00 47.44 164 ILE C N 1
ATOM 6346 C CA . ILE C 1 165 ? 73.537 57.928 57.626 1.00 48.25 164 ILE C CA 1
ATOM 6347 C C . ILE C 1 165 ? 73.872 56.622 56.903 1.00 49.80 164 ILE C C 1
ATOM 6348 O O . ILE C 1 165 ? 75.036 56.409 56.536 1.00 51.62 164 ILE C O 1
ATOM 6353 N N . ASP C 1 166 ? 72.852 55.802 56.685 1.00 49.70 165 ASP C N 1
ATOM 6354 C CA . ASP C 1 166 ? 72.872 54.671 55.731 1.00 49.32 165 ASP C CA 1
ATOM 6355 C C . ASP C 1 166 ? 71.971 55.097 54.579 1.00 49.89 165 ASP C C 1
ATOM 6356 O O . ASP C 1 166 ? 70.881 55.590 54.878 1.00 47.26 165 ASP C O 1
ATOM 6361 N N . ILE C 1 167 ? 72.389 54.911 53.328 1.00 50.58 166 ILE C N 1
ATOM 6362 C CA . ILE C 1 167 ? 71.658 55.466 52.148 1.00 50.36 166 ILE C CA 1
ATOM 6363 C C . ILE C 1 167 ? 70.465 54.567 51.782 1.00 48.93 166 ILE C C 1
ATOM 6364 O O . ILE C 1 167 ? 69.672 54.987 50.920 1.00 50.43 166 ILE C O 1
ATOM 6369 N N . ASP C 1 168 ? 70.297 53.412 52.440 1.00 47.14 167 ASP C N 1
ATOM 6370 C CA . ASP C 1 168 ? 69.124 52.519 52.238 1.00 46.75 167 ASP C CA 1
ATOM 6371 C C . ASP C 1 168 ? 67.905 53.121 52.953 1.00 46.42 167 ASP C C 1
ATOM 6372 O O . ASP C 1 168 ? 66.793 52.612 52.747 1.00 46.38 167 ASP C O 1
ATOM 6377 N N . TYR C 1 169 ? 68.119 54.137 53.795 1.00 45.66 168 TYR C N 1
ATOM 6378 C CA . TYR C 1 169 ? 67.065 54.987 54.410 1.00 46.11 168 TYR C CA 1
ATOM 6379 C C . TYR C 1 169 ? 66.192 55.599 53.307 1.00 46.09 168 TYR C C 1
ATOM 6380 O O . TYR C 1 169 ? 64.968 55.711 53.509 1.00 45.94 168 TYR C O 1
ATOM 6389 N N . PHE C 1 170 ? 66.810 55.968 52.179 1.00 45.52 169 PHE C N 1
ATOM 6390 C CA . PHE C 1 170 ? 66.165 56.657 51.030 1.00 46.62 169 PHE C CA 1
ATOM 6391 C C . PHE C 1 170 ? 65.482 55.629 50.118 1.00 48.32 169 PHE C C 1
ATOM 6392 O O . PHE C 1 170 ? 64.311 55.857 49.752 1.00 47.75 169 PHE C O 1
ATOM 6400 N N . SER C 1 171 ? 66.182 54.541 49.769 1.00 49.08 170 SER C N 1
ATOM 6401 C CA . SER C 1 171 ? 65.676 53.437 48.907 1.00 48.59 170 SER C CA 1
ATOM 6402 C C . SER C 1 171 ? 66.321 52.109 49.325 1.00 48.51 170 SER C C 1
ATOM 6403 O O . SER C 1 171 ? 67.564 52.009 49.246 1.00 47.71 170 SER C O 1
ATOM 6406 N N . CYS C 1 172 ? 65.509 51.128 49.744 1.00 48.12 171 CYS C N 1
ATOM 6407 C CA . CYS C 1 172 ? 65.967 49.843 50.343 1.00 48.25 171 CYS C CA 1
ATOM 6408 C C . CYS C 1 172 ? 65.531 48.645 49.489 1.00 47.91 171 CYS C C 1
ATOM 6409 O O . CYS C 1 172 ? 64.450 48.707 48.884 1.00 47.70 171 CYS C O 1
ATOM 6412 N N . ASP C 1 173 ? 66.350 47.587 49.482 1.00 48.44 172 ASP C N 1
ATOM 6413 C CA . ASP C 1 173 ? 66.108 46.300 48.776 1.00 48.76 172 ASP C CA 1
ATOM 6414 C C . ASP C 1 173 ? 66.413 45.157 49.754 1.00 47.77 172 ASP C C 1
ATOM 6415 O O . ASP C 1 173 ? 67.539 44.626 49.720 1.00 48.50 172 ASP C O 1
ATOM 6420 N N . ASN C 1 174 ? 65.444 44.811 50.606 1.00 46.25 173 ASN C N 1
ATOM 6421 C CA . ASN C 1 174 ? 65.603 43.806 51.692 1.00 46.23 173 ASN C CA 1
ATOM 6422 C C . ASN C 1 174 ? 65.868 42.416 51.103 1.00 47.74 173 ASN C C 1
ATOM 6423 O O . ASN C 1 174 ? 66.579 41.642 51.760 1.00 48.38 173 ASN C O 1
ATOM 6428 N N . VAL C 1 175 ? 65.330 42.113 49.917 1.00 48.60 174 VAL C N 1
ATOM 6429 C CA . VAL C 1 175 ? 65.476 40.779 49.260 1.00 48.59 174 VAL C CA 1
ATOM 6430 C C . VAL C 1 175 ? 66.941 40.586 48.841 1.00 47.24 174 VAL C C 1
ATOM 6431 O O . VAL C 1 175 ? 67.476 39.499 49.105 1.00 46.78 174 VAL C O 1
ATOM 6435 N N . SER C 1 176 ? 67.581 41.588 48.232 1.00 47.15 175 SER C N 1
ATOM 6436 C CA . SER C 1 176 ? 69.000 41.486 47.796 1.00 48.58 175 SER C CA 1
ATOM 6437 C C . SER C 1 176 ? 69.926 41.529 49.018 1.00 47.90 175 SER C C 1
ATOM 6438 O O . SER C 1 176 ? 70.916 40.775 49.026 1.00 47.87 175 SER C O 1
ATOM 6441 N N . GLY C 1 177 ? 69.603 42.371 50.007 1.00 48.13 176 GLY C N 1
ATOM 6442 C CA . GLY C 1 177 ? 70.381 42.562 51.247 1.00 46.78 176 GLY C CA 1
ATOM 6443 C C . GLY C 1 177 ? 70.384 41.328 52.134 1.00 46.83 176 GLY C C 1
ATOM 6444 O O . GLY C 1 177 ? 71.438 41.037 52.730 1.00 46.21 176 GLY C O 1
ATOM 6445 N N . GLU C 1 178 ? 69.255 40.622 52.237 1.00 48.91 177 GLU C N 1
ATOM 6446 C CA . GLU C 1 178 ? 69.099 39.495 53.196 1.00 49.90 177 GLU C CA 1
ATOM 6447 C C . GLU C 1 178 ? 69.610 38.195 52.566 1.00 48.66 177 GLU C C 1
ATOM 6448 O O . GLU C 1 178 ? 69.869 37.263 53.336 1.00 48.84 177 GLU C O 1
ATOM 6454 N N . TYR C 1 179 ? 69.785 38.141 51.240 1.00 47.29 178 TYR C N 1
ATOM 6455 C CA . TYR C 1 179 ? 70.250 36.927 50.516 1.00 46.67 178 TYR C CA 1
ATOM 6456 C C . TYR C 1 179 ? 71.679 36.571 50.942 1.00 46.21 178 TYR C C 1
ATOM 6457 O O . TYR C 1 179 ? 72.558 37.447 50.887 1.00 44.68 178 TYR C O 1
ATOM 6466 N N . LEU C 1 180 ? 71.903 35.311 51.324 1.00 46.49 179 LEU C N 1
ATOM 6467 C CA . LEU C 1 180 ? 73.226 34.798 51.773 1.00 47.01 179 LEU C CA 1
ATOM 6468 C C . LEU C 1 180 ? 73.529 33.474 51.068 1.00 46.51 179 LEU C C 1
ATOM 6469 O O . LEU C 1 180 ? 72.636 32.608 51.021 1.00 48.89 179 LEU C O 1
ATOM 6474 N N . GLU C 1 181 ? 74.749 33.326 50.550 1.00 46.27 180 GLU C N 1
ATOM 6475 C CA . GLU C 1 181 ? 75.237 32.060 49.947 1.00 46.86 180 GLU C CA 1
ATOM 6476 C C . GLU C 1 181 ? 76.731 31.907 50.241 1.00 45.91 180 GLU C C 1
ATOM 6477 O O . GLU C 1 181 ? 77.411 32.933 50.436 1.00 48.35 180 GLU C O 1
ATOM 6483 N N . VAL C 1 182 ? 77.206 30.662 50.276 1.00 44.72 181 VAL C N 1
ATOM 6484 C CA . VAL C 1 182 ? 78.641 30.303 50.458 1.00 44.80 181 VAL C CA 1
ATOM 6485 C C . VAL C 1 182 ? 78.966 29.184 49.463 1.00 43.43 181 VAL C C 1
ATOM 6486 O O . VAL C 1 182 ? 78.113 28.289 49.282 1.00 42.35 181 VAL C O 1
ATOM 6490 N N . GLU C 1 183 ? 80.128 29.260 48.806 1.00 44.22 182 GLU C N 1
ATOM 6491 C CA . GLU C 1 183 ? 80.605 28.226 47.851 1.00 44.71 182 GLU C CA 1
ATOM 6492 C C . GLU C 1 183 ? 80.956 26.965 48.649 1.00 44.00 182 GLU C C 1
ATOM 6493 O O . GLU C 1 183 ? 81.774 27.074 49.586 1.00 44.88 182 GLU C O 1
ATOM 6499 N N . ILE C 1 184 ? 80.346 25.827 48.299 1.00 42.17 183 ILE C N 1
ATOM 6500 C CA . ILE C 1 184 ? 80.531 24.516 48.992 1.00 42.05 183 ILE C CA 1
ATOM 6501 C C . ILE C 1 184 ? 81.144 23.513 48.008 1.00 42.81 183 ILE C C 1
ATOM 6502 O O . ILE C 1 184 ? 81.138 23.788 46.790 1.00 43.39 183 ILE C O 1
ATOM 6507 N N . THR C 1 185 ? 81.648 22.391 48.530 1.00 42.82 184 THR C N 1
ATOM 6508 C CA . THR C 1 185 ? 82.296 21.303 47.751 1.00 44.26 184 THR C CA 1
ATOM 6509 C C . THR C 1 185 ? 81.213 20.391 47.162 1.00 46.01 184 THR C C 1
ATOM 6510 O O . THR C 1 185 ? 80.079 20.397 47.687 1.00 46.24 184 THR C O 1
ATOM 6514 N N . GLU C 1 186 ? 81.566 19.634 46.117 1.00 46.67 185 GLU C N 1
ATOM 6515 C CA . GLU C 1 186 ? 80.682 18.652 45.431 1.00 47.87 185 GLU C CA 1
ATOM 6516 C C . GLU C 1 186 ? 80.174 17.619 46.447 1.00 47.75 185 GLU C C 1
ATOM 6517 O O . GLU C 1 186 ? 79.016 17.182 46.310 1.00 46.93 185 GLU C O 1
ATOM 6523 N N . GLU C 1 187 ? 81.006 17.259 47.432 1.00 48.27 186 GLU C N 1
ATOM 6524 C CA . GLU C 1 187 ? 80.707 16.236 48.473 1.00 50.50 186 GLU C CA 1
ATOM 6525 C C . GLU C 1 187 ? 79.577 16.736 49.384 1.00 49.24 186 GLU C C 1
ATOM 6526 O O . GLU C 1 187 ? 78.675 15.933 49.691 1.00 51.49 186 GLU C O 1
ATOM 6532 N N . ALA C 1 188 ? 79.634 18.006 49.803 1.00 48.17 187 ALA C N 1
ATOM 6533 C CA . ALA C 1 188 ? 78.635 18.664 50.680 1.00 47.93 187 ALA C CA 1
ATOM 6534 C C . ALA C 1 188 ? 77.293 18.783 49.949 1.00 48.86 187 ALA C C 1
ATOM 6535 O O . ALA C 1 188 ? 76.250 18.525 50.581 1.00 49.74 187 ALA C O 1
ATOM 6537 N N . TYR C 1 189 ? 77.330 19.166 48.669 1.00 49.42 188 TYR C N 1
ATOM 6538 C CA . TYR C 1 189 ? 76.148 19.358 47.787 1.00 51.18 188 TYR C CA 1
ATOM 6539 C C . TYR C 1 189 ? 75.352 18.050 47.680 1.00 53.06 188 TYR C C 1
ATOM 6540 O O . TYR C 1 189 ? 74.128 18.075 47.918 1.00 51.69 188 TYR C O 1
ATOM 6549 N N . TYR C 1 190 ? 76.025 16.949 47.328 1.00 54.39 189 TYR C N 1
ATOM 6550 C CA . TYR C 1 190 ? 75.397 15.630 47.043 1.00 56.76 189 TYR C CA 1
ATOM 6551 C C . TYR C 1 190 ? 74.948 14.955 48.346 1.00 56.33 189 TYR C C 1
ATOM 6552 O O . TYR C 1 190 ? 73.962 14.197 48.293 1.00 59.18 189 TYR C O 1
ATOM 6561 N N . ASP C 1 191 ? 75.631 15.214 49.466 1.00 54.74 190 ASP C N 1
ATOM 6562 C CA . ASP C 1 191 ? 75.247 14.683 50.803 1.00 54.92 190 ASP C CA 1
ATOM 6563 C C . ASP C 1 191 ? 73.937 15.348 51.245 1.00 55.06 190 ASP C C 1
ATOM 6564 O O . ASP C 1 191 ? 73.080 14.640 51.806 1.00 55.33 190 ASP C O 1
ATOM 6569 N N . TYR C 1 192 ? 73.790 16.652 50.990 1.00 53.18 191 TYR C N 1
ATOM 6570 C CA . TYR C 1 192 ? 72.582 17.461 51.309 1.00 52.80 191 TYR C CA 1
ATOM 6571 C C . TYR C 1 192 ? 71.358 16.882 50.584 1.00 53.33 191 TYR C C 1
ATOM 6572 O O . TYR C 1 192 ? 70.267 16.845 51.190 1.00 50.53 191 TYR C O 1
ATOM 6581 N N . ILE C 1 193 ? 71.537 16.441 49.334 1.00 52.48 192 ILE C N 1
ATOM 6582 C CA . ILE C 1 193 ? 70.443 15.955 48.439 1.00 54.38 192 ILE C CA 1
ATOM 6583 C C . ILE C 1 193 ? 70.119 14.488 48.759 1.00 55.45 192 ILE C C 1
ATOM 6584 O O . ILE C 1 193 ? 68.918 14.162 48.826 1.00 55.81 192 ILE C O 1
ATOM 6589 N N . ASN C 1 194 ? 71.142 13.645 48.944 1.00 55.81 193 ASN C N 1
ATOM 6590 C CA . ASN C 1 194 ? 71.015 12.161 48.987 1.00 55.83 193 ASN C CA 1
ATOM 6591 C C . ASN C 1 194 ? 70.761 11.671 50.419 1.00 54.22 193 ASN C C 1
ATOM 6592 O O . ASN C 1 194 ? 69.939 10.746 50.577 1.00 52.80 193 ASN C O 1
ATOM 6597 N N . ASN C 1 195 ? 71.447 12.246 51.415 1.00 54.06 194 ASN C N 1
ATOM 6598 C CA . ASN C 1 195 ? 71.382 11.811 52.839 1.00 53.55 194 ASN C CA 1
ATOM 6599 C C . ASN C 1 195 ? 70.112 12.378 53.485 1.00 53.53 194 ASN C C 1
ATOM 6600 O O . ASN C 1 195 ? 69.989 13.620 53.558 1.00 53.44 194 ASN C O 1
ATOM 6605 N N . LEU C 1 196 ? 69.214 11.496 53.938 1.00 54.01 195 LEU C N 1
ATOM 6606 C CA . LEU C 1 196 ? 67.946 11.853 54.634 1.00 56.06 195 LEU C CA 1
ATOM 6607 C C . LEU C 1 196 ? 68.262 12.711 55.863 1.00 54.17 195 LEU C C 1
ATOM 6608 O O . LEU C 1 196 ? 67.583 13.737 56.058 1.00 53.70 195 LEU C O 1
ATOM 6613 N N . TYR C 1 197 ? 69.270 12.306 56.641 1.00 53.10 196 TYR C N 1
ATOM 6614 C CA . TYR C 1 197 ? 69.580 12.864 57.982 1.00 52.32 196 TYR C CA 1
ATOM 6615 C C . TYR C 1 197 ? 70.731 13.871 57.902 1.00 49.90 196 TYR C C 1
ATOM 6616 O O . TYR C 1 197 ? 71.356 14.135 58.947 1.00 48.73 196 TYR C O 1
ATOM 6625 N N . ASN C 1 198 ? 70.998 14.433 56.720 1.00 48.42 197 ASN C N 1
ATOM 6626 C CA . ASN C 1 198 ? 71.963 15.552 56.573 1.00 46.91 197 ASN C CA 1
ATOM 6627 C C . ASN C 1 198 ? 71.508 16.652 57.531 1.00 47.31 197 ASN C C 1
ATOM 6628 O O . ASN C 1 198 ? 70.354 17.087 57.398 1.00 46.31 197 ASN C O 1
ATOM 6633 N N . LYS C 1 199 ? 72.365 17.043 58.476 1.00 48.10 198 LYS C N 1
ATOM 6634 C CA . LYS C 1 199 ? 72.008 17.973 59.580 1.00 49.55 198 LYS C CA 1
ATOM 6635 C C . LYS C 1 199 ? 71.545 19.310 58.988 1.00 49.22 198 LYS C C 1
ATOM 6636 O O . LYS C 1 199 ? 70.535 19.847 59.464 1.00 49.79 198 LYS C O 1
ATOM 6642 N N . LEU C 1 200 ? 72.257 19.818 57.982 1.00 50.32 199 LEU C N 1
ATOM 6643 C CA . LEU C 1 200 ? 71.957 21.123 57.337 1.00 50.53 199 LEU C CA 1
ATOM 6644 C C . LEU C 1 200 ? 70.515 21.117 56.821 1.00 50.07 199 LEU C C 1
ATOM 6645 O O . LEU C 1 200 ? 69.798 22.109 57.044 1.00 50.12 199 LEU C O 1
ATOM 6650 N N . ARG C 1 201 ? 70.132 20.027 56.155 1.00 50.81 200 ARG C N 1
ATOM 6651 C CA . ARG C 1 201 ? 68.810 19.833 55.507 1.00 52.16 200 ARG C CA 1
ATOM 6652 C C . ARG C 1 201 ? 67.711 19.745 56.576 1.00 51.26 200 ARG C C 1
ATOM 6653 O O . ARG C 1 201 ? 66.677 20.413 56.402 1.00 48.93 200 ARG C O 1
ATOM 6661 N N . ILE C 1 202 ? 67.918 18.964 57.642 1.00 50.61 201 ILE C N 1
ATOM 6662 C CA . ILE C 1 202 ? 66.859 18.678 58.659 1.00 50.18 201 ILE C CA 1
ATOM 6663 C C . ILE C 1 202 ? 66.880 19.725 59.779 1.00 48.72 201 ILE C C 1
ATOM 6664 O O . ILE C 1 202 ? 65.986 19.659 60.636 1.00 46.84 201 ILE C O 1
ATOM 6669 N N . CYS C 1 203 ? 67.852 20.638 59.814 1.00 48.98 202 CYS C N 1
ATOM 6670 C CA . CYS C 1 203 ? 67.899 21.688 60.865 1.00 51.66 202 CYS C CA 1
ATOM 6671 C C . CYS C 1 203 ? 67.644 23.071 60.260 1.00 54.47 202 CYS C C 1
ATOM 6672 O O . CYS C 1 203 ? 67.353 23.992 61.045 1.00 55.69 202 CYS C O 1
ATOM 6675 N N . TRP C 1 204 ? 67.743 23.220 58.936 1.00 58.67 203 TRP C N 1
ATOM 6676 C CA . TRP C 1 204 ? 67.450 24.503 58.245 1.00 63.26 203 TRP C CA 1
ATOM 6677 C C . TRP C 1 204 ? 66.225 24.385 57.337 1.00 65.70 203 TRP C C 1
ATOM 6678 O O . TRP C 1 204 ? 65.441 25.345 57.328 1.00 71.48 203 TRP C O 1
ATOM 6689 N N . GLY C 1 205 ? 66.074 23.282 56.594 1.00 63.98 204 GLY C N 1
ATOM 6690 C CA . GLY C 1 205 ? 64.831 22.938 55.869 1.00 64.56 204 GLY C CA 1
ATOM 6691 C C . GLY C 1 205 ? 64.610 23.758 54.607 1.00 66.33 204 GLY C C 1
ATOM 6692 O O . GLY C 1 205 ? 65.503 23.754 53.748 1.00 62.41 204 GLY C O 1
ATOM 6693 N N . GLY C 1 206 ? 63.455 24.433 54.508 1.00 70.87 205 GLY C N 1
ATOM 6694 C CA . GLY C 1 206 ? 62.909 25.036 53.274 1.00 72.33 205 GLY C CA 1
ATOM 6695 C C . GLY C 1 206 ? 63.457 26.420 52.953 1.00 74.79 205 GLY C C 1
ATOM 6696 O O . GLY C 1 206 ? 63.515 26.752 51.747 1.00 75.01 205 GLY C O 1
ATOM 6697 N N . ASN C 1 207 ? 63.812 27.226 53.956 1.00 73.63 206 ASN C N 1
ATOM 6698 C CA . ASN C 1 207 ? 64.364 28.591 53.727 1.00 75.11 206 ASN C CA 1
ATOM 6699 C C . ASN C 1 207 ? 65.722 28.460 53.024 1.00 75.23 206 ASN C C 1
ATOM 6700 O O . ASN C 1 207 ? 65.937 29.179 52.032 1.00 81.90 206 ASN C O 1
ATOM 6705 N N . ALA C 1 208 ? 66.583 27.545 53.480 1.00 70.51 207 ALA C N 1
ATOM 6706 C CA . ALA C 1 208 ? 67.928 27.311 52.899 1.00 65.15 207 ALA C CA 1
ATOM 6707 C C . ALA C 1 208 ? 67.837 26.262 51.785 1.00 60.66 207 ALA C C 1
ATOM 6708 O O . ALA C 1 208 ? 66.884 25.470 51.791 1.00 58.11 207 ALA C O 1
ATOM 6710 N N . SER C 1 209 ? 68.794 26.257 50.856 1.00 58.04 208 SER C N 1
ATOM 6711 C CA . SER C 1 209 ? 68.870 25.250 49.767 1.00 56.09 208 SER C CA 1
ATOM 6712 C C . SER C 1 209 ? 70.278 25.211 49.171 1.00 53.56 208 SER C C 1
ATOM 6713 O O . SER C 1 209 ? 71.048 26.166 49.370 1.00 53.03 208 SER C O 1
ATOM 6716 N N . VAL C 1 210 ? 70.591 24.123 48.471 1.00 52.98 209 VAL C N 1
ATOM 6717 C CA . VAL C 1 210 ? 71.853 23.967 47.694 1.00 53.23 209 VAL C CA 1
ATOM 6718 C C . VAL C 1 210 ? 71.520 24.229 46.224 1.00 53.93 209 VAL C C 1
ATOM 6719 O O . VAL C 1 210 ? 70.344 24.059 45.849 1.00 55.35 209 VAL C O 1
ATOM 6723 N N . LYS C 1 211 ? 72.506 24.664 45.440 1.00 54.61 210 LYS C N 1
ATOM 6724 C CA . LYS C 1 211 ? 72.344 24.928 43.984 1.00 56.57 210 LYS C CA 1
ATOM 6725 C C . LYS C 1 211 ? 73.686 24.757 43.268 1.00 56.15 210 LYS C C 1
ATOM 6726 O O . LYS C 1 211 ? 74.731 24.753 43.935 1.00 53.74 210 LYS C O 1
ATOM 6732 N N . TYR C 1 212 ? 73.638 24.610 41.947 1.00 56.96 211 TYR C N 1
ATOM 6733 C CA . TYR C 1 212 ? 74.818 24.563 41.050 1.00 58.60 211 TYR C CA 1
ATOM 6734 C C . TYR C 1 212 ? 74.760 25.796 40.159 1.00 59.40 211 TYR C C 1
ATOM 6735 O O . TYR C 1 212 ? 73.701 26.108 39.620 1.00 61.18 211 TYR C O 1
ATOM 6752 N N . ASP C 1 214 ? 77.269 27.448 37.162 1.00 61.39 213 ASP C N 1
ATOM 6753 C CA . ASP C 1 214 ? 78.395 27.660 36.264 1.00 61.54 213 ASP C CA 1
ATOM 6754 C C . ASP C 1 214 ? 79.646 26.947 36.797 1.00 60.61 213 ASP C C 1
ATOM 6755 O O . ASP C 1 214 ? 80.721 27.582 36.829 1.00 59.20 213 ASP C O 1
ATOM 6760 N N . GLY C 1 215 ? 79.505 25.675 37.190 1.00 60.31 214 GLY C N 1
ATOM 6761 C CA . GLY C 1 215 ? 80.628 24.780 37.535 1.00 61.99 214 GLY C CA 1
ATOM 6762 C C . GLY C 1 215 ? 80.958 24.773 39.019 1.00 60.84 214 GLY C C 1
ATOM 6763 O O . GLY C 1 215 ? 81.957 24.126 39.387 1.00 63.27 214 GLY C O 1
ATOM 6764 N N . LYS C 1 216 ? 80.165 25.456 39.848 1.00 58.57 215 LYS C N 1
ATOM 6765 C CA . LYS C 1 216 ? 80.403 25.563 41.313 1.00 56.49 215 LYS C CA 1
ATOM 6766 C C . LYS C 1 216 ? 79.107 25.237 42.064 1.00 52.83 215 LYS C C 1
ATOM 6767 O O . LYS C 1 216 ? 78.017 25.379 41.473 1.00 51.61 215 LYS C O 1
ATOM 6773 N N . TYR C 1 217 ? 79.235 24.790 43.315 1.00 49.87 216 TYR C N 1
ATOM 6774 C CA . TYR C 1 217 ? 78.108 24.411 44.205 1.00 48.08 216 TYR C CA 1
ATOM 6775 C C . TYR C 1 217 ? 77.986 25.462 45.310 1.00 46.71 216 TYR C C 1
ATOM 6776 O O . TYR C 1 217 ? 79.023 25.946 45.797 1.00 43.04 216 TYR C O 1
ATOM 6785 N N . TYR C 1 218 ? 76.756 25.818 45.682 1.00 46.62 217 TYR C N 1
ATOM 6786 C CA . TYR C 1 218 ? 76.473 26.838 46.723 1.00 47.05 217 TYR C CA 1
ATOM 6787 C C . TYR C 1 218 ? 75.419 26.322 47.700 1.00 46.71 217 TYR C C 1
ATOM 6788 O O . TYR C 1 218 ? 74.525 25.552 47.299 1.00 45.94 217 TYR C O 1
ATOM 6797 N N . PHE C 1 219 ? 75.551 26.740 48.957 1.00 46.98 218 PHE C N 1
ATOM 6798 C CA . PHE C 1 219 ? 74.499 26.654 49.994 1.00 47.06 218 PHE C CA 1
ATOM 6799 C C . PHE C 1 219 ? 73.913 28.057 50.155 1.00 46.47 218 PHE C C 1
ATOM 6800 O O . PHE C 1 219 ? 74.662 28.971 50.535 1.00 43.11 218 PHE C O 1
ATOM 6808 N N . CYS C 1 220 ? 72.638 28.233 49.816 1.00 48.87 219 CYS C N 1
ATOM 6809 C CA . CYS C 1 220 ? 71.930 29.531 49.951 1.00 52.17 219 CYS C CA 1
ATOM 6810 C C . CYS C 1 220 ? 71.269 29.560 51.330 1.00 53.41 219 CYS C C 1
ATOM 6811 O O . CYS C 1 220 ? 70.219 28.924 51.492 1.00 52.49 219 CYS C O 1
ATOM 6814 N N . ILE C 1 221 ? 71.911 30.236 52.284 1.00 57.59 220 ILE C N 1
ATOM 6815 C CA . ILE C 1 221 ? 71.523 30.283 53.725 1.00 60.52 220 ILE C CA 1
ATOM 6816 C C . ILE C 1 221 ? 70.172 30.995 53.853 1.00 62.98 220 ILE C C 1
ATOM 6817 O O . ILE C 1 221 ? 69.190 30.342 54.242 1.00 64.38 220 ILE C O 1
ATOM 6822 N N . ILE C 1 222 ? 70.117 32.283 53.527 1.00 63.82 221 ILE C N 1
ATOM 6823 C CA . ILE C 1 222 ? 68.846 33.059 53.558 1.00 66.34 221 ILE C CA 1
ATOM 6824 C C . ILE C 1 222 ? 68.383 33.249 52.112 1.00 67.24 221 ILE C C 1
ATOM 6825 O O . ILE C 1 222 ? 69.195 33.683 51.278 1.00 65.36 221 ILE C O 1
ATOM 6830 N N . GLN C 1 223 ? 67.130 32.891 51.836 1.00 67.77 222 GLN C N 1
ATOM 6831 C CA . GLN C 1 223 ? 66.467 33.078 50.519 1.00 70.20 222 GLN C CA 1
ATOM 6832 C C . GLN C 1 223 ? 65.216 33.930 50.724 1.00 67.45 222 GLN C C 1
ATOM 6833 O O . GLN C 1 223 ? 64.136 33.382 50.934 1.00 67.81 222 GLN C O 1
ATOM 6839 N N . PRO C 1 224 ? 65.305 35.285 50.711 1.00 67.86 223 PRO C N 1
ATOM 6840 C CA . PRO C 1 224 ? 64.124 36.131 50.923 1.00 67.04 223 PRO C CA 1
ATOM 6841 C C . PRO C 1 224 ? 62.971 35.862 49.940 1.00 66.89 223 PRO C C 1
ATOM 6842 O O . PRO C 1 224 ? 63.240 35.750 48.755 1.00 65.47 223 PRO C O 1
ATOM 6846 N N . VAL C 1 228 ? 56.815 38.737 47.761 1.00 89.02 227 VAL C N 1
ATOM 6847 C CA . VAL C 1 228 ? 55.949 38.690 48.980 1.00 90.40 227 VAL C CA 1
ATOM 6848 C C . VAL C 1 228 ? 56.383 39.784 49.970 1.00 89.32 227 VAL C C 1
ATOM 6849 O O . VAL C 1 228 ? 55.538 40.182 50.796 1.00 90.53 227 VAL C O 1
ATOM 6853 N N . ALA C 1 229 ? 57.643 40.236 49.904 1.00 86.79 228 ALA C N 1
ATOM 6854 C CA . ALA C 1 229 ? 58.200 41.342 50.721 1.00 84.27 228 ALA C CA 1
ATOM 6855 C C . ALA C 1 229 ? 57.690 42.687 50.187 1.00 83.31 228 ALA C C 1
ATOM 6856 O O . ALA C 1 229 ? 57.534 42.813 48.956 1.00 81.50 228 ALA C O 1
ATOM 6858 N N . GLU C 1 230 ? 57.454 43.652 51.083 1.00 81.99 229 GLU C N 1
ATOM 6859 C CA . GLU C 1 230 ? 56.984 45.020 50.729 1.00 81.39 229 GLU C CA 1
ATOM 6860 C C . GLU C 1 230 ? 58.110 45.719 49.960 1.00 74.91 229 GLU C C 1
ATOM 6861 O O . GLU C 1 230 ? 59.270 45.609 50.398 1.00 74.72 229 GLU C O 1
ATOM 6867 N N . ASN C 1 231 ? 57.784 46.383 48.847 1.00 72.34 230 ASN C N 1
ATOM 6868 C CA . ASN C 1 231 ? 58.778 47.044 47.959 1.00 68.05 230 ASN C CA 1
ATOM 6869 C C . ASN C 1 231 ? 59.191 48.381 48.583 1.00 64.08 230 ASN C C 1
ATOM 6870 O O . ASN C 1 231 ? 58.320 49.254 48.735 1.00 65.20 230 ASN C O 1
ATOM 6875 N N . LEU C 1 232 ? 60.471 48.527 48.935 1.00 60.52 231 LEU C N 1
ATOM 6876 C CA . LEU C 1 232 ? 61.023 49.758 49.564 1.00 57.01 231 LEU C CA 1
ATOM 6877 C C . LEU C 1 232 ? 61.925 50.503 48.573 1.00 56.03 231 LEU C C 1
ATOM 6878 O O . LEU C 1 232 ? 62.486 51.545 48.965 1.00 55.37 231 LEU C O 1
ATOM 6883 N N . LYS C 1 233 ? 62.065 49.997 47.344 1.00 56.10 232 LYS C N 1
ATOM 6884 C CA . LYS C 1 233 ? 62.748 50.724 46.242 1.00 57.00 232 LYS C CA 1
ATOM 6885 C C . LYS C 1 233 ? 61.772 51.776 45.712 1.00 57.20 232 LYS C C 1
ATOM 6886 O O . LYS C 1 233 ? 60.630 51.406 45.395 1.00 56.81 232 LYS C O 1
ATOM 6892 N N . VAL C 1 234 ? 62.193 53.039 45.647 1.00 58.89 233 VAL C N 1
ATOM 6893 C CA . VAL C 1 234 ? 61.300 54.178 45.281 1.00 59.68 233 VAL C CA 1
ATOM 6894 C C . VAL C 1 234 ? 61.918 54.932 44.100 1.00 59.69 233 VAL C C 1
ATOM 6895 O O . VAL C 1 234 ? 63.085 54.650 43.759 1.00 59.71 233 VAL C O 1
ATOM 6899 N N . SER C 1 235 ? 61.147 55.839 43.493 1.00 60.38 234 SER C N 1
ATOM 6900 C CA . SER C 1 235 ? 61.543 56.646 42.309 1.00 62.18 234 SER C CA 1
ATOM 6901 C C . SER C 1 235 ? 62.623 57.659 42.706 1.00 63.79 234 SER C C 1
ATOM 6902 O O . SER C 1 235 ? 62.757 57.943 43.915 1.00 63.94 234 SER C O 1
ATOM 6905 N N . GLU C 1 236 ? 63.359 58.179 41.719 1.00 68.14 235 GLU C N 1
ATOM 6906 C CA . GLU C 1 236 ? 64.426 59.199 41.908 1.00 70.18 235 GLU C CA 1
ATOM 6907 C C . GLU C 1 236 ? 63.810 60.495 42.451 1.00 69.35 235 GLU C C 1
ATOM 6908 O O . GLU C 1 236 ? 64.490 61.177 43.240 1.00 67.61 235 GLU C O 1
ATOM 6914 N N . ASP C 1 237 ? 62.574 60.813 42.046 1.00 70.65 236 ASP C N 1
ATOM 6915 C CA . ASP C 1 237 ? 61.806 62.000 42.516 1.00 71.78 236 ASP C CA 1
ATOM 6916 C C . ASP C 1 237 ? 61.516 61.864 44.017 1.00 69.39 236 ASP C C 1
ATOM 6917 O O . ASP C 1 237 ? 61.545 62.895 44.716 1.00 69.60 236 ASP C O 1
ATOM 6922 N N . ALA C 1 238 ? 61.244 60.642 44.487 1.00 66.37 237 ALA C N 1
ATOM 6923 C CA . ALA C 1 238 ? 60.977 60.318 45.909 1.00 63.73 237 ALA C CA 1
ATOM 6924 C C . ALA C 1 238 ? 62.280 60.406 46.714 1.00 62.30 237 ALA C C 1
ATOM 6925 O O . ALA C 1 238 ? 62.242 60.958 47.832 1.00 61.46 237 ALA C O 1
ATOM 6927 N N . ILE C 1 239 ? 63.381 59.879 46.164 1.00 60.67 238 ILE C N 1
ATOM 6928 C CA . ILE C 1 239 ? 64.742 59.901 46.784 1.00 60.98 238 ILE C CA 1
ATOM 6929 C C . ILE C 1 239 ? 65.132 61.354 47.083 1.00 62.22 238 ILE C C 1
ATOM 6930 O O . ILE C 1 239 ? 65.534 61.628 48.231 1.00 59.78 238 ILE C O 1
ATOM 6935 N N . VAL C 1 240 ? 65.018 62.237 46.083 1.00 66.58 239 VAL C N 1
ATOM 6936 C CA . VAL C 1 240 ? 65.361 63.691 46.174 1.00 67.15 239 VAL C CA 1
ATOM 6937 C C . VAL C 1 240 ? 64.478 64.342 47.247 1.00 68.38 239 VAL C C 1
ATOM 6938 O O . VAL C 1 240 ? 65.023 65.097 48.076 1.00 69.61 239 VAL C O 1
ATOM 6942 N N . GLU C 1 241 ? 63.170 64.061 47.219 1.00 67.70 240 GLU C N 1
ATOM 6943 C CA . GLU C 1 241 ? 62.167 64.591 48.184 1.00 68.47 240 GLU C CA 1
ATOM 6944 C C . GLU C 1 241 ? 62.506 64.108 49.601 1.00 65.65 240 GLU C C 1
ATOM 6945 O O . GLU C 1 241 ? 62.313 64.895 50.548 1.00 63.26 240 GLU C O 1
ATOM 6951 N N . ARG C 1 242 ? 62.989 62.867 49.734 1.00 63.17 241 ARG C N 1
ATOM 6952 C CA . ARG C 1 242 ? 63.342 62.232 51.036 1.00 59.28 241 ARG C CA 1
ATOM 6953 C C . ARG C 1 242 ? 64.640 62.840 51.582 1.00 59.70 241 ARG C C 1
ATOM 6954 O O . ARG C 1 242 ? 64.728 63.017 52.815 1.00 58.42 241 ARG C O 1
ATOM 6962 N N . ILE C 1 243 ? 65.610 63.135 50.708 1.00 59.69 242 ILE C N 1
ATOM 6963 C CA . ILE C 1 243 ? 66.894 63.807 51.075 1.00 59.49 242 ILE C CA 1
ATOM 6964 C C . ILE C 1 243 ? 66.576 65.239 51.529 1.00 60.69 242 ILE C C 1
ATOM 6965 O O . ILE C 1 243 ? 67.179 65.681 52.523 1.00 62.46 242 ILE C O 1
ATOM 6970 N N . ASP C 1 244 ? 65.657 65.919 50.834 1.00 61.34 243 ASP C N 1
ATOM 6971 C CA . ASP C 1 244 ? 65.177 67.288 51.175 1.00 62.95 243 ASP C CA 1
ATOM 6972 C C . ASP C 1 244 ? 64.537 67.285 52.570 1.00 60.81 243 ASP C C 1
ATOM 6973 O O . ASP C 1 244 ? 64.793 68.238 53.332 1.00 60.23 243 ASP C O 1
ATOM 6978 N N . ALA C 1 245 ? 63.734 66.261 52.884 1.00 58.99 244 ALA C N 1
ATOM 6979 C CA . ALA C 1 245 ? 63.000 66.117 54.165 1.00 56.89 244 ALA C CA 1
ATOM 6980 C C . ALA C 1 245 ? 63.993 65.969 55.325 1.00 56.60 244 ALA C C 1
ATOM 6981 O O . ALA C 1 245 ? 63.699 66.487 56.422 1.00 56.29 244 ALA C O 1
ATOM 6983 N N . LEU C 1 246 ? 65.119 65.286 55.091 1.00 56.82 245 LEU C N 1
ATOM 6984 C CA . LEU C 1 246 ? 66.220 65.129 56.081 1.00 56.67 245 LEU C CA 1
ATOM 6985 C C . LEU C 1 246 ? 66.885 66.491 56.316 1.00 56.72 245 LEU C C 1
ATOM 6986 O O . LEU C 1 246 ? 67.136 66.822 57.490 1.00 55.93 245 LEU C O 1
ATOM 6991 N N . ILE C 1 247 ? 67.150 67.244 55.242 1.00 56.27 246 ILE C N 1
ATOM 6992 C CA . ILE C 1 247 ? 67.796 68.592 55.293 1.00 57.01 246 ILE C CA 1
ATOM 6993 C C . ILE C 1 247 ? 66.899 69.541 56.099 1.00 57.12 246 ILE C C 1
ATOM 6994 O O . ILE C 1 247 ? 67.447 70.318 56.906 1.00 56.67 246 ILE C O 1
ATOM 6999 N N . ASP C 1 248 ? 65.579 69.475 55.889 1.00 57.73 247 ASP C N 1
ATOM 7000 C CA . ASP C 1 248 ? 64.567 70.279 56.628 1.00 60.20 247 ASP C CA 1
ATOM 7001 C C . ASP C 1 248 ? 64.624 69.917 58.117 1.00 58.44 247 ASP C C 1
ATOM 7002 O O . ASP C 1 248 ? 64.644 70.848 58.946 1.00 58.70 247 ASP C O 1
ATOM 7007 N N . PHE C 1 249 ? 64.662 68.618 58.437 1.00 56.09 248 PHE C N 1
ATOM 7008 C CA . PHE C 1 249 ? 64.738 68.083 59.824 1.00 54.25 248 PHE C CA 1
ATOM 7009 C C . PHE C 1 249 ? 65.997 68.617 60.521 1.00 54.27 248 PHE C C 1
ATOM 7010 O O . PHE C 1 249 ? 65.892 69.055 61.683 1.00 51.92 248 PHE C O 1
ATOM 7018 N N . LEU C 1 250 ? 67.143 68.570 59.834 1.00 53.72 249 LEU C N 1
ATOM 7019 C CA . LEU C 1 250 ? 68.459 69.041 60.351 1.00 55.23 249 LEU C CA 1
ATOM 7020 C C . LEU C 1 250 ? 68.433 70.564 60.538 1.00 56.20 249 LEU C C 1
ATOM 7021 O O . LEU C 1 250 ? 69.062 71.048 61.498 1.00 55.87 249 LEU C O 1
ATOM 7026 N N . LYS C 1 251 ? 67.734 71.285 59.654 1.00 57.69 250 LYS C N 1
ATOM 7027 C CA . LYS C 1 251 ? 67.621 72.770 59.677 1.00 59.06 250 LYS C CA 1
ATOM 7028 C C . LYS C 1 251 ? 66.692 73.203 60.818 1.00 59.73 250 LYS C C 1
ATOM 7029 O O . LYS C 1 251 ? 67.101 74.083 61.603 1.00 61.26 250 LYS C O 1
ATOM 7035 N N . VAL C 1 252 ? 65.498 72.604 60.902 1.00 56.65 251 VAL C N 1
ATOM 7036 C CA . VAL C 1 252 ? 64.429 72.948 61.891 1.00 56.65 251 VAL C CA 1
ATOM 7037 C C . VAL C 1 252 ? 64.970 72.785 63.320 1.00 55.65 251 VAL C C 1
ATOM 7038 O O . VAL C 1 252 ? 64.591 73.602 64.183 1.00 53.02 251 VAL C O 1
ATOM 7042 N N . ASN C 1 253 ? 65.819 71.778 63.556 1.00 55.71 252 ASN C N 1
ATOM 7043 C CA . ASN C 1 253 ? 66.390 71.452 64.893 1.00 54.28 252 ASN C CA 1
ATOM 7044 C C . ASN C 1 253 ? 67.784 72.080 65.044 1.00 55.66 252 ASN C C 1
ATOM 7045 O O . ASN C 1 253 ? 68.418 71.837 66.086 1.00 54.78 252 ASN C O 1
ATOM 7050 N N . GLU C 1 254 ? 68.231 72.864 64.054 1.00 56.62 253 GLU C N 1
ATOM 7051 C CA . GLU C 1 254 ? 69.530 73.594 64.048 1.00 59.34 253 GLU C CA 1
ATOM 7052 C C . GLU C 1 254 ? 70.669 72.619 64.380 1.00 56.64 253 GLU C C 1
ATOM 7053 O O . GLU C 1 254 ? 71.521 72.969 65.218 1.00 55.81 253 GLU C O 1
ATOM 7059 N N . ILE C 1 255 ? 70.678 71.447 63.738 1.00 57.97 254 ILE C N 1
ATOM 7060 C CA . ILE C 1 255 ? 71.679 70.361 63.967 1.00 58.65 254 ILE C CA 1
ATOM 7061 C C . ILE C 1 255 ? 72.981 70.738 63.250 1.00 59.42 254 ILE C C 1
ATOM 7062 O O . ILE C 1 255 ? 72.938 70.940 62.021 1.00 58.67 254 ILE C O 1
ATOM 7067 N N . GLN C 1 256 ? 74.085 70.827 64.001 1.00 60.52 255 GLN C N 1
ATOM 7068 C CA . GLN C 1 256 ? 75.464 71.034 63.483 1.00 61.92 255 GLN C CA 1
ATOM 7069 C C . GLN C 1 256 ? 76.340 69.887 63.985 1.00 59.77 255 GLN C C 1
ATOM 7070 O O . GLN C 1 256 ? 76.893 69.965 65.079 1.00 61.40 255 GLN C O 1
ATOM 7076 N N . PRO C 1 257 ? 76.472 68.777 63.221 1.00 59.24 256 PRO C N 1
ATOM 7077 C CA . PRO C 1 257 ? 77.219 67.607 63.685 1.00 59.29 256 PRO C CA 1
ATOM 7078 C C . PRO C 1 257 ? 78.718 67.872 63.892 1.00 61.04 256 PRO C C 1
ATOM 7079 O O . PRO C 1 257 ? 79.272 68.689 63.178 1.00 62.60 256 PRO C O 1
ATOM 7083 N N . LYS C 1 258 ? 79.323 67.178 64.863 1.00 61.63 257 LYS C N 1
ATOM 7084 C CA . LYS C 1 258 ? 80.789 67.174 65.123 1.00 65.47 257 LYS C CA 1
ATOM 7085 C C . LYS C 1 258 ? 81.464 66.132 64.221 1.00 64.56 257 LYS C C 1
ATOM 7086 O O . LYS C 1 258 ? 82.696 66.214 64.046 1.00 67.01 257 LYS C O 1
ATOM 7092 N N . LEU C 1 259 ? 80.684 65.183 63.690 1.00 63.64 258 LEU C N 1
ATOM 7093 C CA . LEU C 1 259 ? 81.138 64.132 62.738 1.00 62.40 258 LEU C CA 1
ATOM 7094 C C . LEU C 1 259 ? 79.948 63.680 61.883 1.00 60.54 258 LEU C C 1
ATOM 7095 O O . LEU C 1 259 ? 78.876 63.411 62.460 1.00 61.61 258 LEU C O 1
ATOM 7100 N N . ILE C 1 260 ? 80.137 63.608 60.562 1.00 59.53 259 ILE C N 1
ATOM 7101 C CA . ILE C 1 260 ? 79.164 63.012 59.598 1.00 57.83 259 ILE C CA 1
ATOM 7102 C C . ILE C 1 260 ? 79.798 61.747 59.008 1.00 56.65 259 ILE C C 1
ATOM 7103 O O . ILE C 1 260 ? 80.992 61.791 58.653 1.00 55.98 259 ILE C O 1
ATOM 7108 N N . ASP C 1 261 ? 79.030 60.659 58.928 1.00 54.16 260 ASP C N 1
ATOM 7109 C CA . ASP C 1 261 ? 79.458 59.382 58.299 1.00 55.10 260 ASP C CA 1
ATOM 7110 C C . ASP C 1 261 ? 78.309 58.874 57.420 1.00 54.54 260 ASP C C 1
ATOM 7111 O O . ASP C 1 261 ? 77.143 59.016 57.839 1.00 53.63 260 ASP C O 1
ATOM 7116 N N . VAL C 1 262 ? 78.636 58.333 56.241 1.00 55.78 261 VAL C N 1
ATOM 7117 C CA . VAL C 1 262 ? 77.655 57.857 55.218 1.00 55.81 261 VAL C CA 1
ATOM 7118 C C . VAL C 1 262 ? 77.996 56.409 54.847 1.00 55.58 261 VAL C C 1
ATOM 7119 O O . VAL C 1 262 ? 79.160 56.150 54.480 1.00 56.72 261 VAL C O 1
ATOM 7123 N N . CYS C 1 263 ? 77.011 55.511 54.935 1.00 54.39 262 CYS C N 1
ATOM 7124 C CA . CYS C 1 263 ? 77.136 54.071 54.589 1.00 54.53 262 CYS C CA 1
ATOM 7125 C C . CYS C 1 263 ? 76.410 53.796 53.270 1.00 53.57 262 CYS C C 1
ATOM 7126 O O . CYS C 1 263 ? 75.227 54.167 53.167 1.00 52.76 262 CYS C O 1
ATOM 7129 N N . ARG C 1 264 ? 77.096 53.149 52.322 1.00 53.23 263 ARG C N 1
ATOM 7130 C CA . ARG C 1 264 ? 76.596 52.885 50.946 1.00 52.92 263 ARG C CA 1
ATOM 7131 C C . ARG C 1 264 ? 75.638 51.690 50.951 1.00 52.06 263 ARG C C 1
ATOM 7132 O O . ARG C 1 264 ? 74.571 51.797 50.329 1.00 49.13 263 ARG C O 1
ATOM 7140 N N . SER C 1 265 ? 76.024 50.591 51.607 1.00 53.03 264 SER C N 1
ATOM 7141 C CA . SER C 1 265 ? 75.246 49.326 51.698 1.00 53.75 264 SER C CA 1
ATOM 7142 C C . SER C 1 265 ? 74.941 48.783 50.295 1.00 54.10 264 SER C C 1
ATOM 7143 O O . SER C 1 265 ? 73.827 48.273 50.092 1.00 51.74 264 SER C O 1
ATOM 7146 N N . ARG C 1 266 ? 75.876 48.888 49.348 1.00 55.54 265 ARG C N 1
ATOM 7147 C CA . ARG C 1 266 ? 75.629 48.438 47.952 1.00 56.83 265 ARG C CA 1
ATOM 7148 C C . ARG C 1 266 ? 76.308 47.079 47.718 1.00 54.42 265 ARG C C 1
ATOM 7149 O O . ARG C 1 266 ? 75.749 46.286 46.940 1.00 54.87 265 ARG C O 1
ATOM 7157 N N . LEU C 1 267 ? 77.419 46.783 48.397 1.00 53.30 266 LEU C N 1
ATOM 7158 C CA . LEU C 1 267 ? 78.057 45.441 48.328 1.00 53.67 266 LEU C CA 1
ATOM 7159 C C . LEU C 1 267 ? 77.111 44.422 48.967 1.00 53.78 266 LEU C C 1
ATOM 7160 O O . LEU C 1 267 ? 76.937 43.340 48.382 1.00 53.53 266 LEU C O 1
ATOM 7165 N N . SER C 1 268 ? 76.485 44.781 50.091 1.00 52.33 267 SER C N 1
ATOM 7166 C CA . SER C 1 268 ? 75.472 43.942 50.780 1.00 52.42 267 SER C CA 1
ATOM 7167 C C . SER C 1 268 ? 74.195 43.866 49.936 1.00 52.30 267 SER C C 1
ATOM 7168 O O . SER C 1 268 ? 73.548 42.817 49.976 1.00 54.24 267 SER C O 1
ATOM 7171 N N . GLY C 1 269 ? 73.852 44.930 49.204 1.00 51.61 268 GLY C N 1
ATOM 7172 C CA . GLY C 1 269 ? 72.706 44.944 48.272 1.00 50.94 268 GLY C CA 1
ATOM 7173 C C . GLY C 1 269 ? 71.439 45.498 48.905 1.00 48.72 268 GLY C C 1
ATOM 7174 O O . GLY C 1 269 ? 70.378 45.420 48.255 1.00 49.39 268 GLY C O 1
ATOM 7175 N N . TYR C 1 270 ? 71.535 46.078 50.107 1.00 46.74 269 TYR C N 1
ATOM 7176 C CA . TYR C 1 270 ? 70.394 46.714 50.820 1.00 45.64 269 TYR C CA 1
ATOM 7177 C C . TYR C 1 270 ? 69.989 48.010 50.105 1.00 46.33 269 TYR C C 1
ATOM 7178 O O . TYR C 1 270 ? 68.785 48.226 49.911 1.00 46.27 269 TYR C O 1
ATOM 7187 N N . THR C 1 271 ? 70.951 48.863 49.751 1.00 46.63 270 THR C N 1
ATOM 7188 C CA . THR C 1 271 ? 70.745 49.998 48.811 1.00 49.45 270 THR C CA 1
ATOM 7189 C C . THR C 1 271 ? 70.842 49.448 47.396 1.00 51.71 270 THR C C 1
ATOM 7190 O O . THR C 1 271 ? 71.874 48.859 47.100 1.00 52.78 270 THR C O 1
ATOM 7194 N N . PRO C 1 272 ? 69.823 49.610 46.506 1.00 53.66 271 PRO C N 1
ATOM 7195 C CA . PRO C 1 272 ? 69.890 49.118 45.121 1.00 54.66 271 PRO C CA 1
ATOM 7196 C C . PRO C 1 272 ? 71.095 49.576 44.279 1.00 57.41 271 PRO C C 1
ATOM 7197 O O . PRO C 1 272 ? 71.485 50.727 44.386 1.00 58.10 271 PRO C O 1
ATOM 7201 N N . ASN C 1 273 ? 71.612 48.690 43.414 1.00 59.31 272 ASN C N 1
ATOM 7202 C CA . ASN C 1 273 ? 72.905 48.880 42.702 1.00 62.57 272 ASN C CA 1
ATOM 7203 C C . ASN C 1 273 ? 72.759 49.960 41.622 1.00 64.17 272 ASN C C 1
ATOM 7204 O O . ASN C 1 273 ? 73.768 50.621 41.314 1.00 67.54 272 ASN C O 1
ATOM 7209 N N . ASP C 1 274 ? 71.559 50.131 41.061 1.00 63.64 273 ASP C N 1
ATOM 7210 C CA . ASP C 1 274 ? 71.294 51.107 39.969 1.00 64.81 273 ASP C CA 1
ATOM 7211 C C . ASP C 1 274 ? 71.077 52.508 40.559 1.00 63.57 273 ASP C C 1
ATOM 7212 O O . ASP C 1 274 ? 71.209 53.482 39.794 1.00 67.91 273 ASP C O 1
ATOM 7217 N N . GLN C 1 275 ? 70.771 52.609 41.859 1.00 62.33 274 GLN C N 1
ATOM 7218 C CA . GLN C 1 275 ? 70.348 53.871 42.529 1.00 61.71 274 GLN C CA 1
ATOM 7219 C C . GLN C 1 275 ? 71.438 54.418 43.463 1.00 59.56 274 GLN C C 1
ATOM 7220 O O . GLN C 1 275 ? 71.393 55.631 43.740 1.00 58.07 274 GLN C O 1
ATOM 7226 N N . TRP C 1 276 ? 72.361 53.581 43.950 1.00 60.31 275 TRP C N 1
ATOM 7227 C CA . TRP C 1 276 ? 73.257 53.933 45.088 1.00 62.96 275 TRP C CA 1
ATOM 7228 C C . TRP C 1 276 ? 74.116 55.160 44.735 1.00 64.70 275 TRP C C 1
ATOM 7229 O O . TRP C 1 276 ? 74.191 56.069 45.580 1.00 64.35 275 TRP C O 1
ATOM 7240 N N . GLU C 1 277 ? 74.693 55.221 43.529 1.00 67.67 276 GLU C N 1
ATOM 7241 C CA . GLU C 1 277 ? 75.567 56.345 43.086 1.00 69.09 276 GLU C CA 1
ATOM 7242 C C . GLU C 1 277 ? 74.776 57.658 43.135 1.00 67.71 276 GLU C C 1
ATOM 7243 O O . GLU C 1 277 ? 75.274 58.623 43.750 1.00 65.78 276 GLU C O 1
ATOM 7249 N N . PHE C 1 278 ? 73.587 57.676 42.524 1.00 67.23 277 PHE C N 1
ATOM 7250 C CA . PHE C 1 278 ? 72.668 58.845 42.454 1.00 68.20 277 PHE C CA 1
ATOM 7251 C C . PHE C 1 278 ? 72.359 59.349 43.869 1.00 66.88 277 PHE C C 1
ATOM 7252 O O . PHE C 1 278 ? 72.475 60.567 44.101 1.00 69.13 277 PHE C O 1
ATOM 7260 N N . ILE C 1 279 ? 71.988 58.439 44.778 1.00 66.51 278 ILE C N 1
ATOM 7261 C CA . ILE C 1 279 ? 71.565 58.760 46.177 1.00 65.55 278 ILE C CA 1
ATOM 7262 C C . ILE C 1 279 ? 72.721 59.465 46.900 1.00 64.70 278 ILE C C 1
ATOM 7263 O O . ILE C 1 279 ? 72.478 60.548 47.466 1.00 62.67 278 ILE C O 1
ATOM 7268 N N . GLU C 1 280 ? 73.919 58.870 46.884 1.00 66.25 279 GLU C N 1
ATOM 7269 C CA . GLU C 1 280 ? 75.137 59.413 47.550 1.00 68.54 279 GLU C CA 1
ATOM 7270 C C . GLU C 1 280 ? 75.458 60.800 46.980 1.00 70.04 279 GLU C C 1
ATOM 7271 O O . GLU C 1 280 ? 75.628 61.738 47.782 1.00 70.84 279 GLU C O 1
ATOM 7277 N N . ASN C 1 281 ? 75.539 60.914 45.651 1.00 69.95 280 ASN C N 1
ATOM 7278 C CA . ASN C 1 281 ? 75.923 62.161 44.934 1.00 70.77 280 ASN C CA 1
ATOM 7279 C C . ASN C 1 281 ? 74.893 63.262 45.224 1.00 69.66 280 ASN C C 1
ATOM 7280 O O . ASN C 1 281 ? 75.315 64.423 45.404 1.00 71.38 280 ASN C O 1
ATOM 7285 N N . THR C 1 282 ? 73.602 62.912 45.273 1.00 68.27 281 THR C N 1
ATOM 7286 C CA . THR C 1 282 ? 72.477 63.852 45.545 1.00 68.33 281 THR C CA 1
ATOM 7287 C C . THR C 1 282 ? 72.518 64.287 47.015 1.00 67.11 281 THR C C 1
ATOM 7288 O O . THR C 1 282 ? 72.359 65.496 47.274 1.00 68.61 281 THR C O 1
ATOM 7292 N N . LEU C 1 283 ? 72.719 63.334 47.932 1.00 65.01 282 LEU C N 1
ATOM 7293 C CA . LEU C 1 283 ? 72.799 63.564 49.402 1.00 63.93 282 LEU C CA 1
ATOM 7294 C C . LEU C 1 283 ? 73.936 64.545 49.715 1.00 64.46 282 LEU C C 1
ATOM 7295 O O . LEU C 1 283 ? 73.684 65.521 50.449 1.00 64.40 282 LEU C O 1
ATOM 7300 N N . VAL C 1 284 ? 75.135 64.287 49.182 1.00 65.91 283 VAL C N 1
ATOM 7301 C CA . VAL C 1 284 ? 76.387 65.047 49.487 1.00 69.33 283 VAL C CA 1
ATOM 7302 C C . VAL C 1 284 ? 76.238 66.501 49.016 1.00 70.71 283 VAL C C 1
ATOM 7303 O O . VAL C 1 284 ? 76.673 67.398 49.764 1.00 72.40 283 VAL C O 1
ATOM 7307 N N . GLU C 1 285 ? 75.656 66.730 47.833 1.00 71.04 284 GLU C N 1
ATOM 7308 C CA . GLU C 1 285 ? 75.501 68.092 47.249 1.00 75.46 284 GLU C CA 1
ATOM 7309 C C . GLU C 1 285 ? 74.402 68.854 48.005 1.00 74.85 284 GLU C C 1
ATOM 7310 O O . GLU C 1 285 ? 74.510 70.093 48.095 1.00 77.72 284 GLU C O 1
ATOM 7316 N N . LYS C 1 286 ? 73.391 68.148 48.526 1.00 72.27 285 LYS C N 1
ATOM 7317 C CA . LYS C 1 286 ? 72.286 68.746 49.326 1.00 71.59 285 LYS C CA 1
ATOM 7318 C C . LYS C 1 286 ? 72.773 69.012 50.756 1.00 71.45 285 LYS C C 1
ATOM 7319 O O . LYS C 1 286 ? 72.349 70.032 51.332 1.00 73.22 285 LYS C O 1
ATOM 7325 N N . LEU C 1 287 ? 73.618 68.132 51.305 1.00 70.96 286 LEU C N 1
ATOM 7326 C CA . LEU C 1 287 ? 74.249 68.299 52.646 1.00 70.82 286 LEU C CA 1
ATOM 7327 C C . LEU C 1 287 ? 75.173 69.524 52.634 1.00 72.82 286 LEU C C 1
ATOM 7328 O O . LEU C 1 287 ? 75.218 70.232 53.659 1.00 74.21 286 LEU C O 1
ATOM 7333 N N . SER C 1 288 ? 75.878 69.760 51.521 1.00 73.76 287 SER C N 1
ATOM 7334 C CA . SER C 1 288 ? 76.869 70.857 51.347 1.00 74.57 287 SER C CA 1
ATOM 7335 C C . SER C 1 288 ? 76.176 72.227 51.315 1.00 74.48 287 SER C C 1
ATOM 7336 O O . SER C 1 288 ? 76.889 73.242 51.434 1.00 77.24 287 SER C O 1
ATOM 7339 N N . SER C 1 289 ? 74.848 72.260 51.152 1.00 73.43 288 SER C N 1
ATOM 7340 C CA . SER C 1 289 ? 74.029 73.501 51.115 1.00 73.22 288 SER C CA 1
ATOM 7341 C C . SER C 1 289 ? 73.897 74.106 52.520 1.00 73.07 288 SER C C 1
ATOM 7342 O O . SER C 1 289 ? 73.694 75.333 52.605 1.00 72.77 288 SER C O 1
ATOM 7345 N N . ILE C 1 290 ? 73.992 73.282 53.572 1.00 70.76 289 ILE C N 1
ATOM 7346 C CA . ILE C 1 290 ? 73.804 73.703 54.997 1.00 70.45 289 ILE C CA 1
ATOM 7347 C C . ILE C 1 290 ? 75.111 73.539 55.788 1.00 68.84 289 ILE C C 1
ATOM 7348 O O . ILE C 1 290 ? 75.303 74.313 56.746 1.00 65.39 289 ILE C O 1
ATOM 7353 N N . TYR C 1 291 ? 75.963 72.573 55.424 1.00 70.11 290 TYR C N 1
ATOM 7354 C CA . TYR C 1 291 ? 77.257 72.280 56.099 1.00 72.52 290 TYR C CA 1
ATOM 7355 C C . TYR C 1 291 ? 78.428 72.570 55.151 1.00 76.65 290 TYR C C 1
ATOM 7356 O O . TYR C 1 291 ? 78.217 72.631 53.924 1.00 78.39 290 TYR C O 1
ATOM 7365 N N . GLU C 1 292 ? 79.624 72.746 55.723 1.00 79.71 291 GLU C N 1
ATOM 7366 C CA . GLU C 1 292 ? 80.924 72.805 55.000 1.00 83.05 291 GLU C CA 1
ATOM 7367 C C . GLU C 1 292 ? 81.765 71.596 55.425 1.00 79.55 291 GLU C C 1
ATOM 7368 O O . GLU C 1 292 ? 81.944 71.403 56.644 1.00 76.45 291 GLU C O 1
ATOM 7374 N N . PHE C 1 293 ? 82.252 70.814 54.455 1.00 79.40 292 PHE C N 1
ATOM 7375 C CA . PHE C 1 293 ? 83.008 69.553 54.677 1.00 78.93 292 PHE C CA 1
ATOM 7376 C C . PHE C 1 293 ? 83.707 69.119 53.385 1.00 78.36 292 PHE C C 1
ATOM 7377 O O . PHE C 1 293 ? 83.376 69.651 52.306 1.00 77.60 292 PHE C O 1
ATOM 7385 N N . GLU C 1 294 ? 84.644 68.173 53.507 1.00 79.48 293 GLU C N 1
ATOM 7386 C CA . GLU C 1 294 ? 85.330 67.498 52.373 1.00 84.28 293 GLU C CA 1
ATOM 7387 C C . GLU C 1 294 ? 85.102 65.993 52.503 1.00 82.12 293 GLU C C 1
ATOM 7388 O O . GLU C 1 294 ? 85.659 65.360 53.399 1.00 80.39 293 GLU C O 1
ATOM 7394 N N . PRO C 1 295 ? 84.252 65.377 51.646 1.00 82.63 294 PRO C N 1
ATOM 7395 C CA . PRO C 1 295 ? 84.043 63.929 51.672 1.00 81.56 294 PRO C CA 1
ATOM 7396 C C . PRO C 1 295 ? 85.354 63.153 51.469 1.00 81.72 294 PRO C C 1
ATOM 7397 O O . PRO C 1 295 ? 86.033 63.404 50.489 1.00 82.17 294 PRO C O 1
ATOM 7401 N N . ILE C 1 296 ? 85.675 62.254 52.405 1.00 79.73 295 ILE C N 1
ATOM 7402 C CA . ILE C 1 296 ? 86.906 61.407 52.401 1.00 79.83 295 ILE C CA 1
ATOM 7403 C C . ILE C 1 296 ? 86.487 59.947 52.612 1.00 78.17 295 ILE C C 1
ATOM 7404 O O . ILE C 1 296 ? 85.683 59.692 53.526 1.00 75.60 295 ILE C O 1
ATOM 7409 N N . PHE C 1 297 ? 87.018 59.031 51.796 1.00 80.62 296 PHE C N 1
ATOM 7410 C CA . PHE C 1 297 ? 86.718 57.576 51.846 1.00 82.02 296 PHE C CA 1
ATOM 7411 C C . PHE C 1 297 ? 87.423 56.962 53.063 1.00 78.64 296 PHE C C 1
ATOM 7412 O O . PHE C 1 297 ? 88.559 57.372 53.371 1.00 77.90 296 PHE C O 1
ATOM 7420 N N . VAL C 1 298 ? 86.759 56.006 53.725 1.00 76.21 297 VAL C N 1
ATOM 7421 C CA . VAL C 1 298 ? 87.179 55.385 55.021 1.00 75.16 297 VAL C CA 1
ATOM 7422 C C . VAL C 1 298 ? 88.584 54.774 54.892 1.00 75.72 297 VAL C C 1
ATOM 7423 O O . VAL C 1 298 ? 89.277 54.687 55.927 1.00 72.10 297 VAL C O 1
ATOM 7427 N N . SER C 1 299 ? 88.985 54.365 53.681 1.00 78.08 298 SER C N 1
ATOM 7428 C CA . SER C 1 299 ? 90.332 53.815 53.362 1.00 80.03 298 SER C CA 1
ATOM 7429 C C . SER C 1 299 ? 91.436 54.755 53.863 1.00 81.00 298 SER C C 1
ATOM 7430 O O . SER C 1 299 ? 92.448 54.244 54.379 1.00 82.73 298 SER C O 1
ATOM 7433 N N . GLU C 1 300 ? 91.247 56.072 53.713 1.00 81.80 299 GLU C N 1
ATOM 7434 C CA . GLU C 1 300 ? 92.236 57.119 54.095 1.00 83.82 299 GLU C CA 1
ATOM 7435 C C . GLU C 1 300 ? 92.530 57.041 55.600 1.00 85.21 299 GLU C C 1
ATOM 7436 O O . GLU C 1 300 ? 93.686 57.314 55.981 1.00 87.89 299 GLU C O 1
ATOM 7442 N N . LEU C 1 301 ? 91.530 56.689 56.416 1.00 84.84 300 LEU C N 1
ATOM 7443 C CA . LEU C 1 301 ? 91.682 56.500 57.886 1.00 87.03 300 LEU C CA 1
ATOM 7444 C C . LEU C 1 301 ? 92.425 55.186 58.155 1.00 86.25 300 LEU C C 1
ATOM 7445 O O . LEU C 1 301 ? 93.290 55.176 59.054 1.00 87.18 300 LEU C O 1
ATOM 7450 N N . SER C 1 302 ? 92.095 54.126 57.409 1.00 87.17 301 SER C N 1
ATOM 7451 C CA . SER C 1 302 ? 92.720 52.779 57.509 1.00 90.87 301 SER C CA 1
ATOM 7452 C C . SER C 1 302 ? 94.227 52.881 57.237 1.00 94.58 301 SER C C 1
ATOM 7453 O O . SER C 1 302 ? 95.003 52.281 58.008 1.00 98.11 301 SER C O 1
ATOM 7456 N N . LYS C 1 303 ? 94.613 53.619 56.189 1.00 97.97 302 LYS C N 1
ATOM 7457 C CA . LYS C 1 303 ? 96.026 53.867 55.785 1.00 101.22 302 LYS C CA 1
ATOM 7458 C C . LYS C 1 303 ? 96.863 54.258 57.009 1.00 104.13 302 LYS C C 1
ATOM 7459 O O . LYS C 1 303 ? 97.880 53.583 57.265 1.00 108.88 302 LYS C O 1
ATOM 7465 N N . LYS C 1 304 ? 96.433 55.297 57.732 1.00 103.55 303 LYS C N 1
ATOM 7466 C CA . LYS C 1 304 ? 97.219 55.981 58.798 1.00 103.55 303 LYS C CA 1
ATOM 7467 C C . LYS C 1 304 ? 97.409 55.045 59.999 1.00 102.41 303 LYS C C 1
ATOM 7468 O O . LYS C 1 304 ? 98.446 55.174 60.680 1.00 103.05 303 LYS C O 1
ATOM 7474 N N . VAL C 1 305 ? 96.451 54.145 60.244 1.00 102.19 304 VAL C N 1
ATOM 7475 C CA . VAL C 1 305 ? 96.491 53.142 61.352 1.00 101.51 304 VAL C CA 1
ATOM 7476 C C . VAL C 1 305 ? 97.404 51.979 60.942 1.00 104.33 304 VAL C C 1
ATOM 7477 O O . VAL C 1 305 ? 98.121 51.462 61.823 1.00 103.33 304 VAL C O 1
ATOM 7481 N N . LEU C 1 306 ? 97.376 51.585 59.663 1.00 106.50 305 LEU C N 1
ATOM 7482 C CA . LEU C 1 306 ? 98.141 50.424 59.127 1.00 110.82 305 LEU C CA 1
ATOM 7483 C C . LEU C 1 306 ? 99.637 50.764 59.044 1.00 112.75 305 LEU C C 1
ATOM 7484 O O . LEU C 1 306 ? 100.451 49.869 59.351 1.00 108.85 305 LEU C O 1
ATOM 7489 N N . VAL C 1 307 ? 99.987 51.994 58.646 1.00 116.92 306 VAL C N 1
ATOM 7490 C CA . VAL C 1 307 ? 101.402 52.476 58.570 1.00 115.95 306 VAL C CA 1
ATOM 7491 C C . VAL C 1 307 ? 101.878 52.816 59.988 1.00 117.85 306 VAL C C 1
ATOM 7492 O O . VAL C 1 307 ? 102.078 51.934 60.822 1.00 115.90 306 VAL C O 1
ATOM 7496 N N . ALA D 1 3 ? 44.248 -5.918 72.043 1.00 76.63 2 ALA D N 1
ATOM 7497 C CA . ALA D 1 3 ? 44.376 -4.685 71.205 1.00 76.83 2 ALA D CA 1
ATOM 7498 C C . ALA D 1 3 ? 45.655 -3.930 71.587 1.00 75.69 2 ALA D C 1
ATOM 7499 O O . ALA D 1 3 ? 45.704 -3.373 72.703 1.00 76.47 2 ALA D O 1
ATOM 7501 N N . LYS D 1 4 ? 46.646 -3.917 70.689 1.00 74.95 3 LYS D N 1
ATOM 7502 C CA . LYS D 1 4 ? 47.963 -3.250 70.885 1.00 71.93 3 LYS D CA 1
ATOM 7503 C C . LYS D 1 4 ? 47.841 -1.758 70.557 1.00 66.70 3 LYS D C 1
ATOM 7504 O O . LYS D 1 4 ? 46.892 -1.384 69.839 1.00 64.57 3 LYS D O 1
ATOM 7510 N N . ILE D 1 5 ? 48.773 -0.948 71.070 1.00 61.75 4 ILE D N 1
ATOM 7511 C CA . ILE D 1 5 ? 48.910 0.507 70.756 1.00 60.77 4 ILE D CA 1
ATOM 7512 C C . ILE D 1 5 ? 49.977 0.658 69.673 1.00 58.55 4 ILE D C 1
ATOM 7513 O O . ILE D 1 5 ? 51.088 0.157 69.835 1.00 57.85 4 ILE D O 1
ATOM 7518 N N . PRO D 1 6 ? 49.676 1.321 68.531 1.00 56.76 5 PRO D N 1
ATOM 7519 C CA . PRO D 1 6 ? 50.699 1.644 67.536 1.00 55.39 5 PRO D CA 1
ATOM 7520 C C . PRO D 1 6 ? 51.888 2.382 68.174 1.00 53.96 5 PRO D C 1
ATOM 7521 O O . PRO D 1 6 ? 51.674 3.404 68.801 1.00 53.19 5 PRO D O 1
ATOM 7525 N N . PHE D 1 7 ? 53.092 1.823 68.014 1.00 53.85 6 PHE D N 1
ATOM 7526 C CA . PHE D 1 7 ? 54.371 2.305 68.599 1.00 54.13 6 PHE D CA 1
ATOM 7527 C C . PHE D 1 7 ? 55.406 2.414 67.473 1.00 53.76 6 PHE D C 1
ATOM 7528 O O . PHE D 1 7 ? 55.627 1.400 66.777 1.00 53.88 6 PHE D O 1
ATOM 7536 N N . TYR D 1 8 ? 56.012 3.593 67.294 1.00 50.97 7 TYR D N 1
ATOM 7537 C CA . TYR D 1 8 ? 56.937 3.890 66.169 1.00 50.88 7 TYR D CA 1
ATOM 7538 C C . TYR D 1 8 ? 58.155 4.675 66.665 1.00 50.63 7 TYR D C 1
ATOM 7539 O O . TYR D 1 8 ? 57.995 5.621 67.455 1.00 47.47 7 TYR D O 1
ATOM 7548 N N . ILE D 1 9 ? 59.342 4.273 66.199 1.00 52.70 8 ILE D N 1
ATOM 7549 C CA . ILE D 1 9 ? 60.660 4.874 66.558 1.00 54.22 8 ILE D CA 1
ATOM 7550 C C . ILE D 1 9 ? 61.265 5.487 65.298 1.00 53.73 8 ILE D C 1
ATOM 7551 O O . ILE D 1 9 ? 61.286 4.856 64.245 1.00 52.33 8 ILE D O 1
ATOM 7564 N N . GLU D 1 11 ? 64.504 8.409 63.756 1.00 49.88 10 GLU D N 1
ATOM 7565 C CA . GLU D 1 11 ? 65.818 8.976 64.009 1.00 49.64 10 GLU D CA 1
ATOM 7566 C C . GLU D 1 11 ? 65.687 10.468 64.335 1.00 49.12 10 GLU D C 1
ATOM 7567 O O . GLU D 1 11 ? 66.300 10.913 65.325 1.00 47.78 10 GLU D O 1
ATOM 7573 N N . GLU D 1 12 ? 64.936 11.216 63.523 1.00 48.02 11 GLU D N 1
ATOM 7574 C CA . GLU D 1 12 ? 64.812 12.690 63.665 1.00 48.71 11 GLU D CA 1
ATOM 7575 C C . GLU D 1 12 ? 63.342 13.086 63.786 1.00 46.48 11 GLU D C 1
ATOM 7576 O O . GLU D 1 12 ? 62.475 12.332 63.314 1.00 46.42 11 GLU D O 1
ATOM 7582 N N . HIS D 1 13 ? 63.081 14.238 64.404 1.00 45.91 12 HIS D N 1
ATOM 7583 C CA . HIS D 1 13 ? 61.739 14.586 64.931 1.00 44.00 12 HIS D CA 1
ATOM 7584 C C . HIS D 1 13 ? 60.751 14.928 63.808 1.00 42.19 12 HIS D C 1
ATOM 7585 O O . HIS D 1 13 ? 59.547 14.787 64.061 1.00 40.32 12 HIS D O 1
ATOM 7592 N N . ASN D 1 14 ? 61.220 15.318 62.616 1.00 41.40 13 ASN D N 1
ATOM 7593 C CA . ASN D 1 14 ? 60.335 15.726 61.487 1.00 40.86 13 ASN D CA 1
ATOM 7594 C C . ASN D 1 14 ? 59.500 14.536 60.989 1.00 41.64 13 ASN D C 1
ATOM 7595 O O . ASN D 1 14 ? 58.467 14.786 60.348 1.00 42.45 13 ASN D O 1
ATOM 7600 N N . GLU D 1 15 ? 59.916 13.301 61.280 1.00 41.98 14 GLU D N 1
ATOM 7601 C CA . GLU D 1 15 ? 59.270 12.061 60.770 1.00 43.15 14 GLU D CA 1
ATOM 7602 C C . GLU D 1 15 ? 57.919 11.849 61.470 1.00 42.82 14 GLU D C 1
ATOM 7603 O O . GLU D 1 15 ? 57.053 11.186 60.873 1.00 45.05 14 GLU D O 1
ATOM 7609 N N . ALA D 1 16 ? 57.729 12.408 62.670 1.00 42.14 15 ALA D N 1
ATOM 7610 C CA . ALA D 1 16 ? 56.461 12.340 63.435 1.00 42.40 15 ALA D CA 1
ATOM 7611 C C . ALA D 1 16 ? 55.295 12.762 62.536 1.00 41.57 15 ALA D C 1
ATOM 7612 O O . ALA D 1 16 ? 54.274 12.061 62.541 1.00 42.41 15 ALA D O 1
ATOM 7614 N N . PHE D 1 17 ? 55.451 13.852 61.778 1.00 40.38 16 PHE D N 1
ATOM 7615 C CA . PHE D 1 17 ? 54.405 14.395 60.868 1.00 39.93 16 PHE D CA 1
ATOM 7616 C C . PHE D 1 17 ? 53.901 13.273 59.952 1.00 40.74 16 PHE D C 1
ATOM 7617 O O . PHE D 1 17 ? 52.674 13.115 59.819 1.00 41.02 16 PHE D O 1
ATOM 7625 N N . PHE D 1 18 ? 54.829 12.510 59.366 1.00 41.55 17 PHE D N 1
ATOM 7626 C CA . PHE D 1 18 ? 54.553 11.373 58.446 1.00 44.48 17 PHE D CA 1
ATOM 7627 C C . PHE D 1 18 ? 53.793 10.269 59.193 1.00 45.54 17 PHE D C 1
ATOM 7628 O O . PHE D 1 18 ? 52.822 9.730 58.627 1.00 47.18 17 PHE D O 1
ATOM 7636 N N . ILE D 1 19 ? 54.221 9.951 60.419 1.00 45.14 18 ILE D N 1
ATOM 7637 C CA . ILE D 1 19 ? 53.653 8.855 61.264 1.00 46.03 18 ILE D CA 1
ATOM 7638 C C . ILE D 1 19 ? 52.214 9.215 61.661 1.00 46.18 18 ILE D C 1
ATOM 7639 O O . ILE D 1 19 ? 51.354 8.312 61.611 1.00 47.91 18 ILE D O 1
ATOM 7644 N N . TRP D 1 20 ? 51.967 10.475 62.039 1.00 44.66 19 TRP D N 1
ATOM 7645 C CA . TRP D 1 20 ? 50.627 10.991 62.440 1.00 44.66 19 TRP D CA 1
ATOM 7646 C C . TRP D 1 20 ? 49.634 10.813 61.285 1.00 45.14 19 TRP D C 1
ATOM 7647 O O . TRP D 1 20 ? 48.524 10.310 61.536 1.00 45.36 19 TRP D O 1
ATOM 7658 N N . HIS D 1 21 ? 50.025 11.218 60.073 1.00 45.56 20 HIS D N 1
ATOM 7659 C CA . HIS D 1 21 ? 49.191 11.145 58.842 1.00 46.58 20 HIS D CA 1
ATOM 7660 C C . HIS D 1 21 ? 48.968 9.683 58.439 1.00 48.53 20 HIS D C 1
ATOM 7661 O O . HIS D 1 21 ? 47.886 9.389 57.893 1.00 49.98 20 HIS D O 1
ATOM 7668 N N . TYR D 1 22 ? 49.946 8.805 58.692 1.00 48.52 21 TYR D N 1
ATOM 7669 C CA . TYR D 1 22 ? 49.838 7.342 58.447 1.00 51.19 21 TYR D CA 1
ATOM 7670 C C . TYR D 1 22 ? 48.790 6.752 59.398 1.00 51.84 21 TYR D C 1
ATOM 7671 O O . TYR D 1 22 ? 47.984 5.915 58.950 1.00 52.53 21 TYR D O 1
ATOM 7680 N N . ALA D 1 23 ? 48.806 7.184 60.664 1.00 51.46 22 ALA D N 1
ATOM 7681 C CA . ALA D 1 23 ? 47.870 6.746 61.728 1.00 51.22 22 ALA D CA 1
ATOM 7682 C C . ALA D 1 23 ? 46.437 7.160 61.370 1.00 53.03 22 ALA D C 1
ATOM 7683 O O . ALA D 1 23 ? 45.516 6.358 61.625 1.00 54.54 22 ALA D O 1
ATOM 7685 N N . VAL D 1 24 ? 46.263 8.358 60.799 1.00 53.04 23 VAL D N 1
ATOM 7686 C CA . VAL D 1 24 ? 44.947 8.892 60.329 1.00 53.48 23 VAL D CA 1
ATOM 7687 C C . VAL D 1 24 ? 44.469 8.053 59.136 1.00 54.76 23 VAL D C 1
ATOM 7688 O O . VAL D 1 24 ? 43.279 7.683 59.120 1.00 56.08 23 VAL D O 1
ATOM 7692 N N . ALA D 1 25 ? 45.363 7.768 58.182 1.00 55.43 24 ALA D N 1
ATOM 7693 C CA . ALA D 1 25 ? 45.084 6.981 56.956 1.00 56.96 24 ALA D CA 1
ATOM 7694 C C . ALA D 1 25 ? 44.611 5.571 57.334 1.00 59.68 24 ALA D C 1
ATOM 7695 O O . ALA D 1 25 ? 43.619 5.105 56.740 1.00 61.85 24 ALA D O 1
ATOM 7697 N N . GLU D 1 26 ? 45.295 4.928 58.287 1.00 60.20 25 GLU D N 1
ATOM 7698 C CA . GLU D 1 26 ? 44.978 3.559 58.782 1.00 62.72 25 GLU D CA 1
ATOM 7699 C C . GLU D 1 26 ? 43.799 3.613 59.762 1.00 62.73 25 GLU D C 1
ATOM 7700 O O . GLU D 1 26 ? 43.157 2.565 59.960 1.00 64.30 25 GLU D O 1
ATOM 7706 N N . GLY D 1 27 ? 43.540 4.781 60.359 1.00 63.18 26 GLY D N 1
ATOM 7707 C CA . GLY D 1 27 ? 42.403 5.018 61.271 1.00 63.46 26 GLY D CA 1
ATOM 7708 C C . GLY D 1 27 ? 42.724 4.629 62.705 1.00 63.57 26 GLY D C 1
ATOM 7709 O O . GLY D 1 27 ? 41.777 4.311 63.450 1.00 66.16 26 GLY D O 1
ATOM 7710 N N . TRP D 1 28 ? 44.006 4.653 63.084 1.00 61.18 27 TRP D N 1
ATOM 7711 C CA . TRP D 1 28 ? 44.473 4.409 64.476 1.00 60.52 27 TRP D CA 1
ATOM 7712 C C . TRP D 1 28 ? 44.053 5.590 65.357 1.00 59.93 27 TRP D C 1
ATOM 7713 O O . TRP D 1 28 ? 43.661 5.352 66.515 1.00 60.44 27 TRP D O 1
ATOM 7724 N N . ILE D 1 29 ? 44.135 6.809 64.814 1.00 58.02 28 ILE D N 1
ATOM 7725 C CA . ILE D 1 29 ? 43.674 8.072 65.463 1.00 57.60 28 ILE D CA 1
ATOM 7726 C C . ILE D 1 29 ? 42.655 8.744 64.535 1.00 57.31 28 ILE D C 1
ATOM 7727 O O . ILE D 1 29 ? 42.650 8.420 63.333 1.00 59.44 28 ILE D O 1
ATOM 7732 N N . ASN D 1 30 ? 41.845 9.659 65.070 1.00 58.09 29 ASN D N 1
ATOM 7733 C CA . ASN D 1 30 ? 40.814 10.400 64.294 1.00 59.23 29 ASN D CA 1
ATOM 7734 C C . ASN D 1 30 ? 41.496 11.472 63.436 1.00 58.21 29 ASN D C 1
ATOM 7735 O O . ASN D 1 30 ? 42.667 11.811 63.710 1.00 57.81 29 ASN D O 1
ATOM 7740 N N . LYS D 1 31 ? 40.770 11.995 62.446 1.00 58.92 30 LYS D N 1
ATOM 7741 C CA . LYS D 1 31 ? 41.260 13.029 61.496 1.00 59.08 30 LYS D CA 1
ATOM 7742 C C . LYS D 1 31 ? 41.575 14.329 62.251 1.00 55.59 30 LYS D C 1
ATOM 7743 O O . LYS D 1 31 ? 42.483 15.054 61.801 1.00 51.26 30 LYS D O 1
ATOM 7749 N N . ASN D 1 32 ? 40.863 14.613 63.348 1.00 54.07 31 ASN D N 1
ATOM 7750 C CA . ASN D 1 32 ? 41.006 15.881 64.112 1.00 53.51 31 ASN D CA 1
ATOM 7751 C C . ASN D 1 32 ? 40.652 15.663 65.589 1.00 54.51 31 ASN D C 1
ATOM 7752 O O . ASN D 1 32 ? 40.270 14.533 65.947 1.00 55.89 31 ASN D O 1
ATOM 7757 N N . GLN D 1 33 ? 40.800 16.723 66.396 1.00 55.14 32 GLN D N 1
ATOM 7758 C CA . GLN D 1 33 ? 40.480 16.797 67.852 1.00 55.02 32 GLN D CA 1
ATOM 7759 C C . GLN D 1 33 ? 41.335 15.802 68.645 1.00 51.88 32 GLN D C 1
ATOM 7760 O O . GLN D 1 33 ? 40.859 15.321 69.692 1.00 52.91 32 GLN D O 1
ATOM 7766 N N . ASN D 1 34 ? 42.557 15.524 68.190 1.00 49.02 33 ASN D N 1
ATOM 7767 C CA . ASN D 1 34 ? 43.519 14.671 68.934 1.00 47.39 33 ASN D CA 1
ATOM 7768 C C . ASN D 1 34 ? 44.295 15.561 69.906 1.00 44.63 33 ASN D C 1
ATOM 7769 O O . ASN D 1 34 ? 44.212 16.789 69.781 1.00 42.29 33 ASN D O 1
ATOM 7774 N N . THR D 1 35 ? 44.999 14.965 70.861 1.00 44.23 34 THR D N 1
ATOM 7775 C CA . THR D 1 35 ? 45.851 15.704 71.822 1.00 43.67 34 THR D CA 1
ATOM 7776 C C . THR D 1 35 ? 47.299 15.297 71.582 1.00 42.32 34 THR D C 1
ATOM 7777 O O . THR D 1 35 ? 47.560 14.090 71.567 1.00 41.32 34 THR D O 1
ATOM 7781 N N . LEU D 1 36 ? 48.193 16.268 71.404 1.00 41.96 35 LEU D N 1
ATOM 7782 C CA . LEU D 1 36 ? 49.650 16.013 71.280 1.00 42.78 35 LEU D CA 1
ATOM 7783 C C . LEU D 1 36 ? 50.292 16.199 72.657 1.00 44.24 35 LEU D C 1
ATOM 7784 O O . LEU D 1 36 ? 50.419 17.355 73.098 1.00 44.22 35 LEU D O 1
ATOM 7789 N N . LEU D 1 37 ? 50.643 15.097 73.322 1.00 44.99 36 LEU D N 1
ATOM 7790 C CA . LEU D 1 37 ? 51.488 15.115 74.543 1.00 46.29 36 LEU D CA 1
ATOM 7791 C C . LEU D 1 37 ? 52.948 15.093 74.079 1.00 45.55 36 LEU D C 1
ATOM 7792 O O . LEU D 1 37 ? 53.453 13.995 73.777 1.00 44.59 36 LEU D O 1
ATOM 7797 N N . HIS D 1 38 ? 53.566 16.274 73.973 1.00 44.73 37 HIS D N 1
ATOM 7798 C CA . HIS D 1 38 ? 54.912 16.497 73.375 1.00 44.28 37 HIS D CA 1
ATOM 7799 C C . HIS D 1 38 ? 55.978 16.475 74.478 1.00 44.51 37 HIS D C 1
ATOM 7800 O O . HIS D 1 38 ? 56.214 17.521 75.108 1.00 43.31 37 HIS D O 1
ATOM 7807 N N . VAL D 1 39 ? 56.602 15.320 74.694 1.00 44.94 38 VAL D N 1
ATOM 7808 C CA . VAL D 1 39 ? 57.615 15.112 75.765 1.00 45.72 38 VAL D CA 1
ATOM 7809 C C . VAL D 1 39 ? 58.991 15.359 75.155 1.00 46.13 38 VAL D C 1
ATOM 7810 O O . VAL D 1 39 ? 59.479 14.472 74.447 1.00 46.10 38 VAL D O 1
ATOM 7814 N N . ASP D 1 40 ? 59.581 16.523 75.409 1.00 46.41 39 ASP D N 1
ATOM 7815 C CA . ASP D 1 40 ? 60.813 16.967 74.715 1.00 46.78 39 ASP D CA 1
ATOM 7816 C C . ASP D 1 40 ? 61.498 18.062 75.517 1.00 48.04 39 ASP D C 1
ATOM 7817 O O . ASP D 1 40 ? 60.798 18.743 76.251 1.00 48.83 39 ASP D O 1
ATOM 7822 N N . GLU D 1 41 ? 62.798 18.251 75.311 1.00 49.24 40 GLU D N 1
ATOM 7823 C CA . GLU D 1 41 ? 63.548 19.394 75.884 1.00 49.85 40 GLU D CA 1
ATOM 7824 C C . GLU D 1 41 ? 63.182 20.660 75.104 1.00 49.00 40 GLU D C 1
ATOM 7825 O O . GLU D 1 41 ? 63.257 21.746 75.682 1.00 48.99 40 GLU D O 1
ATOM 7831 N N . HIS D 1 42 ? 62.808 20.516 73.833 1.00 47.58 41 HIS D N 1
ATOM 7832 C CA . HIS D 1 42 ? 62.507 21.647 72.918 1.00 48.06 41 HIS D CA 1
ATOM 7833 C C . HIS D 1 42 ? 61.035 21.637 72.521 1.00 47.28 41 HIS D C 1
ATOM 7834 O O . HIS D 1 42 ? 60.510 20.556 72.244 1.00 46.74 41 HIS D O 1
ATOM 7841 N N . SER D 1 43 ? 60.415 22.810 72.432 1.00 46.12 42 SER D N 1
ATOM 7842 C CA . SER D 1 43 ? 58.976 22.949 72.101 1.00 45.13 42 SER D CA 1
ATOM 7843 C C . SER D 1 43 ? 58.728 22.543 70.643 1.00 44.12 42 SER D C 1
ATOM 7844 O O . SER D 1 43 ? 57.611 22.083 70.356 1.00 44.16 42 SER D O 1
ATOM 7847 N N . ASP D 1 44 ? 59.721 22.713 69.763 1.00 43.50 43 ASP D N 1
ATOM 7848 C CA . ASP D 1 44 ? 59.600 22.455 68.302 1.00 43.19 43 ASP D CA 1
ATOM 7849 C C . ASP D 1 44 ? 58.402 23.239 67.760 1.00 41.33 43 ASP D C 1
ATOM 7850 O O . ASP D 1 44 ? 57.575 22.652 67.041 1.00 40.01 43 ASP D O 1
ATOM 7855 N N . LEU D 1 45 ? 58.331 24.527 68.095 1.00 41.50 44 LEU D N 1
ATOM 7856 C CA . LEU D 1 45 ? 57.226 25.430 67.688 1.00 40.89 44 LEU D CA 1
ATOM 7857 C C . LEU D 1 45 ? 57.781 26.557 66.813 1.00 39.68 44 LEU D C 1
ATOM 7858 O O . LEU D 1 45 ? 57.408 27.720 67.041 1.00 41.69 44 LEU D O 1
ATOM 7863 N N . VAL D 1 46 ? 58.631 26.220 65.839 1.00 39.92 45 VAL D N 1
ATOM 7864 C CA . VAL D 1 46 ? 59.007 27.144 64.728 1.00 39.76 45 VAL D CA 1
ATOM 7865 C C . VAL D 1 46 ? 57.841 27.149 63.735 1.00 39.92 45 VAL D C 1
ATOM 7866 O O . VAL D 1 46 ? 57.352 26.055 63.394 1.00 37.74 45 VAL D O 1
ATOM 7870 N N . VAL D 1 47 ? 57.397 28.334 63.311 1.00 41.45 46 VAL D N 1
ATOM 7871 C CA . VAL D 1 47 ? 56.337 28.494 62.274 1.00 42.96 46 VAL D CA 1
ATOM 7872 C C . VAL D 1 47 ? 57.005 28.288 60.918 1.00 43.91 46 VAL D C 1
ATOM 7873 O O . VAL D 1 47 ? 57.864 29.076 60.531 1.00 46.02 46 VAL D O 1
ATOM 7877 N N . PRO D 1 48 ? 56.655 27.210 60.179 1.00 44.99 47 PRO D N 1
ATOM 7878 C CA . PRO D 1 48 ? 57.396 26.816 58.980 1.00 45.47 47 PRO D CA 1
ATOM 7879 C C . PRO D 1 48 ? 57.207 27.698 57.736 1.00 48.83 47 PRO D C 1
ATOM 7880 O O . PRO D 1 48 ? 56.147 28.280 57.560 1.00 46.97 47 PRO D O 1
ATOM 7884 N N . ILE D 1 49 ? 58.250 27.733 56.903 1.00 51.89 48 ILE D N 1
ATOM 7885 C CA . ILE D 1 49 ? 58.297 28.394 55.566 1.00 55.38 48 ILE D CA 1
ATOM 7886 C C . ILE D 1 49 ? 58.266 27.264 54.535 1.00 53.73 48 ILE D C 1
ATOM 7887 O O . ILE D 1 49 ? 59.203 26.449 54.550 1.00 54.78 48 ILE D O 1
ATOM 7892 N N . LEU D 1 50 ? 57.219 27.173 53.713 1.00 52.81 49 LEU D N 1
ATOM 7893 C CA . LEU D 1 50 ? 56.994 25.978 52.858 1.00 51.95 49 LEU D CA 1
ATOM 7894 C C . LEU D 1 50 ? 56.875 26.371 51.382 1.00 51.89 49 LEU D C 1
ATOM 7895 O O . LEU D 1 50 ? 56.407 27.489 51.088 1.00 53.05 49 LEU D O 1
ATOM 7900 N N . ASN D 1 51 ? 57.321 25.467 50.504 1.00 52.19 50 ASN D N 1
ATOM 7901 C CA . ASN D 1 51 ? 57.149 25.521 49.028 1.00 53.00 50 ASN D CA 1
ATOM 7902 C C . ASN D 1 51 ? 55.787 24.915 48.678 1.00 50.70 50 ASN D C 1
ATOM 7903 O O . ASN D 1 51 ? 55.036 25.543 47.906 1.00 50.10 50 ASN D O 1
ATOM 7908 N N . SER D 1 52 ? 55.502 23.734 49.235 1.00 48.89 51 SER D N 1
ATOM 7909 C CA . SER D 1 52 ? 54.241 22.968 49.059 1.00 46.99 51 SER D CA 1
ATOM 7910 C C . SER D 1 52 ? 53.143 23.554 49.951 1.00 45.63 51 SER D C 1
ATOM 7911 O O . SER D 1 52 ? 53.446 23.952 51.096 1.00 44.67 51 SER D O 1
ATOM 7914 N N . SER D 1 53 ? 51.914 23.598 49.438 1.00 43.74 52 SER D N 1
ATOM 7915 C CA . SER D 1 53 ? 50.695 23.949 50.206 1.00 43.37 52 SER D CA 1
ATOM 7916 C C . SER D 1 53 ? 50.304 22.751 51.073 1.00 41.72 52 SER D C 1
ATOM 7917 O O . SER D 1 53 ? 50.298 21.634 50.538 1.00 42.00 52 SER D O 1
ATOM 7920 N N . LEU D 1 54 ? 49.976 22.981 52.348 1.00 40.19 53 LEU D N 1
ATOM 7921 C CA . LEU D 1 54 ? 49.540 21.919 53.297 1.00 40.23 53 LEU D CA 1
ATOM 7922 C C . LEU D 1 54 ? 48.122 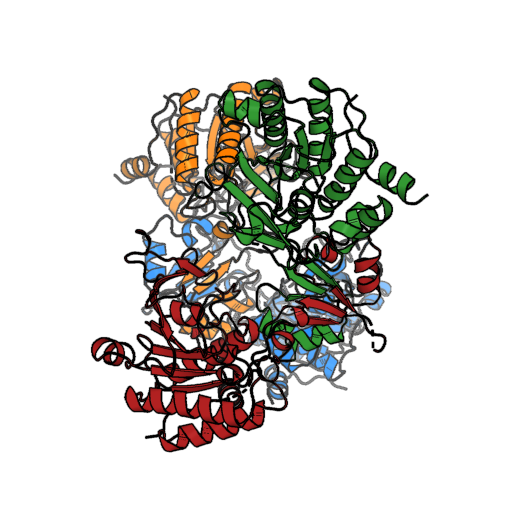21.451 52.941 1.00 41.46 53 LEU D C 1
ATOM 7923 O O . LEU D 1 54 ? 47.667 20.453 53.535 1.00 42.19 53 LEU D O 1
ATOM 7928 N N . LYS D 1 55 ? 47.456 22.142 52.011 1.00 41.96 54 LYS D N 1
ATOM 7929 C CA . LYS D 1 55 ? 46.130 21.752 51.463 1.00 43.46 54 LYS D CA 1
ATOM 7930 C C . LYS D 1 55 ? 46.302 20.722 50.338 1.00 42.44 54 LYS D C 1
ATOM 7931 O O . LYS D 1 55 ? 45.288 20.123 49.941 1.00 40.53 54 LYS D O 1
ATOM 7937 N N . SER D 1 56 ? 47.527 20.527 49.841 1.00 42.67 55 SER D N 1
ATOM 7938 C CA . SER D 1 56 ? 47.842 19.589 48.732 1.00 42.83 55 SER D CA 1
ATOM 7939 C C . SER D 1 56 ? 48.617 18.363 49.233 1.00 44.15 55 SER D C 1
ATOM 7940 O O . SER D 1 56 ? 48.547 17.325 48.556 1.00 43.82 55 SER D O 1
ATOM 7943 N N . VAL D 1 57 ? 49.331 18.479 50.357 1.00 45.11 56 VAL D N 1
ATOM 7944 C CA . VAL D 1 57 ? 50.308 17.458 50.846 1.00 46.22 56 VAL D CA 1
ATOM 7945 C C . VAL D 1 57 ? 49.574 16.169 51.242 1.00 46.57 56 VAL D C 1
ATOM 7946 O O . VAL D 1 57 ? 50.197 15.099 51.169 1.00 46.93 56 VAL D O 1
ATOM 7950 N N . ASN D 1 58 ? 48.300 16.265 51.619 1.00 48.83 57 ASN D N 1
ATOM 7951 C CA . ASN D 1 58 ? 47.481 15.146 52.162 1.00 51.50 57 ASN D CA 1
ATOM 7952 C C . ASN D 1 58 ? 46.824 14.349 51.026 1.00 49.51 57 ASN D C 1
ATOM 7953 O O . ASN D 1 58 ? 46.025 13.447 51.341 1.00 50.68 57 ASN D O 1
ATOM 7958 N N . GLU D 1 59 ? 47.132 14.669 49.763 1.00 49.28 58 GLU D N 1
ATOM 7959 C CA . GLU D 1 59 ? 46.577 13.988 48.561 1.00 49.14 58 GLU D CA 1
ATOM 7960 C C . GLU D 1 59 ? 46.681 12.470 48.728 1.00 49.16 58 GLU D C 1
ATOM 7961 O O . GLU D 1 59 ? 45.673 11.782 48.501 1.00 49.29 58 GLU D O 1
ATOM 7967 N N . ASN D 1 60 ? 47.878 11.982 49.056 1.00 49.20 59 ASN D N 1
ATOM 7968 C CA . ASN D 1 60 ? 48.157 10.548 49.328 1.00 48.74 59 ASN D CA 1
ATOM 7969 C C . ASN D 1 60 ? 49.325 10.455 50.314 1.00 48.67 59 ASN D C 1
ATOM 7970 O O . ASN D 1 60 ? 50.032 11.471 50.506 1.00 45.24 59 ASN D O 1
ATOM 7975 N N . ILE D 1 61 ? 49.498 9.281 50.925 1.00 48.46 60 ILE D N 1
ATOM 7976 C CA . ILE D 1 61 ? 50.501 9.031 52.002 1.00 49.26 60 ILE D CA 1
ATOM 7977 C C . ILE D 1 61 ? 51.917 9.178 51.427 1.00 49.21 60 ILE D C 1
ATOM 7978 O O . ILE D 1 61 ? 52.811 9.614 52.177 1.00 47.70 60 ILE D O 1
ATOM 7983 N N . LYS D 1 62 ? 52.111 8.845 50.147 1.00 49.89 61 LYS D N 1
ATOM 7984 C CA . LYS D 1 62 ? 53.416 8.989 49.446 1.00 52.73 61 LYS D CA 1
ATOM 7985 C C . LYS D 1 62 ? 53.785 10.480 49.407 1.00 50.63 61 LYS D C 1
ATOM 7986 O O . LYS D 1 62 ? 54.954 10.799 49.694 1.00 53.96 61 LYS D O 1
ATOM 7992 N N . ARG D 1 63 ? 52.825 11.363 49.109 1.00 48.47 62 ARG D N 1
ATOM 7993 C CA . ARG D 1 63 ? 53.076 12.826 48.990 1.00 47.23 62 ARG D CA 1
ATOM 7994 C C . ARG D 1 63 ? 53.454 13.394 50.364 1.00 46.85 62 ARG D C 1
ATOM 7995 O O . ARG D 1 63 ? 54.323 14.289 50.409 1.00 47.95 62 ARG D O 1
ATOM 8003 N N . VAL D 1 64 ? 52.826 12.896 51.435 1.00 45.81 63 VAL D N 1
ATOM 8004 C CA . VAL D 1 64 ? 53.115 13.299 52.845 1.00 45.34 63 VAL D CA 1
ATOM 8005 C C . VAL D 1 64 ? 54.563 12.911 53.173 1.00 46.12 63 VAL D C 1
ATOM 8006 O O . VAL D 1 64 ? 55.288 13.758 53.731 1.00 44.29 63 VAL D O 1
ATOM 8010 N N . HIS D 1 65 ? 54.953 11.678 52.830 1.00 48.81 64 HIS D N 1
ATOM 8011 C CA . HIS D 1 65 ? 56.312 11.108 53.041 1.00 50.40 64 HIS D CA 1
ATOM 8012 C C . HIS D 1 65 ? 57.359 12.016 52.386 1.00 50.32 64 HIS D C 1
ATOM 8013 O O . HIS D 1 65 ? 58.295 12.435 53.093 1.00 49.50 64 HIS D O 1
ATOM 8020 N N . ASP D 1 66 ? 57.196 12.307 51.091 1.00 51.80 65 ASP D N 1
ATOM 8021 C CA . ASP D 1 66 ? 58.132 13.142 50.289 1.00 53.41 65 ASP D CA 1
ATOM 8022 C C . ASP D 1 66 ? 58.279 14.517 50.953 1.00 50.19 65 ASP D C 1
ATOM 8023 O O . ASP D 1 66 ? 59.428 14.956 51.144 1.00 51.92 65 ASP D O 1
ATOM 8028 N N . PHE D 1 67 ? 57.154 15.153 51.300 1.00 47.45 66 PHE D N 1
ATOM 8029 C CA . PHE D 1 67 ? 57.081 16.495 51.940 1.00 45.65 66 PHE D CA 1
ATOM 8030 C C . PHE D 1 67 ? 57.809 16.479 53.291 1.00 44.77 66 PHE D C 1
ATOM 8031 O O . PHE D 1 67 ? 58.523 17.459 53.592 1.00 45.55 66 PHE D O 1
ATOM 8039 N N . THR D 1 68 ? 57.626 15.409 54.073 1.00 44.03 67 THR D N 1
ATOM 8040 C CA . THR D 1 68 ? 58.199 15.234 55.437 1.00 44.66 67 THR D CA 1
ATOM 8041 C C . THR D 1 68 ? 59.729 15.314 55.382 1.00 44.73 67 THR D C 1
ATOM 8042 O O . THR D 1 68 ? 60.308 16.031 56.222 1.00 41.49 67 THR D O 1
ATOM 8046 N N . TYR D 1 69 ? 60.351 14.598 54.440 1.00 45.58 68 TYR D N 1
ATOM 8047 C CA . TYR D 1 69 ? 61.827 14.455 54.323 1.00 47.99 68 TYR D CA 1
ATOM 8048 C C . TYR D 1 69 ? 62.413 15.571 53.446 1.00 48.63 68 TYR D C 1
ATOM 8049 O O . TYR D 1 69 ? 63.652 15.689 53.405 1.00 50.80 68 TYR D O 1
ATOM 8058 N N . SER D 1 70 ? 61.566 16.373 52.792 1.00 48.42 69 SER D N 1
ATOM 8059 C CA . SER D 1 70 ? 61.978 17.433 51.833 1.00 49.48 69 SER D CA 1
ATOM 8060 C C . SER D 1 70 ? 61.957 18.818 52.496 1.00 49.59 69 SER D C 1
ATOM 8061 O O . SER D 1 70 ? 62.958 19.545 52.353 1.00 51.76 69 SER D O 1
ATOM 8064 N N . GLU D 1 71 ? 60.862 19.172 53.177 1.00 49.13 70 GLU D N 1
ATOM 8065 C CA . GLU D 1 71 ? 60.542 20.577 53.559 1.00 48.89 70 GLU D CA 1
ATOM 8066 C C . GLU D 1 71 ? 60.541 20.774 55.080 1.00 45.10 70 GLU D C 1
ATOM 8067 O O . GLU D 1 71 ? 60.857 21.900 55.510 1.00 45.41 70 GLU D O 1
ATOM 8073 N N . LEU D 1 72 ? 60.181 19.750 55.862 1.00 42.29 71 LEU D N 1
ATOM 8074 C CA . LEU D 1 72 ? 60.062 19.853 57.342 1.00 41.42 71 LEU D CA 1
ATOM 8075 C C . LEU D 1 72 ? 61.446 19.714 57.984 1.00 40.86 71 LEU D C 1
ATOM 8076 O O . LEU D 1 72 ? 62.216 18.832 57.553 1.00 41.88 71 LEU D O 1
ATOM 8081 N N . THR D 1 73 ? 61.734 20.563 58.975 1.00 40.06 72 THR D N 1
ATOM 8082 C CA . THR D 1 73 ? 62.916 20.477 59.872 1.00 39.59 72 THR D CA 1
ATOM 8083 C C . THR D 1 73 ? 62.493 19.765 61.157 1.00 38.70 72 THR D C 1
ATOM 8084 O O . THR D 1 73 ? 61.309 19.404 61.272 1.00 37.36 72 THR D O 1
ATOM 8088 N N . ILE D 1 74 ? 63.414 19.613 62.105 1.00 39.45 73 ILE D N 1
ATOM 8089 C CA . ILE D 1 74 ? 63.160 18.877 63.377 1.00 40.39 73 ILE D CA 1
ATOM 8090 C C . ILE D 1 74 ? 62.568 19.829 64.424 1.00 40.64 73 ILE D C 1
ATOM 8091 O O . ILE D 1 74 ? 62.505 19.414 65.588 1.00 42.92 73 ILE D O 1
ATOM 8096 N N . ALA D 1 75 ? 62.141 21.040 64.044 1.00 39.34 74 ALA D N 1
ATOM 8097 C CA . ALA D 1 75 ? 61.606 22.053 64.987 1.00 39.85 74 ALA D CA 1
ATOM 8098 C C . ALA D 1 75 ? 60.397 22.814 64.416 1.00 40.43 74 ALA D C 1
ATOM 8099 O O . ALA D 1 75 ? 59.989 23.799 65.069 1.00 42.72 74 ALA D O 1
ATOM 8101 N N . ASN D 1 76 ? 59.818 22.385 63.285 1.00 38.27 75 ASN D N 1
ATOM 8102 C CA . ASN D 1 76 ? 58.747 23.149 62.582 1.00 37.48 75 ASN D CA 1
ATOM 8103 C C . ASN D 1 76 ? 57.643 22.217 62.061 1.00 36.75 75 ASN D C 1
ATOM 8104 O O . ASN D 1 76 ? 56.925 22.626 61.130 1.00 38.16 75 ASN D O 1
ATOM 8109 N N . PHE D 1 77 ? 57.475 21.036 62.660 1.00 35.44 76 PHE D N 1
ATOM 8110 C CA . PHE D 1 77 ? 56.594 19.954 62.144 1.00 35.54 76 PHE D CA 1
ATOM 8111 C C . PHE D 1 77 ? 55.288 19.873 62.946 1.00 35.17 76 PHE D C 1
ATOM 8112 O O . PHE D 1 77 ? 54.433 19.050 62.572 1.00 34.20 76 PHE D O 1
ATOM 8120 N N . ILE D 1 78 ? 55.131 20.677 64.004 1.00 35.28 77 ILE D N 1
ATOM 8121 C CA . ILE D 1 78 ? 53.926 20.645 64.888 1.00 36.23 77 ILE D CA 1
ATOM 8122 C C . ILE D 1 78 ? 52.855 21.584 64.317 1.00 37.10 77 ILE D C 1
ATOM 8123 O O . ILE D 1 78 ? 51.702 21.135 64.181 1.00 37.81 77 ILE D O 1
ATOM 8128 N N . TYR D 1 79 ? 53.221 22.828 63.992 1.00 37.21 78 TYR D N 1
ATOM 8129 C CA . TYR D 1 79 ? 52.286 23.886 63.521 1.00 38.49 78 TYR D CA 1
ATOM 8130 C C . TYR D 1 79 ? 51.614 23.472 62.211 1.00 38.64 78 TYR D C 1
ATOM 8131 O O . TYR D 1 79 ? 50.436 23.762 62.018 1.00 39.88 78 TYR D O 1
ATOM 8140 N N . PRO D 1 80 ? 52.319 22.809 61.261 1.00 38.15 79 PRO D N 1
ATOM 8141 C CA . PRO D 1 80 ? 51.661 22.213 60.096 1.00 38.31 79 PRO D CA 1
ATOM 8142 C C . PRO D 1 80 ? 50.478 21.302 60.464 1.00 38.26 79 PRO D C 1
ATOM 8143 O O . PRO D 1 80 ? 49.435 21.425 59.844 1.00 40.67 79 PRO D O 1
ATOM 8147 N N . ALA D 1 81 ? 50.673 20.421 61.450 1.00 36.87 80 ALA D N 1
ATOM 8148 C CA . ALA D 1 81 ? 49.661 19.458 61.946 1.00 37.92 80 ALA D CA 1
ATOM 8149 C C . ALA D 1 81 ? 48.498 20.213 62.603 1.00 37.84 80 ALA D C 1
ATOM 8150 O O . ALA D 1 81 ? 47.345 19.763 62.449 1.00 39.02 80 ALA D O 1
ATOM 8152 N N . LEU D 1 82 ? 48.791 21.312 63.308 1.00 37.29 81 LEU D N 1
ATOM 8153 C CA . LEU D 1 82 ? 47.781 22.171 63.988 1.00 37.62 81 LEU D CA 1
ATOM 8154 C C . LEU D 1 82 ? 46.936 22.909 62.941 1.00 37.66 81 LEU D C 1
ATOM 8155 O O . LEU D 1 82 ? 45.706 22.977 63.127 1.00 37.43 81 LEU D O 1
ATOM 8160 N N . TYR D 1 83 ? 47.568 23.429 61.883 1.00 37.43 82 TYR D N 1
ATOM 8161 C CA . TYR D 1 83 ? 46.900 24.123 60.748 1.00 37.85 82 TYR D CA 1
ATOM 8162 C C . TYR D 1 83 ? 45.958 23.152 60.023 1.00 38.64 82 TYR D C 1
ATOM 8163 O O . TYR D 1 83 ? 44.876 23.588 59.584 1.00 38.87 82 TYR D O 1
ATOM 8172 N N . GLN D 1 84 ? 46.365 21.884 59.893 1.00 39.06 83 GLN D N 1
ATOM 8173 C CA . GLN D 1 84 ? 45.586 20.810 59.215 1.00 39.03 83 GLN D CA 1
ATOM 8174 C C . GLN D 1 84 ? 44.495 20.275 60.152 1.00 40.48 83 GLN D C 1
ATOM 8175 O O . GLN D 1 84 ? 43.645 19.499 59.675 1.00 42.28 83 GLN D O 1
ATOM 8181 N N . GLY D 1 85 ? 44.526 20.663 61.430 1.00 41.30 84 GLY D N 1
ATOM 8182 C CA . GLY D 1 85 ? 43.466 20.376 62.415 1.00 42.67 84 GLY D CA 1
ATOM 8183 C C . GLY D 1 85 ? 43.600 18.991 63.025 1.00 42.46 84 GLY D C 1
ATOM 8184 O O . GLY D 1 85 ? 42.628 18.539 63.650 1.00 43.54 84 GLY D O 1
ATOM 8185 N N . VAL D 1 86 ? 44.762 18.348 62.870 1.00 42.55 85 VAL D N 1
ATOM 8186 C CA . VAL D 1 86 ? 45.053 16.988 63.420 1.00 43.55 85 VAL D CA 1
ATOM 8187 C C . VAL D 1 86 ? 44.931 17.042 64.949 1.00 44.00 85 VAL D C 1
ATOM 8188 O O . VAL D 1 86 ? 44.345 16.103 65.525 1.00 41.81 85 VAL D O 1
ATOM 8192 N N . PHE D 1 87 ? 45.456 18.106 65.569 1.00 44.70 86 PHE D N 1
ATOM 8193 C CA . PHE D 1 87 ? 45.442 18.339 67.038 1.00 44.26 86 PHE D CA 1
ATOM 8194 C C . PHE D 1 87 ? 44.656 19.618 67.359 1.00 44.56 86 PHE D C 1
ATOM 8195 O O . PHE D 1 87 ? 44.809 20.623 66.637 1.00 45.05 86 PHE D O 1
ATOM 8203 N N . SER D 1 88 ? 43.841 19.564 68.418 1.00 44.88 87 SER D N 1
ATOM 8204 C CA . SER D 1 88 ? 43.046 20.696 68.966 1.00 46.09 87 SER D CA 1
ATOM 8205 C C . SER D 1 88 ? 43.783 21.347 70.144 1.00 46.39 87 SER D C 1
ATOM 8206 O O . SER D 1 88 ? 43.538 22.541 70.393 1.00 47.84 87 SER D O 1
ATOM 8209 N N . GLN D 1 89 ? 44.632 20.593 70.853 1.00 45.39 88 GLN D N 1
ATOM 8210 C CA . GLN D 1 89 ? 45.441 21.097 71.997 1.00 45.56 88 GLN D CA 1
ATOM 8211 C C . GLN D 1 89 ? 46.780 20.350 72.064 1.00 45.39 88 GLN D C 1
ATOM 8212 O O . GLN D 1 89 ? 46.811 19.148 71.724 1.00 46.26 88 GLN D O 1
ATOM 8218 N N . VAL D 1 90 ? 47.834 21.052 72.495 1.00 44.53 89 VAL D N 1
ATOM 8219 C CA . VAL D 1 90 ? 49.227 20.531 72.641 1.00 44.88 89 VAL D CA 1
ATOM 8220 C C . VAL D 1 90 ? 49.662 20.699 74.101 1.00 46.65 89 VAL D C 1
ATOM 8221 O O . VAL D 1 90 ? 49.421 21.783 74.667 1.00 47.49 89 VAL D O 1
ATOM 8225 N N . TYR D 1 91 ? 50.293 19.669 74.673 1.00 46.61 90 TYR D N 1
ATOM 8226 C CA . TYR D 1 91 ? 50.853 19.668 76.050 1.00 48.04 90 TYR D CA 1
ATOM 8227 C C . TYR D 1 91 ? 52.350 19.342 75.981 1.00 47.98 90 TYR D C 1
ATOM 8228 O O . TYR D 1 91 ? 52.705 18.165 75.765 1.00 49.76 90 TYR D O 1
ATOM 8237 N N . TRP D 1 92 ? 53.190 20.370 76.149 1.00 46.77 91 TRP D N 1
ATOM 8238 C CA . TRP D 1 92 ? 54.675 20.285 76.103 1.00 47.96 91 TRP D CA 1
ATOM 8239 C C . TRP D 1 92 ? 55.209 19.905 77.490 1.00 48.98 91 TRP D C 1
ATOM 8240 O O . TRP D 1 92 ? 55.231 20.783 78.373 1.00 49.04 91 TRP D O 1
ATOM 8251 N N . LEU D 1 93 ? 55.622 18.644 77.661 1.00 50.53 92 LEU D N 1
ATOM 8252 C CA . LEU D 1 93 ? 56.194 18.105 78.925 1.00 52.22 92 LEU D CA 1
ATOM 8253 C C . LEU D 1 93 ? 57.719 18.273 78.889 1.00 52.61 92 LEU D C 1
ATOM 8254 O O . LEU D 1 93 ? 58.347 17.738 77.957 1.00 51.96 92 LEU D O 1
ATOM 8259 N N . ARG D 1 94 ? 58.274 19.003 79.864 1.00 53.73 93 ARG D N 1
ATOM 8260 C CA . ARG D 1 94 ? 59.713 19.383 79.950 1.00 54.86 93 ARG D CA 1
ATOM 8261 C C . ARG D 1 94 ? 60.191 19.218 81.398 1.00 56.09 93 ARG D C 1
ATOM 8262 O O . ARG D 1 94 ? 59.353 19.348 82.312 1.00 57.62 93 ARG D O 1
ATOM 8270 N N . GLN D 1 95 ? 61.486 18.943 81.594 1.00 55.77 94 GLN D N 1
ATOM 8271 C CA . GLN D 1 95 ? 62.114 18.730 82.929 1.00 58.58 94 GLN D CA 1
ATOM 8272 C C . GLN D 1 95 ? 61.987 20.006 83.771 1.00 60.45 94 GLN D C 1
ATOM 8273 O O . GLN D 1 95 ? 61.568 19.895 84.941 1.00 61.41 94 GLN D O 1
ATOM 8279 N N . LYS D 1 96 ? 62.340 21.163 83.201 1.00 61.37 95 LYS D N 1
ATOM 8280 C CA . LYS D 1 96 ? 62.235 22.492 83.865 1.00 62.90 95 LYS D CA 1
ATOM 8281 C C . LYS D 1 96 ? 61.826 23.549 82.833 1.00 61.26 95 LYS D C 1
ATOM 8282 O O . LYS D 1 96 ? 62.640 23.847 81.937 1.00 60.97 95 LYS D O 1
ATOM 8288 N N . HIS D 1 97 ? 60.613 24.095 82.970 1.00 59.34 96 HIS D N 1
ATOM 8289 C CA . HIS D 1 97 ? 60.057 25.177 82.114 1.00 59.57 96 HIS D CA 1
ATOM 8290 C C . HIS D 1 97 ? 60.541 26.541 82.617 1.00 64.24 96 HIS D C 1
ATOM 8291 O O . HIS D 1 97 ? 60.924 26.634 83.801 1.00 62.28 96 HIS D O 1
ATOM 8298 N N . ASP D 1 98 ? 60.523 27.551 81.740 1.00 68.10 97 ASP D N 1
ATOM 8299 C CA . ASP D 1 98 ? 60.664 28.986 82.106 1.00 71.82 97 ASP D CA 1
ATOM 8300 C C . ASP D 1 98 ? 59.524 29.326 83.063 1.00 74.56 97 ASP D C 1
ATOM 8301 O O . ASP D 1 98 ? 58.378 28.981 82.787 1.00 71.60 97 ASP D O 1
ATOM 8306 N N . PRO D 1 99 ? 59.791 29.970 84.225 1.00 78.05 98 PRO D N 1
ATOM 8307 C CA . PRO D 1 99 ? 58.740 30.239 85.209 1.00 79.50 98 PRO D CA 1
ATOM 8308 C C . PRO D 1 99 ? 57.645 31.214 84.743 1.00 81.35 98 PRO D C 1
ATOM 8309 O O . PRO D 1 99 ? 56.553 31.135 85.276 1.00 80.58 98 PRO D O 1
ATOM 8313 N N . LYS D 1 100 ? 57.944 32.093 83.778 1.00 83.56 99 LYS D N 1
ATOM 8314 C CA . LYS D 1 100 ? 56.984 33.116 83.273 1.00 86.01 99 LYS D CA 1
ATOM 8315 C C . LYS D 1 100 ? 56.051 32.496 82.221 1.00 85.36 99 LYS D C 1
ATOM 8316 O O . LYS D 1 100 ? 55.083 33.178 81.832 1.00 85.39 99 LYS D O 1
ATOM 8322 N N . LEU D 1 101 ? 56.324 31.262 81.782 1.00 85.61 100 LEU D N 1
ATOM 8323 C CA . LEU D 1 101 ? 55.391 30.451 80.954 1.00 85.64 100 LEU D CA 1
ATOM 8324 C C . LEU D 1 101 ? 54.379 29.785 81.898 1.00 85.16 100 LEU D C 1
ATOM 8325 O O . LEU D 1 101 ? 54.749 28.802 82.567 1.00 85.10 100 LEU D O 1
ATOM 8330 N N . ASN D 1 102 ? 53.164 30.330 81.986 1.00 84.80 101 ASN D N 1
ATOM 8331 C CA . ASN D 1 102 ? 52.151 29.907 82.988 1.00 86.68 101 ASN D CA 1
ATOM 8332 C C . ASN D 1 102 ? 50.872 29.461 82.275 1.00 82.47 101 ASN D C 1
ATOM 8333 O O . ASN D 1 102 ? 50.233 30.309 81.625 1.00 86.55 101 ASN D O 1
ATOM 8338 N N . GLY D 1 103 ? 50.542 28.170 82.388 1.00 79.30 102 GLY D N 1
ATOM 8339 C CA . GLY D 1 103 ? 49.221 27.597 82.062 1.00 76.45 102 GLY D CA 1
ATOM 8340 C C . GLY D 1 103 ? 48.915 27.600 80.573 1.00 70.74 102 GLY D C 1
ATOM 8341 O O . GLY D 1 103 ? 49.844 27.817 79.767 1.00 65.09 102 GLY D O 1
ATOM 8342 N N . GLN D 1 104 ? 47.645 27.359 80.230 1.00 71.14 103 GLN D N 1
ATOM 8343 C CA . GLN D 1 104 ? 47.129 27.288 78.837 1.00 68.78 103 GLN D CA 1
ATOM 8344 C C . GLN D 1 104 ? 47.350 28.629 78.135 1.00 67.49 103 GLN D C 1
ATOM 8345 O O . GLN D 1 104 ? 47.173 29.677 78.783 1.00 69.80 103 GLN D O 1
ATOM 8351 N N . LYS D 1 105 ? 47.704 28.578 76.852 1.00 65.68 104 LYS D N 1
ATOM 8352 C CA . LYS D 1 105 ? 47.913 29.763 75.985 1.00 64.00 104 LYS D CA 1
ATOM 8353 C C . LYS D 1 105 ? 46.985 29.618 74.776 1.00 61.67 104 LYS D C 1
ATOM 8354 O O . LYS D 1 105 ? 47.155 28.635 74.032 1.00 60.47 104 LYS D O 1
ATOM 8360 N N . GLN D 1 106 ? 46.009 30.520 74.627 1.00 59.30 105 GLN D N 1
ATOM 8361 C CA . GLN D 1 106 ? 45.066 30.537 73.476 1.00 57.88 105 GLN D CA 1
ATOM 8362 C C . GLN D 1 106 ? 45.812 31.057 72.246 1.00 56.13 105 GLN D C 1
ATOM 8363 O O . GLN D 1 106 ? 46.304 32.199 72.298 1.00 58.31 105 GLN D O 1
ATOM 8369 N N . LEU D 1 107 ? 45.898 30.236 71.197 1.00 53.70 106 LEU D N 1
ATOM 8370 C CA . LEU D 1 107 ? 46.557 30.573 69.908 1.00 51.57 106 LEU D CA 1
ATOM 8371 C C . LEU D 1 107 ? 45.635 30.170 68.753 1.00 49.21 106 LEU D C 1
ATOM 8372 O O . LEU D 1 107 ? 44.808 29.256 68.941 1.00 48.02 106 LEU D O 1
ATOM 8377 N N . ASN D 1 108 ? 45.770 30.848 67.613 1.00 47.69 107 ASN D N 1
ATOM 8378 C CA . ASN D 1 108 ? 45.108 30.486 66.333 1.00 47.33 107 ASN D CA 1
ATOM 8379 C C . ASN D 1 108 ? 46.148 30.564 65.212 1.00 46.38 107 ASN D C 1
ATOM 8380 O O . ASN D 1 108 ? 47.024 31.454 65.280 1.00 45.59 107 ASN D O 1
ATOM 8385 N N . ILE D 1 109 ? 46.059 29.656 64.236 1.00 44.49 108 ILE D N 1
ATOM 8386 C CA . ILE D 1 109 ? 46.962 29.605 63.048 1.00 43.82 108 ILE D CA 1
ATOM 8387 C C . ILE D 1 109 ? 46.102 29.576 61.780 1.00 44.51 108 ILE D C 1
ATOM 8388 O O . ILE D 1 109 ? 45.105 28.825 61.750 1.00 43.46 108 ILE D O 1
ATOM 8393 N N . TYR D 1 110 ? 46.470 30.393 60.790 1.00 45.10 109 TYR D N 1
ATOM 8394 C CA . TYR D 1 110 ? 45.876 30.424 59.428 1.00 46.34 109 TYR D CA 1
ATOM 8395 C C . TYR D 1 110 ? 47.005 30.642 58.415 1.00 46.47 109 TYR D C 1
ATOM 8396 O O . TYR D 1 110 ? 48.144 30.910 58.842 1.00 46.69 109 TYR D O 1
ATOM 8405 N N . SER D 1 111 ? 46.702 30.520 57.120 1.00 46.97 110 SER D N 1
ATOM 8406 C CA . SER D 1 111 ? 47.677 30.686 56.011 1.00 47.29 110 SER D CA 1
ATOM 8407 C C . SER D 1 111 ? 47.389 31.985 55.250 1.00 49.14 110 SER D C 1
ATOM 8408 O O . SER D 1 111 ? 46.224 32.429 55.249 1.00 48.90 110 SER D O 1
ATOM 8411 N N . HIS D 1 112 ? 48.424 32.558 54.627 1.00 51.53 111 HIS D N 1
ATOM 8412 C CA . HIS D 1 112 ? 48.363 33.815 53.834 1.00 54.23 111 HIS D CA 1
ATOM 8413 C C . HIS D 1 112 ? 47.417 33.618 52.643 1.00 54.67 111 HIS D C 1
ATOM 8414 O O . HIS D 1 112 ? 47.801 32.900 51.699 1.00 55.55 111 HIS D O 1
ATOM 8421 N N . GLN D 1 113 ? 46.217 34.208 52.715 1.00 56.07 112 GLN D N 1
ATOM 8422 C CA . GLN D 1 113 ? 45.190 34.229 51.635 1.00 56.35 112 GLN D CA 1
ATOM 8423 C C . GLN D 1 113 ? 44.639 32.815 51.394 1.00 53.04 112 GLN D C 1
ATOM 8424 O O . GLN D 1 113 ? 44.140 32.562 50.280 1.00 52.39 112 GLN D O 1
ATOM 8430 N N . GLY D 1 114 ? 44.708 31.939 52.403 1.00 51.32 113 GLY D N 1
ATOM 8431 C CA . GLY D 1 114 ? 44.168 30.565 52.361 1.00 51.38 113 GLY D CA 1
ATOM 8432 C C . GLY D 1 114 ? 44.871 29.680 51.342 1.00 51.94 113 GLY D C 1
ATOM 8433 O O . GLY D 1 114 ? 44.208 28.768 50.813 1.00 53.84 113 GLY D O 1
ATOM 8434 N N . GLU D 1 115 ? 46.161 29.916 51.082 1.00 52.50 114 GLU D N 1
ATOM 8435 C CA . GLU D 1 115 ? 46.962 29.134 50.099 1.00 53.46 114 GLU D CA 1
ATOM 8436 C C . GLU D 1 115 ? 47.669 27.971 50.807 1.00 50.58 114 GLU D C 1
ATOM 8437 O O . GLU D 1 115 ? 48.062 27.025 50.107 1.00 52.62 114 GLU D O 1
ATOM 8443 N N . GLY D 1 116 ? 47.825 28.042 52.132 1.00 48.20 115 GLY D N 1
ATOM 8444 C CA . GLY D 1 116 ? 48.328 26.938 52.975 1.00 47.65 115 GLY D CA 1
ATOM 8445 C C . GLY D 1 116 ? 49.832 26.734 52.867 1.00 47.55 115 GLY D C 1
ATOM 8446 O O . GLY D 1 116 ? 50.290 25.621 53.201 1.00 45.24 115 GLY D O 1
ATOM 8447 N N . LYS D 1 117 ? 50.580 27.761 52.444 1.00 48.65 116 LYS D N 1
ATOM 8448 C CA . LYS D 1 117 ? 52.061 27.714 52.281 1.00 50.74 116 LYS D CA 1
ATOM 8449 C C . LYS D 1 117 ? 52.733 28.517 53.402 1.00 51.65 116 LYS D C 1
ATOM 8450 O O . LYS D 1 117 ? 53.613 27.956 54.089 1.00 51.46 116 LYS D O 1
ATOM 8456 N N . ARG D 1 118 ? 52.340 29.785 53.560 1.00 53.44 117 ARG D N 1
ATOM 8457 C CA . ARG D 1 118 ? 52.894 30.729 54.567 1.00 53.74 117 ARG D CA 1
ATOM 8458 C C . ARG D 1 118 ? 51.949 30.791 55.772 1.00 50.61 117 ARG D C 1
ATOM 8459 O O . ARG D 1 118 ? 50.883 31.423 55.648 1.00 50.69 117 ARG D O 1
ATOM 8467 N N . LEU D 1 119 ? 52.333 30.165 56.889 1.00 47.07 118 LEU D N 1
ATOM 8468 C CA . LEU D 1 119 ? 51.518 30.104 58.133 1.00 45.44 118 LEU D CA 1
ATOM 8469 C C . LEU D 1 119 ? 51.720 31.388 58.945 1.00 46.46 118 LEU D C 1
ATOM 8470 O O . LEU D 1 119 ? 52.848 31.924 58.946 1.00 46.51 118 LEU D O 1
ATOM 8475 N N . ILE D 1 120 ? 50.650 31.858 59.595 1.00 46.42 119 ILE D N 1
ATOM 8476 C CA . ILE D 1 120 ? 50.613 33.095 60.432 1.00 47.34 119 ILE D CA 1
ATOM 8477 C C . ILE D 1 120 ? 50.043 32.722 61.806 1.00 46.67 119 ILE D C 1
ATOM 8478 O O . ILE D 1 120 ? 48.908 32.212 61.848 1.00 46.23 119 ILE D O 1
ATOM 8483 N N . LEU D 1 121 ? 50.806 32.963 62.877 1.00 46.92 120 LEU D N 1
ATOM 8484 C CA . LEU D 1 121 ? 50.427 32.642 64.281 1.00 48.44 120 LEU D CA 1
ATOM 8485 C C . LEU D 1 121 ? 49.959 33.923 64.984 1.00 50.38 120 LEU D C 1
ATOM 8486 O O . LEU D 1 121 ? 50.627 34.964 64.817 1.00 51.44 120 LEU D O 1
ATOM 8491 N N . LYS D 1 122 ? 48.856 33.841 65.739 1.00 53.12 121 LYS D N 1
ATOM 8492 C CA . LYS D 1 122 ? 48.230 34.986 66.457 1.00 55.17 121 LYS D CA 1
ATOM 8493 C C . LYS D 1 122 ? 47.775 34.541 67.852 1.00 57.18 121 LYS D C 1
ATOM 8494 O O . LYS D 1 122 ? 47.396 33.364 68.005 1.00 55.45 121 LYS D O 1
ATOM 8500 N N . SER D 1 123 ? 47.810 35.461 68.822 1.00 60.51 122 SER D N 1
ATOM 8501 C CA . SER D 1 123 ? 47.369 35.246 70.227 1.00 64.46 122 SER D CA 1
ATOM 8502 C C . SER D 1 123 ? 45.842 35.342 70.311 1.00 66.84 122 SER D C 1
ATOM 8503 O O . SER D 1 123 ? 45.231 34.473 70.964 1.00 69.81 122 SER D O 1
ATOM 8506 N N . LYS D 1 124 ? 45.256 36.362 69.674 1.00 66.65 123 LYS D N 1
ATOM 8507 C CA . LYS D 1 124 ? 43.788 36.595 69.620 1.00 68.90 123 LYS D CA 1
ATOM 8508 C C . LYS D 1 124 ? 43.297 36.408 68.180 1.00 67.04 123 LYS D C 1
ATOM 8509 O O . LYS D 1 124 ? 44.020 36.813 67.249 1.00 68.52 123 LYS D O 1
ATOM 8515 N N . VAL D 1 125 ? 42.108 35.819 68.019 1.00 65.36 124 VAL D N 1
ATOM 8516 C CA . VAL D 1 125 ? 41.473 35.533 66.698 1.00 64.50 124 VAL D CA 1
ATOM 8517 C C . VAL D 1 125 ? 41.002 36.864 66.099 1.00 64.64 124 VAL D C 1
ATOM 8518 O O . VAL D 1 125 ? 40.170 37.534 66.741 1.00 66.80 124 VAL D O 1
ATOM 8522 N N . ASP D 1 126 ? 41.523 37.227 64.921 1.00 64.31 125 ASP D N 1
ATOM 8523 C CA . ASP D 1 126 ? 41.103 38.426 64.145 1.00 66.32 125 ASP D CA 1
ATOM 8524 C C . ASP D 1 126 ? 39.616 38.294 63.795 1.00 65.93 125 ASP D C 1
ATOM 8525 O O . ASP D 1 126 ? 39.131 37.149 63.696 1.00 65.36 125 ASP D O 1
ATOM 8530 N N . PHE D 1 127 ? 38.927 39.425 63.614 1.00 67.48 126 PHE D N 1
ATOM 8531 C CA . PHE D 1 127 ? 37.493 39.497 63.227 1.00 69.34 126 PHE D CA 1
ATOM 8532 C C . PHE D 1 127 ? 37.279 38.762 61.896 1.00 68.33 126 PHE D C 1
ATOM 8533 O O . PHE D 1 127 ? 36.235 38.098 61.737 1.00 67.75 126 PHE D O 1
ATOM 8541 N N . ASN D 1 128 ? 38.243 38.877 60.977 1.00 68.74 127 ASN D N 1
ATOM 8542 C CA . ASN D 1 128 ? 38.202 38.274 59.617 1.00 68.28 127 ASN D CA 1
ATOM 8543 C C . ASN D 1 128 ? 38.268 36.745 59.716 1.00 64.14 127 ASN D C 1
ATOM 8544 O O . ASN D 1 128 ? 37.673 36.078 58.847 1.00 63.60 127 ASN D O 1
ATOM 8549 N N . ASN D 1 129 ? 38.962 36.218 60.733 1.00 62.49 128 ASN D N 1
ATOM 8550 C CA . ASN D 1 129 ? 39.243 34.766 60.908 1.00 60.80 128 ASN D CA 1
ATOM 8551 C C . ASN D 1 129 ? 38.251 34.134 61.895 1.00 59.72 128 ASN D C 1
ATOM 8552 O O . ASN D 1 129 ? 38.490 32.981 62.304 1.00 61.48 128 ASN D O 1
ATOM 8557 N N . LEU D 1 130 ? 37.171 34.839 62.247 1.00 59.68 129 LEU D N 1
ATOM 8558 C CA . LEU D 1 130 ? 36.185 34.391 63.269 1.00 60.83 129 LEU D CA 1
ATOM 8559 C C . LEU D 1 130 ? 35.402 33.181 62.740 1.00 59.31 129 LEU D C 1
ATOM 8560 O O . LEU D 1 130 ? 35.077 32.295 63.555 1.00 55.70 129 LEU D O 1
ATOM 8565 N N . PHE D 1 131 ? 35.124 33.143 61.431 1.00 58.16 130 PHE D N 1
ATOM 8566 C CA . PHE D 1 131 ? 34.395 32.043 60.740 1.00 58.21 130 PHE D CA 1
ATOM 8567 C C . PHE D 1 131 ? 35.198 31.532 59.534 1.00 56.19 130 PHE D C 1
ATOM 8568 O O . PHE D 1 131 ? 34.597 30.889 58.654 1.00 55.96 130 PHE D O 1
ATOM 8576 N N . ASN D 1 132 ? 36.512 31.785 59.502 1.00 55.33 131 ASN D N 1
ATOM 8577 C CA . ASN D 1 132 ? 37.415 31.385 58.389 1.00 53.42 131 ASN D CA 1
ATOM 8578 C C . ASN D 1 132 ? 37.802 29.918 58.567 1.00 51.77 131 ASN D C 1
ATOM 8579 O O . ASN D 1 132 ? 38.461 29.572 59.546 1.00 49.41 131 ASN D O 1
ATOM 8584 N N . PRO D 1 133 ? 37.410 29.012 57.638 1.00 51.25 132 PRO D N 1
ATOM 8585 C CA . PRO D 1 133 ? 37.787 27.599 57.724 1.00 50.67 132 PRO D CA 1
ATOM 8586 C C . PRO D 1 133 ? 39.307 27.375 57.776 1.00 48.88 132 PRO D C 1
ATOM 8587 O O . PRO D 1 133 ? 39.739 26.436 58.424 1.00 48.35 132 PRO D O 1
ATOM 8591 N N . ASP D 1 134 ? 40.066 28.237 57.090 1.00 47.37 133 ASP D N 1
ATOM 8592 C CA . ASP D 1 134 ? 41.552 28.210 57.024 1.00 46.58 133 ASP D CA 1
ATOM 8593 C C . ASP D 1 134 ? 42.137 28.372 58.432 1.00 47.11 133 ASP D C 1
ATOM 8594 O O . ASP D 1 134 ? 43.178 27.743 58.712 1.00 48.85 133 ASP D O 1
ATOM 8599 N N . CYS D 1 135 ? 41.493 29.184 59.277 1.00 47.00 134 CYS D N 1
ATOM 8600 C CA . CYS D 1 135 ? 41.937 29.498 60.663 1.00 46.26 134 CYS D CA 1
ATOM 8601 C C . CYS D 1 135 ? 41.556 28.353 61.608 1.00 45.56 134 CYS D C 1
ATOM 8602 O O . CYS D 1 135 ? 40.411 27.876 61.526 1.00 45.21 134 CYS D O 1
ATOM 8605 N N . LYS D 1 136 ? 42.495 27.938 62.465 1.00 45.18 135 LYS D N 1
ATOM 8606 C CA . LYS D 1 136 ? 42.312 26.872 63.488 1.00 44.92 135 LYS D CA 1
ATOM 8607 C C . LYS D 1 136 ? 42.675 27.434 64.865 1.00 43.61 135 LYS D C 1
ATOM 8608 O O . LYS D 1 136 ? 43.779 27.994 64.994 1.00 41.99 135 LYS D O 1
ATOM 8614 N N . SER D 1 137 ? 41.778 27.282 65.844 1.00 44.45 136 SER D N 1
ATOM 8615 C CA . SER D 1 137 ? 41.995 27.646 67.270 1.00 45.15 136 SER D CA 1
ATOM 8616 C C . SER D 1 137 ? 42.483 26.415 68.040 1.00 44.58 136 SER D C 1
ATOM 8617 O O . SER D 1 137 ? 41.902 25.329 67.852 1.00 45.73 136 SER D O 1
ATOM 8620 N N . PHE D 1 138 ? 43.517 26.585 68.868 1.00 44.37 137 PHE D N 1
ATOM 8621 C CA . PHE D 1 138 ? 44.152 25.507 69.671 1.00 44.47 137 PHE D CA 1
ATOM 8622 C C . PHE D 1 138 ? 44.766 26.108 70.940 1.00 44.72 137 PHE D C 1
ATOM 8623 O O . PHE D 1 138 ? 44.833 27.347 71.049 1.00 44.63 137 PHE D O 1
ATOM 8631 N N . THR D 1 139 ? 45.200 25.247 71.864 1.00 45.32 138 THR D N 1
ATOM 8632 C CA . THR D 1 139 ? 45.872 25.631 73.134 1.00 47.17 138 THR D CA 1
ATOM 8633 C C . THR D 1 139 ? 47.210 24.891 73.249 1.00 48.24 138 THR D C 1
ATOM 8634 O O . THR D 1 139 ? 47.228 23.663 73.031 1.00 49.20 138 THR D O 1
ATOM 8638 N N . ILE D 1 140 ? 48.282 25.626 73.560 1.00 48.59 139 ILE D N 1
ATOM 8639 C CA . ILE D 1 140 ? 49.628 25.080 73.908 1.00 48.15 139 ILE D CA 1
ATOM 8640 C C . ILE D 1 140 ? 49.864 25.343 75.399 1.00 50.48 139 ILE D C 1
ATOM 8641 O O . ILE D 1 140 ? 49.756 26.514 75.819 1.00 51.20 139 ILE D O 1
ATOM 8646 N N . THR D 1 141 ? 50.159 24.289 76.166 1.00 51.51 140 THR D N 1
ATOM 8647 C CA . THR D 1 141 ? 50.256 24.320 77.650 1.00 53.44 140 THR D CA 1
ATOM 8648 C C . THR D 1 141 ? 51.548 23.644 78.103 1.00 53.47 140 THR D C 1
ATOM 8649 O O . THR D 1 141 ? 51.816 22.508 77.720 1.00 52.44 140 THR D O 1
ATOM 8653 N N . PRO D 1 142 ? 52.379 24.309 78.940 1.00 55.64 141 PRO D N 1
ATOM 8654 C CA . PRO D 1 142 ? 53.565 23.677 79.513 1.00 55.87 141 PRO D CA 1
ATOM 8655 C C . PRO D 1 142 ? 53.200 22.840 80.747 1.00 56.69 141 PRO D C 1
ATOM 8656 O O . PRO D 1 142 ? 52.376 23.286 81.528 1.00 54.55 141 PRO D O 1
ATOM 8660 N N . LEU D 1 143 ? 53.811 21.659 80.884 1.00 58.03 142 LEU D N 1
ATOM 8661 C CA . LEU D 1 143 ? 53.551 20.697 81.990 1.00 61.74 142 LEU D CA 1
ATOM 8662 C C . LEU D 1 143 ? 54.871 20.127 82.518 1.00 64.26 142 LEU D C 1
ATOM 8663 O O . LEU D 1 143 ? 55.888 20.215 81.805 1.00 62.83 142 LEU D O 1
ATOM 8668 N N . ASN D 1 144 ? 54.829 19.554 83.724 1.00 67.77 143 ASN D N 1
ATOM 8669 C CA . ASN D 1 144 ? 55.958 18.835 84.372 1.00 70.39 143 ASN D CA 1
ATOM 8670 C C . ASN D 1 144 ? 55.445 17.478 84.868 1.00 72.27 143 ASN D C 1
ATOM 8671 O O . ASN D 1 144 ? 54.242 17.384 85.189 1.00 73.84 143 ASN D O 1
ATOM 8676 N N . ALA D 1 145 ? 56.326 16.474 84.918 1.00 73.14 144 ALA D N 1
ATOM 8677 C CA . ALA D 1 145 ? 56.027 15.096 85.379 1.00 73.41 144 ALA D CA 1
ATOM 8678 C C . ALA D 1 145 ? 55.740 15.096 86.886 1.00 76.20 144 ALA D C 1
ATOM 8679 O O . ALA D 1 145 ? 54.958 14.233 87.334 1.00 73.62 144 ALA D O 1
ATOM 8681 N N . GLN D 1 146 ? 56.347 16.029 87.630 1.00 80.26 145 GLN D N 1
ATOM 8682 C CA . GLN D 1 146 ? 56.225 16.149 89.109 1.00 82.52 145 GLN D CA 1
ATOM 8683 C C . GLN D 1 146 ? 54.877 16.785 89.473 1.00 84.50 145 GLN D C 1
ATOM 8684 O O . GLN D 1 146 ? 54.322 16.405 90.522 1.00 87.98 145 GLN D O 1
ATOM 8690 N N . ASP D 1 147 ? 54.379 17.712 88.646 1.00 85.05 146 ASP D N 1
ATOM 8691 C CA . ASP D 1 147 ? 53.112 18.463 88.872 1.00 85.94 146 ASP D CA 1
ATOM 8692 C C . ASP D 1 147 ? 51.937 17.482 88.982 1.00 85.52 146 ASP D C 1
ATOM 8693 O O . ASP D 1 147 ? 51.860 16.558 88.150 1.00 82.78 146 ASP D O 1
ATOM 8698 N N . ASP D 1 148 ? 51.064 17.685 89.975 1.00 87.79 147 ASP D N 1
ATOM 8699 C CA . ASP D 1 148 ? 49.816 16.901 90.188 1.00 88.27 147 ASP D CA 1
ATOM 8700 C C . ASP D 1 148 ? 48.649 17.645 89.532 1.00 85.50 147 ASP D C 1
ATOM 8701 O O . ASP D 1 148 ? 48.475 18.846 89.824 1.00 84.56 147 ASP D O 1
ATOM 8706 N N . LEU D 1 149 ? 47.880 16.951 88.687 1.00 81.75 148 LEU D N 1
ATOM 8707 C CA . LEU D 1 149 ? 46.778 17.543 87.882 1.00 80.32 148 LEU D CA 1
ATOM 8708 C C . LEU D 1 149 ? 45.447 17.407 88.631 1.00 81.34 148 LEU D C 1
ATOM 8709 O O . LEU D 1 149 ? 45.211 16.350 89.250 1.00 80.14 148 LEU D O 1
ATOM 8714 N N . SER D 1 150 ? 44.620 18.456 88.564 1.00 82.73 149 SER D N 1
ATOM 8715 C CA . SER D 1 150 ? 43.232 18.520 89.093 1.00 85.34 149 SER D CA 1
ATOM 8716 C C . SER D 1 150 ? 42.327 17.561 88.312 1.00 83.76 149 SER D C 1
ATOM 8717 O O . SER D 1 150 ? 42.769 17.041 87.269 1.00 85.92 149 SER D O 1
ATOM 8720 N N . SER D 1 151 ? 41.103 17.349 88.802 1.00 84.30 150 SER D N 1
ATOM 8721 C CA . SER D 1 151 ? 40.047 16.534 88.144 1.00 83.94 150 SER D CA 1
ATOM 8722 C C . SER D 1 151 ? 39.626 17.199 86.827 1.00 82.15 150 SER D C 1
ATOM 8723 O O . SER D 1 151 ? 39.338 16.464 85.862 1.00 81.55 150 SER D O 1
ATOM 8726 N N . GLU D 1 152 ? 39.592 18.535 86.798 1.00 78.58 151 GLU D N 1
ATOM 8727 C CA . GLU D 1 152 ? 39.265 19.350 85.596 1.00 78.72 151 GLU D CA 1
ATOM 8728 C C . GLU D 1 152 ? 40.443 19.298 84.614 1.00 76.63 151 GLU D C 1
ATOM 8729 O O . GLU D 1 152 ? 40.189 19.155 83.400 1.00 73.88 151 GLU D O 1
ATOM 8735 N N . GLU D 1 153 ? 41.673 19.417 85.125 1.00 75.86 152 GLU D N 1
ATOM 8736 C CA . GLU D 1 153 ? 42.936 19.359 84.336 1.00 73.30 152 GLU D CA 1
ATOM 8737 C C . GLU D 1 153 ? 43.074 17.977 83.684 1.00 72.24 152 GLU D C 1
ATOM 8738 O O . GLU D 1 153 ? 43.302 17.923 82.457 1.00 69.79 152 GLU D O 1
ATOM 8744 N N . SER D 1 154 ? 42.932 16.912 84.481 1.00 70.24 153 SER D N 1
ATOM 8745 C CA . SER D 1 154 ? 43.138 15.493 84.081 1.00 70.57 153 SER D CA 1
ATOM 8746 C C . SER D 1 154 ? 42.158 15.091 82.970 1.00 71.05 153 SER D C 1
ATOM 8747 O O . SER D 1 154 ? 42.601 14.427 82.013 1.00 70.16 153 SER D O 1
ATOM 8750 N N . LYS D 1 155 ? 40.880 15.462 83.102 1.00 73.24 154 LYS D N 1
ATOM 8751 C CA . LYS D 1 155 ? 39.804 15.138 82.122 1.00 73.90 154 LYS D CA 1
ATOM 8752 C C . LYS D 1 155 ? 40.103 15.821 80.783 1.00 70.44 154 LYS D C 1
ATOM 8753 O O . LYS D 1 155 ? 39.981 15.149 79.740 1.00 72.14 154 LYS D O 1
ATOM 8759 N N . LYS D 1 156 ? 40.475 17.105 80.821 1.00 67.65 155 LYS D N 1
ATOM 8760 C CA . LYS D 1 156 ? 40.705 17.955 79.622 1.00 67.11 155 LYS D CA 1
ATOM 8761 C C . LYS D 1 156 ? 41.886 17.412 78.809 1.00 65.66 155 LYS D C 1
ATOM 8762 O O . 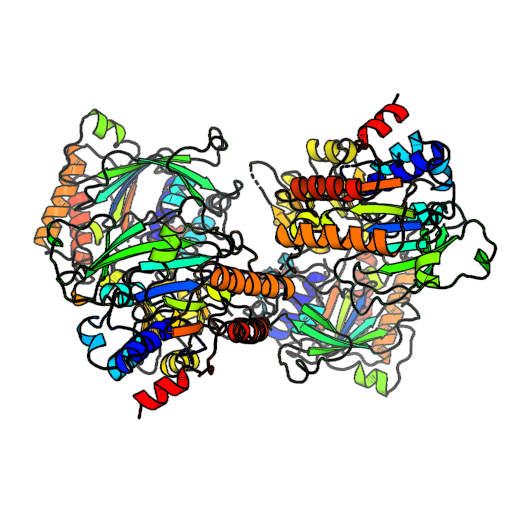LYS D 1 156 ? 41.767 17.334 77.569 1.00 64.73 155 LYS D O 1
ATOM 8768 N N . LEU D 1 157 ? 42.988 17.079 79.483 1.00 65.88 156 LEU D N 1
ATOM 8769 C CA . LEU D 1 157 ? 44.230 16.593 78.828 1.00 64.49 156 LEU D CA 1
ATOM 8770 C C . LEU D 1 157 ? 43.974 15.215 78.208 1.00 65.01 156 LEU D C 1
ATOM 8771 O O . LEU D 1 157 ? 44.414 15.003 77.071 1.00 63.84 156 LEU D O 1
ATOM 8776 N N . ASN D 1 158 ? 43.301 14.312 78.924 1.00 66.24 157 ASN D N 1
ATOM 8777 C CA . ASN D 1 158 ? 43.194 12.879 78.534 1.00 65.45 157 ASN D CA 1
ATOM 8778 C C . ASN D 1 158 ? 42.067 12.700 77.506 1.00 63.82 157 ASN D C 1
ATOM 8779 O O . ASN D 1 158 ? 41.061 12.042 77.832 1.00 62.82 157 ASN D O 1
ATOM 8784 N N . LYS D 1 159 ? 42.240 13.242 76.298 1.00 64.06 158 LYS D N 1
ATOM 8785 C CA . LYS D 1 159 ? 41.281 13.086 75.172 1.00 64.91 158 LYS D CA 1
ATOM 8786 C C . LYS D 1 159 ? 42.066 12.813 73.886 1.00 61.44 158 LYS D C 1
ATOM 8787 O O . LYS D 1 159 ? 42.779 13.724 73.437 1.00 61.27 158 LYS D O 1
ATOM 8793 N N . SER D 1 160 ? 41.921 11.615 73.309 1.00 58.69 159 SER D N 1
ATOM 8794 C CA . SER D 1 160 ? 42.544 11.212 72.020 1.00 55.93 159 SER D CA 1
ATOM 8795 C C . SER D 1 160 ? 44.032 11.580 72.018 1.00 53.20 159 SER D C 1
ATOM 8796 O O . SER D 1 160 ? 44.465 12.314 71.112 1.00 52.07 159 SER D O 1
ATOM 8799 N N . VAL D 1 161 ? 44.783 11.074 72.998 1.00 51.97 160 VAL D N 1
ATOM 8800 C CA . VAL D 1 161 ? 46.197 11.473 73.265 1.00 50.00 160 VAL D CA 1
ATOM 8801 C C . VAL D 1 161 ? 47.138 10.754 72.292 1.00 47.95 160 VAL D C 1
ATOM 8802 O O . VAL D 1 161 ? 47.009 9.530 72.130 1.00 46.51 160 VAL D O 1
ATOM 8806 N N . ILE D 1 162 ? 48.066 11.500 71.688 1.00 46.21 161 ILE D N 1
ATOM 8807 C CA . ILE D 1 162 ? 49.239 10.956 70.947 1.00 46.06 161 ILE D CA 1
ATOM 8808 C C . ILE D 1 162 ? 50.456 11.193 71.842 1.00 44.70 161 ILE D C 1
ATOM 8809 O O . ILE D 1 162 ? 50.745 12.372 72.121 1.00 43.52 161 ILE D O 1
ATOM 8814 N N . LEU D 1 163 ? 51.101 10.120 72.307 1.00 44.67 162 LEU D N 1
ATOM 8815 C CA . LEU D 1 163 ? 52.309 10.188 73.173 1.00 46.40 162 LEU D CA 1
ATOM 8816 C C . LEU D 1 163 ? 53.542 10.361 72.280 1.00 47.16 162 LEU D C 1
ATOM 8817 O O . LEU D 1 163 ? 54.031 9.358 71.723 1.00 47.49 162 LEU D O 1
ATOM 8822 N N . ASP D 1 164 ? 54.006 11.604 72.150 1.00 47.06 163 ASP D N 1
ATOM 8823 C CA . ASP D 1 164 ? 55.117 12.012 71.255 1.00 46.83 163 ASP D CA 1
ATOM 8824 C C . ASP D 1 164 ? 56.351 12.288 72.121 1.00 47.20 163 ASP D C 1
ATOM 8825 O O . ASP D 1 164 ? 56.409 13.373 72.729 1.00 49.13 163 ASP D O 1
ATOM 8830 N N . ILE D 1 165 ? 57.300 11.349 72.174 1.00 46.66 164 ILE D N 1
ATOM 8831 C CA . ILE D 1 165 ? 58.466 11.420 73.106 1.00 48.04 164 ILE D CA 1
ATOM 8832 C C . ILE D 1 165 ? 59.764 11.583 72.313 1.00 47.82 164 ILE D C 1
ATOM 8833 O O . ILE D 1 165 ? 60.060 10.745 71.457 1.00 47.51 164 ILE D O 1
ATOM 8838 N N . ASP D 1 166 ? 60.522 12.625 72.630 1.00 47.64 165 ASP D N 1
ATOM 8839 C CA . ASP D 1 166 ? 61.911 12.827 72.157 1.00 47.74 165 ASP D CA 1
ATOM 8840 C C . ASP D 1 166 ? 62.800 12.492 73.352 1.00 48.90 165 ASP D C 1
ATOM 8841 O O . ASP D 1 166 ? 62.602 13.136 74.381 1.00 47.70 165 ASP D O 1
ATOM 8846 N N . ILE D 1 167 ? 63.739 11.549 73.228 1.00 50.01 166 ILE D N 1
ATOM 8847 C CA . ILE D 1 167 ? 64.505 10.987 74.386 1.00 51.43 166 ILE D CA 1
ATOM 8848 C C . ILE D 1 167 ? 65.498 12.022 74.952 1.00 52.62 166 ILE D C 1
ATOM 8849 O O . ILE D 1 167 ? 66.002 11.786 76.065 1.00 53.87 166 ILE D O 1
ATOM 8854 N N . ASP D 1 168 ? 65.764 13.135 74.259 1.00 52.45 167 ASP D N 1
ATOM 8855 C CA . ASP D 1 168 ? 66.615 14.237 74.789 1.00 54.05 167 ASP D CA 1
ATOM 8856 C C . ASP D 1 168 ? 65.928 14.878 76.005 1.00 54.01 167 ASP D C 1
ATOM 8857 O O . ASP D 1 168 ? 66.592 15.624 76.729 1.00 55.46 167 ASP D O 1
ATOM 8862 N N . TYR D 1 169 ? 64.627 14.635 76.184 1.00 54.35 168 TYR D N 1
ATOM 8863 C CA . TYR D 1 169 ? 63.841 15.007 77.391 1.00 55.77 168 TYR D CA 1
ATOM 8864 C C . TYR D 1 169 ? 64.557 14.511 78.653 1.00 57.63 168 TYR D C 1
ATOM 8865 O O . TYR D 1 169 ? 64.578 15.255 79.650 1.00 59.37 168 TYR D O 1
ATOM 8874 N N . PHE D 1 170 ? 65.124 13.301 78.601 1.00 58.19 169 PHE D N 1
ATOM 8875 C CA . PHE D 1 170 ? 65.749 12.596 79.754 1.00 58.94 169 PHE D CA 1
ATOM 8876 C C . PHE D 1 170 ? 67.201 13.062 79.937 1.00 59.18 169 PHE D C 1
ATOM 8877 O O . PHE D 1 170 ? 67.641 13.173 81.098 1.00 60.26 169 PHE D O 1
ATOM 8885 N N . SER D 1 171 ? 67.917 13.322 78.837 1.00 59.04 170 SER D N 1
ATOM 8886 C CA . SER D 1 171 ? 69.322 13.814 78.829 1.00 60.18 170 SER D CA 1
ATOM 8887 C C . SER D 1 171 ? 69.625 14.496 77.488 1.00 58.93 170 SER D C 1
ATOM 8888 O O . SER D 1 171 ? 69.448 13.837 76.446 1.00 59.06 170 SER D O 1
ATOM 8891 N N . CYS D 1 172 ? 70.069 15.759 77.518 1.00 58.08 171 CYS D N 1
ATOM 8892 C CA . CYS D 1 172 ? 70.243 16.625 76.318 1.00 58.34 171 CYS D CA 1
ATOM 8893 C C . CYS D 1 172 ? 71.651 17.232 76.269 1.00 59.23 171 CYS D C 1
ATOM 8894 O O . CYS D 1 172 ? 72.270 17.396 77.338 1.00 62.15 171 CYS D O 1
ATOM 8897 N N . ASP D 1 173 ? 72.113 17.563 75.058 1.00 58.43 172 ASP D N 1
ATOM 8898 C CA . ASP D 1 173 ? 73.386 18.282 74.781 1.00 57.67 172 ASP D CA 1
ATOM 8899 C C . ASP D 1 173 ? 73.121 19.332 73.693 1.00 57.16 172 ASP D C 1
ATOM 8900 O O . ASP D 1 173 ? 73.228 18.991 72.494 1.00 57.38 172 ASP D O 1
ATOM 8905 N N . ASN D 1 174 ? 72.787 20.559 74.108 1.00 56.39 173 ASN D N 1
ATOM 8906 C CA . ASN D 1 174 ? 72.410 21.688 73.214 1.00 54.89 173 ASN D CA 1
ATOM 8907 C C . ASN D 1 174 ? 73.645 22.229 72.482 1.00 56.00 173 ASN D C 1
ATOM 8908 O O . ASN D 1 174 ? 73.457 22.852 71.419 1.00 57.37 173 ASN D O 1
ATOM 8913 N N . VAL D 1 175 ? 74.847 22.016 73.029 1.00 55.88 174 VAL D N 1
ATOM 8914 C CA . VAL D 1 175 ? 76.135 22.472 72.423 1.00 55.74 174 VAL D CA 1
ATOM 8915 C C . VAL D 1 175 ? 76.335 21.738 71.091 1.00 54.76 174 VAL D C 1
ATOM 8916 O O . VAL D 1 175 ? 76.653 22.411 70.092 1.00 54.38 174 VAL D O 1
ATOM 8920 N N . SER D 1 176 ? 76.154 20.413 71.085 1.00 53.63 175 SER D N 1
ATOM 8921 C CA . SER D 1 176 ? 76.356 19.532 69.903 1.00 53.07 175 SER D CA 1
ATOM 8922 C C . SER D 1 176 ? 75.154 19.620 68.955 1.00 51.40 175 SER D C 1
ATOM 8923 O O . SER D 1 176 ? 75.375 19.600 67.730 1.00 49.21 175 SER D O 1
ATOM 8926 N N . GLY D 1 177 ? 73.937 19.696 69.503 1.00 50.48 176 GLY D N 1
ATOM 8927 C CA . GLY D 1 177 ? 72.678 19.751 68.735 1.00 49.63 176 GLY D CA 1
ATOM 8928 C C . GLY D 1 177 ? 72.587 21.000 67.875 1.00 49.33 176 GLY D C 1
ATOM 8929 O O . GLY D 1 177 ? 72.293 20.868 66.671 1.00 48.15 176 GLY D O 1
ATOM 8930 N N . GLU D 1 178 ? 72.840 22.169 68.467 1.00 51.05 177 GLU D N 1
ATOM 8931 C CA . GLU D 1 178 ? 72.684 23.491 67.804 1.00 52.76 177 GLU D CA 1
ATOM 8932 C C . GLU D 1 178 ? 73.851 23.741 66.841 1.00 50.67 177 GLU D C 1
ATOM 8933 O O . GLU D 1 178 ? 73.713 24.640 65.993 1.00 51.32 177 GLU D O 1
ATOM 8939 N N . TYR D 1 179 ? 74.950 22.986 66.958 1.00 49.48 178 TYR D N 1
ATOM 8940 C CA . TYR D 1 179 ? 76.157 23.146 66.104 1.00 49.83 178 TYR D CA 1
ATOM 8941 C C . TYR D 1 179 ? 75.837 22.738 64.662 1.00 49.45 178 TYR D C 1
ATOM 8942 O O . TYR D 1 179 ? 75.265 21.657 64.447 1.00 48.35 178 TYR D O 1
ATOM 8951 N N . LEU D 1 180 ? 76.226 23.579 63.703 1.00 51.06 179 LEU D N 1
ATOM 8952 C CA . LEU D 1 180 ? 75.994 23.362 62.250 1.00 52.41 179 LEU D CA 1
ATOM 8953 C C . LEU D 1 180 ? 77.227 23.820 61.469 1.00 52.87 179 LEU D C 1
ATOM 8954 O O . LEU D 1 180 ? 77.659 24.973 61.675 1.00 52.90 179 LEU D O 1
ATOM 8959 N N . GLU D 1 181 ? 77.763 22.943 60.613 1.00 51.78 180 GLU D N 1
ATOM 8960 C CA . GLU D 1 181 ? 78.898 23.240 59.700 1.00 51.48 180 GLU D CA 1
ATOM 8961 C C . GLU D 1 181 ? 78.587 22.679 58.307 1.00 49.20 180 GLU D C 1
ATOM 8962 O O . GLU D 1 181 ? 77.813 21.705 58.216 1.00 47.69 180 GLU D O 1
ATOM 8968 N N . VAL D 1 182 ? 79.171 23.288 57.272 1.00 46.98 181 VAL D N 1
ATOM 8969 C CA . VAL D 1 182 ? 79.132 22.802 55.860 1.00 46.40 181 VAL D CA 1
ATOM 8970 C C . VAL D 1 182 ? 80.548 22.909 55.281 1.00 45.64 181 VAL D C 1
ATOM 8971 O O . VAL D 1 182 ? 81.215 23.930 55.539 1.00 44.87 181 VAL D O 1
ATOM 8975 N N . GLU D 1 183 ? 80.989 21.882 54.547 1.00 47.05 182 GLU D N 1
ATOM 8976 C CA . GLU D 1 183 ? 82.315 21.850 53.872 1.00 47.66 182 GLU D CA 1
ATOM 8977 C C . GLU D 1 183 ? 82.312 22.890 52.746 1.00 45.66 182 GLU D C 1
ATOM 8978 O O . GLU D 1 183 ? 81.557 22.704 51.772 1.00 42.88 182 GLU D O 1
ATOM 8984 N N . ILE D 1 184 ? 83.116 23.948 52.891 1.00 45.26 183 ILE D N 1
ATOM 8985 C CA . ILE D 1 184 ? 83.277 25.035 51.878 1.00 45.44 183 ILE D CA 1
ATOM 8986 C C . ILE D 1 184 ? 84.574 24.790 51.096 1.00 46.16 183 ILE D C 1
ATOM 8987 O O . ILE D 1 184 ? 85.340 23.883 51.483 1.00 48.68 183 ILE D O 1
ATOM 8992 N N . THR D 1 185 ? 84.796 25.564 50.031 1.00 46.58 184 THR D N 1
ATOM 8993 C CA . THR D 1 185 ? 85.993 25.479 49.151 1.00 48.87 184 THR D CA 1
ATOM 8994 C C . THR D 1 185 ? 87.125 26.325 49.747 1.00 51.58 184 THR D C 1
ATOM 8995 O O . THR D 1 185 ? 86.840 27.166 50.625 1.00 49.05 184 THR D O 1
ATOM 8999 N N . GLU D 1 186 ? 88.356 26.102 49.274 1.00 54.82 185 GLU D N 1
ATOM 9000 C CA . GLU D 1 186 ? 89.571 26.866 49.669 1.00 59.06 185 GLU D CA 1
ATOM 9001 C C . GLU D 1 186 ? 89.356 28.352 49.353 1.00 59.28 185 GLU D C 1
ATOM 9002 O O . GLU D 1 186 ? 89.743 29.193 50.188 1.00 60.13 185 GLU D O 1
ATOM 9008 N N . GLU D 1 187 ? 88.752 28.650 48.197 1.00 60.84 186 GLU D N 1
ATOM 9009 C CA . GLU D 1 187 ? 88.458 30.030 47.717 1.00 61.78 186 GLU D CA 1
ATOM 9010 C C . GLU D 1 187 ? 87.530 30.733 48.716 1.00 57.55 186 GLU D C 1
ATOM 9011 O O . GLU D 1 187 ? 87.813 31.895 49.070 1.00 58.19 186 GLU D O 1
ATOM 9017 N N . ALA D 1 188 ? 86.466 30.045 49.144 1.00 53.97 187 ALA D N 1
ATOM 9018 C CA . ALA D 1 188 ? 85.430 30.551 50.076 1.00 52.54 187 ALA D CA 1
ATOM 9019 C C . ALA D 1 188 ? 86.045 30.813 51.455 1.00 51.82 187 ALA D C 1
ATOM 9020 O O . ALA D 1 188 ? 85.700 31.845 52.065 1.00 51.46 187 ALA D O 1
ATOM 9022 N N . TYR D 1 189 ? 86.910 29.909 51.929 1.00 53.32 188 TYR D N 1
ATOM 9023 C CA . TYR D 1 189 ? 87.599 30.007 53.243 1.00 55.28 188 TYR D CA 1
ATOM 9024 C C . TYR D 1 189 ? 88.389 31.317 53.305 1.00 54.79 188 TYR D C 1
ATOM 9025 O O . TYR D 1 189 ? 88.178 32.111 54.243 1.00 53.77 188 TYR D O 1
ATOM 9034 N N . TYR D 1 190 ? 89.287 31.518 52.336 1.00 56.05 189 TYR D N 1
ATOM 9035 C CA . TYR D 1 190 ? 90.230 32.665 52.284 1.00 58.04 189 TYR D CA 1
ATOM 9036 C C . TYR D 1 190 ? 89.445 33.971 52.117 1.00 55.73 189 TYR D C 1
ATOM 9037 O O . TYR D 1 190 ? 89.795 34.949 52.797 1.00 55.60 189 TYR D O 1
ATOM 9046 N N . ASP D 1 191 ? 88.406 33.983 51.276 1.00 55.06 190 ASP D N 1
ATOM 9047 C CA . ASP D 1 191 ? 87.583 35.197 51.022 1.00 55.64 190 ASP D CA 1
ATOM 9048 C C . ASP D 1 191 ? 86.892 35.625 52.323 1.00 55.85 190 ASP D C 1
ATOM 9049 O O . ASP D 1 191 ? 86.872 36.839 52.593 1.00 55.07 190 ASP D O 1
ATOM 9054 N N . TYR D 1 192 ? 86.365 34.673 53.103 1.00 56.29 191 TYR D N 1
ATOM 9055 C CA . TYR D 1 192 ? 85.621 34.938 54.364 1.00 57.08 191 TYR D CA 1
ATOM 9056 C C . TYR D 1 192 ? 86.448 35.852 55.278 1.00 60.38 191 TYR D C 1
ATOM 9057 O O . TYR D 1 192 ? 85.892 36.840 55.792 1.00 63.16 191 TYR D O 1
ATOM 9066 N N . ILE D 1 193 ? 87.734 35.537 55.462 1.00 61.33 192 ILE D N 1
ATOM 9067 C CA . ILE D 1 193 ? 88.636 36.230 56.433 1.00 64.51 192 ILE D CA 1
ATOM 9068 C C . ILE D 1 193 ? 89.314 37.427 55.747 1.00 64.18 192 ILE D C 1
ATOM 9069 O O . ILE D 1 193 ? 89.288 38.521 56.342 1.00 63.98 192 ILE D O 1
ATOM 9074 N N . ASN D 1 194 ? 89.866 37.242 54.541 1.00 64.52 193 ASN D N 1
ATOM 9075 C CA . ASN D 1 194 ? 90.729 38.240 53.847 1.00 62.61 193 ASN D CA 1
ATOM 9076 C C . ASN D 1 194 ? 89.890 39.382 53.256 1.00 60.41 193 ASN D C 1
ATOM 9077 O O . ASN D 1 194 ? 90.351 40.539 53.343 1.00 56.50 193 ASN D O 1
ATOM 9082 N N . ASN D 1 195 ? 88.734 39.082 52.652 1.00 59.03 194 ASN D N 1
ATOM 9083 C CA . ASN D 1 195 ? 87.888 40.103 51.973 1.00 59.09 194 ASN D CA 1
ATOM 9084 C C . ASN D 1 195 ? 87.303 41.043 53.034 1.00 59.30 194 ASN D C 1
ATOM 9085 O O . ASN D 1 195 ? 86.685 40.554 54.003 1.00 55.41 194 ASN D O 1
ATOM 9090 N N . LEU D 1 196 ? 87.503 42.349 52.838 1.00 62.39 195 LEU D N 1
ATOM 9091 C CA . LEU D 1 196 ? 87.087 43.426 53.774 1.00 64.24 195 LEU D CA 1
ATOM 9092 C C . LEU D 1 196 ? 85.556 43.456 53.868 1.00 63.06 195 LEU D C 1
ATOM 9093 O O . LEU D 1 196 ? 85.043 43.802 54.951 1.00 62.20 195 LEU D O 1
ATOM 9098 N N . TYR D 1 197 ? 84.861 43.085 52.785 1.00 60.99 196 TYR D N 1
ATOM 9099 C CA . TYR D 1 197 ? 83.384 43.185 52.643 1.00 59.39 196 TYR D CA 1
ATOM 9100 C C . TYR D 1 197 ? 82.783 41.848 52.190 1.00 55.94 196 TYR D C 1
ATOM 9101 O O . TYR D 1 197 ? 81.799 41.871 51.424 1.00 56.67 196 TYR D O 1
ATOM 9110 N N . ASN D 1 198 ? 83.333 40.722 52.658 1.00 54.03 197 ASN D N 1
ATOM 9111 C CA . ASN D 1 198 ? 82.718 39.379 52.474 1.00 51.55 197 ASN D CA 1
ATOM 9112 C C . ASN D 1 198 ? 81.368 39.382 53.198 1.00 52.15 197 ASN D C 1
ATOM 9113 O O . ASN D 1 198 ? 81.370 39.450 54.441 1.00 51.79 197 ASN D O 1
ATOM 9118 N N . LYS D 1 199 ? 80.270 39.319 52.438 1.00 52.02 198 LYS D N 1
ATOM 9119 C CA . LYS D 1 199 ? 78.879 39.496 52.935 1.00 52.16 198 LYS D CA 1
ATOM 9120 C C . LYS D 1 199 ? 78.585 38.489 54.054 1.00 52.92 198 LYS D C 1
ATOM 9121 O O . LYS D 1 199 ? 77.945 38.888 55.047 1.00 52.79 198 LYS D O 1
ATOM 9127 N N . LEU D 1 200 ? 79.043 37.243 53.899 1.00 53.67 199 LEU D N 1
ATOM 9128 C CA . LEU D 1 200 ? 78.782 36.129 54.851 1.00 55.20 199 LEU D CA 1
ATOM 9129 C C . LEU D 1 200 ? 79.382 36.454 56.225 1.00 54.74 199 LEU D C 1
ATOM 9130 O O . LEU D 1 200 ? 78.818 35.982 57.231 1.00 56.55 199 LEU D O 1
ATOM 9135 N N . ARG D 1 201 ? 80.478 37.217 56.279 1.00 54.53 200 ARG D N 1
ATOM 9136 C CA . ARG D 1 201 ? 81.112 37.610 57.565 1.00 56.26 200 ARG D CA 1
ATOM 9137 C C . ARG D 1 201 ? 80.340 38.786 58.176 1.00 57.01 200 ARG D C 1
ATOM 9138 O O . ARG D 1 201 ? 80.005 38.707 59.371 1.00 57.77 200 ARG D O 1
ATOM 9146 N N . ILE D 1 202 ? 80.074 39.829 57.385 1.00 54.96 201 ILE D N 1
ATOM 9147 C CA . ILE D 1 202 ? 79.558 41.140 57.883 1.00 54.42 201 ILE D CA 1
ATOM 9148 C C . ILE D 1 202 ? 78.031 41.099 58.007 1.00 54.91 201 ILE D C 1
ATOM 9149 O O . ILE D 1 202 ? 77.483 42.066 58.560 1.00 54.21 201 ILE D O 1
ATOM 9154 N N . CYS D 1 203 ? 77.364 40.060 57.495 1.00 56.82 202 CYS D N 1
ATOM 9155 C CA . CYS D 1 203 ? 75.879 39.943 57.534 1.00 59.03 202 CYS D CA 1
ATOM 9156 C C . CYS D 1 203 ? 75.428 38.762 58.401 1.00 61.28 202 CYS D C 1
ATOM 9157 O O . CYS D 1 203 ? 74.203 38.602 58.564 1.00 63.16 202 CYS D O 1
ATOM 9160 N N . TRP D 1 204 ? 76.351 37.965 58.944 1.00 62.54 203 TRP D N 1
ATOM 9161 C CA . TRP D 1 204 ? 75.986 36.781 59.764 1.00 63.91 203 TRP D CA 1
ATOM 9162 C C . TRP D 1 204 ? 76.704 36.838 61.113 1.00 65.35 203 TRP D C 1
ATOM 9163 O O . TRP D 1 204 ? 77.944 36.694 61.132 1.00 61.38 203 TRP D O 1
ATOM 9174 N N . GLY D 1 205 ? 75.937 37.036 62.191 1.00 67.88 204 GLY D N 1
ATOM 9175 C CA . GLY D 1 205 ? 76.433 37.161 63.575 1.00 69.65 204 GLY D CA 1
ATOM 9176 C C . GLY D 1 205 ? 76.190 35.897 64.382 1.00 70.74 204 GLY D C 1
ATOM 9177 O O . GLY D 1 205 ? 76.253 34.795 63.797 1.00 70.09 204 GLY D O 1
ATOM 9178 N N . GLY D 1 206 ? 75.911 36.048 65.680 1.00 72.59 205 GLY D N 1
ATOM 9179 C CA . GLY D 1 206 ? 75.738 34.926 66.623 1.00 73.27 205 GLY D CA 1
ATOM 9180 C C . GLY D 1 206 ? 76.956 34.018 66.629 1.00 75.98 205 GLY D C 1
ATOM 9181 O O . GLY D 1 206 ? 76.765 32.790 66.619 1.00 82.58 205 GLY D O 1
ATOM 9182 N N . ASN D 1 207 ? 78.155 34.615 66.609 1.00 75.30 206 ASN D N 1
ATOM 9183 C CA . ASN D 1 207 ? 79.497 33.964 66.670 1.00 78.90 206 ASN D CA 1
ATOM 9184 C C . ASN D 1 207 ? 79.597 32.793 65.678 1.00 73.62 206 ASN D C 1
ATOM 9185 O O . ASN D 1 207 ? 80.142 31.740 66.059 1.00 75.83 206 ASN D O 1
ATOM 9190 N N . ALA D 1 208 ? 79.140 32.985 64.436 1.00 68.77 207 ALA D N 1
ATOM 9191 C CA . ALA D 1 208 ? 79.379 32.063 63.301 1.00 66.22 207 ALA D CA 1
ATOM 9192 C C . ALA D 1 208 ? 80.813 32.270 62.807 1.00 66.58 207 ALA D C 1
ATOM 9193 O O . ALA D 1 208 ? 81.253 33.434 62.780 1.00 65.51 207 ALA D O 1
ATOM 9195 N N . SER D 1 209 ? 81.523 31.202 62.434 1.00 64.72 208 SER D N 1
ATOM 9196 C CA . SER D 1 209 ? 82.955 31.296 62.048 1.00 64.72 208 SER D CA 1
ATOM 9197 C C . SER D 1 209 ? 83.336 30.264 60.981 1.00 62.36 208 SER D C 1
ATOM 9198 O O . SER D 1 209 ? 82.451 29.545 60.475 1.00 61.20 208 SER D O 1
ATOM 9201 N N . VAL D 1 210 ? 84.630 30.237 60.653 1.00 62.52 209 VAL D N 1
ATOM 9202 C CA . VAL D 1 210 ? 85.269 29.349 59.640 1.00 62.81 209 VAL D CA 1
ATOM 9203 C C . VAL D 1 210 ? 86.361 28.542 60.348 1.00 65.94 209 VAL D C 1
ATOM 9204 O O . VAL D 1 210 ? 87.030 29.120 61.223 1.00 67.33 209 VAL D O 1
ATOM 9208 N N . LYS D 1 211 ? 86.553 27.273 59.976 1.00 65.71 210 LYS D N 1
ATOM 9209 C CA . LYS D 1 211 ? 87.565 26.386 60.612 1.00 66.95 210 LYS D CA 1
ATOM 9210 C C . LYS D 1 211 ? 88.311 25.593 59.533 1.00 63.42 210 LYS D C 1
ATOM 9211 O O . LYS D 1 211 ? 87.728 25.343 58.458 1.00 56.22 210 LYS D O 1
ATOM 9217 N N . TYR D 1 212 ? 89.557 25.217 59.833 1.00 65.91 211 TYR D N 1
ATOM 9218 C CA . TYR D 1 212 ? 90.435 24.358 58.997 1.00 68.56 211 TYR D CA 1
ATOM 9219 C C . TYR D 1 212 ? 90.726 23.079 59.775 1.00 71.27 211 TYR D C 1
ATOM 9220 O O . TYR D 1 212 ? 91.131 23.143 60.934 1.00 71.84 211 TYR D O 1
ATOM 9237 N N . ASP D 1 214 ? 91.914 18.760 58.822 1.00 82.54 213 ASP D N 1
ATOM 9238 C CA . ASP D 1 214 ? 92.177 17.610 57.967 1.00 83.19 213 ASP D CA 1
ATOM 9239 C C . ASP D 1 214 ? 92.393 18.049 56.509 1.00 80.48 213 ASP D C 1
ATOM 9240 O O . ASP D 1 214 ? 92.151 17.217 55.608 1.00 80.25 213 ASP D O 1
ATOM 9245 N N . GLY D 1 215 ? 92.862 19.283 56.281 1.00 77.99 214 GLY D N 1
ATOM 9246 C CA . GLY D 1 215 ? 93.114 19.838 54.935 1.00 76.46 214 GLY D CA 1
ATOM 9247 C C . GLY D 1 215 ? 91.833 20.236 54.217 1.00 72.94 214 GLY D C 1
ATOM 9248 O O . GLY D 1 215 ? 91.881 20.411 52.982 1.00 72.96 214 GLY D O 1
ATOM 9249 N N . LYS D 1 216 ? 90.728 20.386 54.955 1.00 68.85 215 LYS D N 1
ATOM 9250 C CA . LYS D 1 216 ? 89.393 20.746 54.406 1.00 65.63 215 LYS D CA 1
ATOM 9251 C C . LYS D 1 216 ? 88.903 22.015 55.110 1.00 61.87 215 LYS D C 1
ATOM 9252 O O . LYS D 1 216 ? 89.409 22.320 56.205 1.00 63.41 215 LYS D O 1
ATOM 9258 N N . TYR D 1 217 ? 87.977 22.744 54.489 1.00 57.73 216 TYR D N 1
ATOM 9259 C CA . TYR D 1 217 ? 87.501 24.066 54.969 1.00 56.43 216 TYR D CA 1
ATOM 9260 C C . TYR D 1 217 ? 86.016 23.952 55.314 1.00 53.05 216 TYR D C 1
ATOM 9261 O O . TYR D 1 217 ? 85.269 23.306 54.560 1.00 51.76 216 TYR D O 1
ATOM 9270 N N . TYR D 1 218 ? 85.612 24.529 56.447 1.00 52.43 217 TYR D N 1
ATOM 9271 C CA . TYR D 1 218 ? 84.220 24.477 56.959 1.00 51.64 217 TYR D CA 1
ATOM 9272 C C . TYR D 1 218 ? 83.782 25.874 57.399 1.00 52.04 217 TYR D C 1
ATOM 9273 O O . TYR D 1 218 ? 84.608 26.644 57.924 1.00 51.82 217 TYR D O 1
ATOM 9282 N N . PHE D 1 219 ? 82.510 26.187 57.162 1.00 50.93 218 PHE D N 1
ATOM 9283 C CA . PHE D 1 219 ? 81.816 27.378 57.707 1.00 51.72 218 PHE D CA 1
ATOM 9284 C C . PHE D 1 219 ? 80.864 26.894 58.801 1.00 53.50 218 PHE D C 1
ATOM 9285 O O . PHE D 1 219 ? 79.989 26.068 58.498 1.00 52.39 218 PHE D O 1
ATOM 9293 N N . CYS D 1 220 ? 81.057 27.357 60.035 1.00 56.69 219 CYS D N 1
ATOM 9294 C CA . CYS D 1 220 ? 80.211 26.990 61.199 1.00 59.58 219 CYS D CA 1
ATOM 9295 C C . CYS D 1 220 ? 79.085 28.019 61.326 1.00 61.46 219 CYS D C 1
ATOM 9296 O O . CYS D 1 220 ? 79.338 29.121 61.851 1.00 63.81 219 CYS D O 1
ATOM 9299 N N . ILE D 1 221 ? 77.897 27.671 60.827 1.00 62.24 220 ILE D N 1
ATOM 9300 C CA . ILE D 1 221 ? 76.715 28.581 60.760 1.00 64.67 220 ILE D CA 1
ATOM 9301 C C . ILE D 1 221 ? 76.291 28.911 62.194 1.00 66.69 220 ILE D C 1
ATOM 9302 O O . ILE D 1 221 ? 75.997 30.084 62.461 1.00 66.64 220 ILE D O 1
ATOM 9307 N N . ILE D 1 222 ? 76.279 27.920 63.089 1.00 70.21 221 ILE D N 1
ATOM 9308 C CA . ILE D 1 222 ? 75.878 28.117 64.514 1.00 71.80 221 ILE D CA 1
ATOM 9309 C C . ILE D 1 222 ? 76.968 27.536 65.423 1.00 72.33 221 ILE D C 1
ATOM 9310 O O . ILE D 1 222 ? 77.403 26.393 65.182 1.00 68.11 221 ILE D O 1
ATOM 9315 N N . GLN D 1 223 ? 77.382 28.308 66.432 1.00 76.81 222 GLN D N 1
ATOM 9316 C CA . GLN D 1 223 ? 78.343 27.890 67.488 1.00 79.46 222 GLN D CA 1
ATOM 9317 C C . GLN D 1 223 ? 77.778 28.310 68.843 1.00 84.39 222 GLN D C 1
ATOM 9318 O O . GLN D 1 223 ? 77.757 29.499 69.154 1.00 86.29 222 GLN D O 1
ATOM 9324 N N . PRO D 1 224 ? 77.270 27.357 69.662 1.00 87.92 223 PRO D N 1
ATOM 9325 C CA . PRO D 1 224 ? 76.586 27.676 70.924 1.00 90.17 223 PRO D CA 1
ATOM 9326 C C . PRO D 1 224 ? 77.396 28.241 72.108 1.00 97.88 223 PRO D C 1
ATOM 9327 O O . PRO D 1 224 ? 76.776 28.588 73.102 1.00 101.82 223 PRO D O 1
ATOM 9331 N N . ASP D 1 225 ? 78.726 28.322 71.991 1.00 100.68 224 ASP D N 1
ATOM 9332 C CA . ASP D 1 225 ? 79.642 28.727 73.090 1.00 106.83 224 ASP D CA 1
ATOM 9333 C C . ASP D 1 225 ? 79.401 27.800 74.284 1.00 107.27 224 ASP D C 1
ATOM 9334 O O . ASP D 1 225 ? 78.451 28.042 75.057 1.00 107.79 224 ASP D O 1
ATOM 9339 N N . LYS D 1 226 ? 80.258 26.797 74.429 1.00 108.76 225 LYS D N 1
ATOM 9340 C CA . LYS D 1 226 ? 80.145 25.726 75.453 1.00 110.07 225 LYS D CA 1
ATOM 9341 C C . LYS D 1 226 ? 80.223 26.364 76.845 1.00 111.96 225 LYS D C 1
ATOM 9342 O O . LYS D 1 226 ? 79.444 25.962 77.725 1.00 112.26 225 LYS D O 1
ATOM 9348 N N . LEU D 1 227 ? 81.088 27.362 77.006 1.00 113.78 226 LEU D N 1
ATOM 9349 C CA . LEU D 1 227 ? 81.357 28.034 78.302 1.00 114.16 226 LEU D CA 1
ATOM 9350 C C . LEU D 1 227 ? 80.083 28.724 78.809 1.00 113.40 226 LEU D C 1
ATOM 9351 O O . LEU D 1 227 ? 79.845 28.669 80.029 1.00 110.78 226 LEU D O 1
ATOM 9356 N N . VAL D 1 228 ? 79.269 29.314 77.927 1.00 114.42 227 VAL D N 1
ATOM 9357 C CA . VAL D 1 228 ? 78.040 30.051 78.351 1.00 113.09 227 VAL D CA 1
ATOM 9358 C C . VAL D 1 228 ? 76.804 29.142 78.297 1.00 108.66 227 VAL D C 1
ATOM 9359 O O . VAL D 1 228 ? 75.722 29.642 78.648 1.00 108.04 227 VAL D O 1
ATOM 9363 N N . ALA D 1 229 ? 76.909 27.877 77.883 1.00 105.75 228 ALA D N 1
ATOM 9364 C CA . ALA D 1 229 ? 75.706 27.036 77.650 1.00 101.49 228 ALA D CA 1
ATOM 9365 C C . ALA D 1 229 ? 75.500 26.019 78.780 1.00 101.44 228 ALA D C 1
ATOM 9366 O O . ALA D 1 229 ? 76.393 25.179 79.002 1.00 100.94 228 ALA D O 1
ATOM 9368 N N . GLU D 1 230 ? 74.333 26.058 79.433 1.00 98.45 229 GLU D N 1
ATOM 9369 C CA . GLU D 1 230 ? 73.962 25.117 80.526 1.00 101.74 229 GLU D CA 1
ATOM 9370 C C . GLU D 1 230 ? 74.096 23.679 80.011 1.00 97.83 229 GLU D C 1
ATOM 9371 O O . GLU D 1 230 ? 73.711 23.423 78.852 1.00 100.00 229 GLU D O 1
ATOM 9377 N N . ASN D 1 231 ? 74.646 22.791 80.842 1.00 94.91 230 ASN D N 1
ATOM 9378 C CA . ASN D 1 231 ? 74.852 21.353 80.523 1.00 89.80 230 ASN D CA 1
ATOM 9379 C C . ASN D 1 231 ? 73.636 20.569 81.029 1.00 84.69 230 ASN D C 1
ATOM 9380 O O . ASN D 1 231 ? 73.393 20.589 82.250 1.00 84.46 230 ASN D O 1
ATOM 9385 N N . LEU D 1 232 ? 72.896 19.924 80.123 1.00 79.64 231 LEU D N 1
ATOM 9386 C CA . LEU D 1 232 ? 71.666 19.155 80.447 1.00 74.82 231 LEU D CA 1
ATOM 9387 C C . LEU D 1 232 ? 71.953 17.650 80.406 1.00 73.34 231 LEU D C 1
ATOM 9388 O O . LEU D 1 232 ? 70.990 16.871 80.544 1.00 71.84 231 LEU D O 1
ATOM 9393 N N . LYS D 1 233 ? 73.216 17.247 80.230 1.00 73.63 232 LYS D N 1
ATOM 9394 C CA . LYS D 1 233 ? 73.605 15.813 80.291 1.00 74.11 232 LYS D CA 1
ATOM 9395 C C . LYS D 1 233 ? 73.490 15.357 81.750 1.00 74.60 232 LYS D C 1
ATOM 9396 O O . LYS D 1 233 ? 73.851 16.147 82.644 1.00 75.63 232 LYS D O 1
ATOM 9402 N N . VAL D 1 234 ? 72.967 14.148 81.973 1.00 74.98 233 VAL D N 1
ATOM 9403 C CA . VAL D 1 234 ? 72.750 13.559 83.329 1.00 75.51 233 VAL D CA 1
ATOM 9404 C C . VAL D 1 234 ? 73.127 12.073 83.297 1.00 78.09 233 VAL D C 1
ATOM 9405 O O . VAL D 1 234 ? 73.267 11.518 82.188 1.00 77.25 233 VAL D O 1
ATOM 9409 N N . SER D 1 235 ? 73.272 11.464 84.478 1.00 80.38 234 SER D N 1
ATOM 9410 C CA . SER D 1 235 ? 73.734 10.065 84.684 1.00 81.58 234 SER D CA 1
ATOM 9411 C C . SER D 1 235 ? 72.622 9.072 84.321 1.00 82.84 234 SER D C 1
ATOM 9412 O O . SER D 1 235 ? 71.474 9.513 84.105 1.00 82.26 234 SER D O 1
ATOM 9415 N N . GLU D 1 236 ? 72.964 7.780 84.268 1.00 86.42 235 GLU D N 1
ATOM 9416 C CA . GLU D 1 236 ? 72.044 6.663 83.916 1.00 89.22 235 GLU D CA 1
ATOM 9417 C C . GLU D 1 236 ? 70.945 6.536 84.980 1.00 88.24 235 GLU D C 1
ATOM 9418 O O . GLU D 1 236 ? 69.777 6.344 84.591 1.00 87.74 235 GLU D O 1
ATOM 9424 N N . ASP D 1 237 ? 71.310 6.636 86.264 1.00 89.75 236 ASP D N 1
ATOM 9425 C CA . ASP D 1 237 ? 70.381 6.527 87.424 1.00 87.97 236 ASP D CA 1
ATOM 9426 C C . ASP D 1 237 ? 69.346 7.659 87.365 1.00 85.27 236 ASP D C 1
ATOM 9427 O O . ASP D 1 237 ? 68.162 7.393 87.663 1.00 85.25 236 ASP D O 1
ATOM 9432 N N . ALA D 1 238 ? 69.783 8.871 87.004 1.00 80.93 237 ALA D N 1
ATOM 9433 C CA . ALA D 1 238 ? 68.937 10.081 86.861 1.00 79.02 237 ALA D CA 1
ATOM 9434 C C . ALA D 1 238 ? 67.945 9.892 85.706 1.00 76.46 237 ALA D C 1
ATOM 9435 O O . ALA D 1 238 ? 66.785 10.327 85.849 1.00 74.62 237 ALA D O 1
ATOM 9437 N N . ILE D 1 239 ? 68.391 9.274 84.606 1.00 75.37 238 ILE D N 1
ATOM 9438 C CA . ILE D 1 239 ? 67.555 8.954 83.407 1.00 74.60 238 ILE D CA 1
ATOM 9439 C C . ILE D 1 239 ? 66.443 7.981 83.820 1.00 75.47 238 ILE D C 1
ATOM 9440 O O . ILE D 1 239 ? 65.273 8.254 83.486 1.00 74.40 238 ILE D O 1
ATOM 9445 N N . VAL D 1 240 ? 66.799 6.896 84.518 1.00 76.08 239 VAL D N 1
ATOM 9446 C CA . VAL D 1 240 ? 65.846 5.847 84.998 1.00 76.03 239 VAL D CA 1
ATOM 9447 C C . VAL D 1 240 ? 64.845 6.505 85.957 1.00 77.20 239 VAL D C 1
ATOM 9448 O O . VAL D 1 240 ? 63.646 6.167 85.879 1.00 77.95 239 VAL D O 1
ATOM 9452 N N . GLU D 1 241 ? 65.323 7.409 86.820 1.00 78.89 240 GLU D N 1
ATOM 9453 C CA . GLU D 1 241 ? 64.491 8.185 87.780 1.00 79.23 240 GLU D CA 1
ATOM 9454 C C . GLU D 1 241 ? 63.544 9.113 87.006 1.00 75.80 240 GLU D C 1
ATOM 9455 O O . GLU D 1 241 ? 62.390 9.272 87.447 1.00 76.66 240 GLU D O 1
ATOM 9461 N N . ARG D 1 242 ? 64.021 9.703 85.904 1.00 73.05 241 ARG D N 1
ATOM 9462 C CA . ARG D 1 242 ? 63.247 10.648 85.051 1.00 71.83 241 ARG D CA 1
ATOM 9463 C C . ARG D 1 242 ? 62.202 9.885 84.223 1.00 69.92 241 ARG D C 1
ATOM 9464 O O . ARG D 1 242 ? 61.121 10.460 83.978 1.00 66.47 241 ARG D O 1
ATOM 9472 N N . ILE D 1 243 ? 62.508 8.652 83.799 1.00 68.88 242 ILE D N 1
ATOM 9473 C CA . ILE D 1 243 ? 61.563 7.767 83.048 1.00 67.14 242 ILE D CA 1
ATOM 9474 C C . ILE D 1 243 ? 60.416 7.362 83.983 1.00 68.43 242 ILE D C 1
ATOM 9475 O O . ILE D 1 243 ? 59.251 7.442 83.548 1.00 67.91 242 ILE D O 1
ATOM 9480 N N . ASP D 1 244 ? 60.739 6.944 85.213 1.00 69.80 243 ASP D N 1
ATOM 9481 C CA . ASP D 1 244 ? 59.758 6.510 86.246 1.00 70.32 243 ASP D CA 1
ATOM 9482 C C . ASP D 1 244 ? 58.789 7.661 86.546 1.00 68.14 243 ASP D C 1
ATOM 9483 O O . ASP D 1 244 ? 57.583 7.385 86.697 1.00 70.71 243 ASP D O 1
ATOM 9488 N N . ALA D 1 245 ? 59.301 8.895 86.627 1.00 66.01 244 ALA D N 1
ATOM 9489 C CA . ALA D 1 245 ? 58.519 10.134 86.864 1.00 67.89 244 ALA D CA 1
ATOM 9490 C C . ALA D 1 245 ? 57.475 10.313 85.754 1.00 67.81 244 ALA D C 1
ATOM 9491 O O . ALA D 1 245 ? 56.343 10.732 86.071 1.00 70.41 244 ALA D O 1
ATOM 9493 N N . LEU D 1 246 ? 57.847 10.008 84.506 1.00 67.20 245 LEU D N 1
ATOM 9494 C CA . LEU D 1 246 ? 56.947 10.062 83.320 1.00 66.27 245 LEU D CA 1
ATOM 9495 C C . LEU D 1 246 ? 55.895 8.950 83.429 1.00 67.54 245 LEU D C 1
ATOM 9496 O O . LEU D 1 246 ? 54.702 9.252 83.233 1.00 68.39 245 LEU D O 1
ATOM 9501 N N . ILE D 1 247 ? 56.325 7.720 83.733 1.00 68.15 246 ILE D N 1
ATOM 9502 C CA . ILE D 1 247 ? 55.444 6.518 83.854 1.00 69.17 246 ILE D CA 1
ATOM 9503 C C . ILE D 1 247 ? 54.391 6.784 84.939 1.00 69.71 246 ILE D C 1
ATOM 9504 O O . ILE D 1 247 ? 53.206 6.485 84.689 1.00 68.90 246 ILE D O 1
ATOM 9509 N N . ASP D 1 248 ? 54.812 7.322 86.089 1.00 72.43 247 ASP D N 1
ATOM 9510 C CA . ASP D 1 248 ? 53.932 7.655 87.244 1.00 74.33 247 ASP D CA 1
ATOM 9511 C C . ASP D 1 248 ? 52.911 8.716 86.817 1.00 71.48 247 ASP D C 1
ATOM 9512 O O . ASP D 1 248 ? 51.725 8.560 87.167 1.00 70.73 247 ASP D O 1
ATOM 9517 N N . PHE D 1 249 ? 53.356 9.748 86.091 1.00 68.75 248 PHE D N 1
ATOM 9518 C CA . PHE D 1 249 ? 52.500 10.835 85.542 1.00 67.28 248 PHE D CA 1
ATOM 9519 C C . PHE D 1 249 ? 51.434 10.228 84.621 1.00 67.07 248 PHE D C 1
ATOM 9520 O O . PHE D 1 249 ? 50.255 10.620 84.733 1.00 69.18 248 PHE D O 1
ATOM 9528 N N . LEU D 1 250 ? 51.838 9.299 83.748 1.00 65.44 249 LEU D N 1
ATOM 9529 C CA . LEU D 1 250 ? 50.943 8.614 82.775 1.00 65.50 249 LEU D CA 1
ATOM 9530 C C . LEU D 1 250 ? 49.970 7.691 83.521 1.00 66.91 249 LEU D C 1
ATOM 9531 O O . LEU D 1 250 ? 48.780 7.687 83.155 1.00 65.69 249 LEU D O 1
ATOM 9536 N N . LYS D 1 251 ? 50.454 6.947 84.523 1.00 70.36 250 LYS D N 1
ATOM 9537 C CA . LYS D 1 251 ? 49.634 6.014 85.350 1.00 73.18 250 LYS D CA 1
ATOM 9538 C C . LYS D 1 251 ? 48.596 6.809 86.154 1.00 72.99 250 LYS D C 1
ATOM 9539 O O . LYS D 1 251 ? 47.409 6.435 86.103 1.00 72.92 250 LYS D O 1
ATOM 9545 N N . VAL D 1 252 ? 49.032 7.856 86.864 1.00 74.22 251 VAL D N 1
ATOM 9546 C CA . VAL D 1 252 ? 48.177 8.716 87.741 1.00 75.88 251 VAL D CA 1
ATOM 9547 C C . VAL D 1 252 ? 47.014 9.288 86.919 1.00 72.91 251 VAL D C 1
ATOM 9548 O O . VAL D 1 252 ? 45.870 9.250 87.415 1.00 73.49 251 VAL D O 1
ATOM 9552 N N . ASN D 1 253 ? 47.300 9.793 85.714 1.00 71.59 252 ASN D N 1
ATOM 9553 C CA . ASN D 1 253 ? 46.338 10.540 84.858 1.00 69.63 252 ASN D CA 1
ATOM 9554 C C . ASN D 1 253 ? 45.532 9.575 83.974 1.00 69.37 252 ASN D C 1
ATOM 9555 O O . ASN D 1 253 ? 44.672 10.064 83.214 1.00 66.02 252 ASN D O 1
ATOM 9560 N N . GLU D 1 254 ? 45.792 8.265 84.072 1.00 70.03 253 GLU D N 1
ATOM 9561 C CA . GLU D 1 254 ? 45.046 7.191 83.360 1.00 68.94 253 GLU D CA 1
ATOM 9562 C C . GLU D 1 254 ? 45.146 7.423 81.847 1.00 66.41 253 GLU D C 1
ATOM 9563 O O . GLU D 1 254 ? 44.114 7.297 81.160 1.00 63.00 253 GLU D O 1
ATOM 9569 N N . ILE D 1 255 ? 46.349 7.743 81.357 1.00 64.50 254 ILE D N 1
ATOM 9570 C CA . ILE D 1 255 ? 46.629 8.059 79.923 1.00 64.50 254 ILE D CA 1
ATOM 9571 C C . ILE D 1 255 ? 46.669 6.741 79.142 1.00 64.74 254 ILE D C 1
ATOM 9572 O O . ILE D 1 255 ? 47.516 5.889 79.473 1.00 65.57 254 ILE D O 1
ATOM 9577 N N . GLN D 1 256 ? 45.777 6.585 78.158 1.00 65.18 255 GLN D N 1
ATOM 9578 C CA . GLN D 1 256 ? 45.760 5.449 77.196 1.00 65.65 255 GLN D CA 1
ATOM 9579 C C . GLN D 1 256 ? 45.933 6.013 75.789 1.00 61.84 255 GLN D C 1
ATOM 9580 O O . GLN D 1 256 ? 44.949 6.271 75.098 1.00 62.41 255 GLN D O 1
ATOM 9586 N N . PRO D 1 257 ? 47.186 6.226 75.323 1.00 59.69 256 PRO D N 1
ATOM 9587 C CA . PRO D 1 257 ? 47.423 6.885 74.041 1.00 57.52 256 PRO D CA 1
ATOM 9588 C C . PRO D 1 257 ? 46.964 6.008 72.867 1.00 57.38 256 PRO D C 1
ATOM 9589 O O . PRO D 1 257 ? 47.179 4.810 72.912 1.00 59.56 256 PRO D O 1
ATOM 9593 N N . LYS D 1 258 ? 46.329 6.627 71.867 1.00 55.92 257 LYS D N 1
ATOM 9594 C CA . LYS D 1 258 ? 45.896 5.969 70.605 1.00 57.02 257 LYS D CA 1
ATOM 9595 C C . LYS D 1 258 ? 47.125 5.681 69.732 1.00 54.03 257 LYS D C 1
ATOM 9596 O O . LYS D 1 258 ? 47.032 4.788 68.868 1.00 52.97 257 LYS D O 1
ATOM 9602 N N . LEU D 1 259 ? 48.222 6.415 69.949 1.00 51.44 258 LEU D N 1
ATOM 9603 C CA . LEU D 1 259 ? 49.499 6.288 69.194 1.00 49.59 258 LEU D CA 1
ATOM 9604 C C . LEU D 1 259 ? 50.662 6.750 70.081 1.00 48.94 258 LEU D C 1
ATOM 9605 O O . LEU D 1 259 ? 50.539 7.826 70.699 1.00 47.47 258 LEU D O 1
ATOM 9610 N N . ILE D 1 260 ? 51.736 5.956 70.142 1.00 47.93 259 ILE D N 1
ATOM 9611 C CA . ILE D 1 260 ? 53.041 6.332 70.765 1.00 49.06 259 ILE D CA 1
ATOM 9612 C C . ILE D 1 260 ? 54.077 6.475 69.645 1.00 49.16 259 ILE D C 1
ATOM 9613 O O . ILE D 1 260 ? 54.075 5.631 68.727 1.00 49.27 259 ILE D O 1
ATOM 9618 N N . ASP D 1 261 ? 54.919 7.510 69.717 1.00 49.03 260 ASP D N 1
ATOM 9619 C CA . ASP D 1 261 ? 56.064 7.716 68.790 1.00 48.62 260 ASP D CA 1
ATOM 9620 C C . ASP D 1 261 ? 57.277 8.174 69.609 1.00 47.19 260 ASP D C 1
ATOM 9621 O O . ASP D 1 261 ? 57.103 9.044 70.486 1.00 46.63 260 ASP D O 1
ATOM 9626 N N . VAL D 1 262 ? 58.447 7.580 69.345 1.00 45.81 261 VAL D N 1
ATOM 9627 C CA . VAL D 1 262 ? 59.731 7.864 70.053 1.00 46.46 261 VAL D CA 1
ATOM 9628 C C . VAL D 1 262 ? 60.726 8.443 69.042 1.00 47.08 261 VAL D C 1
ATOM 9629 O O . VAL D 1 262 ? 60.745 7.971 67.889 1.00 47.05 261 VAL D O 1
ATOM 9633 N N . CYS D 1 263 ? 61.520 9.427 69.469 1.00 48.54 262 CYS D N 1
ATOM 9634 C CA . CYS D 1 263 ? 62.513 10.149 68.632 1.00 50.05 262 CYS D CA 1
ATOM 9635 C C . CYS D 1 263 ? 63.887 10.085 69.303 1.00 51.89 262 CYS D C 1
ATOM 9636 O O . CYS D 1 263 ? 63.986 10.535 70.456 1.00 52.11 262 CYS D O 1
ATOM 9639 N N . ARG D 1 264 ? 64.901 9.567 68.599 1.00 52.42 263 ARG D N 1
ATOM 9640 C CA . ARG D 1 264 ? 66.265 9.313 69.142 1.00 52.70 263 ARG D CA 1
ATOM 9641 C C . ARG D 1 264 ? 67.034 10.634 69.268 1.00 50.94 263 ARG D C 1
ATOM 9642 O O . ARG D 1 264 ? 67.617 10.875 70.344 1.00 50.26 263 ARG D O 1
ATOM 9650 N N . SER D 1 265 ? 67.045 11.440 68.200 1.00 49.31 264 SER D N 1
ATOM 9651 C CA . SER D 1 265 ? 67.793 12.722 68.082 1.00 48.75 264 SER D CA 1
ATOM 9652 C C . SER D 1 265 ? 69.293 12.488 68.302 1.00 49.98 264 SER D C 1
ATOM 9653 O O . SER D 1 265 ? 69.985 13.439 68.711 1.00 51.31 264 SER D O 1
ATOM 9656 N N . ARG D 1 266 ? 69.781 11.275 68.031 1.00 51.16 265 ARG D N 1
ATOM 9657 C CA . ARG D 1 266 ? 71.208 10.907 68.233 1.00 52.93 265 ARG D CA 1
ATOM 9658 C C . ARG D 1 266 ? 72.028 11.436 67.048 1.00 53.31 265 ARG D C 1
ATOM 9659 O O . ARG D 1 266 ? 73.104 12.006 67.303 1.00 56.83 265 ARG D O 1
ATOM 9667 N N . LEU D 1 267 ? 71.520 11.311 65.816 1.00 53.52 266 LEU D N 1
ATOM 9668 C CA . LEU D 1 267 ? 72.198 11.796 64.580 1.00 54.53 266 LEU D CA 1
ATOM 9669 C C . LEU D 1 267 ? 72.366 13.322 64.636 1.00 55.62 266 LEU D C 1
ATOM 9670 O O . LEU D 1 267 ? 73.425 13.808 64.194 1.00 58.09 266 LEU D O 1
ATOM 9675 N N . SER D 1 268 ? 71.368 14.047 65.153 1.00 55.57 267 SER D N 1
ATOM 9676 C CA . SER D 1 268 ? 71.386 15.529 65.294 1.00 55.28 267 SER D CA 1
ATOM 9677 C C . SER D 1 268 ? 72.297 15.944 66.457 1.00 55.71 267 SER D C 1
ATOM 9678 O O . SER D 1 268 ? 72.756 17.096 66.451 1.00 56.50 267 SER D O 1
ATOM 9681 N N . GLY D 1 269 ? 72.533 15.049 67.422 1.00 55.13 268 GLY D N 1
ATOM 9682 C CA . GLY D 1 269 ? 73.482 15.256 68.535 1.00 56.30 268 GLY D CA 1
ATOM 9683 C C . GLY D 1 269 ? 72.850 15.954 69.729 1.00 55.68 268 GLY D C 1
ATOM 9684 O O . GLY D 1 269 ? 73.608 16.412 70.606 1.00 57.93 268 GLY D O 1
ATOM 9685 N N . TYR D 1 270 ? 71.517 16.036 69.779 1.00 54.28 269 TYR D N 1
ATOM 9686 C CA . TYR D 1 270 ? 70.764 16.610 70.925 1.00 52.64 269 TYR D CA 1
ATOM 9687 C C . TYR D 1 270 ? 70.781 15.599 72.074 1.00 53.74 269 TYR D C 1
ATOM 9688 O O . TYR D 1 270 ? 71.025 16.009 73.222 1.00 53.61 269 TYR D O 1
ATOM 9697 N N . THR D 1 271 ? 70.555 14.320 71.763 1.00 54.13 270 THR D N 1
ATOM 9698 C CA . THR D 1 271 ? 70.715 13.184 72.707 1.00 55.88 270 THR D CA 1
ATOM 9699 C C . THR D 1 271 ? 72.183 12.763 72.706 1.00 57.59 270 THR D C 1
ATOM 9700 O O . THR D 1 271 ? 72.735 12.483 71.643 1.00 57.76 270 THR D O 1
ATOM 9704 N N . PRO D 1 272 ? 72.868 12.726 73.875 1.00 60.06 271 PRO D N 1
ATOM 9705 C CA . PRO D 1 272 ? 74.259 12.269 73.940 1.00 61.05 271 PRO D CA 1
ATOM 9706 C C . PRO D 1 272 ? 74.431 10.871 73.326 1.00 62.24 271 PRO D C 1
ATOM 9707 O O . PRO D 1 272 ? 73.616 10.010 73.602 1.00 64.56 271 PRO D O 1
ATOM 9711 N N . ASN D 1 273 ? 75.483 10.687 72.520 1.00 64.35 272 ASN D N 1
ATOM 9712 C CA . ASN D 1 273 ? 75.704 9.485 71.670 1.00 67.11 272 ASN D CA 1
ATOM 9713 C C . ASN D 1 273 ? 76.000 8.258 72.543 1.00 69.02 272 ASN D C 1
ATOM 9714 O O . ASN D 1 273 ? 75.609 7.144 72.142 1.00 71.48 272 ASN D O 1
ATOM 9719 N N . ASP D 1 274 ? 76.665 8.448 73.686 1.00 69.91 273 ASP D N 1
ATOM 9720 C CA . ASP D 1 274 ? 77.057 7.350 74.613 1.00 71.65 273 ASP D CA 1
ATOM 9721 C C . ASP D 1 274 ? 75.828 6.827 75.373 1.00 71.65 273 ASP D C 1
ATOM 9722 O O . ASP D 1 274 ? 75.902 5.688 75.875 1.00 69.59 273 ASP D O 1
ATOM 9727 N N . GLN D 1 275 ? 74.747 7.615 75.448 1.00 71.29 274 GLN D N 1
ATOM 9728 C CA . GLN D 1 275 ? 73.557 7.339 76.301 1.00 71.04 274 GLN D CA 1
ATOM 9729 C C . GLN D 1 275 ? 72.356 6.862 75.469 1.00 68.53 274 GLN D C 1
ATOM 9730 O O . GLN D 1 275 ? 71.536 6.106 76.027 1.00 71.69 274 GLN D O 1
ATOM 9736 N N . TRP D 1 276 ? 72.246 7.277 74.199 1.00 66.37 275 TRP D N 1
ATOM 9737 C CA . TRP D 1 276 ? 70.990 7.194 73.398 1.00 65.77 275 TRP D CA 1
ATOM 9738 C C . TRP D 1 276 ? 70.431 5.764 73.398 1.00 65.98 275 TRP D C 1
ATOM 9739 O O . TRP D 1 276 ? 69.200 5.625 73.531 1.00 64.45 275 TRP D O 1
ATOM 9750 N N . GLU D 1 277 ? 71.291 4.749 73.254 1.00 68.41 276 GLU D N 1
ATOM 9751 C CA . GLU D 1 277 ? 70.891 3.314 73.234 1.00 71.29 276 GLU D CA 1
ATOM 9752 C C . GLU D 1 277 ? 70.325 2.917 74.603 1.00 70.50 276 GLU D C 1
ATOM 9753 O O . GLU D 1 277 ? 69.327 2.169 74.631 1.00 72.41 276 GLU D O 1
ATOM 9759 N N . PHE D 1 278 ? 70.941 3.396 75.690 1.00 70.07 277 PHE D N 1
ATOM 9760 C CA . PHE D 1 278 ? 70.523 3.122 77.091 1.00 71.09 277 PHE D CA 1
ATOM 9761 C C . PHE D 1 278 ? 69.144 3.742 77.346 1.00 70.80 277 PHE D C 1
ATOM 9762 O O . PHE D 1 278 ? 68.274 3.041 77.898 1.00 71.31 277 PHE D O 1
ATOM 9770 N N . ILE D 1 279 ? 68.957 5.006 76.946 1.00 68.12 278 ILE D N 1
ATOM 9771 C CA . ILE D 1 279 ? 67.725 5.807 77.225 1.00 67.50 278 ILE D CA 1
ATOM 9772 C C . ILE D 1 279 ? 66.535 5.172 76.492 1.00 67.13 278 ILE D C 1
ATOM 9773 O O . ILE D 1 279 ? 65.470 5.029 77.123 1.00 69.81 278 ILE D O 1
ATOM 9778 N N . GLU D 1 280 ? 66.708 4.812 75.216 1.00 66.53 279 GLU D N 1
ATOM 9779 C CA . GLU D 1 280 ? 65.643 4.210 74.369 1.00 66.72 279 GLU D CA 1
ATOM 9780 C C . GLU D 1 280 ? 65.252 2.841 74.936 1.00 67.62 279 GLU D C 1
ATOM 9781 O O . GLU D 1 280 ? 64.048 2.632 75.177 1.00 68.48 279 GLU D O 1
ATOM 9787 N N . ASN D 1 281 ? 66.233 1.952 75.132 1.00 68.82 280 ASN D N 1
ATOM 9788 C CA . ASN D 1 281 ? 66.031 0.554 75.605 1.00 70.50 280 ASN D CA 1
ATOM 9789 C C . ASN D 1 281 ? 65.325 0.565 76.967 1.00 70.94 280 ASN D C 1
ATOM 9790 O O . ASN D 1 281 ? 64.424 -0.275 77.167 1.00 72.59 280 ASN D O 1
ATOM 9795 N N . THR D 1 282 ? 65.723 1.476 77.863 1.00 70.64 281 THR D N 1
ATOM 9796 C CA . THR D 1 282 ? 65.118 1.660 79.210 1.00 69.55 281 THR D CA 1
ATOM 9797 C C . THR D 1 282 ? 63.669 2.140 79.054 1.00 68.47 281 THR D C 1
ATOM 9798 O O . THR D 1 282 ? 62.777 1.500 79.642 1.00 67.77 281 THR D O 1
ATOM 9802 N N . LEU D 1 283 ? 63.456 3.214 78.283 1.00 64.91 282 LEU D N 1
ATOM 9803 C CA . LEU D 1 283 ? 62.130 3.860 78.064 1.00 63.82 282 LEU D CA 1
ATOM 9804 C C . LEU D 1 283 ? 61.122 2.831 77.537 1.00 65.16 282 LEU D C 1
ATOM 9805 O O . LEU D 1 283 ? 59.999 2.781 78.078 1.00 66.10 282 LEU D O 1
ATOM 9810 N N . VAL D 1 284 ? 61.507 2.054 76.519 1.00 65.03 283 VAL D N 1
ATOM 9811 C CA . VAL D 1 284 ? 60.633 1.047 75.842 1.00 67.26 283 VAL D CA 1
ATOM 9812 C C . VAL D 1 284 ? 60.204 -0.017 76.863 1.00 70.85 283 VAL D C 1
ATOM 9813 O O . VAL D 1 284 ? 59.012 -0.380 76.860 1.00 73.14 283 VAL D O 1
ATOM 9817 N N . GLU D 1 285 ? 61.133 -0.490 77.701 1.00 71.65 284 GLU D N 1
ATOM 9818 C CA . GLU D 1 285 ? 60.886 -1.565 78.702 1.00 73.44 284 GLU D CA 1
ATOM 9819 C C . GLU D 1 285 ? 60.008 -1.029 79.841 1.00 72.67 284 GLU D C 1
ATOM 9820 O O . GLU D 1 285 ? 59.204 -1.814 80.379 1.00 74.49 284 GLU D O 1
ATOM 9826 N N . LYS D 1 286 ? 60.163 0.251 80.198 1.00 72.26 285 LYS D N 1
ATOM 9827 C CA . LYS D 1 286 ? 59.379 0.927 81.268 1.00 72.11 285 LYS D CA 1
ATOM 9828 C C . LYS D 1 286 ? 57.968 1.241 80.750 1.00 71.12 285 LYS D C 1
ATOM 9829 O O . LYS D 1 286 ? 57.035 1.266 81.578 1.00 69.14 285 LYS D O 1
ATOM 9835 N N . LEU D 1 287 ? 57.821 1.477 79.440 1.00 68.29 286 LEU D N 1
ATOM 9836 C CA . LEU D 1 287 ? 56.508 1.691 78.769 1.00 67.64 286 LEU D CA 1
ATOM 9837 C C . LEU D 1 287 ? 55.776 0.350 78.625 1.00 68.77 286 LEU D C 1
ATOM 9838 O O . LEU D 1 287 ? 54.530 0.355 78.691 1.00 69.67 286 LEU D O 1
ATOM 9843 N N . SER D 1 288 ? 56.518 -0.749 78.438 1.00 70.82 287 SER D N 1
ATOM 9844 C CA . SER D 1 288 ? 55.976 -2.121 78.234 1.00 70.73 287 SER D CA 1
ATOM 9845 C C . SER D 1 288 ? 55.253 -2.611 79.497 1.00 69.74 287 SER D C 1
ATOM 9846 O O . SER D 1 288 ? 54.384 -3.495 79.366 1.00 68.59 287 SER D O 1
ATOM 9849 N N . SER D 1 289 ? 55.599 -2.066 80.669 1.00 69.80 288 SER D N 1
ATOM 9850 C CA . SER D 1 289 ? 55.001 -2.423 81.984 1.00 70.58 288 SER D CA 1
ATOM 9851 C C . SER D 1 289 ? 53.541 -1.953 82.063 1.00 71.22 288 SER D C 1
ATOM 9852 O O . SER D 1 289 ? 52.734 -2.668 82.689 1.00 71.44 288 SER D O 1
ATOM 9855 N N . ILE D 1 290 ? 53.219 -0.803 81.456 1.00 70.61 289 ILE D N 1
ATOM 9856 C CA . ILE D 1 290 ? 51.883 -0.135 81.561 1.00 69.77 289 ILE D CA 1
ATOM 9857 C C . ILE D 1 290 ? 51.124 -0.209 80.226 1.00 66.84 289 ILE D C 1
ATOM 9858 O O . ILE D 1 290 ? 49.880 -0.129 80.269 1.00 61.77 289 ILE D O 1
ATOM 9863 N N . TYR D 1 291 ? 51.827 -0.336 79.094 1.00 67.13 290 TYR D N 1
ATOM 9864 C CA . TYR D 1 291 ? 51.235 -0.403 77.729 1.00 66.66 290 TYR D CA 1
ATOM 9865 C C . TYR D 1 291 ? 51.678 -1.689 77.023 1.00 68.49 290 TYR D C 1
ATOM 9866 O O . TYR D 1 291 ? 52.840 -2.102 77.195 1.00 70.21 290 TYR D O 1
ATOM 9875 N N . GLU D 1 292 ? 50.771 -2.291 76.247 1.00 69.94 291 GLU D N 1
ATOM 9876 C CA . GLU D 1 292 ? 51.039 -3.467 75.375 1.00 72.84 291 GLU D CA 1
ATOM 9877 C C . GLU D 1 292 ? 51.156 -2.978 73.928 1.00 70.09 291 GLU D C 1
ATOM 9878 O O . GLU D 1 292 ? 50.152 -2.461 73.400 1.00 69.65 291 GLU D O 1
ATOM 9884 N N . PHE D 1 293 ? 52.340 -3.120 73.324 1.00 68.87 292 PHE D N 1
ATOM 9885 C CA . PHE D 1 293 ? 52.665 -2.608 71.966 1.00 68.38 292 PHE D CA 1
ATOM 9886 C C . PHE D 1 293 ? 53.757 -3.458 71.308 1.00 69.77 292 PHE D C 1
ATOM 9887 O O . PHE D 1 293 ? 54.399 -4.276 71.996 1.00 69.20 292 PHE D O 1
ATOM 9895 N N . GLU D 1 294 ? 53.951 -3.242 70.002 1.00 71.04 293 GLU D N 1
ATOM 9896 C CA . GLU D 1 294 ? 55.010 -3.860 69.160 1.00 73.75 293 GLU D CA 1
ATOM 9897 C C . GLU D 1 294 ? 55.825 -2.737 68.520 1.00 70.75 293 GLU D C 1
ATOM 9898 O O . GLU D 1 294 ? 55.367 -2.115 67.565 1.00 70.84 293 GLU D O 1
ATOM 9904 N N . PRO D 1 295 ? 57.036 -2.416 69.038 1.00 69.26 294 PRO D N 1
ATOM 9905 C CA . PRO D 1 295 ? 57.866 -1.355 68.461 1.00 68.94 294 PRO D CA 1
ATOM 9906 C C . PRO D 1 295 ? 58.298 -1.654 67.017 1.00 68.62 294 PRO D C 1
ATOM 9907 O O . PRO D 1 295 ? 58.894 -2.692 66.789 1.00 71.14 294 PRO D O 1
ATOM 9911 N N . ILE D 1 296 ? 57.977 -0.745 66.090 1.00 67.55 295 ILE D N 1
ATOM 9912 C CA . ILE D 1 296 ? 58.345 -0.817 64.643 1.00 66.40 295 ILE D CA 1
ATOM 9913 C C . ILE D 1 296 ? 59.074 0.481 64.272 1.00 65.17 295 ILE D C 1
ATOM 9914 O O . ILE D 1 296 ? 58.649 1.549 64.751 1.00 62.65 295 ILE D O 1
ATOM 9919 N N . PHE D 1 297 ? 60.129 0.388 63.457 1.00 65.13 296 PHE D N 1
ATOM 9920 C CA . PHE D 1 297 ? 60.920 1.547 62.962 1.00 64.74 296 PHE D CA 1
ATOM 9921 C C . PHE D 1 297 ? 60.155 2.237 61.827 1.00 62.85 296 PHE D C 1
ATOM 9922 O O . PHE D 1 297 ? 59.429 1.549 61.087 1.00 61.85 296 PHE D O 1
ATOM 9930 N N . VAL D 1 298 ? 60.328 3.557 61.701 1.00 62.14 297 VAL D N 1
ATOM 9931 C CA . VAL D 1 298 ? 59.680 4.411 60.658 1.00 62.35 297 VAL D CA 1
ATOM 9932 C C . VAL D 1 298 ? 60.130 3.938 59.267 1.00 61.72 297 VAL D C 1
ATOM 9933 O O . VAL D 1 298 ? 59.372 4.156 58.303 1.00 60.42 297 VAL D O 1
ATOM 9937 N N . SER D 1 299 ? 61.314 3.319 59.175 1.00 62.95 298 SER D N 1
ATOM 9938 C CA . SER D 1 299 ? 61.882 2.712 57.939 1.00 64.82 298 SER D CA 1
ATOM 9939 C C . SER D 1 299 ? 60.873 1.754 57.294 1.00 66.05 298 SER D C 1
ATOM 9940 O O . SER D 1 299 ? 60.775 1.757 56.050 1.00 63.46 298 SER D O 1
ATOM 9943 N N . GLU D 1 300 ? 60.165 0.962 58.108 1.00 67.58 299 GLU D N 1
ATOM 9944 C CA . GLU D 1 300 ? 59.192 -0.067 57.647 1.00 69.63 299 GLU D CA 1
ATOM 9945 C C . GLU D 1 300 ? 57.969 0.617 57.021 1.00 67.73 299 GLU D C 1
ATOM 9946 O O . GLU D 1 300 ? 57.436 0.066 56.037 1.00 67.72 299 GLU D O 1
ATOM 9952 N N . LEU D 1 301 ? 57.542 1.762 57.567 1.00 65.69 300 LEU D N 1
ATOM 9953 C CA . LEU D 1 301 ? 56.413 2.570 57.027 1.00 65.54 300 LEU D CA 1
ATOM 9954 C C . LEU D 1 301 ? 56.814 3.154 55.667 1.00 64.53 300 LEU D C 1
ATOM 9955 O O . LEU D 1 301 ? 56.001 3.059 54.726 1.00 63.46 300 LEU D O 1
ATOM 9960 N N . SER D 1 302 ? 58.018 3.731 55.575 1.00 62.45 301 SER D N 1
ATOM 9961 C CA . SER D 1 302 ? 58.615 4.270 54.323 1.00 62.08 301 SER D CA 1
ATOM 9962 C C . SER D 1 302 ? 58.656 3.177 53.248 1.00 64.22 301 SER D C 1
ATOM 9963 O O . SER D 1 302 ? 58.393 3.497 52.073 1.00 65.42 301 SER D O 1
ATOM 9966 N N . LYS D 1 303 ? 58.965 1.938 53.646 1.00 65.09 302 LYS D N 1
ATOM 9967 C CA . LYS D 1 303 ? 59.097 0.763 52.740 1.00 67.31 302 LYS D CA 1
ATOM 9968 C C . LYS D 1 303 ? 57.724 0.422 52.143 1.00 67.53 302 LYS D C 1
ATOM 9969 O O . LYS D 1 303 ? 57.658 0.204 50.917 1.00 68.63 302 LYS D O 1
ATOM 9975 N N . LYS D 1 304 ? 56.678 0.383 52.977 1.00 69.88 303 LYS D N 1
ATOM 9976 C CA . LYS D 1 304 ? 55.276 0.075 52.574 1.00 72.02 303 LYS D CA 1
ATOM 9977 C C . LYS D 1 304 ? 54.740 1.164 51.634 1.00 72.80 303 LYS D C 1
ATOM 9978 O O . LYS D 1 304 ? 53.953 0.821 50.729 1.00 76.12 303 LYS D O 1
ATOM 9984 N N . VAL D 1 305 ? 55.142 2.421 51.848 1.00 71.02 304 VAL D N 1
ATOM 9985 C CA . VAL D 1 305 ? 54.642 3.613 51.096 1.00 71.03 304 VAL D CA 1
ATOM 9986 C C . VAL D 1 305 ? 55.275 3.646 49.698 1.00 71.59 304 VAL D C 1
ATOM 9987 O O . VAL D 1 305 ? 54.538 3.930 48.732 1.00 72.80 304 VAL D O 1
ATOM 9991 N N . LEU D 1 306 ? 56.579 3.365 49.595 1.00 71.38 305 LEU D N 1
ATOM 9992 C CA . LEU D 1 306 ? 57.390 3.556 48.358 1.00 72.40 305 LEU D CA 1
ATOM 9993 C C . LEU D 1 306 ? 57.324 2.319 47.447 1.00 73.90 305 LEU D C 1
ATOM 9994 O O . LEU D 1 306 ? 58.107 2.275 46.475 1.00 73.84 305 LEU D O 1
ATOM 9999 N N . VAL D 1 307 ? 56.431 1.360 47.724 1.00 76.25 306 VAL D N 1
ATOM 10000 C CA . VAL D 1 307 ? 56.189 0.170 46.849 1.00 77.69 306 VAL D CA 1
ATOM 10001 C C . VAL D 1 307 ? 55.635 0.661 45.506 1.00 78.13 306 VAL D C 1
ATOM 10002 O O . VAL D 1 307 ? 55.380 -0.126 44.596 1.00 79.17 306 VAL D O 1
#

Organism: NCBI:txid272129

Solvent-accessible surface area: 56307 Å² total

Sequence (1207 aa):
AKIPFYIEEHNEAFFIWHYAVAEGWINKNQNTLLHVDEHSDLVVPILNSSLKSVNENIKRVHDFTYSELTIANFIYPALYQGVFSQVYWLRQKHDPKLNGQKQLNIYSHQGEGKRLILKSKVDFNNLFNPDCKSFTITPLNAQDDLSSEESKKLNKSVILDIDIDYFSCDNVSGEYLEVEITEEAYYDYINNLYNKLRICWGGNASVKYDGKYYFCIIQPDKLVAENLKVSEDAIVERIDALIDFLKVNEIQPKLIDVCRSRLSGYTPNDQWEFIENTLVEKLSSIYEFEPIFVSELSKKVLVKIPFYIEEHNEAFFIWHYAVAEGWINKNQNTLLHVDEHSDLVVPILNSSLKSVNENIKRVHDFTYSELTIANFIYPALYQGVFSQVYWLRQKHDPKLNGQKQLNIYSHQGEGKRLILKSKVDFNNLFNPDCKSFTITPLNAQDDLSSEESKKLNKSVILDIDIDYFSCDNVSGEYLEVEITEEAYYDYINNLYNKLRICWGGNASVKYDGKYYFCIIQPDKLVAENLKVSEDAIVERIDALIDFLKVNEIQPKLIDVCRSRLSGYTPNDQWEFIENTLVEKLSSIYEFEPIFVSELSKKVLVKIPFYIEEHNEAFFIWHYAVAEGWINKNQNTLLHVDEHSDLVVPILNSSLKSVNENIKRVHDFTYSELTIANFIYPALYQGVFSQVYWLRQKHDPKLNGQKQLNIYSHQGEGKRLILKSKVDFNNLFNPDCKSFTITPLNAQDDLSSEESKKLNKSVILDIDIDYFSCDNVSGEYLEVEITEEAYYDYINNLYNKLRICWGGNASVKYDGKYYFCIIQPVAENLKVSEDAIVERIDALIDFLKVNEIQPKLIDVCRSRLSGYTPNDQWEFIENTLVEKLSSIYEFEPIFVSELSKKVLVAKIPFYIEEHNEAFFIWHYAVAEGWINKNQNTLLHVDEHSDLVVPILNSSLKSVNENIKRVHDFTYSELTIANFIYPALYQGVFSQVYWLRQKHDPKLNGQKQLNIYSHQGEGKRLILKSKVDFNNLFNPDCKSFTITPLNAQDDLSSEESKKLNKSVILDIDIDYFSCDNVSGEYLEVEITEEAYYDYINNLYNKLRICWGGNASVKYDGKYYFCIIQPDKLVAENLKVSEDAIVERIDALIDFLKVNEIQPKLIDVCRSRLSGYTPNDQWEFIENTLVEKLSSIYEFEPIFVSELSKKVLV

InterPro domains:
  IPR024131 Peptide arginase FlmR/OhkR-like [PF12640] (7-169)
  IPR024131 Peptide arginase FlmR/OhkR-like [PTHR13225] (2-96)